Protein AF-0000000078945527 (afdb_homodimer)

Solvent-accessible surface area (backbone atoms only — not comparable to full-atom values): 49368 Å² total; per-residue (Å²): 133,82,92,71,84,51,62,70,62,49,49,51,53,52,50,44,50,58,55,5,68,66,19,48,34,28,36,37,39,32,26,58,79,57,41,46,67,69,57,53,47,52,72,69,53,54,91,83,36,47,72,42,55,49,55,53,51,31,39,60,61,58,47,42,51,36,52,46,51,54,34,34,75,71,67,71,36,56,94,84,62,78,62,88,45,71,66,48,46,51,48,51,44,68,73,68,52,68,46,45,38,35,33,40,35,48,59,36,34,65,77,44,44,53,64,52,47,52,53,49,34,53,52,49,67,76,36,49,65,40,38,25,25,42,35,35,28,27,46,51,44,33,57,44,45,42,45,44,67,30,84,87,30,63,39,33,80,61,59,73,40,76,42,79,52,63,54,40,51,68,47,49,34,48,54,53,36,45,74,38,47,39,74,54,63,70,35,44,52,48,42,39,41,34,42,41,27,29,52,56,59,60,50,45,35,52,75,70,68,44,56,54,50,53,39,68,59,47,50,40,51,37,51,36,35,90,86,18,77,44,61,55,48,61,64,48,59,44,43,73,71,52,43,76,74,31,19,62,60,42,45,50,49,30,28,32,43,66,69,24,34,42,67,64,46,30,16,57,71,58,73,46,58,48,78,77,44,47,64,59,53,48,38,34,39,66,31,59,53,46,30,44,73,51,52,26,69,89,54,87,51,64,32,45,42,59,65,46,31,43,58,31,47,39,27,48,64,41,62,64,38,46,36,47,49,72,65,39,26,63,63,51,44,55,53,48,61,71,47,40,58,62,53,34,36,64,41,42,43,60,53,50,54,50,50,60,71,63,41,61,83,77,43,97,58,68,61,71,44,72,34,30,35,69,49,76,48,75,57,97,87,40,86,41,74,50,74,38,54,31,36,31,25,33,84,84,66,48,40,35,38,44,28,46,67,47,61,48,90,63,71,38,53,36,52,61,52,47,53,56,46,52,55,54,49,60,72,70,65,73,80,56,50,79,41,42,34,41,38,28,48,36,73,39,70,69,57,90,82,43,50,74,36,33,49,68,50,48,51,33,54,56,70,66,53,129,132,82,93,71,85,50,63,69,63,49,49,51,51,52,50,45,50,58,55,6,66,66,18,47,32,30,37,36,40,34,26,56,79,57,42,45,68,69,58,53,48,51,72,69,52,54,90,82,36,46,72,41,55,49,56,54,50,31,39,61,60,56,47,41,51,39,52,47,52,54,35,34,75,70,66,70,35,57,95,85,61,79,62,88,43,70,66,47,46,52,49,50,46,68,71,68,52,69,48,44,37,34,34,40,35,46,59,36,34,65,76,44,43,53,65,53,48,51,55,50,36,52,52,49,68,75,36,49,66,38,39,26,26,42,35,36,26,26,47,50,43,31,57,44,45,43,45,44,67,31,83,88,30,62,38,34,81,61,60,74,42,77,42,78,52,62,54,40,52,69,46,48,34,47,54,54,36,45,75,37,47,39,75,53,62,69,36,43,52,47,40,40,43,34,43,41,28,29,50,54,60,60,49,45,36,50,74,69,69,44,54,55,49,53,39,68,60,49,50,38,51,37,51,37,35,88,88,18,78,46,61,57,49,62,63,48,59,44,43,74,70,50,42,77,73,32,18,62,59,42,44,52,50,29,30,33,43,67,68,26,35,43,66,65,47,31,17,59,72,59,72,47,60,49,79,79,44,47,65,58,51,48,38,32,38,65,31,59,54,45,31,43,72,51,53,26,68,89,55,86,50,63,33,46,40,57,64,45,30,44,59,31,47,39,27,49,64,41,63,63,37,46,36,47,50,74,66,39,25,63,64,51,43,55,55,48,61,71,48,39,56,62,52,34,36,64,41,41,42,60,53,50,54,52,50,59,72,62,42,61,82,75,43,98,57,67,61,72,44,74,36,30,35,67,50,75,47,77,56,98,86,40,86,41,74,46,75,40,54,31,37,31,28,32,84,83,66,46,39,36,38,44,28,47,67,47,60,48,91,64,70,38,54,36,52,60,53,48,53,54,47,51,55,54,49,58,72,69,65,74,81,55,51,80,42,41,34,42,38,27,48,35,72,40,69,70,56,88,83,42,49,74,36,31,48,70,50,49,52,33,56,56,70,66,55,130

Radius of gyration: 31.42 Å; Cα contacts (8 Å, |Δi|>4): 1579; chains: 2; bounding box: 77×100×71 Å

Secondary structure (DSSP, 8-state):
----S-HHHHHHHHHHHHHTTTS-EEEEEE--TTSSHHHHHHHH--TTSEEEE--TTS-HHHHHHHHHHHHHHTTSS-TT----SHHHHHHHHHHH--EEEEEETGGGHHHH-THHHHHHHHHHHHTTTS-EEEEEEES-HHHHHHHHH-TTSTTTT--SEEEEPPPP-HHHHHHHHHHTT---HHHHHHHHHHHTT-HHHHHHHHHTT-TT--HHHHHIIIIISTT-TTTTHHHHHHHHHHTT--HHHHHHHHHHHTT--SHHHHHHHHTS-GGGTHHHHHIIIIIS--EEEEEBSSSS-EEEEESSHHHHHHHHHTGGGHHHHHH-HHHHHHHHHHHHHHHHHHHHHHHHHHHHHH-GGGSSS--SEEEEEEEEEEETTEEEEEEEEEEEE-TTSSEEEEEEEE--SSPEEHHHHHHHHHHHHHHHT--SEEEEEEEESSEES--TTEEEE-HHHHHHHHHT--/----S-HHHHHHHHHHHHHTTTS-EEEEEE--TTSSHHHHHHHH--TTSEEEE--TTS-HHHHHHHHHHHHHHTTSS-TT----SHHHHHHHHHHH--EEEEEETGGGHHHH-THHHHHHHHHHHHTTTS-EEEEEEES-HHHHHHHHH-TTSTTTT--SEEEEPPPP-HHHHHHHHHHTT---HHHHHHHHHHHTT-HHHHHHHHHTT-TT--HHHHHIIIIISTT-TTTTHHHHHHHHHHTT--HHHHHHHHHHHTT--SHHHHHHHHTS-GGGTHHHHHIIIIIS--EEEEEBSSSS-EEEEESSHHHHHHHHHTGGGHHHHHH-HHHHHHHHHHHHHHHHHHHHHHHHHHHHHH-GGGSSS--SEEEEEEEEEEETTEEEEEEEEEEEE-TTSSEEEEEEEE--SSPEEHHHHHHHHHHHHHHHT--SEEEEEEEESSEES--TTEEEE-HHHHHHHHHT--

Organism: Thermococcus gammatolerans (strain DSM 15229 / JCM 11827 / EJ3) (NCBI:txid593117)

Sequence (932 aa):
MRFINREREMELLLKAKERSRRKLYSVAIYGLRRVGKTRLLREFLSENDLYFFVNRGKSSALLLREYSEILRGKGILSKREELKSWDDFFEVLFERFTGAVAFDEFQDFRFVEPSVYSTLQRFMDENEEKPMLLIFTGSTIGMVERLFKDSKEPLYGRIKRELRLEPLDIRGSYEMAREVGIENLDDFITLYSVFGGFPRYWVAVEDEGLEGENAERILKELIFSYSAPLEEEVPRILSLEFGKRSGVYYDILEAIANGSTSPSEIAGYLNRKETSITRQLHELVNYFKLVDYDRAVLGKGSVLYIRHPFLNFWFRFVQPRLSEYELNRERLWEDVKRNLPDYVGKRFDFACRELLRLSGNFLPFQPTVIGRHWGRYREGGKRKVYEIDIIALDSEGRKAIFGECKWRKRTQNAEKLLEKLRGKVELTGWRGEVYYLLIARKLRNVPENVIALDEKGIKNLLEGEKMRFINREREMELLLKAKERSRRKLYSVAIYGLRRVGKTRLLREFLSENDLYFFVNRGKSSALLLREYSEILRGKGILSKREELKSWDDFFEVLFERFTGAVAFDEFQDFRFVEPSVYSTLQRFMDENEEKPMLLIFTGSTIGMVERLFKDSKEPLYGRIKRELRLEPLDIRGSYEMAREVGIENLDDFITLYSVFGGFPRYWVAVEDEGLEGENAERILKELIFSYSAPLEEEVPRILSLEFGKRSGVYYDILEAIANGSTSPSEIAGYLNRKETSITRQLHELVNYFKLVDYDRAVLGKGSVLYIRHPFLNFWFRFVQPRLSEYELNRERLWEDVKRNLPDYVGKRFDFACRELLRLSGNFLPFQPTVIGRHWGRYREGGKRKVYEIDIIALDSEGRKAIFGECKWRKRTQNAEKLLEKLRGKVELTGWRGEVYYLLIARKLRNVPENVIALDEKGIKNLLEGEK

Structure (mmCIF, N/CA/C/O backbone):
data_AF-0000000078945527-model_v1
#
loop_
_entity.id
_entity.type
_entity.pdbx_description
1 polymer 'Prokaryotic ATPase, AAA superfamily'
#
loop_
_atom_site.group_PDB
_atom_site.id
_atom_site.type_symbol
_atom_site.label_atom_id
_atom_site.label_alt_id
_atom_site.label_comp_id
_atom_site.label_asym_id
_atom_site.label_entity_id
_atom_site.label_seq_id
_atom_site.pdbx_PDB_ins_code
_atom_site.Cartn_x
_atom_site.Cartn_y
_atom_site.Cartn_z
_atom_site.occupancy
_atom_site.B_iso_or_equiv
_atom_site.auth_seq_id
_atom_site.auth_comp_id
_atom_site.auth_asym_id
_atom_site.auth_atom_id
_atom_site.pdbx_PDB_model_num
ATOM 1 N N . MET A 1 1 ? -13.719 -1.686 -17.25 1 78.44 1 MET A N 1
ATOM 2 C CA . MET A 1 1 ? -13.578 -3.012 -17.844 1 78.44 1 MET A CA 1
ATOM 3 C C . MET A 1 1 ? -14.742 -3.912 -17.453 1 78.44 1 MET A C 1
ATOM 5 O O . MET A 1 1 ? -15.242 -3.838 -16.328 1 78.44 1 MET A O 1
ATOM 9 N N . ARG A 1 2 ? -15.125 -4.707 -18.391 1 82.56 2 ARG A N 1
ATOM 10 C CA . ARG A 1 2 ? -16.266 -5.59 -18.203 1 82.56 2 ARG A CA 1
ATOM 11 C C . ARG A 1 2 ? -15.938 -6.703 -17.203 1 82.56 2 ARG A C 1
ATOM 13 O O . ARG A 1 2 ? -14.766 -7.02 -16.984 1 82.56 2 ARG A O 1
ATOM 20 N N . PHE A 1 3 ? -16.984 -7.16 -16.5 1 86.06 3 PHE A N 1
ATOM 21 C CA . PHE A 1 3 ? -16.891 -8.305 -15.602 1 86.06 3 PHE A CA 1
ATOM 22 C C . PHE A 1 3 ? -16.766 -9.602 -16.391 1 86.06 3 PHE A C 1
ATOM 24 O O . PHE A 1 3 ? -17.703 -10 -17.094 1 86.06 3 PHE A O 1
ATOM 31 N N . ILE A 1 4 ? -15.609 -10.258 -16.328 1 84.81 4 ILE A N 1
ATOM 32 C CA . ILE A 1 4 ? -15.281 -11.32 -17.266 1 84.81 4 ILE A CA 1
ATOM 33 C C . ILE A 1 4 ? -15.078 -12.633 -16.516 1 84.81 4 ILE A C 1
ATOM 35 O O . ILE A 1 4 ? -14.469 -12.648 -15.438 1 84.81 4 ILE A O 1
ATOM 39 N N . ASN A 1 5 ? -15.633 -13.703 -17.188 1 85.25 5 ASN A N 1
ATOM 40 C CA . ASN A 1 5 ? -15.281 -15.094 -16.906 1 85.25 5 ASN A CA 1
ATOM 41 C C . ASN A 1 5 ? -15.617 -15.469 -15.469 1 85.25 5 ASN A C 1
ATOM 43 O O . ASN A 1 5 ? -14.789 -16.047 -14.766 1 85.25 5 ASN A O 1
ATOM 47 N N . ARG A 1 6 ? -16.797 -15.023 -14.961 1 93.38 6 ARG A N 1
ATOM 48 C CA . ARG A 1 6 ? -17.297 -15.375 -13.633 1 93.38 6 ARG A CA 1
ATOM 49 C C . ARG A 1 6 ? -18.734 -15.867 -13.688 1 93.38 6 ARG A C 1
ATOM 51 O O . ARG A 1 6 ? -19.5 -15.68 -12.734 1 93.38 6 ARG A O 1
ATOM 58 N N . GLU A 1 7 ? -19.109 -16.516 -14.773 1 92.69 7 GLU A N 1
ATOM 59 C CA . GLU A 1 7 ? -20.484 -16.953 -14.969 1 92.69 7 GLU A CA 1
ATOM 60 C C . GLU A 1 7 ? -20.844 -18.078 -14 1 92.69 7 GLU A C 1
ATOM 62 O O . GLU A 1 7 ? -21.938 -18.078 -13.422 1 92.69 7 GLU A O 1
ATOM 67 N N . ARG A 1 8 ? -19.938 -19.016 -13.859 1 93.19 8 ARG A N 1
ATOM 68 C CA . ARG A 1 8 ? -20.188 -20.141 -12.953 1 93.19 8 ARG A CA 1
ATOM 69 C C . ARG A 1 8 ? -20.359 -19.656 -11.516 1 93.19 8 ARG A C 1
ATOM 71 O O . ARG A 1 8 ? -21.25 -20.109 -10.797 1 93.19 8 ARG A O 1
ATOM 78 N N . GLU A 1 9 ? -19.484 -18.781 -11.125 1 95.81 9 GLU A N 1
ATOM 79 C CA . GLU A 1 9 ? -19.547 -18.234 -9.773 1 95.81 9 GLU A CA 1
ATOM 80 C C . GLU A 1 9 ? -20.828 -17.438 -9.562 1 95.81 9 GLU A C 1
ATOM 82 O O . GLU A 1 9 ? -21.469 -17.562 -8.516 1 95.81 9 GLU A O 1
ATOM 87 N N . MET A 1 10 ? -21.266 -16.688 -10.578 1 96.44 10 MET A N 1
ATOM 88 C CA . MET A 1 10 ? -22.5 -15.906 -10.5 1 96.44 10 MET A CA 1
ATOM 89 C C . MET A 1 10 ? -23.719 -16.812 -10.422 1 96.44 10 MET A C 1
ATOM 91 O O . MET A 1 10 ? -24.641 -16.562 -9.648 1 96.44 10 MET A O 1
ATOM 95 N N . GLU A 1 11 ? -23.656 -17.875 -11.156 1 96.31 11 GLU A N 1
ATOM 96 C CA . GLU A 1 11 ? -24.75 -18.828 -11.133 1 96.31 11 GLU A CA 1
ATOM 97 C C . GLU A 1 11 ? -24.906 -19.469 -9.75 1 96.31 11 GLU A C 1
ATOM 99 O O . GLU A 1 11 ? -26.016 -19.656 -9.258 1 96.31 11 GLU A O 1
ATOM 104 N N . LEU A 1 12 ? -23.797 -19.781 -9.195 1 96.75 12 LEU A N 1
ATOM 105 C CA . LEU A 1 12 ? -23.812 -20.359 -7.855 1 96.75 12 LEU A CA 1
ATOM 106 C C . LEU A 1 12 ? -24.438 -19.406 -6.855 1 96.75 12 LEU A C 1
ATOM 108 O O . LEU A 1 12 ? -25.234 -19.812 -6.004 1 96.75 12 LEU A O 1
ATOM 112 N N . LEU A 1 13 ? -24.078 -18.156 -6.938 1 97.69 13 LEU A N 1
ATOM 113 C CA . LEU A 1 13 ? -24.609 -17.156 -6.02 1 97.69 13 LEU A CA 1
ATOM 114 C C . LEU A 1 13 ? -26.109 -16.938 -6.246 1 97.69 13 LEU A C 1
ATOM 116 O O . LEU A 1 13 ? -26.859 -16.766 -5.293 1 97.69 13 LEU A O 1
ATOM 120 N N . LEU A 1 14 ? -26.547 -17 -7.516 1 97.5 14 LEU A N 1
ATOM 121 C CA . LEU A 1 14 ? -27.953 -16.844 -7.832 1 97.5 14 LEU A CA 1
ATOM 122 C C . LEU A 1 14 ? -28.766 -18.016 -7.297 1 97.5 14 LEU A C 1
ATOM 124 O O . LEU A 1 14 ? -29.859 -17.844 -6.773 1 97.5 14 LEU A O 1
ATOM 128 N N . LYS A 1 15 ? -28.188 -19.172 -7.422 1 97.56 15 LYS A N 1
ATOM 129 C CA . LYS A 1 15 ? -28.828 -20.344 -6.859 1 97.56 15 LYS A CA 1
ATOM 130 C C . LYS A 1 15 ? -28.922 -20.25 -5.34 1 97.56 15 LYS A C 1
ATOM 132 O O . LYS A 1 15 ? -29.938 -20.625 -4.75 1 97.56 15 LYS A O 1
ATOM 137 N N . ALA A 1 16 ? -27.875 -19.812 -4.746 1 97.88 16 ALA A N 1
ATOM 138 C CA . ALA A 1 16 ? -27.875 -19.609 -3.297 1 97.88 16 ALA A CA 1
ATOM 139 C C . ALA A 1 16 ? -28.953 -18.609 -2.881 1 97.88 16 ALA A C 1
ATOM 141 O O . ALA A 1 16 ? -29.641 -18.812 -1.87 1 97.88 16 ALA A O 1
ATOM 142 N N . LYS A 1 17 ? -29.062 -17.547 -3.586 1 97.5 17 LYS A N 1
ATOM 143 C CA . LYS A 1 17 ? -30.094 -16.547 -3.307 1 97.5 17 LYS A CA 1
ATOM 144 C C . LYS A 1 17 ? -31.484 -17.141 -3.396 1 97.5 17 LYS A C 1
ATOM 146 O O . LYS A 1 17 ? -32.344 -16.828 -2.572 1 97.5 17 LYS A O 1
ATOM 151 N N . GLU A 1 18 ? -31.703 -17.969 -4.371 1 97.25 18 GLU A N 1
ATOM 152 C CA . GLU A 1 18 ? -33 -18.641 -4.52 1 97.25 18 GLU A CA 1
ATOM 153 C C . GLU A 1 18 ? -33.281 -19.547 -3.33 1 97.25 18 GLU A C 1
ATOM 155 O O . GLU A 1 18 ? -34.375 -19.562 -2.803 1 97.25 18 GLU A O 1
ATOM 160 N N . ARG A 1 19 ? -32.312 -20.25 -3.004 1 96.62 19 ARG A N 1
ATOM 161 C CA . ARG A 1 19 ? -32.438 -21.172 -1.88 1 96.62 19 ARG A CA 1
ATOM 162 C C . ARG A 1 19 ? -32.719 -20.406 -0.585 1 96.62 19 ARG A C 1
ATOM 164 O O . ARG A 1 19 ? -33.406 -20.906 0.298 1 96.62 19 ARG A O 1
ATOM 171 N N . SER A 1 20 ? -32.188 -19.25 -0.46 1 96.81 20 SER A N 1
ATOM 172 C CA . SER A 1 20 ? -32.281 -18.453 0.759 1 96.81 20 SER A CA 1
ATOM 173 C C . SER A 1 20 ? -33.688 -17.891 0.938 1 96.81 20 SER A C 1
ATOM 175 O O . SER A 1 20 ? -34.062 -17.406 2.018 1 96.81 20 SER A O 1
ATOM 177 N N . ARG A 1 21 ? -34.531 -17.969 -0.03 1 95.31 21 ARG A N 1
ATOM 178 C CA . ARG A 1 21 ? -35.906 -17.484 0.064 1 95.31 21 ARG A CA 1
ATOM 179 C C . ARG A 1 21 ? -36.719 -18.328 1.024 1 95.31 21 ARG A C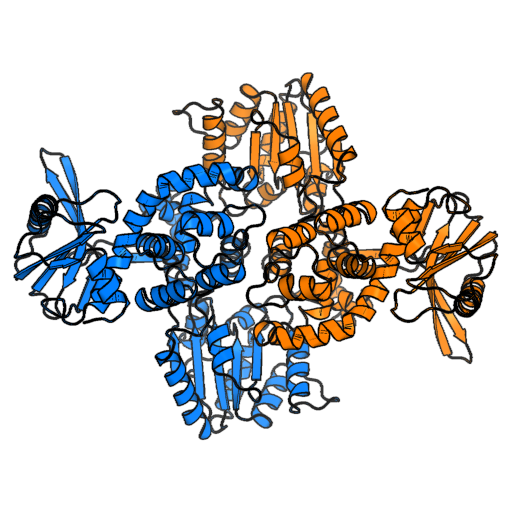 1
ATOM 181 O O . ARG A 1 21 ? -37.719 -17.875 1.562 1 95.31 21 ARG A O 1
ATOM 188 N N . ARG A 1 22 ? -36.281 -19.5 1.249 1 93.38 22 ARG A N 1
ATOM 189 C CA . ARG A 1 22 ? -37.031 -20.438 2.074 1 93.38 22 ARG A CA 1
ATOM 190 C C . ARG A 1 22 ? -36.438 -20.516 3.48 1 93.38 22 ARG A C 1
ATOM 192 O O . ARG A 1 22 ? -37.188 -20.656 4.457 1 93.38 22 ARG A O 1
ATOM 199 N N . LYS A 1 23 ? -35.156 -20.453 3.529 1 96.25 23 LYS A N 1
ATOM 200 C CA . LYS A 1 23 ? -34.469 -20.562 4.809 1 96.25 23 LYS A CA 1
ATOM 201 C C . LYS A 1 23 ? -33.094 -19.891 4.738 1 96.25 23 LYS A C 1
ATOM 203 O O . LYS A 1 23 ? -32.625 -19.531 3.658 1 96.25 23 LYS A O 1
ATOM 208 N N . LEU A 1 24 ? -32.531 -19.828 5.902 1 97.75 24 LEU A N 1
ATOM 209 C CA . LEU A 1 24 ? -31.203 -19.219 5.992 1 97.75 24 LEU A CA 1
ATOM 210 C C . LEU A 1 24 ? -30.188 -19.984 5.156 1 97.75 24 LEU A C 1
ATOM 212 O O . LEU A 1 24 ? -30.141 -21.219 5.215 1 97.75 24 LEU A O 1
ATOM 216 N N . TYR A 1 25 ? -29.5 -19.359 4.27 1 98 25 TYR A N 1
ATOM 217 C CA . TYR A 1 25 ? -28.453 -19.953 3.439 1 98 25 TYR A CA 1
ATOM 218 C C . TYR A 1 25 ? -27.156 -19.172 3.568 1 98 25 TYR A C 1
ATOM 220 O O . TYR A 1 25 ? -27.172 -17.953 3.715 1 98 25 TYR A O 1
ATOM 228 N N . SER A 1 26 ? -26.047 -19.844 3.701 1 98.12 26 SER A N 1
ATOM 229 C CA . SER A 1 26 ? -24.75 -19.203 3.906 1 98.12 26 SER A CA 1
ATOM 230 C C . SER A 1 26 ? -23.719 -19.688 2.883 1 98.12 26 SER A C 1
ATOM 232 O O . SER A 1 26 ? -23.656 -20.875 2.58 1 98.12 26 SER A O 1
ATOM 234 N N . VAL A 1 27 ? -22.984 -18.734 2.301 1 98.19 27 VAL A N 1
ATOM 235 C CA . VAL A 1 27 ? -21.953 -19.031 1.306 1 98.19 27 VAL A CA 1
ATOM 236 C C . VAL A 1 27 ? -20.625 -18.406 1.74 1 98.19 27 VAL A C 1
ATOM 238 O O . VAL A 1 27 ? -20.594 -17.266 2.209 1 98.19 27 VAL A O 1
ATOM 241 N N . ALA A 1 28 ? -19.609 -19.172 1.699 1 97.81 28 ALA A N 1
ATOM 242 C CA . ALA A 1 28 ? -18.25 -18.656 1.913 1 97.81 28 ALA A CA 1
ATOM 243 C C . ALA A 1 28 ? -17.5 -18.562 0.595 1 97.81 28 ALA A C 1
ATOM 245 O O . ALA A 1 28 ? -17.391 -19.531 -0.152 1 97.81 28 ALA A O 1
ATOM 246 N N . ILE A 1 29 ? -17.016 -17.375 0.303 1 97.5 29 ILE A N 1
ATOM 247 C CA . ILE A 1 29 ? -16.203 -17.125 -0.883 1 97.5 29 ILE A CA 1
ATOM 248 C C . ILE A 1 29 ? -14.781 -16.781 -0.467 1 97.5 29 ILE A C 1
ATOM 250 O O . ILE A 1 29 ? -14.539 -15.773 0.194 1 97.5 29 ILE A O 1
ATOM 254 N N . TYR A 1 30 ? -13.828 -17.594 -0.821 1 96.38 30 TYR A N 1
ATOM 255 C CA . TYR A 1 30 ? -12.461 -17.281 -0.421 1 96.38 30 TYR A CA 1
ATOM 256 C C . TYR A 1 30 ? -11.492 -17.469 -1.587 1 96.38 30 TYR A C 1
ATOM 258 O O . TYR A 1 30 ? -11.789 -18.203 -2.537 1 96.38 30 TYR A O 1
ATOM 266 N N . GLY A 1 31 ? -10.414 -16.797 -1.57 1 95.81 31 GLY A N 1
ATOM 267 C CA . GLY A 1 31 ? -9.383 -16.75 -2.596 1 95.81 31 GLY A CA 1
ATOM 268 C C . GLY A 1 31 ? -8.328 -15.688 -2.326 1 95.81 31 GLY A C 1
ATOM 269 O O . GLY A 1 31 ? -8.508 -14.828 -1.466 1 95.81 31 GLY A O 1
ATOM 270 N N . LEU A 1 32 ? -7.262 -15.75 -3.107 1 94.88 32 LEU A N 1
ATOM 271 C CA . LEU A 1 32 ? -6.152 -14.812 -2.939 1 94.88 32 LEU A CA 1
ATOM 272 C C . LEU A 1 32 ? -6.613 -13.375 -3.174 1 94.88 32 LEU A C 1
ATOM 274 O O . LEU A 1 32 ? -7.648 -13.148 -3.807 1 94.88 32 LEU A O 1
ATOM 278 N N . ARG A 1 33 ? -5.809 -12.484 -2.607 1 92.31 33 ARG A N 1
ATOM 279 C CA . ARG A 1 33 ? -6.066 -11.07 -2.871 1 92.31 33 ARG A CA 1
ATOM 280 C C . ARG A 1 33 ? -5.922 -10.758 -4.355 1 92.31 33 ARG A C 1
ATOM 282 O O . ARG A 1 33 ? -5.078 -11.336 -5.039 1 92.31 33 ARG A O 1
ATOM 289 N N . ARG A 1 34 ? -6.793 -9.852 -4.867 1 93.75 34 ARG A N 1
ATOM 290 C CA . ARG A 1 34 ? -6.742 -9.297 -6.215 1 93.75 34 ARG A CA 1
ATOM 291 C C . ARG A 1 34 ? -7.383 -10.242 -7.227 1 93.75 34 ARG A C 1
ATOM 293 O O . ARG A 1 34 ? -7.375 -9.969 -8.43 1 93.75 34 ARG A O 1
ATOM 300 N N . VAL A 1 35 ? -8.047 -11.352 -6.734 1 95.31 35 VAL A N 1
ATOM 301 C CA . VAL A 1 35 ? -8.664 -12.289 -7.668 1 95.31 35 VAL A CA 1
ATOM 302 C C . VAL A 1 35 ? -10.031 -11.773 -8.094 1 95.31 35 VAL A C 1
ATOM 304 O O . VAL A 1 35 ? -10.633 -12.289 -9.039 1 95.31 35 VAL A O 1
ATOM 307 N N . GLY A 1 36 ? -10.641 -10.82 -7.305 1 94.31 36 GLY A N 1
ATOM 308 C CA . GLY A 1 36 ? -11.875 -10.195 -7.75 1 94.31 36 GLY A CA 1
ATOM 309 C C . GLY A 1 36 ? -13.055 -10.5 -6.844 1 94.31 36 GLY A C 1
ATOM 310 O O . GLY A 1 36 ? -14.203 -10.438 -7.273 1 94.31 36 GLY A O 1
ATOM 311 N N . LYS A 1 37 ? -12.875 -10.844 -5.586 1 96.06 37 LYS A N 1
ATOM 312 C CA . LYS A 1 37 ? -13.953 -11.18 -4.66 1 96.06 37 LYS A CA 1
ATOM 313 C C . LYS A 1 37 ? -14.898 -10 -4.469 1 96.06 37 LYS A C 1
ATOM 315 O O . LYS A 1 37 ? -16.125 -10.148 -4.582 1 96.06 37 LYS A O 1
ATOM 320 N N . THR A 1 38 ? -14.359 -8.812 -4.184 1 94.44 38 THR A N 1
ATOM 321 C CA . THR A 1 38 ? -15.172 -7.621 -3.943 1 94.44 38 THR A CA 1
ATOM 322 C C . THR A 1 38 ? -15.961 -7.242 -5.195 1 94.44 38 THR A C 1
ATOM 324 O O . THR A 1 38 ? -17.141 -6.871 -5.105 1 94.44 38 THR A O 1
ATOM 327 N N . ARG A 1 39 ? -15.297 -7.375 -6.348 1 93.81 39 ARG A N 1
ATOM 328 C CA . ARG A 1 39 ? -15.984 -7.086 -7.602 1 93.81 39 ARG A CA 1
ATOM 329 C C . ARG A 1 39 ? -17.141 -8.047 -7.82 1 93.81 39 ARG A C 1
ATOM 331 O O . ARG A 1 39 ? -18.219 -7.645 -8.289 1 93.81 39 ARG A O 1
ATOM 338 N N . LEU A 1 40 ? -16.906 -9.336 -7.566 1 96.38 40 LEU A N 1
ATOM 339 C CA . LEU A 1 40 ? -17.953 -10.344 -7.688 1 96.38 40 LEU A CA 1
ATOM 340 C C . LEU A 1 40 ? -19.156 -9.977 -6.824 1 96.38 40 LEU A C 1
ATOM 342 O O . LEU A 1 40 ? -20.297 -10.047 -7.277 1 96.38 40 LEU A O 1
ATOM 346 N N . LEU A 1 41 ? -18.922 -9.5 -5.582 1 96.75 41 LEU A N 1
ATOM 347 C CA . LEU A 1 41 ? -19.984 -9.086 -4.68 1 96.75 41 LEU A CA 1
ATOM 348 C C . LEU A 1 41 ? -20.734 -7.867 -5.23 1 96.75 41 LEU A C 1
ATOM 350 O O . LEU A 1 41 ? -21.953 -7.801 -5.172 1 96.75 41 LEU A O 1
ATOM 354 N N . ARG A 1 42 ? -19.984 -6.941 -5.73 1 94.12 42 ARG A N 1
ATOM 355 C CA . ARG A 1 42 ? -20.578 -5.719 -6.27 1 94.12 42 ARG A CA 1
ATOM 356 C C . ARG A 1 42 ? -21.531 -6.031 -7.418 1 94.12 42 ARG A C 1
ATOM 358 O O . ARG A 1 42 ? -22.578 -5.398 -7.547 1 94.12 42 ARG A O 1
ATOM 365 N N . GLU A 1 43 ? -21.141 -6.992 -8.266 1 94.94 43 GLU A N 1
ATOM 366 C CA . GLU A 1 43 ? -21.969 -7.383 -9.406 1 94.94 43 GLU A CA 1
ATOM 367 C C . GLU A 1 43 ? -23.203 -8.156 -8.953 1 94.94 43 GLU A C 1
ATOM 369 O O . GLU A 1 43 ? -24.25 -8.094 -9.602 1 94.94 43 GLU A O 1
ATOM 374 N N . PHE A 1 44 ? -23.125 -8.875 -7.926 1 97.19 44 PHE A N 1
ATOM 375 C CA . PHE A 1 44 ? -24.188 -9.766 -7.477 1 97.19 44 PHE A CA 1
ATOM 376 C C . PHE A 1 44 ? -25.219 -9.008 -6.641 1 97.19 44 PHE A C 1
ATOM 378 O O . PHE A 1 44 ? -26.422 -9.188 -6.816 1 97.19 44 PHE A O 1
ATOM 385 N N . LEU A 1 45 ? -24.703 -8.133 -5.672 1 97.56 45 LEU A N 1
ATOM 386 C CA . LEU A 1 45 ? -25.578 -7.496 -4.684 1 97.56 45 LEU A CA 1
ATOM 387 C C . LEU A 1 45 ? -26.406 -6.391 -5.32 1 97.56 45 LEU A C 1
ATOM 389 O O . LEU A 1 45 ? -25.906 -5.656 -6.184 1 97.56 45 LEU A O 1
ATOM 393 N N . SER A 1 46 ? -27.594 -6.309 -4.922 1 95.12 46 SER A N 1
ATOM 394 C CA . SER A 1 46 ? -28.469 -5.227 -5.352 1 95.12 46 SER A CA 1
ATOM 395 C C . SER A 1 46 ? -28.453 -4.07 -4.359 1 95.12 46 SER A C 1
ATOM 397 O O . SER A 1 46 ? -27.828 -4.16 -3.301 1 95.12 46 SER A O 1
ATOM 399 N N . GLU A 1 47 ? -29.172 -3.037 -4.691 1 91.06 47 GLU A N 1
ATOM 400 C CA . GLU A 1 47 ? -29.25 -1.844 -3.854 1 91.06 47 GLU A CA 1
ATOM 401 C C . GLU A 1 47 ? -29.938 -2.139 -2.525 1 91.06 47 GLU A C 1
ATOM 403 O O . GLU A 1 47 ? -29.688 -1.459 -1.525 1 91.06 47 GLU A O 1
ATOM 408 N N . ASN A 1 48 ? -30.734 -3.17 -2.564 1 93.38 48 ASN A N 1
ATOM 409 C CA . ASN A 1 48 ? -31.5 -3.484 -1.368 1 93.38 48 ASN A CA 1
ATOM 410 C C . ASN A 1 48 ? -30.75 -4.441 -0.448 1 93.38 48 ASN A C 1
ATOM 412 O O . ASN A 1 48 ? -31.172 -4.672 0.688 1 93.38 48 ASN A O 1
ATOM 416 N N . ASP A 1 49 ? -29.688 -5.008 -0.955 1 97.62 49 ASP A N 1
ATOM 417 C CA . ASP A 1 49 ? -28.875 -5.914 -0.144 1 97.62 49 ASP A CA 1
ATOM 418 C C . ASP A 1 49 ? -27.891 -5.141 0.739 1 97.62 49 ASP A C 1
ATOM 420 O O . ASP A 1 49 ? -27.797 -3.916 0.632 1 97.62 49 ASP A O 1
ATOM 424 N N . LEU A 1 50 ? -27.312 -5.812 1.717 1 98.19 50 LEU A N 1
ATOM 425 C CA . LEU A 1 50 ? -26.375 -5.176 2.646 1 98.19 50 LEU A CA 1
ATOM 426 C C . LEU A 1 50 ? -24.953 -5.641 2.391 1 98.19 50 LEU A C 1
ATOM 428 O O . LEU A 1 50 ? -24.719 -6.812 2.08 1 98.19 50 LEU A O 1
ATOM 432 N N . TYR A 1 51 ? -24.031 -4.73 2.473 1 98.31 51 TYR A N 1
ATOM 433 C CA . TYR A 1 51 ? -22.609 -5 2.344 1 98.31 51 TYR A CA 1
ATOM 434 C C . TYR A 1 51 ? -21.828 -4.383 3.5 1 98.31 51 TYR A C 1
ATOM 436 O O . TYR A 1 51 ? -21.953 -3.184 3.77 1 98.31 51 TYR A O 1
ATOM 444 N N . PHE A 1 52 ? -21.047 -5.215 4.219 1 98.44 52 PHE A N 1
ATOM 445 C CA . PHE A 1 52 ? -20.203 -4.777 5.32 1 98.44 52 PHE A CA 1
ATOM 446 C C . PHE A 1 52 ? -18.75 -5.176 5.07 1 98.44 52 PHE A C 1
ATOM 448 O O . PHE A 1 52 ? -18.453 -6.336 4.773 1 98.44 52 PHE A O 1
ATOM 455 N N . PHE A 1 53 ? -17.859 -4.258 5.164 1 97.62 53 PHE A N 1
ATOM 456 C CA . PHE A 1 53 ? -16.438 -4.535 5.09 1 97.62 53 PHE A CA 1
ATOM 457 C C . PHE A 1 53 ? -15.82 -4.629 6.484 1 97.62 53 PHE A C 1
ATOM 459 O O . PHE A 1 53 ? -16.016 -3.74 7.312 1 97.62 53 PHE A O 1
ATOM 466 N N . VAL A 1 54 ? -15.172 -5.727 6.742 1 96.25 54 VAL A N 1
ATOM 467 C CA . VAL A 1 54 ? -14.531 -5.898 8.039 1 96.25 54 VAL A CA 1
ATOM 468 C C . VAL A 1 54 ? -13.094 -5.383 7.977 1 96.25 54 VAL A C 1
ATOM 470 O O . VAL A 1 54 ? -12.219 -6.043 7.418 1 96.25 54 VAL A O 1
ATOM 473 N N . ASN A 1 55 ? -12.922 -4.297 8.633 1 91.56 55 ASN A N 1
ATOM 474 C CA . ASN A 1 55 ? -11.617 -3.65 8.602 1 91.56 55 ASN A CA 1
ATOM 475 C C . ASN A 1 55 ? -10.836 -3.895 9.891 1 91.56 55 ASN A C 1
ATOM 477 O O . ASN A 1 55 ? -11.297 -3.543 10.977 1 91.56 55 ASN A O 1
ATOM 481 N N . ARG A 1 56 ? -9.672 -4.375 9.812 1 86.31 56 ARG A N 1
ATOM 482 C CA . ARG A 1 56 ? -8.852 -4.684 10.984 1 86.31 56 ARG A CA 1
ATOM 483 C C . ARG A 1 56 ? -8.336 -3.412 11.641 1 86.31 56 ARG A C 1
ATOM 485 O O . ARG A 1 56 ? -7.898 -3.436 12.789 1 86.31 56 ARG A O 1
ATOM 492 N N . GLY A 1 57 ? -8.359 -2.342 10.914 1 85.62 57 GLY A N 1
ATOM 493 C CA . GLY A 1 57 ? -7.887 -1.072 11.438 1 85.62 57 GLY A CA 1
ATOM 494 C C . GLY A 1 57 ? -8.953 -0.31 12.203 1 85.62 57 GLY A C 1
ATOM 495 O O . GLY A 1 57 ? -8.766 0.865 12.531 1 85.62 57 GLY A O 1
ATOM 496 N N . LYS A 1 58 ? -10.008 -0.922 12.438 1 90.81 58 LYS A N 1
ATOM 497 C CA . LYS A 1 58 ? -11.078 -0.323 13.227 1 90.81 58 LYS A CA 1
ATOM 498 C C . LYS A 1 58 ? -11.367 -1.149 14.469 1 90.81 58 LYS A C 1
ATOM 500 O O . LYS A 1 58 ? -11.328 -2.381 14.43 1 90.81 58 LYS A O 1
ATOM 505 N N . SER A 1 59 ? -11.68 -0.487 15.57 1 90.31 59 SER A N 1
ATOM 506 C CA . SER A 1 59 ? -12.18 -1.172 16.75 1 90.31 59 SER A CA 1
ATOM 507 C C . SER A 1 59 ? -13.625 -1.617 16.562 1 90.31 59 SER A C 1
ATOM 509 O O . SER A 1 59 ? -14.297 -1.189 15.625 1 90.31 59 SER A O 1
ATOM 511 N N . SER A 1 60 ? -14.086 -2.426 17.516 1 92.19 60 SER A N 1
ATOM 512 C CA . SER A 1 60 ? -15.469 -2.891 17.5 1 92.19 60 SER A CA 1
ATOM 513 C C . SER A 1 60 ? -16.438 -1.721 17.531 1 92.19 60 SER A C 1
ATOM 515 O O . SER A 1 60 ? -17.453 -1.729 16.812 1 92.19 60 SER A O 1
ATOM 517 N N . ALA A 1 61 ? -16.125 -0.755 18.281 1 90.88 61 ALA A N 1
ATOM 518 C CA . ALA A 1 61 ? -17.016 0.395 18.438 1 90.88 61 ALA A CA 1
ATOM 519 C C . ALA A 1 61 ? -17.172 1.156 17.125 1 90.88 61 ALA A C 1
ATOM 521 O O . ALA A 1 61 ? -18.281 1.524 16.75 1 90.88 61 ALA A O 1
ATOM 522 N N . LEU A 1 62 ? -16.125 1.382 16.438 1 93.38 62 LEU A N 1
ATOM 523 C CA . LEU A 1 62 ? -16.156 2.15 15.203 1 93.38 62 LEU A CA 1
ATOM 524 C C . LEU A 1 62 ? -16.766 1.327 14.078 1 93.38 62 LEU A C 1
ATOM 526 O O . LEU A 1 62 ? -17.453 1.871 13.203 1 93.38 62 LEU A O 1
ATOM 530 N N . LEU A 1 63 ? -16.516 0.008 14.102 1 95.06 63 LEU A N 1
ATOM 531 C CA . LEU A 1 63 ? -17.172 -0.855 13.125 1 95.06 63 LEU A CA 1
ATOM 532 C C . LEU A 1 63 ? -18.688 -0.827 13.305 1 95.06 63 LEU A C 1
ATOM 534 O O . LEU A 1 63 ? -19.438 -0.701 12.328 1 95.06 63 LEU A O 1
ATOM 538 N N . LEU A 1 64 ? -19.094 -0.923 14.555 1 95.81 64 LEU A N 1
ATOM 539 C CA . LEU A 1 64 ? -20.531 -0.897 14.852 1 95.81 64 LEU A CA 1
ATOM 540 C C . LEU A 1 64 ? -21.141 0.437 14.445 1 95.81 64 LEU A C 1
ATOM 542 O O . LEU A 1 64 ? -22.281 0.479 13.961 1 95.81 64 LEU A O 1
ATOM 546 N N . ARG A 1 65 ? -20.406 1.492 14.648 1 94.31 65 ARG A N 1
ATOM 547 C CA . ARG A 1 65 ? -20.906 2.803 14.242 1 94.31 65 ARG A CA 1
ATOM 548 C C . ARG A 1 65 ? -21.094 2.869 12.727 1 94.31 65 ARG A C 1
ATOM 550 O O . ARG A 1 65 ? -22.125 3.342 12.242 1 94.31 65 ARG A O 1
ATOM 557 N N . GLU A 1 66 ? -20.109 2.406 12 1 95.88 66 GLU A N 1
ATOM 558 C CA . GLU A 1 66 ? -20.188 2.383 10.539 1 95.88 66 GLU A CA 1
ATOM 559 C C . GLU A 1 66 ? -21.375 1.528 10.07 1 95.88 66 GLU A C 1
ATOM 561 O O . GLU A 1 66 ? -22.141 1.944 9.203 1 95.88 66 GLU A O 1
ATOM 566 N N . TYR A 1 67 ? -21.484 0.321 10.656 1 97.81 67 TYR A N 1
ATOM 567 C CA . TYR A 1 67 ? -22.531 -0.604 10.25 1 97.81 67 TYR A CA 1
ATOM 568 C C . TYR A 1 67 ? -23.906 -0.05 10.602 1 97.81 67 TYR A C 1
ATOM 570 O O . TYR A 1 67 ? -24.875 -0.248 9.859 1 97.81 67 TYR A O 1
ATOM 578 N N . SER A 1 68 ? -23.953 0.655 11.75 1 97.12 68 SER A N 1
ATOM 579 C CA . SER A 1 68 ? -25.203 1.298 12.141 1 97.12 68 SER A CA 1
ATOM 580 C C . SER A 1 68 ? -25.656 2.324 11.102 1 97.12 68 SER A C 1
ATOM 582 O O . SER A 1 68 ? -26.828 2.416 10.781 1 97.12 68 SER A O 1
ATOM 584 N N . GLU A 1 69 ? -24.719 3.078 10.586 1 95.75 69 GLU A N 1
ATOM 585 C CA . GLU A 1 69 ? -25.047 4.09 9.586 1 95.75 69 GLU A CA 1
ATOM 586 C C . GLU A 1 69 ? -25.547 3.445 8.297 1 95.75 69 GLU A C 1
ATOM 588 O O . GLU A 1 69 ? -26.438 3.98 7.637 1 95.75 69 GLU A O 1
ATOM 593 N N . ILE A 1 70 ? -24.984 2.324 7.934 1 96.31 70 ILE A N 1
ATOM 594 C CA . ILE A 1 70 ? -25.438 1.588 6.754 1 96.31 70 ILE A CA 1
ATOM 595 C C . ILE A 1 70 ? -26.875 1.128 6.945 1 96.31 70 ILE A C 1
ATOM 597 O O . ILE A 1 70 ? -27.719 1.314 6.062 1 96.31 70 ILE A O 1
ATOM 601 N N . LEU A 1 71 ? -27.141 0.562 8.148 1 97.69 71 LEU A N 1
ATOM 602 C CA . LEU A 1 71 ? -28.484 0.067 8.438 1 97.69 71 LEU A CA 1
ATOM 603 C C . LEU A 1 71 ? -29.5 1.212 8.477 1 97.69 71 LEU A C 1
ATOM 605 O O . LEU A 1 71 ? -30.641 1.058 8.031 1 97.69 71 LEU A O 1
ATOM 609 N N . ARG A 1 72 ? -29.062 2.322 9.008 1 96.56 72 ARG A N 1
ATOM 610 C CA . ARG A 1 72 ? -29.922 3.494 9.055 1 96.56 72 ARG A CA 1
ATOM 611 C C . ARG A 1 72 ? -30.266 3.98 7.648 1 96.56 72 ARG A C 1
ATOM 613 O O . ARG A 1 72 ? -31.406 4.336 7.363 1 96.56 72 ARG A O 1
ATOM 620 N N . GLY A 1 73 ? -29.297 4.012 6.789 1 93.88 73 GLY A N 1
ATOM 621 C CA . GLY A 1 73 ? -29.5 4.434 5.414 1 93.88 73 GLY A CA 1
ATOM 622 C C . GLY A 1 73 ? -30.484 3.555 4.656 1 93.88 73 GLY A C 1
ATOM 623 O O . GLY A 1 73 ? -31.141 4.016 3.727 1 93.88 73 GLY A O 1
ATOM 624 N N . LYS A 1 74 ? -30.594 2.305 5.113 1 95.19 74 LYS A N 1
ATOM 625 C CA . LYS A 1 74 ? -31.5 1.349 4.477 1 95.19 74 LYS A CA 1
ATOM 626 C C . LYS A 1 74 ? -32.844 1.308 5.188 1 95.19 74 LYS A C 1
ATOM 628 O O . LYS A 1 74 ? -33.719 0.495 4.848 1 95.19 74 LYS A O 1
ATOM 633 N N . GLY A 1 75 ? -33.031 2.088 6.23 1 94.88 75 GLY A N 1
ATOM 634 C CA . GLY A 1 75 ? -34.281 2.178 6.969 1 94.88 75 GLY A CA 1
ATOM 635 C C . GLY A 1 75 ? -34.5 1.023 7.93 1 94.88 75 GLY A C 1
ATOM 636 O O . GLY A 1 75 ? -35.594 0.809 8.422 1 94.88 75 GLY A O 1
ATOM 637 N N . ILE A 1 76 ? -33.438 0.29 8.18 1 96.5 76 ILE A N 1
ATOM 638 C CA . ILE A 1 76 ? -33.531 -0.869 9.062 1 96.5 76 ILE A CA 1
ATOM 639 C C . ILE A 1 76 ? -33.375 -0.426 10.516 1 96.5 76 ILE A C 1
ATOM 641 O O . ILE A 1 76 ? -34.031 -0.988 11.414 1 96.5 76 ILE A O 1
ATOM 645 N N . LEU A 1 77 ? -32.5 0.576 10.695 1 95.62 77 LEU A N 1
ATOM 646 C CA . LEU A 1 77 ? -32.312 1.191 12 1 95.62 77 LEU A CA 1
ATOM 647 C C . LEU A 1 77 ? -32.875 2.607 12.023 1 95.62 77 LEU A C 1
ATOM 649 O O . LEU A 1 77 ? -32.688 3.375 11.078 1 95.62 77 LEU A O 1
ATOM 653 N N . SER A 1 78 ? -33.531 2.865 13.07 1 93.19 78 SER A N 1
ATOM 654 C CA . SER A 1 78 ? -34.062 4.219 13.172 1 93.19 78 SER A CA 1
ATOM 655 C C . SER A 1 78 ? -32.969 5.215 13.555 1 93.19 78 SER A C 1
ATOM 657 O O . SER A 1 78 ? -31.891 4.82 13.984 1 93.19 78 SER A O 1
ATOM 659 N N . LYS A 1 79 ? -33.25 6.48 13.406 1 89.19 79 LYS A N 1
ATOM 660 C CA . LYS A 1 79 ? -32.281 7.535 13.68 1 89.19 79 LYS A CA 1
ATOM 661 C C . LYS A 1 79 ? -31.938 7.59 15.156 1 89.19 79 LYS A C 1
ATOM 663 O O . LYS A 1 79 ? -30.828 7.98 15.523 1 89.19 79 LYS A O 1
ATOM 668 N N . ARG A 1 80 ? -32.812 7.039 15.969 1 88.81 80 ARG A N 1
ATOM 669 C CA . ARG A 1 80 ? -32.625 7.184 17.406 1 88.81 80 ARG A CA 1
ATOM 670 C C . ARG A 1 80 ? -32.062 5.902 18.031 1 88.81 80 ARG A C 1
ATOM 672 O O . ARG A 1 80 ? -31.734 5.871 19.203 1 88.81 80 ARG A O 1
ATOM 679 N N . GLU A 1 81 ? -31.922 4.887 17.188 1 92.56 81 GLU A N 1
ATOM 680 C CA . GLU A 1 81 ? -31.422 3.615 17.703 1 92.56 81 GLU A CA 1
ATOM 681 C C . GLU A 1 81 ? -29.906 3.539 17.609 1 92.56 81 GLU A C 1
ATOM 683 O O . GLU A 1 81 ? -29.297 4.031 16.656 1 92.56 81 GLU A O 1
ATOM 688 N N . GLU A 1 82 ? -29.391 2.994 18.656 1 89.44 82 GLU A N 1
ATOM 689 C CA . GLU A 1 82 ? -27.938 2.777 18.703 1 89.44 82 GLU A CA 1
ATOM 690 C C . GLU A 1 82 ? -27.609 1.31 18.953 1 89.44 82 GLU A C 1
ATOM 692 O O . GLU A 1 82 ? -28.266 0.646 19.75 1 89.44 82 GLU A O 1
ATOM 697 N N . LEU A 1 83 ? -26.719 0.806 18.156 1 93.75 83 LEU A N 1
ATOM 698 C CA . LEU A 1 83 ? -26.203 -0.536 18.391 1 93.75 83 LEU A CA 1
ATOM 699 C C . LEU A 1 83 ? -24.969 -0.493 19.297 1 93.75 83 LEU A C 1
ATOM 701 O O . LEU A 1 83 ? -23.938 0.082 18.938 1 93.75 83 LEU A O 1
ATOM 705 N N . LYS A 1 84 ? -25.016 -1.099 20.438 1 91.19 84 LYS A N 1
ATOM 706 C CA . LYS A 1 84 ? -23.953 -1.008 21.422 1 91.19 84 LYS A CA 1
ATOM 707 C C . LYS A 1 84 ? -23.078 -2.266 21.422 1 91.19 84 LYS A C 1
ATOM 709 O O . LYS A 1 84 ? -21.969 -2.262 21.953 1 91.19 84 LYS A O 1
ATOM 714 N N . SER A 1 85 ? -23.578 -3.32 20.875 1 96.12 85 SER A N 1
ATOM 715 C CA . SER A 1 85 ? -22.875 -4.602 20.875 1 96.12 85 SER A CA 1
ATOM 716 C C . SER A 1 85 ? -23.156 -5.379 19.594 1 96.12 85 SER A C 1
ATOM 718 O O . SER A 1 85 ? -24.078 -5.031 18.828 1 96.12 85 SER A O 1
ATOM 720 N N . TRP A 1 86 ? -22.406 -6.348 19.406 1 97.88 86 TRP A N 1
ATOM 721 C CA . TRP A 1 86 ? -22.609 -7.199 18.234 1 97.88 86 TRP A CA 1
ATOM 722 C C . TRP A 1 86 ? -23.891 -8.031 18.391 1 97.88 86 TRP A C 1
ATOM 724 O O . TRP A 1 86 ? -24.531 -8.375 17.406 1 97.88 86 TRP A O 1
ATOM 734 N N . ASP A 1 87 ? -24.281 -8.273 19.656 1 97.94 87 ASP A N 1
ATOM 735 C CA . ASP A 1 87 ? -25.578 -8.891 19.906 1 97.94 87 ASP A CA 1
ATOM 736 C C . ASP A 1 87 ? -26.703 -8.008 19.375 1 97.94 87 ASP A C 1
ATOM 738 O O . ASP A 1 87 ? -27.609 -8.492 18.672 1 97.94 87 ASP A O 1
ATOM 742 N N . ASP A 1 88 ? -26.562 -6.703 19.672 1 97.88 88 ASP A N 1
ATOM 743 C CA . ASP A 1 88 ? -27.547 -5.75 19.172 1 97.88 88 ASP A CA 1
ATOM 744 C C . ASP A 1 88 ? -27.578 -5.75 17.641 1 97.88 88 ASP A C 1
ATOM 746 O O . ASP A 1 88 ? -28.656 -5.734 17.047 1 97.88 88 ASP A O 1
ATOM 750 N N . PHE A 1 89 ? -26.469 -5.777 17.062 1 98.25 89 PHE A N 1
ATOM 751 C CA . PHE A 1 89 ? -26.344 -5.699 15.609 1 98.25 89 PHE A CA 1
ATOM 752 C C . PHE A 1 89 ? -27.031 -6.883 14.945 1 98.25 89 PHE A C 1
ATOM 754 O O . PHE A 1 89 ? -27.875 -6.703 14.062 1 98.25 89 PHE A O 1
ATOM 761 N N . PHE A 1 90 ? -26.672 -8.102 15.391 1 98.5 90 PHE A N 1
ATOM 762 C CA . PHE A 1 90 ? -27.219 -9.297 14.766 1 98.5 90 PHE A CA 1
ATOM 763 C C . PHE A 1 90 ? -28.703 -9.445 15.094 1 98.5 90 PHE A C 1
ATOM 765 O O . PHE A 1 90 ? -29.469 -9.953 14.273 1 98.5 90 PHE A O 1
ATOM 772 N N . GLU A 1 91 ? -29.078 -9 16.266 1 98 91 GLU A N 1
ATOM 773 C CA . GLU A 1 91 ? -30.5 -9.008 16.594 1 98 91 GLU A CA 1
ATOM 774 C C . GLU A 1 91 ? -31.297 -8.188 15.586 1 98 91 GLU A C 1
ATOM 776 O O . GLU A 1 91 ? -32.281 -8.672 15.031 1 98 91 GLU A O 1
ATOM 781 N N . VAL A 1 92 ? -30.859 -6.992 15.359 1 97.75 92 VAL A N 1
ATOM 782 C CA . VAL A 1 92 ? -31.516 -6.094 14.422 1 97.75 92 VAL A CA 1
ATOM 783 C C . VAL A 1 92 ? -31.484 -6.695 13.016 1 97.75 92 VAL A C 1
ATOM 785 O O . VAL A 1 92 ? -32.5 -6.691 12.305 1 97.75 92 VAL A O 1
ATOM 788 N N . LEU A 1 93 ? -30.375 -7.227 12.625 1 97.75 93 LEU A N 1
ATOM 789 C CA . LEU A 1 93 ? -30.188 -7.777 11.289 1 97.75 93 LEU A CA 1
ATOM 790 C C . LEU A 1 93 ? -31.141 -8.938 11.031 1 97.75 93 LEU A C 1
ATOM 792 O O . LEU A 1 93 ? -31.859 -8.953 10.031 1 97.75 93 LEU A O 1
ATOM 796 N N . PHE A 1 94 ? -31.188 -9.891 11.977 1 97.62 94 PHE A N 1
ATOM 797 C CA . PHE A 1 94 ? -31.969 -11.109 11.781 1 97.62 94 PHE A CA 1
ATOM 798 C C . PHE A 1 94 ? -33.469 -10.828 11.961 1 97.62 94 PHE A C 1
ATOM 800 O O . PHE A 1 94 ? -34.281 -11.492 11.359 1 97.62 94 PHE A O 1
ATOM 807 N N . GLU A 1 95 ? -33.75 -9.828 12.734 1 97.06 95 GLU A N 1
ATOM 808 C CA . GLU A 1 95 ? -35.156 -9.523 13 1 97.06 95 GLU A CA 1
ATOM 809 C C . GLU A 1 95 ? -35.75 -8.695 11.875 1 97.06 95 GLU A C 1
ATOM 811 O O . GLU A 1 95 ? -36.938 -8.867 11.531 1 97.06 95 GLU A O 1
ATOM 816 N N . ARG A 1 96 ? -34.969 -7.836 11.336 1 97.06 96 ARG A N 1
ATOM 817 C CA . ARG A 1 96 ? -35.625 -6.766 10.57 1 97.06 96 ARG A CA 1
ATOM 818 C C . ARG A 1 96 ? -35.219 -6.832 9.102 1 97.06 96 ARG A C 1
ATOM 820 O O . ARG A 1 96 ? -35.781 -6.141 8.258 1 97.06 96 ARG A O 1
ATOM 827 N N . PHE A 1 97 ? -34.281 -7.648 8.766 1 96.94 97 PHE A N 1
ATOM 828 C CA . PHE A 1 97 ? -33.781 -7.617 7.395 1 96.94 97 PHE A CA 1
ATOM 829 C C . PHE A 1 97 ? -34 -8.953 6.707 1 96.94 97 PHE A C 1
ATOM 831 O O . PHE A 1 97 ? -33.875 -10.016 7.328 1 96.94 97 PHE A O 1
ATOM 838 N N . THR A 1 98 ? -34.5 -8.852 5.461 1 95.12 98 THR A N 1
ATOM 839 C CA . THR A 1 98 ? -34.562 -9.992 4.555 1 95.12 98 THR A CA 1
ATOM 840 C C . THR A 1 98 ? -33.812 -9.695 3.258 1 95.12 98 THR A C 1
ATOM 842 O O . THR A 1 98 ? -33.875 -8.578 2.746 1 95.12 98 THR A O 1
ATOM 845 N N . GLY A 1 99 ? -33.031 -10.602 2.803 1 96.5 99 GLY A N 1
ATOM 846 C CA . GLY A 1 99 ? -32.219 -10.422 1.607 1 96.5 99 GLY A CA 1
ATOM 847 C C . GLY A 1 99 ? -30.797 -10.953 1.763 1 96.5 99 GLY A C 1
ATOM 848 O O . GLY A 1 99 ? -30.562 -11.883 2.531 1 96.5 99 GLY A O 1
ATOM 849 N N . ALA A 1 100 ? -29.906 -10.453 0.97 1 98.44 100 ALA A N 1
ATOM 850 C CA . ALA A 1 100 ? -28.516 -10.898 1.047 1 98.44 100 ALA A CA 1
ATOM 851 C C . ALA A 1 100 ? -27.688 -9.953 1.904 1 98.44 100 ALA A C 1
ATOM 853 O O . ALA A 1 100 ? -27.859 -8.734 1.844 1 98.44 100 ALA A O 1
ATOM 854 N N . VAL A 1 101 ? -26.844 -10.461 2.746 1 98.69 101 VAL A N 1
ATOM 855 C CA . VAL A 1 101 ? -25.891 -9.742 3.574 1 98.69 101 VAL A CA 1
ATOM 856 C C . VAL A 1 101 ? -24.484 -10.273 3.311 1 98.69 101 VAL A C 1
ATOM 858 O O . VAL A 1 101 ? -24.219 -11.461 3.49 1 98.69 101 VAL A O 1
ATOM 861 N N . ALA A 1 102 ? -23.625 -9.406 2.859 1 98.75 102 ALA A N 1
ATOM 862 C CA . ALA A 1 102 ? -22.25 -9.805 2.598 1 98.75 102 ALA A CA 1
ATOM 863 C C . ALA A 1 102 ? -21.297 -9.18 3.611 1 98.75 102 ALA A C 1
ATOM 865 O O . ALA A 1 102 ? -21.312 -7.969 3.824 1 98.75 102 ALA A O 1
ATOM 866 N N . PHE A 1 103 ? -20.547 -10 4.277 1 98.56 103 PHE A N 1
ATOM 867 C CA . PHE A 1 103 ? -19.406 -9.57 5.066 1 98.56 103 PHE A CA 1
ATOM 868 C C . PHE A 1 103 ? -18.109 -9.805 4.309 1 98.56 103 PHE A C 1
ATOM 870 O O . PHE A 1 103 ? -17.656 -10.945 4.16 1 98.56 103 PHE A O 1
ATOM 877 N N . ASP A 1 104 ? -17.484 -8.719 3.799 1 97.81 104 ASP A N 1
ATOM 878 C CA . ASP A 1 104 ? -16.219 -8.797 3.068 1 97.81 104 ASP A CA 1
ATOM 879 C C . ASP A 1 104 ? -15.039 -8.812 4.027 1 97.81 104 ASP A C 1
ATOM 881 O O . ASP A 1 104 ? -14.953 -7.984 4.934 1 97.81 104 ASP A O 1
ATOM 885 N N . GLU A 1 105 ? -14.148 -9.766 3.855 1 96.75 105 GLU A N 1
ATOM 886 C CA . GLU A 1 105 ? -13 -10.023 4.719 1 96.75 105 GLU A CA 1
ATOM 887 C C . GLU A 1 105 ? -13.445 -10.383 6.133 1 96.75 105 GLU A C 1
ATOM 889 O O . GLU A 1 105 ? -12.969 -9.805 7.109 1 96.75 105 GLU A O 1
ATOM 894 N N . PHE A 1 106 ? -14.328 -11.391 6.195 1 97.69 106 PHE A N 1
ATOM 895 C CA . PHE A 1 106 ? -15 -11.797 7.422 1 97.69 106 PHE A CA 1
ATOM 896 C C . PHE A 1 106 ? -14 -12.336 8.438 1 97.69 106 PHE A C 1
ATOM 898 O O . PHE A 1 106 ? -14.172 -12.141 9.648 1 97.69 106 PHE A O 1
ATOM 905 N N . GLN A 1 107 ? -12.891 -12.891 7.93 1 95.25 107 GLN A N 1
ATOM 906 C CA . GLN A 1 107 ? -11.922 -13.516 8.828 1 95.25 107 GLN A CA 1
ATOM 907 C C . GLN A 1 107 ? -11.234 -12.469 9.703 1 95.25 107 GLN A C 1
ATOM 909 O O . GLN A 1 107 ? -10.672 -12.797 10.75 1 95.25 107 GLN A O 1
ATOM 914 N N . ASP A 1 108 ? -11.344 -11.281 9.391 1 93.44 108 ASP A N 1
ATOM 915 C CA . ASP A 1 108 ? -10.609 -10.234 10.094 1 93.44 108 ASP A CA 1
ATOM 916 C C . ASP A 1 108 ? -11.242 -9.93 11.445 1 93.44 108 ASP A C 1
ATOM 918 O O . ASP A 1 108 ? -10.625 -9.289 12.297 1 93.44 108 ASP A O 1
ATOM 922 N N . PHE A 1 109 ? -12.445 -10.406 11.68 1 96.12 109 PHE A N 1
ATOM 923 C CA . PHE A 1 109 ? -13.031 -10.273 13.008 1 96.12 109 PHE A CA 1
ATOM 924 C C . PHE A 1 109 ? -12.148 -10.914 14.062 1 96.12 109 PHE A C 1
ATOM 926 O O . PHE A 1 109 ? -12.203 -10.547 15.242 1 96.12 109 PHE A O 1
ATOM 933 N N . ARG A 1 110 ? -11.328 -11.867 13.602 1 92.75 110 ARG A N 1
ATOM 934 C CA . ARG A 1 110 ? -10.398 -12.523 14.516 1 92.75 110 ARG A CA 1
ATOM 935 C C . ARG A 1 110 ? -9.484 -11.5 15.188 1 92.75 110 ARG A C 1
ATOM 937 O O . ARG A 1 110 ? -9.109 -11.672 16.344 1 92.75 110 ARG A O 1
ATOM 944 N N . PHE A 1 111 ? -9.203 -10.43 14.461 1 88.62 111 PHE A N 1
ATOM 945 C CA . PHE A 1 111 ? -8.258 -9.43 14.953 1 88.62 111 PHE A CA 1
ATOM 946 C C . PHE A 1 111 ? -8.992 -8.297 15.656 1 88.62 111 PHE A C 1
ATOM 948 O O . PHE A 1 111 ? -8.398 -7.562 16.453 1 88.62 111 PHE A O 1
ATOM 955 N N . VAL A 1 112 ? -10.273 -8.172 15.375 1 90.69 112 VAL A N 1
ATOM 956 C CA . VAL A 1 112 ? -11.031 -7.023 15.867 1 90.69 112 VAL A CA 1
ATOM 957 C C . VAL A 1 112 ? -11.875 -7.434 17.062 1 90.69 112 VAL A C 1
ATOM 959 O O . VAL A 1 112 ? -11.875 -6.754 18.094 1 90.69 112 VAL A O 1
ATOM 962 N N . GLU A 1 113 ? -12.641 -8.5 16.859 1 94.31 113 GLU A N 1
ATOM 963 C CA . GLU A 1 113 ? -13.586 -9.008 17.844 1 94.31 113 GLU A CA 1
ATOM 964 C C . GLU A 1 113 ? -13.938 -10.469 17.594 1 94.31 113 GLU A C 1
ATOM 966 O O . GLU A 1 113 ? -14.984 -10.773 17.016 1 94.31 113 GLU A O 1
ATOM 971 N N . PRO A 1 114 ? -13.141 -11.367 18.156 1 95.25 114 PRO A N 1
ATOM 972 C CA . PRO A 1 114 ? -13.344 -12.789 17.875 1 95.25 114 PRO A CA 1
ATOM 973 C C . PRO A 1 114 ? -14.711 -13.289 18.344 1 95.25 114 PRO A C 1
ATOM 975 O O . PRO A 1 114 ? -15.234 -14.266 17.797 1 95.25 114 PRO A O 1
ATOM 978 N N . SER A 1 115 ? -15.305 -12.648 19.312 1 96.69 115 SER A N 1
ATOM 979 C CA . SER A 1 115 ? -16.578 -13.094 19.875 1 96.69 115 SER A CA 1
ATOM 980 C C . SER A 1 115 ? -17.703 -12.992 18.844 1 96.69 115 SER A C 1
ATOM 982 O O . SER A 1 115 ? -18.766 -13.57 19.031 1 96.69 115 SER A O 1
ATOM 984 N N . VAL A 1 116 ? -17.438 -12.273 17.797 1 98.06 116 VAL A N 1
ATOM 985 C CA . VAL A 1 116 ? -18.438 -12.117 16.734 1 98.06 116 VAL A CA 1
ATOM 986 C C . VAL A 1 116 ? -18.781 -13.484 16.156 1 98.06 116 VAL A C 1
ATOM 988 O O . VAL A 1 116 ? -19.938 -13.734 15.789 1 98.06 116 VAL A O 1
ATOM 991 N N . TYR A 1 117 ? -17.828 -14.391 16.078 1 98 117 TYR A N 1
ATOM 992 C CA . TYR A 1 117 ? -18.047 -15.703 15.484 1 98 117 TYR A CA 1
ATOM 993 C C . TYR A 1 117 ? -19.062 -16.516 16.297 1 98 117 TYR A C 1
ATOM 995 O O . TYR A 1 117 ? -20.016 -17.062 15.734 1 98 117 TYR A O 1
ATOM 1003 N N . SER A 1 118 ? -18.875 -16.5 17.594 1 97.81 118 SER A N 1
ATOM 1004 C CA . SER A 1 118 ? -19.812 -17.25 18.453 1 97.81 118 SER A CA 1
ATOM 1005 C C . SER A 1 118 ? -21.172 -16.578 18.5 1 97.81 118 SER A C 1
ATOM 1007 O O . SER A 1 118 ? -22.203 -17.25 18.547 1 97.81 118 SER A O 1
ATOM 1009 N N . THR A 1 119 ? -21.188 -15.266 18.516 1 98.44 119 THR A N 1
ATOM 1010 C CA . THR A 1 119 ? -22.438 -14.523 18.5 1 98.44 119 THR A CA 1
ATOM 1011 C C . THR A 1 119 ? -23.234 -14.836 17.234 1 98.44 119 THR A C 1
ATOM 1013 O O . THR A 1 119 ? -24.438 -15.117 17.297 1 98.44 119 THR A O 1
ATOM 1016 N N . LEU A 1 120 ? -22.594 -14.773 16.125 1 98.38 120 LEU A N 1
ATOM 1017 C CA . LEU A 1 120 ? -23.25 -15.062 14.852 1 98.38 120 LEU A CA 1
ATOM 1018 C C . LEU A 1 120 ? -23.75 -16.5 14.812 1 98.38 120 LEU A C 1
ATOM 1020 O O . LEU A 1 120 ? -24.844 -16.781 14.312 1 98.38 120 LEU A O 1
ATOM 1024 N N . GLN A 1 121 ? -22.906 -17.438 15.305 1 97.88 121 GLN A N 1
ATOM 1025 C CA . GLN A 1 121 ? -23.328 -18.828 15.391 1 97.88 121 GLN A CA 1
ATOM 1026 C C . GLN A 1 121 ? -24.672 -18.969 16.094 1 97.88 121 GLN A C 1
ATOM 1028 O O . GLN A 1 121 ? -25.562 -19.656 15.594 1 97.88 121 GLN A O 1
ATOM 1033 N N . ARG A 1 122 ? -24.766 -18.375 17.203 1 98.12 122 ARG A N 1
ATOM 1034 C CA . ARG A 1 122 ? -26 -18.438 17.984 1 98.12 122 ARG A CA 1
ATOM 1035 C C . ARG A 1 122 ? -27.188 -17.938 17.172 1 98.12 122 ARG A C 1
ATOM 1037 O O . ARG A 1 122 ? -28.234 -18.578 17.125 1 98.12 122 ARG A O 1
ATOM 1044 N N . PHE A 1 123 ? -27.047 -16.844 16.547 1 98.31 123 PHE A N 1
ATOM 1045 C CA . PHE A 1 123 ? -28.141 -16.25 15.797 1 98.31 123 PHE A CA 1
ATOM 1046 C C . PHE A 1 123 ? -28.5 -17.094 14.578 1 98.31 123 PHE A C 1
ATOM 1048 O O . PHE A 1 123 ? -29.656 -17.203 14.203 1 98.31 123 PHE A O 1
ATOM 1055 N N . MET A 1 124 ? -27.5 -17.641 13.906 1 98 124 MET A N 1
ATOM 1056 C CA . MET A 1 124 ? -27.766 -18.531 12.773 1 98 124 MET A CA 1
ATOM 1057 C C . MET A 1 124 ? -28.562 -19.75 13.211 1 98 124 MET A C 1
ATOM 1059 O O . MET A 1 124 ? -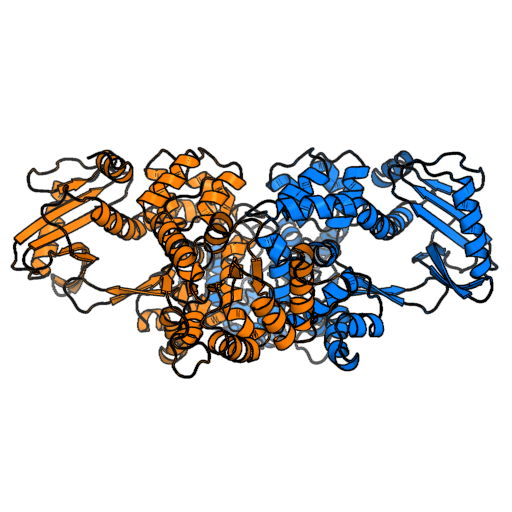29.516 -20.141 12.547 1 98 124 MET A O 1
ATOM 1063 N N . ASP A 1 125 ? -28.188 -20.297 14.398 1 97.5 125 ASP A N 1
ATOM 1064 C CA . ASP A 1 125 ? -28.859 -21.484 14.914 1 97.5 125 ASP A CA 1
ATOM 1065 C C . ASP A 1 125 ? -30.297 -21.188 15.312 1 97.5 125 ASP A C 1
ATOM 1067 O O . ASP A 1 125 ? -31.188 -22.016 15.133 1 97.5 125 ASP A O 1
ATOM 1071 N N . GLU A 1 126 ? -30.484 -20.016 15.766 1 97.81 126 GLU A N 1
ATOM 1072 C CA . GLU A 1 126 ? -31.797 -19.625 16.266 1 97.81 126 GLU A CA 1
ATOM 1073 C C . GLU A 1 126 ? -32.719 -19.203 15.125 1 97.81 126 GLU A C 1
ATOM 1075 O O . GLU A 1 126 ? -33.938 -19.109 15.297 1 97.81 126 GLU A O 1
ATOM 1080 N N . ASN A 1 127 ? -32.156 -18.984 13.938 1 97.5 127 ASN A N 1
ATOM 1081 C CA . ASN A 1 127 ? -32.938 -18.422 12.844 1 97.5 127 ASN A CA 1
ATOM 1082 C C . ASN A 1 127 ? -32.75 -19.203 11.555 1 97.5 127 ASN A C 1
ATOM 1084 O O . ASN A 1 127 ? -32.562 -18.625 10.484 1 97.5 127 ASN A O 1
ATOM 1088 N N . GLU A 1 128 ? -32.75 -20.469 11.656 1 95.56 128 GLU A N 1
ATOM 1089 C CA . GLU A 1 128 ? -32.5 -21.344 10.523 1 95.56 128 GLU A CA 1
ATOM 1090 C 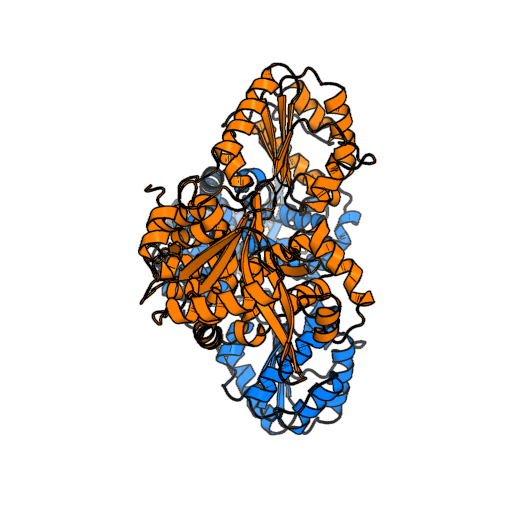C . GLU A 1 128 ? -33.594 -21.188 9.453 1 95.56 128 GLU A C 1
ATOM 1092 O O . GLU A 1 128 ? -33.312 -21.375 8.258 1 95.56 128 GLU A O 1
ATOM 1097 N N . GLU A 1 129 ? -34.719 -20.766 9.898 1 95.38 129 GLU A N 1
ATOM 1098 C CA . GLU A 1 129 ? -35.844 -20.672 8.969 1 95.38 129 GLU A CA 1
ATOM 1099 C C . GLU A 1 129 ? -35.969 -19.266 8.406 1 95.38 129 GLU A C 1
ATOM 1101 O O . GLU A 1 129 ? -36.875 -19 7.609 1 95.38 129 GLU A O 1
ATOM 1106 N N . LYS A 1 130 ? -35.062 -18.406 8.789 1 95.75 130 LYS A N 1
ATOM 1107 C CA . LYS A 1 130 ? -35.094 -17.031 8.312 1 95.75 130 LYS A CA 1
ATOM 1108 C C . LYS A 1 130 ? -34.656 -16.938 6.852 1 95.75 130 LYS A C 1
ATOM 1110 O O . LYS A 1 130 ? -33.594 -17.469 6.477 1 95.75 130 LYS A O 1
ATOM 1115 N N . PRO A 1 131 ? -35.531 -16.344 6.016 1 96.75 131 PRO A N 1
ATOM 1116 C CA . PRO A 1 131 ? -35.094 -16.125 4.629 1 96.75 131 PRO A CA 1
ATOM 1117 C C . PRO A 1 131 ? -34.031 -15.062 4.5 1 96.75 131 PRO A C 1
ATOM 1119 O O . PRO A 1 131 ? -34.312 -13.867 4.453 1 96.75 131 PRO A O 1
ATOM 1122 N N . MET A 1 132 ? -32.812 -15.453 4.469 1 97.94 132 MET A N 1
ATOM 1123 C CA . MET A 1 132 ? -31.672 -14.555 4.395 1 97.94 132 MET A CA 1
ATOM 1124 C C . MET A 1 132 ? -30.453 -15.273 3.816 1 97.94 132 MET A C 1
ATOM 1126 O O . MET A 1 132 ? -30.25 -16.453 4.086 1 97.94 132 MET A O 1
ATOM 1130 N N . LEU A 1 133 ? -29.766 -14.633 2.953 1 98.62 133 LEU A N 1
ATOM 1131 C CA . LEU A 1 133 ? -28.516 -15.141 2.422 1 98.62 133 LEU A CA 1
ATOM 1132 C C . LEU A 1 133 ? -27.328 -14.445 3.086 1 98.62 133 LEU A C 1
ATOM 1134 O O . LEU A 1 133 ? -27.188 -13.227 3.002 1 98.62 133 LEU A O 1
ATOM 1138 N N . LEU A 1 134 ? -26.531 -15.18 3.812 1 98.69 134 LEU A N 1
ATOM 1139 C CA . LEU A 1 134 ? -25.281 -14.672 4.375 1 98.69 134 LEU A CA 1
ATOM 1140 C C . LEU A 1 134 ? -24.094 -15.047 3.49 1 98.69 134 LEU A C 1
ATOM 1142 O O . LEU A 1 134 ? -23.906 -16.219 3.15 1 98.69 134 LEU A O 1
ATOM 1146 N N . ILE A 1 135 ? -23.328 -14.055 3.064 1 98.75 135 ILE A N 1
ATOM 1147 C CA . ILE A 1 135 ? -22.141 -14.273 2.254 1 98.75 135 ILE A CA 1
ATOM 1148 C C . ILE A 1 135 ? -20.906 -13.805 3.02 1 98.75 135 ILE A C 1
ATOM 1150 O O . ILE A 1 135 ? -20.844 -12.656 3.469 1 98.75 135 ILE A O 1
ATOM 1154 N N . PHE A 1 136 ? -19.969 -14.664 3.176 1 98.44 136 PHE A N 1
ATOM 1155 C CA . PHE A 1 136 ? -18.719 -14.344 3.832 1 98.44 136 PHE A CA 1
ATOM 1156 C C . PHE A 1 136 ? -17.547 -14.461 2.854 1 98.44 136 PHE A C 1
ATOM 1158 O O . PHE A 1 136 ? -17.406 -15.477 2.172 1 98.44 136 PHE A O 1
ATOM 1165 N N . THR A 1 137 ? -16.734 -13.414 2.744 1 98.06 137 THR A N 1
ATOM 1166 C CA . THR A 1 137 ? -15.555 -13.531 1.902 1 98.06 137 THR A CA 1
ATOM 1167 C C . THR A 1 137 ? -14.281 -13.461 2.742 1 98.06 137 THR A C 1
ATOM 1169 O O . THR A 1 137 ? -14.312 -12.992 3.883 1 98.06 137 THR A O 1
ATOM 1172 N N . GLY A 1 138 ? -13.227 -13.992 2.24 1 96.75 138 GLY A N 1
ATOM 1173 C CA . GLY A 1 138 ? -11.938 -13.953 2.914 1 96.75 138 GLY A CA 1
ATOM 1174 C C . GLY A 1 138 ? -10.766 -14.117 1.967 1 96.75 138 GLY A C 1
ATOM 1175 O O . GLY A 1 138 ? -10.867 -14.828 0.964 1 96.75 138 GLY A O 1
ATOM 1176 N N . SER A 1 139 ? -9.625 -13.477 2.365 1 94.38 139 SER A N 1
ATOM 1177 C CA . SER A 1 139 ? -8.445 -13.492 1.502 1 94.38 139 SER A CA 1
ATOM 1178 C C . SER A 1 139 ? -7.336 -14.352 2.1 1 94.38 139 SER A C 1
ATOM 1180 O O . SER A 1 139 ? -6.391 -14.734 1.403 1 94.38 139 SER A O 1
ATOM 1182 N N . THR A 1 140 ? -7.289 -14.5 3.396 1 91.94 140 THR A N 1
ATOM 1183 C CA . THR A 1 140 ? -6.359 -15.422 4.035 1 91.94 140 THR A CA 1
ATOM 1184 C C . THR A 1 140 ? -6.949 -16.828 4.098 1 91.94 140 THR A C 1
ATOM 1186 O O . THR A 1 140 ? -7.598 -17.188 5.082 1 91.94 140 THR A O 1
ATOM 1189 N N . ILE A 1 141 ? -6.609 -17.578 3.15 1 91.25 141 ILE A N 1
ATOM 1190 C CA . ILE A 1 141 ? -7.301 -18.828 2.867 1 91.25 141 ILE A CA 1
ATOM 1191 C C . ILE A 1 141 ? -7.219 -19.75 4.082 1 91.25 141 ILE A C 1
ATOM 1193 O O . ILE A 1 141 ? -8.227 -20.312 4.508 1 91.25 141 ILE A O 1
ATOM 1197 N N . GLY A 1 142 ? -6.055 -19.859 4.688 1 89.94 142 GLY A N 1
ATOM 1198 C CA . GLY A 1 142 ? -5.902 -20.703 5.863 1 89.94 142 GLY A CA 1
ATOM 1199 C C . GLY A 1 142 ? -6.797 -20.281 7.016 1 89.94 142 GLY A C 1
ATOM 1200 O O . GLY A 1 142 ? -7.348 -21.125 7.723 1 89.94 142 GLY A O 1
ATOM 1201 N N . MET A 1 143 ? -6.945 -19.016 7.148 1 89.81 143 MET A N 1
ATOM 1202 C CA . MET A 1 143 ? -7.805 -18.5 8.203 1 89.81 143 MET A CA 1
ATOM 1203 C C . MET A 1 143 ? -9.273 -18.812 7.926 1 89.81 143 MET A C 1
ATOM 1205 O O . MET A 1 143 ? -10.023 -19.172 8.836 1 89.81 143 MET A O 1
ATOM 1209 N N . VAL A 1 144 ? -9.633 -18.672 6.73 1 92.88 144 VAL A N 1
ATOM 1210 C CA . VAL A 1 144 ? -11.016 -18.938 6.34 1 92.88 144 VAL A CA 1
ATOM 1211 C C . VAL A 1 144 ? -11.328 -20.422 6.508 1 92.88 144 VAL A C 1
ATOM 1213 O O . VAL A 1 144 ? -12.375 -20.781 7.035 1 92.88 144 VAL A O 1
ATOM 1216 N N . GLU A 1 145 ? -10.391 -21.188 6.09 1 91.31 145 GLU A N 1
ATOM 1217 C CA . GLU A 1 145 ? -10.578 -22.625 6.234 1 91.31 145 GLU A CA 1
ATOM 1218 C C . GLU A 1 145 ? -10.703 -23.016 7.703 1 91.31 145 GLU A C 1
ATOM 1220 O O . GLU A 1 145 ? -11.578 -23.812 8.062 1 91.31 145 GLU A O 1
ATOM 1225 N N . ARG A 1 146 ? -9.906 -22.484 8.453 1 91.38 146 ARG A N 1
ATOM 1226 C CA . ARG A 1 146 ? -9.984 -22.766 9.883 1 91.38 146 ARG A CA 1
ATOM 1227 C C . ARG A 1 146 ? -11.328 -22.328 10.445 1 91.38 146 ARG A C 1
ATOM 1229 O O . ARG A 1 146 ? -11.953 -23.062 11.219 1 91.38 146 ARG A O 1
ATOM 1236 N N . LEU A 1 147 ? -11.758 -21.219 10.078 1 93.81 147 LEU A N 1
ATOM 1237 C CA . LEU A 1 147 ? -12.984 -20.609 10.594 1 93.81 147 LEU A CA 1
ATOM 1238 C C . LEU A 1 147 ? -14.195 -21.484 10.266 1 93.81 147 LEU A C 1
ATOM 1240 O O . LEU A 1 147 ? -15.102 -21.609 11.094 1 93.81 147 LEU A O 1
ATOM 1244 N N . PHE A 1 148 ? -14.18 -22.141 9.125 1 93.62 148 PHE A N 1
ATOM 1245 C CA . PHE A 1 148 ? -15.406 -22.766 8.656 1 93.62 148 PHE A CA 1
ATOM 1246 C C . PHE A 1 148 ? -15.258 -24.281 8.609 1 93.62 148 PHE A C 1
ATOM 1248 O O . PHE A 1 148 ? -16.25 -25 8.508 1 93.62 148 PHE A O 1
ATOM 1255 N N . LYS A 1 149 ? -14 -24.766 8.703 1 91.25 149 LYS A N 1
ATOM 1256 C CA . LYS A 1 149 ? -13.805 -26.203 8.516 1 91.25 149 LYS A CA 1
ATOM 1257 C C . LYS A 1 149 ? -13.242 -26.859 9.773 1 91.25 149 LYS A C 1
ATOM 1259 O O . LYS A 1 149 ? -13.242 -28.078 9.906 1 91.25 149 LYS A O 1
ATOM 1264 N N . ASP A 1 150 ? -12.742 -26.094 10.633 1 92.38 150 ASP A N 1
ATOM 1265 C CA . ASP A 1 150 ? -12.242 -26.641 11.898 1 92.38 150 ASP A CA 1
ATOM 1266 C C . ASP A 1 150 ? -13.383 -26.891 12.883 1 92.38 150 ASP A C 1
ATOM 1268 O O . ASP A 1 150 ? -14.117 -25.969 13.227 1 92.38 150 ASP A O 1
ATOM 1272 N N . SER A 1 151 ? -13.477 -28.016 13.445 1 91.44 151 SER A N 1
ATOM 1273 C CA . SER A 1 151 ? -14.578 -28.438 14.305 1 91.44 151 SER A CA 1
ATOM 1274 C C . SER A 1 151 ? -14.578 -27.656 15.617 1 91.44 151 SER A C 1
ATOM 1276 O O . SER A 1 151 ? -15.594 -27.594 16.312 1 91.44 151 SER A O 1
ATOM 1278 N N . LYS A 1 152 ? -13.484 -27.016 15.906 1 93.19 152 LYS A N 1
ATOM 1279 C CA . LYS A 1 152 ? -13.375 -26.281 17.156 1 93.19 152 LYS A CA 1
ATOM 1280 C C . LYS A 1 152 ? -13.914 -24.859 17 1 93.19 152 LYS A C 1
ATOM 1282 O O . LYS A 1 152 ? -14.141 -24.156 18 1 93.19 152 LYS A O 1
ATOM 1287 N N . GLU A 1 153 ? -14.141 -24.516 15.758 1 94.12 153 GLU A N 1
ATOM 1288 C CA . GLU A 1 153 ? -14.578 -23.156 15.492 1 94.12 153 GLU A CA 1
ATOM 1289 C C . GLU A 1 153 ? -16.109 -23.062 15.516 1 94.12 153 GLU A C 1
ATOM 1291 O O . GLU A 1 153 ? -16.797 -23.969 15.078 1 94.12 153 GLU A O 1
ATOM 1296 N N . PRO A 1 154 ? -16.609 -21.906 15.93 1 93.56 154 PRO A N 1
ATOM 1297 C CA . PRO A 1 154 ? -18.062 -21.734 16.109 1 93.56 154 PRO A CA 1
ATOM 1298 C C . PRO A 1 154 ? -18.844 -21.906 14.82 1 93.56 154 PRO A C 1
ATOM 1300 O O . PRO A 1 154 ? -19.953 -22.438 14.836 1 93.56 154 PRO A O 1
ATOM 1303 N N . LEU A 1 155 ? -18.328 -21.547 13.766 1 95.06 155 LEU A N 1
ATOM 1304 C CA . LEU A 1 155 ? -19.109 -21.516 12.531 1 95.06 155 LEU A CA 1
ATOM 1305 C C . LEU A 1 155 ? -18.906 -22.797 11.719 1 95.06 155 LEU A C 1
ATOM 1307 O O . LEU A 1 155 ? -19.359 -22.891 10.578 1 95.06 155 LEU A O 1
ATOM 1311 N N . TYR A 1 156 ? -18.281 -23.734 12.367 1 93.81 156 TYR A N 1
ATOM 1312 C CA . TYR A 1 156 ? -18.109 -25.031 11.742 1 93.81 156 TYR A CA 1
ATOM 1313 C C . TYR A 1 156 ? -19.469 -25.656 11.391 1 93.81 156 TYR A C 1
ATOM 1315 O O . TYR A 1 156 ? -20.359 -25.719 12.234 1 93.81 156 TYR A O 1
ATOM 1323 N N . GLY A 1 157 ? -19.547 -26.094 10.156 1 92.5 157 GLY A N 1
ATOM 1324 C CA . GLY A 1 157 ? -20.734 -26.797 9.719 1 92.5 157 GLY A CA 1
ATOM 1325 C C . GLY A 1 157 ? -21.891 -25.875 9.383 1 92.5 157 GLY A C 1
ATOM 1326 O O . GLY A 1 157 ? -22.984 -26.344 9.023 1 92.5 157 GLY A O 1
ATOM 1327 N N . ARG A 1 158 ? -21.703 -24.609 9.422 1 94.94 158 ARG A N 1
ATOM 1328 C CA . ARG A 1 158 ? -22.812 -23.688 9.219 1 94.94 158 ARG A CA 1
ATOM 1329 C C . ARG A 1 158 ? -22.75 -23.062 7.824 1 94.94 158 ARG A C 1
ATOM 1331 O O . ARG A 1 158 ? -23.656 -22.312 7.438 1 94.94 158 ARG A O 1
ATOM 1338 N N . ILE A 1 159 ? -21.719 -23.328 7.102 1 95.88 159 ILE A N 1
ATOM 1339 C CA . ILE A 1 159 ? -21.594 -22.859 5.727 1 95.88 159 ILE A CA 1
ATOM 1340 C C . ILE A 1 159 ? -22.188 -23.891 4.773 1 95.88 159 ILE A C 1
ATOM 1342 O O . ILE A 1 159 ? -21.719 -25.031 4.715 1 95.88 159 ILE A O 1
ATOM 1346 N N . LYS A 1 160 ? -23.141 -23.453 4.02 1 95.56 160 LYS A N 1
ATOM 1347 C CA . LYS A 1 160 ? -23.859 -24.391 3.158 1 95.56 160 LYS A CA 1
ATOM 1348 C C . LYS A 1 160 ? -23.109 -24.625 1.854 1 95.56 160 LYS A C 1
ATOM 1350 O O . LYS A 1 160 ? -23.188 -25.703 1.271 1 95.56 160 LYS A O 1
ATOM 1355 N N . ARG A 1 161 ? -22.484 -23.594 1.395 1 96.06 161 ARG A N 1
ATOM 1356 C CA . ARG A 1 161 ? -21.734 -23.703 0.154 1 96.06 161 ARG A CA 1
ATOM 1357 C C . ARG A 1 161 ? -20.422 -22.922 0.247 1 96.06 161 ARG A C 1
ATOM 1359 O O . ARG A 1 161 ? -20.359 -21.859 0.868 1 96.06 161 ARG A O 1
ATOM 1366 N N . GLU A 1 162 ? -19.438 -23.531 -0.286 1 95.31 162 GLU A N 1
ATOM 1367 C CA . GLU A 1 162 ? -18.141 -22.859 -0.387 1 95.31 162 GLU A CA 1
ATOM 1368 C C . GLU A 1 162 ? -17.75 -22.625 -1.844 1 95.31 162 GLU A C 1
ATOM 1370 O O . GLU A 1 162 ? -18.016 -23.453 -2.709 1 95.31 162 GLU A O 1
ATOM 1375 N N . LEU A 1 163 ? -17.281 -21.484 -2.051 1 95.31 163 LEU A N 1
ATOM 1376 C CA . LEU A 1 163 ? -16.797 -21.109 -3.373 1 95.31 163 LEU A CA 1
ATOM 1377 C C . LEU A 1 163 ? -15.359 -20.625 -3.307 1 95.31 163 LEU A C 1
ATOM 1379 O O . LEU A 1 163 ? -15.078 -19.562 -2.725 1 95.31 163 LEU A O 1
ATOM 1383 N N . ARG A 1 164 ? -14.453 -21.391 -3.844 1 94 164 ARG A N 1
ATOM 1384 C CA . ARG A 1 164 ? -13.07 -20.938 -3.982 1 94 164 ARG A CA 1
ATOM 1385 C C . ARG A 1 164 ? -12.875 -20.156 -5.273 1 94 164 ARG A C 1
ATOM 1387 O O . ARG A 1 164 ? -12.977 -20.719 -6.367 1 94 164 ARG A O 1
ATOM 1394 N N . LEU A 1 165 ? -12.617 -18.906 -5.109 1 95.75 165 LEU A N 1
ATOM 1395 C CA . LEU A 1 165 ? -12.406 -18.062 -6.281 1 95.75 165 LEU A CA 1
ATOM 1396 C C . LEU A 1 165 ? -10.953 -18.094 -6.723 1 95.75 165 LEU A C 1
ATOM 1398 O O . LEU A 1 165 ? -10.062 -17.703 -5.961 1 95.75 165 LEU A O 1
ATOM 1402 N N . GLU A 1 166 ? -10.695 -18.594 -7.91 1 95.12 166 GLU A N 1
ATOM 1403 C CA . GLU A 1 166 ? -9.352 -18.688 -8.477 1 95.12 166 GLU A CA 1
ATOM 1404 C C . GLU A 1 166 ? -9.094 -17.562 -9.477 1 95.12 166 GLU A C 1
ATOM 1406 O O . GLU A 1 166 ? -10.023 -16.922 -9.953 1 95.12 166 GLU A O 1
ATOM 1411 N N . PRO A 1 167 ? -7.773 -17.266 -9.719 1 96.25 167 PRO A N 1
ATOM 1412 C CA . PRO A 1 167 ? -7.504 -16.344 -10.82 1 96.25 167 PRO A CA 1
ATOM 1413 C C . PRO A 1 167 ? -8.117 -16.797 -12.141 1 96.25 167 PRO A C 1
ATOM 1415 O O . PRO A 1 167 ? -8.453 -17.984 -12.297 1 96.25 167 PRO A O 1
ATOM 1418 N N . LEU A 1 168 ? -8.297 -15.883 -13.047 1 96.5 168 LEU A N 1
ATOM 1419 C CA . LEU A 1 168 ? -8.789 -16.25 -14.367 1 96.5 168 LEU A CA 1
ATOM 1420 C C . LEU A 1 168 ? -7.832 -17.219 -15.062 1 96.5 168 LEU A C 1
ATOM 1422 O O . LEU A 1 168 ? -6.617 -17.125 -14.875 1 96.5 168 LEU A O 1
ATOM 1426 N N . ASP A 1 169 ? -8.383 -18.094 -15.781 1 94.81 169 ASP A N 1
ATOM 1427 C CA . ASP A 1 169 ? -7.512 -18.938 -16.609 1 94.81 169 ASP A CA 1
ATOM 1428 C C . ASP A 1 169 ? -6.953 -18.141 -17.797 1 94.81 169 ASP A C 1
ATOM 1430 O O . ASP A 1 169 ? -7.223 -16.953 -17.938 1 94.81 169 ASP A O 1
ATOM 1434 N N . ILE A 1 170 ? -6.168 -18.766 -18.609 1 96.94 170 ILE A N 1
ATOM 1435 C CA . ILE A 1 170 ? -5.449 -18.078 -19.672 1 96.94 170 ILE A CA 1
ATOM 1436 C C . ILE A 1 170 ? -6.441 -17.516 -20.672 1 96.94 170 ILE A C 1
ATOM 1438 O O . ILE A 1 170 ? -6.215 -16.438 -21.25 1 96.94 170 ILE A O 1
ATOM 1442 N N . ARG A 1 171 ? -7.531 -18.203 -20.938 1 95.25 171 ARG A N 1
ATOM 1443 C CA . ARG A 1 171 ? -8.531 -17.688 -21.875 1 95.25 171 ARG A CA 1
ATOM 1444 C C . ARG A 1 171 ? -9.203 -16.438 -21.312 1 95.25 171 ARG A C 1
ATOM 1446 O O . ARG A 1 171 ? -9.359 -15.445 -22.031 1 95.25 171 ARG A O 1
ATOM 1453 N N . GLY A 1 172 ? -9.633 -16.547 -20.031 1 95.38 172 GLY A N 1
ATOM 1454 C CA . GLY A 1 172 ? -10.203 -15.367 -19.391 1 95.38 172 GLY A CA 1
ATOM 1455 C C . GLY A 1 172 ? -9.242 -14.195 -19.359 1 95.38 172 GLY A C 1
ATOM 1456 O O . GLY A 1 172 ? -9.656 -13.047 -19.562 1 95.38 172 GLY A O 1
ATOM 1457 N N . SER A 1 173 ? -8 -14.422 -19.125 1 97.25 173 SER A N 1
ATOM 1458 C CA . SER A 1 173 ? -6.977 -13.383 -19.094 1 97.25 173 SER A CA 1
ATOM 1459 C C . SER A 1 173 ? -6.77 -12.781 -20.484 1 97.25 173 SER A C 1
ATOM 1461 O O . SER A 1 173 ? -6.555 -11.578 -20.609 1 97.25 173 SER A O 1
ATOM 1463 N N . TYR A 1 174 ? -6.82 -13.656 -21.469 1 97.25 174 TYR A N 1
ATOM 1464 C CA . TYR A 1 174 ? -6.688 -13.188 -22.844 1 97.25 174 TYR A CA 1
ATOM 1465 C C . TYR A 1 174 ? -7.848 -12.273 -23.219 1 97.25 174 TYR A C 1
ATOM 1467 O O . TYR A 1 174 ? -7.652 -11.273 -23.906 1 97.25 174 TYR A O 1
ATOM 1475 N N . GLU A 1 175 ? -9.016 -12.672 -22.812 1 95.81 175 GLU A N 1
ATOM 1476 C CA . GLU A 1 175 ? -10.188 -11.82 -23.047 1 95.81 175 GLU A CA 1
ATOM 1477 C C . GLU A 1 175 ? -10 -10.445 -22.422 1 95.81 175 GLU A C 1
ATOM 1479 O O . GLU A 1 175 ? -10.344 -9.43 -23.047 1 95.81 175 GLU A O 1
ATOM 1484 N N . MET A 1 176 ? -9.453 -10.367 -21.25 1 96.38 176 MET A N 1
ATOM 1485 C CA . MET A 1 176 ? -9.18 -9.086 -20.594 1 96.38 176 MET A CA 1
ATOM 1486 C C . MET A 1 176 ? -8.141 -8.289 -21.375 1 96.38 176 MET A C 1
ATOM 1488 O O . MET A 1 176 ? -8.281 -7.078 -21.547 1 96.38 176 MET A O 1
ATOM 1492 N N . ALA A 1 177 ? -7.129 -8.977 -21.781 1 97.44 177 ALA A N 1
ATOM 1493 C CA . ALA A 1 177 ? -6.074 -8.336 -22.562 1 97.44 177 ALA A CA 1
ATOM 1494 C C . ALA A 1 177 ? -6.637 -7.703 -23.828 1 97.44 177 ALA A C 1
ATOM 1496 O O . ALA A 1 177 ? -6.285 -6.574 -24.188 1 97.44 177 ALA A O 1
ATOM 1497 N N . ARG A 1 178 ? -7.512 -8.391 -24.469 1 95.94 178 ARG A N 1
ATOM 1498 C CA . ARG A 1 178 ? -8.117 -7.902 -25.703 1 95.94 178 ARG A CA 1
ATOM 1499 C C . ARG A 1 178 ? -8.953 -6.652 -25.438 1 95.94 178 ARG A C 1
ATOM 1501 O O . ARG A 1 178 ? -8.984 -5.734 -26.266 1 95.94 178 ARG A O 1
ATOM 1508 N N . GLU A 1 179 ? -9.594 -6.668 -24.359 1 95.38 179 GLU A N 1
ATOM 1509 C CA . GLU A 1 179 ? -10.414 -5.516 -24 1 95.38 179 GLU A CA 1
ATOM 1510 C C . GLU A 1 179 ? -9.57 -4.25 -23.891 1 95.38 179 GLU A C 1
ATOM 1512 O O . GLU A 1 179 ? -10.062 -3.146 -24.141 1 95.38 179 GLU A O 1
ATOM 1517 N N . VAL A 1 180 ? -8.328 -4.438 -23.516 1 96.19 180 VAL A N 1
ATOM 1518 C CA . VAL A 1 180 ? -7.48 -3.262 -23.344 1 96.19 180 VAL A CA 1
ATOM 1519 C C . VAL A 1 180 ? -6.555 -3.119 -24.547 1 96.19 180 VAL A C 1
ATOM 1521 O O . VAL A 1 180 ? -5.508 -2.471 -24.453 1 96.19 180 VAL A O 1
ATOM 1524 N N . GLY A 1 181 ? -6.879 -3.781 -25.609 1 96.31 181 GLY A N 1
ATOM 1525 C CA . GLY A 1 181 ? -6.25 -3.541 -26.891 1 96.31 181 GLY A CA 1
ATOM 1526 C C . GLY A 1 181 ? -4.938 -4.285 -27.062 1 96.31 181 GLY A C 1
ATOM 1527 O O . GLY A 1 181 ? -4.145 -3.957 -27.953 1 96.31 181 GLY A O 1
ATOM 1528 N N . ILE A 1 182 ? -4.641 -5.227 -26.203 1 96.19 182 ILE A N 1
ATOM 1529 C CA . ILE A 1 182 ? -3.441 -6.043 -26.359 1 96.19 182 ILE A CA 1
ATOM 1530 C C . ILE A 1 182 ? -3.729 -7.203 -27.297 1 96.19 182 ILE A C 1
ATOM 1532 O O . ILE A 1 182 ? -4.219 -8.25 -26.875 1 96.19 182 ILE A O 1
ATOM 1536 N N . GLU A 1 183 ? -3.381 -7.082 -28.516 1 89.75 183 GLU A N 1
ATOM 1537 C CA . GLU A 1 183 ? -3.76 -8.062 -29.531 1 89.75 183 GLU A CA 1
ATOM 1538 C C . GLU A 1 183 ? -2.568 -8.93 -29.938 1 89.75 183 GLU A C 1
ATOM 1540 O O . GLU A 1 183 ? -2.744 -10.062 -30.391 1 89.75 183 GLU A O 1
ATOM 1545 N N . ASN A 1 184 ? -1.356 -8.359 -29.812 1 95.38 184 ASN A N 1
ATOM 1546 C CA . ASN A 1 184 ? -0.151 -9.125 -30.094 1 95.38 184 ASN A CA 1
ATOM 1547 C C . ASN A 1 184 ? 0.047 -10.25 -29.094 1 95.38 184 ASN A C 1
ATOM 1549 O O . ASN A 1 184 ? 0.121 -10 -27.891 1 95.38 184 ASN A O 1
ATOM 1553 N N . LEU A 1 185 ? 0.148 -11.453 -29.578 1 96.75 185 LEU A N 1
ATOM 1554 C CA . LEU A 1 185 ? 0.216 -12.617 -28.688 1 96.75 185 LEU A CA 1
ATOM 1555 C C . LEU A 1 185 ? 1.48 -12.57 -27.828 1 96.75 185 LEU A C 1
ATOM 1557 O O . LEU A 1 185 ? 1.469 -13 -26.672 1 96.75 185 LEU A O 1
ATOM 1561 N N . ASP A 1 186 ? 2.578 -12.117 -28.438 1 97 186 ASP A N 1
ATOM 1562 C CA . ASP A 1 186 ? 3.826 -12.023 -27.688 1 97 186 ASP A CA 1
ATOM 1563 C C . ASP A 1 186 ? 3.678 -11.086 -26.484 1 97 186 ASP A C 1
ATOM 1565 O O . ASP A 1 186 ? 4.191 -11.367 -25.406 1 97 186 ASP A O 1
ATOM 1569 N N . ASP A 1 187 ? 2.986 -9.984 -26.703 1 98.19 187 ASP A N 1
ATOM 1570 C CA . ASP A 1 187 ? 2.719 -9.047 -25.609 1 98.19 187 ASP A CA 1
ATOM 1571 C C . ASP A 1 187 ? 1.821 -9.688 -24.547 1 98.19 187 ASP A C 1
ATOM 1573 O O . ASP A 1 187 ? 2.068 -9.539 -23.359 1 98.19 187 ASP A O 1
ATOM 1577 N N . PHE A 1 188 ? 0.863 -10.445 -25.031 1 98.25 188 PHE A N 1
ATOM 1578 C CA . PHE A 1 188 ? -0.044 -11.094 -24.094 1 98.25 188 PHE A CA 1
ATOM 1579 C C . PHE A 1 188 ? 0.7 -12.125 -23.25 1 98.25 188 PHE A C 1
ATOM 1581 O O . PHE A 1 188 ? 0.573 -12.133 -22.016 1 98.25 188 PHE A O 1
ATOM 1588 N N . ILE A 1 189 ? 1.475 -12.961 -23.859 1 98.44 189 ILE A N 1
ATOM 1589 C CA . ILE A 1 189 ? 2.174 -14.016 -23.141 1 98.44 189 ILE A CA 1
ATOM 1590 C C . ILE A 1 189 ? 3.148 -13.406 -22.141 1 98.44 189 ILE A C 1
ATOM 1592 O O . ILE A 1 189 ? 3.289 -13.898 -21.016 1 98.44 189 ILE A O 1
ATOM 1596 N N . THR A 1 190 ? 3.779 -12.336 -22.547 1 98.56 190 THR A N 1
ATOM 1597 C CA . THR A 1 190 ? 4.703 -11.641 -21.656 1 98.56 190 THR A CA 1
ATOM 1598 C C . THR A 1 190 ? 3.969 -11.094 -20.422 1 98.56 190 THR A C 1
ATOM 1600 O O . THR A 1 190 ? 4.375 -11.352 -19.297 1 98.56 190 THR A O 1
ATOM 1603 N N . LEU A 1 191 ? 2.867 -10.453 -20.656 1 98.75 191 LEU A N 1
ATOM 1604 C CA . LEU A 1 191 ? 2.104 -9.859 -19.562 1 98.75 191 LEU A CA 1
ATOM 1605 C C . LEU A 1 191 ? 1.455 -10.945 -18.703 1 98.75 191 LEU A C 1
ATOM 1607 O O . LEU A 1 191 ? 1.38 -10.812 -17.484 1 98.75 191 LEU A O 1
ATOM 1611 N N . TYR A 1 192 ? 0.959 -11.977 -19.344 1 98.56 192 TYR A N 1
ATOM 1612 C CA . TYR A 1 192 ? 0.361 -13.086 -18.609 1 98.56 192 TYR A CA 1
ATOM 1613 C C . TYR A 1 192 ? 1.386 -13.75 -17.703 1 98.56 192 TYR A C 1
ATOM 1615 O O . TYR A 1 192 ? 1.047 -14.211 -16.609 1 98.56 192 TYR A O 1
ATOM 1623 N N . SER A 1 193 ? 2.629 -13.805 -18.125 1 98.38 193 SER A N 1
ATOM 1624 C CA . SER A 1 193 ? 3.707 -14.367 -17.328 1 98.38 193 SER A CA 1
ATOM 1625 C C . SER A 1 193 ? 3.949 -13.547 -16.062 1 98.38 193 SER A C 1
ATOM 1627 O O . SER A 1 193 ? 4.441 -14.062 -15.062 1 98.38 193 SER A O 1
ATOM 1629 N N . VAL A 1 194 ? 3.576 -12.273 -16.109 1 98.62 194 VAL A N 1
ATOM 1630 C CA . VAL A 1 194 ? 3.814 -11.375 -14.984 1 98.62 194 VAL A CA 1
ATOM 1631 C C . VAL A 1 194 ? 2.529 -11.203 -14.18 1 98.62 194 VAL A C 1
ATOM 1633 O O . VAL A 1 194 ? 2.549 -11.281 -12.945 1 98.62 194 VAL A O 1
ATOM 1636 N N . PHE A 1 195 ? 1.409 -11.062 -14.844 1 98.31 195 PHE A N 1
ATOM 1637 C CA . PHE A 1 195 ? 0.15 -10.695 -14.211 1 98.31 195 PHE A CA 1
ATOM 1638 C C . PHE A 1 195 ? -0.652 -11.938 -13.836 1 98.31 195 PHE A C 1
ATOM 1640 O O . PHE A 1 195 ? -1.47 -11.898 -12.914 1 98.31 195 PHE A O 1
ATOM 1647 N N . GLY A 1 196 ? -0.423 -13.031 -14.594 1 97.56 196 GLY A N 1
ATOM 1648 C CA . GLY A 1 196 ? -1.295 -14.188 -14.445 1 97.56 196 GLY A CA 1
ATOM 1649 C C . GLY A 1 196 ? -2.758 -13.859 -14.68 1 97.56 196 GLY A C 1
ATOM 1650 O O . GLY A 1 196 ? -3.088 -13.039 -15.539 1 97.56 196 GLY A O 1
ATOM 1651 N N . GLY A 1 197 ? -3.57 -14.602 -14.062 1 97.31 197 GLY A N 1
ATOM 1652 C CA . GLY A 1 197 ? -5.004 -14.438 -14.242 1 97.31 197 GLY A CA 1
ATOM 1653 C C . GLY A 1 197 ? -5.625 -13.461 -13.266 1 97.31 197 GLY A C 1
ATOM 1654 O O . GLY A 1 197 ? -6.84 -13.469 -13.055 1 97.31 197 GLY A O 1
ATOM 1655 N N . PHE A 1 198 ? -4.848 -12.586 -12.641 1 97.06 198 PHE A N 1
ATOM 1656 C CA . PHE A 1 198 ? -5.367 -11.648 -11.648 1 97.06 198 PHE A CA 1
ATOM 1657 C C . PHE A 1 198 ? -5.938 -10.406 -12.32 1 97.06 198 PHE A C 1
ATOM 1659 O O . PHE A 1 198 ? -5.195 -9.609 -12.898 1 97.06 198 PHE A O 1
ATOM 1666 N N . PRO A 1 199 ? -7.188 -10.188 -12.219 1 96.06 199 PRO A N 1
ATOM 1667 C CA . PRO A 1 199 ? -7.867 -9.102 -12.938 1 96.06 199 PRO A CA 1
ATOM 1668 C C . PRO A 1 199 ? -7.297 -7.727 -12.609 1 96.06 199 PRO A C 1
ATOM 1670 O O . PRO A 1 199 ? -7.227 -6.859 -13.484 1 96.06 199 PRO A O 1
ATOM 1673 N N . ARG A 1 200 ? -6.867 -7.488 -11.43 1 94.19 200 ARG A N 1
ATOM 1674 C CA . ARG A 1 200 ? -6.383 -6.199 -10.953 1 94.19 200 ARG A CA 1
ATOM 1675 C C . ARG A 1 200 ? -5.305 -5.641 -11.875 1 94.19 200 ARG A C 1
ATOM 1677 O O . ARG A 1 200 ? -5.297 -4.445 -12.18 1 94.19 200 ARG A O 1
ATOM 1684 N N . TYR A 1 201 ? -4.449 -6.453 -12.305 1 96.75 201 TYR A N 1
ATOM 1685 C CA . TYR A 1 201 ? -3.293 -5.984 -13.055 1 96.75 201 TYR A CA 1
ATOM 1686 C C . TYR A 1 201 ? -3.672 -5.664 -14.5 1 96.75 201 TYR A C 1
ATOM 1688 O O . TYR A 1 201 ? -3.09 -4.77 -15.117 1 96.75 201 TYR A O 1
ATOM 1696 N N . TRP A 1 202 ? -4.652 -6.391 -14.992 1 96.56 202 TRP A N 1
ATOM 1697 C CA . TRP A 1 202 ? -5.168 -6.066 -16.312 1 96.56 202 TRP A CA 1
ATOM 1698 C C . TRP A 1 202 ? -5.98 -4.777 -16.281 1 96.56 202 TRP A C 1
ATOM 1700 O O . TRP A 1 202 ? -5.883 -3.955 -17.203 1 96.56 202 TRP A O 1
ATOM 1710 N N . VAL A 1 203 ? -6.727 -4.605 -15.273 1 94.44 203 VAL A N 1
ATOM 1711 C CA . VAL A 1 203 ? -7.508 -3.389 -15.094 1 94.44 203 VAL A CA 1
ATOM 1712 C C . VAL A 1 203 ? -6.574 -2.189 -14.953 1 94.44 203 VAL A C 1
ATOM 1714 O O . VAL A 1 203 ? -6.887 -1.091 -15.422 1 94.44 203 VAL A O 1
ATOM 1717 N N . ALA A 1 204 ? -5.441 -2.396 -14.297 1 94.25 204 ALA A N 1
ATOM 1718 C CA . ALA A 1 204 ? -4.461 -1.329 -14.109 1 94.25 204 ALA A CA 1
ATOM 1719 C C . ALA A 1 204 ? -3.992 -0.775 -15.453 1 94.25 204 ALA A C 1
ATOM 1721 O O . ALA A 1 204 ? -3.697 0.416 -15.57 1 94.25 204 ALA A O 1
ATOM 1722 N N . VAL A 1 205 ? -3.938 -1.613 -16.453 1 96.31 205 VAL A N 1
ATOM 1723 C CA . VAL A 1 205 ? -3.541 -1.176 -17.781 1 96.31 205 VAL A CA 1
ATOM 1724 C C . VAL A 1 205 ? -4.512 -0.11 -18.297 1 96.31 205 VAL A C 1
ATOM 1726 O O . VAL A 1 205 ? -4.09 0.933 -18.797 1 96.31 205 VAL A O 1
ATOM 1729 N N . GLU A 1 206 ? -5.758 -0.419 -18.156 1 93.44 206 GLU A N 1
ATOM 1730 C CA . GLU A 1 206 ? -6.797 0.521 -18.562 1 93.44 206 GLU A CA 1
ATOM 1731 C C . GLU A 1 206 ? -6.77 1.784 -17.719 1 93.44 206 GLU A C 1
ATOM 1733 O O . GLU A 1 206 ? -6.812 2.898 -18.234 1 93.44 206 GLU A O 1
ATOM 1738 N N . ASP A 1 207 ? -6.688 1.561 -16.453 1 89.5 207 ASP A N 1
ATOM 1739 C CA . ASP A 1 207 ? -6.723 2.67 -15.508 1 89.5 207 ASP A CA 1
ATOM 1740 C C . ASP A 1 207 ? -5.609 3.674 -15.805 1 89.5 207 ASP A C 1
ATOM 1742 O O . ASP A 1 207 ? -5.781 4.875 -15.586 1 89.5 207 ASP A O 1
ATOM 1746 N N . GLU A 1 208 ? -4.457 3.213 -16.25 1 90.69 208 GLU A N 1
ATOM 1747 C CA . GLU A 1 208 ? -3.285 4.059 -16.453 1 90.69 208 GLU A CA 1
ATOM 1748 C C . GLU A 1 208 ? -3.213 4.547 -17.906 1 90.69 208 GLU A C 1
ATOM 1750 O O . GLU A 1 208 ? -2.213 5.141 -18.312 1 90.69 208 GLU A O 1
ATOM 1755 N N . GLY A 1 209 ? -4.246 4.289 -18.688 1 91.56 209 GLY A N 1
ATOM 1756 C CA . GLY A 1 209 ? -4.312 4.746 -20.062 1 91.56 209 GLY A CA 1
ATOM 1757 C C . GLY A 1 209 ? -3.291 4.078 -20.969 1 91.56 209 GLY A C 1
ATOM 1758 O O . GLY A 1 209 ? -2.727 4.719 -21.859 1 91.56 209 GLY A O 1
ATOM 1759 N N . LEU A 1 210 ? -2.982 2.816 -20.719 1 96.06 210 LEU A N 1
ATOM 1760 C CA . LEU A 1 210 ? -1.942 2.117 -21.469 1 96.06 210 LEU A CA 1
ATOM 1761 C C . LEU A 1 210 ? -2.555 1.157 -22.484 1 96.06 210 LEU A C 1
ATOM 1763 O O . LEU A 1 210 ? -1.908 0.196 -22.906 1 96.06 210 LEU A O 1
ATOM 1767 N N . GLU A 1 211 ? -3.791 1.381 -22.859 1 96.75 211 GLU A N 1
ATOM 1768 C CA . GLU A 1 211 ? -4.465 0.534 -23.828 1 96.75 211 GLU A CA 1
ATOM 1769 C C . GLU A 1 211 ? -3.705 0.51 -25.156 1 96.75 211 GLU A C 1
ATOM 1771 O O . GLU A 1 211 ? -3.242 1.55 -25.641 1 96.75 211 GLU A O 1
ATOM 1776 N N . GLY A 1 212 ? -3.545 -0.644 -25.672 1 97 212 GLY A N 1
ATOM 1777 C CA . GLY A 1 212 ? -2.928 -0.804 -26.984 1 97 212 GLY A CA 1
ATOM 1778 C C . GLY A 1 212 ? -1.412 -0.755 -26.938 1 97 212 GLY A C 1
ATOM 1779 O O . GLY A 1 212 ? -0.749 -0.968 -27.953 1 97 212 GLY A O 1
ATOM 1780 N N . GLU A 1 213 ? -0.839 -0.471 -25.797 1 97.56 213 GLU A N 1
ATOM 1781 C CA . GLU A 1 213 ? 0.615 -0.418 -25.672 1 97.56 213 GLU A CA 1
ATOM 1782 C C . GLU A 1 213 ? 1.218 -1.819 -25.656 1 97.56 213 GLU A C 1
ATOM 1784 O O . GLU A 1 213 ? 0.504 -2.805 -25.453 1 97.56 213 GLU A O 1
ATOM 1789 N N . ASN A 1 214 ? 2.51 -1.941 -25.906 1 98 214 ASN A N 1
ATOM 1790 C CA . ASN A 1 214 ? 3.174 -3.24 -25.844 1 98 214 ASN A CA 1
ATOM 1791 C C . ASN A 1 214 ? 3.545 -3.613 -24.406 1 98 214 ASN A C 1
ATOM 1793 O O . ASN A 1 214 ? 3.426 -2.793 -23.5 1 98 214 ASN A O 1
ATOM 1797 N N . ALA A 1 215 ? 3.971 -4.848 -24.188 1 98.44 215 ALA A N 1
ATOM 1798 C CA . ALA A 1 215 ? 4.223 -5.395 -22.859 1 98.44 215 ALA A CA 1
ATOM 1799 C C . ALA A 1 215 ? 5.324 -4.617 -22.156 1 98.44 215 ALA A C 1
ATOM 1801 O O . ALA A 1 215 ? 5.219 -4.336 -20.953 1 98.44 215 ALA A O 1
ATOM 1802 N N . GLU A 1 216 ? 6.406 -4.293 -22.891 1 97.94 216 GLU A N 1
ATOM 1803 C CA . GLU A 1 216 ? 7.531 -3.588 -22.281 1 97.94 216 GLU A CA 1
ATOM 1804 C C . GLU A 1 216 ? 7.094 -2.238 -21.719 1 97.94 216 GLU A C 1
ATOM 1806 O O . GLU A 1 216 ? 7.43 -1.896 -20.578 1 97.94 216 GLU A O 1
ATOM 1811 N N . ARG A 1 217 ? 6.367 -1.521 -22.516 1 97.69 217 ARG A N 1
ATOM 1812 C CA . ARG A 1 217 ? 5.883 -0.212 -22.094 1 97.69 217 ARG A CA 1
ATOM 1813 C C . ARG A 1 217 ? 4.945 -0.339 -20.891 1 97.69 217 ARG A C 1
ATOM 1815 O O . ARG A 1 217 ? 5.031 0.442 -19.938 1 97.69 217 ARG A O 1
ATOM 1822 N N . ILE A 1 218 ? 4.066 -1.272 -20.906 1 98.38 218 ILE A N 1
ATOM 1823 C CA . ILE A 1 218 ? 3.094 -1.498 -19.844 1 98.38 218 ILE A CA 1
ATOM 1824 C C . ILE A 1 218 ? 3.822 -1.835 -18.547 1 98.38 218 ILE A C 1
ATOM 1826 O O . ILE A 1 218 ? 3.557 -1.229 -17.5 1 98.38 218 ILE A O 1
ATOM 1830 N N . LEU A 1 219 ? 4.758 -2.764 -18.609 1 98.56 219 LEU A N 1
ATOM 1831 C CA . LEU A 1 219 ? 5.488 -3.176 -17.422 1 98.56 219 LEU A CA 1
ATOM 1832 C C . LEU A 1 219 ? 6.32 -2.023 -16.859 1 98.56 219 LEU A C 1
ATOM 1834 O O . LEU A 1 219 ? 6.371 -1.817 -15.648 1 98.56 219 LEU A O 1
ATOM 1838 N N . LYS A 1 220 ? 6.977 -1.277 -17.734 1 97.81 220 LYS A N 1
ATOM 1839 C CA . LYS A 1 220 ? 7.781 -0.134 -17.297 1 97.81 220 LYS A CA 1
ATOM 1840 C C . LYS A 1 220 ? 6.93 0.882 -16.547 1 97.81 220 LYS A C 1
ATOM 1842 O O . LYS A 1 220 ? 7.293 1.307 -15.445 1 97.81 220 LYS A O 1
ATOM 1847 N N . GLU A 1 221 ? 5.793 1.162 -17.078 1 95.69 221 GLU A N 1
ATOM 1848 C CA . GLU A 1 221 ? 4.949 2.209 -16.516 1 95.69 221 GLU A CA 1
ATOM 1849 C C . GLU A 1 221 ? 4.27 1.735 -15.234 1 95.69 221 GLU A C 1
ATOM 1851 O O . GLU A 1 221 ? 4.094 2.514 -14.297 1 95.69 221 GLU A O 1
ATOM 1856 N N . LEU A 1 222 ? 3.893 0.507 -15.172 1 96.69 222 LEU A N 1
ATOM 1857 C CA . LEU A 1 222 ? 3.131 0.013 -14.023 1 96.69 222 LEU A CA 1
ATOM 1858 C C . LEU A 1 222 ? 4.055 -0.32 -12.859 1 96.69 222 LEU A C 1
ATOM 1860 O O . LEU A 1 222 ? 3.625 -0.329 -11.703 1 96.69 222 LEU A O 1
ATOM 1864 N N . ILE A 1 223 ? 5.383 -0.587 -13.164 1 97.44 223 ILE A N 1
ATOM 1865 C CA . ILE A 1 223 ? 6.203 -1.145 -12.094 1 97.44 223 ILE A CA 1
ATOM 1866 C C . ILE A 1 223 ? 7.477 -0.316 -11.93 1 97.44 223 ILE A C 1
ATOM 1868 O O . ILE A 1 223 ? 7.984 -0.16 -10.82 1 97.44 223 ILE A O 1
ATOM 1872 N N . PHE A 1 224 ? 8.023 0.268 -12.977 1 96.75 224 PHE A N 1
ATOM 1873 C CA . PHE A 1 224 ? 9.406 0.733 -12.906 1 96.75 224 PHE A CA 1
ATOM 1874 C C . PHE A 1 224 ? 9.484 2.234 -13.148 1 96.75 224 PHE A C 1
ATOM 1876 O O . PHE A 1 224 ? 10.578 2.795 -13.258 1 96.75 224 PHE A O 1
ATOM 1883 N N . SER A 1 225 ? 8.367 2.852 -13.312 1 91.44 225 SER A N 1
ATOM 1884 C CA . SER A 1 225 ? 8.375 4.309 -13.32 1 91.44 225 SER A CA 1
ATOM 1885 C C . SER A 1 225 ? 8.281 4.871 -11.906 1 91.44 225 SER A C 1
ATOM 1887 O O . SER A 1 225 ? 7.926 4.152 -10.969 1 91.44 225 SER A O 1
ATOM 1889 N N . TYR A 1 226 ? 8.805 6.074 -11.727 1 84.69 226 TYR A N 1
ATOM 1890 C CA . TYR A 1 226 ? 8.688 6.695 -10.406 1 84.69 226 TYR A CA 1
ATOM 1891 C C . TYR A 1 226 ? 7.227 6.887 -10.023 1 84.69 226 TYR A C 1
ATOM 1893 O O . TYR A 1 226 ? 6.418 7.336 -10.836 1 84.69 226 TYR A O 1
ATOM 1901 N N . SER A 1 227 ? 6.832 6.504 -8.852 1 82.81 227 SER A N 1
ATOM 1902 C CA . SER A 1 227 ? 5.465 6.535 -8.344 1 82.81 227 SER A CA 1
ATOM 1903 C C . SER A 1 227 ? 4.555 5.613 -9.148 1 82.81 227 SER A C 1
ATOM 1905 O O . SER A 1 227 ? 3.385 5.926 -9.375 1 82.81 227 SER A O 1
ATOM 1907 N N . ALA A 1 228 ? 5.152 4.535 -9.609 1 91.38 228 ALA A N 1
ATOM 1908 C CA . ALA A 1 228 ? 4.398 3.578 -10.414 1 91.38 228 ALA A CA 1
ATOM 1909 C C . ALA A 1 228 ? 3.174 3.072 -9.656 1 91.38 228 ALA A C 1
ATOM 1911 O O . ALA A 1 228 ? 3.219 2.896 -8.438 1 91.38 228 ALA A O 1
ATOM 1912 N N . PRO A 1 229 ? 2.068 2.74 -10.414 1 90.12 229 PRO A N 1
ATOM 1913 C CA . PRO A 1 229 ? 0.813 2.301 -9.797 1 90.12 229 PRO A CA 1
ATOM 1914 C C . PRO A 1 229 ? 0.974 1.022 -8.977 1 90.12 229 PRO A C 1
ATOM 1916 O O . PRO A 1 229 ? 0.249 0.816 -8 1 90.12 229 PRO A O 1
ATOM 1919 N N . LEU A 1 230 ? 1.938 0.182 -9.32 1 93.94 230 LEU A N 1
ATOM 1920 C CA . LEU A 1 230 ? 2.043 -1.107 -8.648 1 93.94 230 LEU A CA 1
ATOM 1921 C C . LEU A 1 230 ? 3.291 -1.165 -7.773 1 93.94 230 LEU A C 1
ATOM 1923 O O . LEU A 1 230 ? 3.688 -2.24 -7.316 1 93.94 230 LEU A O 1
ATOM 1927 N N . GLU A 1 231 ? 3.938 -0.022 -7.496 1 91.06 231 GLU A N 1
ATOM 1928 C CA . GLU A 1 231 ? 5.172 0.02 -6.723 1 91.06 231 GLU A CA 1
ATOM 1929 C C . GLU A 1 231 ? 4.969 -0.558 -5.324 1 91.06 231 GLU A C 1
ATOM 1931 O O . GLU A 1 231 ? 5.855 -1.217 -4.781 1 91.06 231 GLU A O 1
ATOM 1936 N N . GLU A 1 232 ? 3.746 -0.339 -4.848 1 87.81 232 GLU A N 1
ATOM 1937 C CA . GLU A 1 232 ? 3.502 -0.741 -3.465 1 87.81 232 GLU A CA 1
ATOM 1938 C C . GLU A 1 232 ? 2.609 -1.978 -3.398 1 87.81 232 GLU A C 1
ATOM 1940 O O . GLU A 1 232 ? 2.154 -2.363 -2.32 1 87.81 232 GLU A O 1
ATOM 1945 N N . GLU A 1 233 ? 2.322 -2.588 -4.469 1 91.62 233 GLU A N 1
ATOM 1946 C CA . GLU A 1 233 ? 1.372 -3.691 -4.562 1 91.62 233 GLU A CA 1
ATOM 1947 C C . GLU A 1 233 ? 1.831 -4.887 -3.734 1 91.62 233 GLU A C 1
ATOM 1949 O O . GLU A 1 233 ? 1.083 -5.387 -2.891 1 91.62 233 GLU A O 1
ATOM 1954 N N . VAL A 1 234 ? 3.068 -5.297 -3.877 1 92.12 234 VAL A N 1
ATOM 1955 C CA . VAL A 1 234 ? 3.57 -6.5 -3.225 1 92.12 234 VAL A CA 1
ATOM 1956 C C . VAL A 1 234 ? 3.768 -6.238 -1.733 1 92.12 234 VAL A C 1
ATOM 1958 O O . VAL A 1 234 ? 3.283 -6.996 -0.892 1 92.12 234 VAL A O 1
ATOM 1961 N N . PRO A 1 235 ? 4.434 -5.121 -1.349 1 87.5 235 PRO A N 1
ATOM 1962 C CA . PRO A 1 235 ? 4.527 -4.824 0.083 1 87.5 235 PRO A CA 1
ATOM 1963 C C . PRO A 1 235 ? 3.16 -4.777 0.765 1 87.5 235 PRO A C 1
ATOM 1965 O O . PRO A 1 235 ? 3.018 -5.23 1.902 1 87.5 235 PRO A O 1
ATOM 1968 N N . ARG A 1 236 ? 2.186 -4.379 0.081 1 84.62 236 ARG A N 1
ATOM 1969 C CA . ARG A 1 236 ? 0.848 -4.277 0.655 1 84.62 236 ARG A CA 1
ATOM 1970 C C . ARG A 1 236 ? 0.243 -5.66 0.874 1 84.62 236 ARG A C 1
ATOM 1972 O O . ARG A 1 236 ? -0.245 -5.965 1.965 1 84.62 236 ARG A O 1
ATOM 1979 N N . ILE A 1 237 ? 0.264 -6.41 -0.18 1 87.75 237 ILE A N 1
ATOM 1980 C CA . ILE A 1 237 ? -0.299 -7.754 -0.108 1 87.75 237 ILE A CA 1
ATOM 1981 C C . ILE A 1 237 ? 0.336 -8.516 1.052 1 87.75 237 ILE A C 1
ATOM 1983 O O . ILE A 1 237 ? -0.368 -9.094 1.883 1 87.75 237 ILE A O 1
ATOM 1987 N N . LEU A 1 238 ? 1.604 -8.367 1.184 1 88.31 238 LEU A N 1
ATOM 1988 C CA . LEU A 1 238 ? 2.326 -9.219 2.123 1 88.31 238 LEU A CA 1
ATOM 1989 C C . LEU A 1 238 ? 2.244 -8.656 3.539 1 88.31 238 LEU A C 1
ATOM 1991 O O . LEU A 1 238 ? 2.232 -9.406 4.512 1 88.31 238 LEU A O 1
ATOM 1995 N N . SER A 1 239 ? 2.23 -7.359 3.646 1 83.62 239 SER A N 1
ATOM 1996 C CA . SER A 1 239 ? 2.082 -6.777 4.973 1 83.62 239 SER A CA 1
ATOM 1997 C C . SER A 1 239 ? 0.762 -7.188 5.617 1 83.62 239 SER A C 1
ATOM 1999 O O . SER A 1 239 ? 0.685 -7.359 6.836 1 83.62 239 SER A O 1
ATOM 2001 N N . LEU A 1 240 ? -0.245 -7.352 4.863 1 78.56 240 LEU A N 1
ATOM 2002 C CA . LEU A 1 240 ? -1.55 -7.789 5.348 1 78.56 240 LEU A CA 1
ATOM 2003 C C . LEU A 1 240 ? -1.512 -9.258 5.762 1 78.56 240 LEU A C 1
ATOM 2005 O O . LEU A 1 240 ? -2.207 -9.656 6.695 1 78.56 240 LEU A O 1
ATOM 2009 N N . GLU A 1 241 ? -0.624 -9.93 5.07 1 81 241 GLU A N 1
ATOM 2010 C CA . GLU A 1 241 ? -0.556 -11.367 5.336 1 81 241 GLU A CA 1
ATOM 2011 C C . GLU A 1 241 ? 0.374 -11.664 6.508 1 81 241 GLU A C 1
ATOM 2013 O O . GLU A 1 241 ? 0.02 -12.43 7.406 1 81 241 GLU A O 1
ATOM 2018 N N . PHE A 1 242 ? 1.591 -10.977 6.492 1 81.12 242 PHE A N 1
ATOM 2019 C CA . PHE A 1 242 ? 2.645 -11.391 7.41 1 81.12 242 PHE A CA 1
ATOM 2020 C C . PHE A 1 242 ? 2.66 -10.5 8.648 1 81.12 242 PHE A C 1
ATOM 2022 O O . PHE A 1 242 ? 3.152 -10.906 9.703 1 81.12 242 PHE A O 1
ATOM 2029 N N . GLY A 1 243 ? 2.189 -9.445 8.625 1 67.56 243 GLY A N 1
ATOM 2030 C CA . GLY A 1 243 ? 2.293 -8.492 9.719 1 67.56 243 GLY A CA 1
ATOM 2031 C C . GLY A 1 243 ? 3.707 -7.988 9.938 1 67.56 243 GLY A C 1
ATOM 2032 O O . GLY A 1 243 ? 4.402 -7.633 8.984 1 67.56 243 GLY A O 1
ATOM 2033 N N . LYS A 1 244 ? 4.211 -7.883 11.266 1 59.72 244 LYS A N 1
ATOM 2034 C CA . LYS A 1 244 ? 5.484 -7.293 11.664 1 59.72 244 LYS A CA 1
ATOM 2035 C C . LYS A 1 244 ? 6.629 -8.289 11.492 1 59.72 244 LYS A C 1
ATOM 2037 O O . LYS A 1 244 ? 7.797 -7.898 11.445 1 59.72 244 LYS A O 1
ATOM 2042 N N . ARG A 1 245 ? 6.371 -9.664 11.375 1 57.41 245 ARG A N 1
ATOM 2043 C CA . ARG A 1 245 ? 7.34 -10.75 11.477 1 57.41 245 ARG A CA 1
ATOM 2044 C C . ARG A 1 245 ? 7.848 -11.156 10.094 1 57.41 245 ARG A C 1
ATOM 2046 O O . ARG A 1 245 ? 8.195 -12.32 9.875 1 57.41 245 ARG A O 1
ATOM 2053 N N . SER A 1 246 ? 8.344 -10.203 9.281 1 74.94 246 SER A N 1
ATOM 2054 C CA . SER A 1 246 ? 8.102 -10.414 7.855 1 74.94 246 SER A CA 1
ATOM 2055 C C . SER A 1 246 ? 9.391 -10.789 7.129 1 74.94 246 SER A C 1
ATOM 2057 O O . SER A 1 246 ? 9.352 -11.516 6.133 1 74.94 246 SER A O 1
ATOM 2059 N N . GLY A 1 247 ? 10.539 -10.938 7.902 1 83.19 247 GLY A N 1
ATOM 2060 C CA . GLY A 1 247 ? 11.711 -10.984 7.039 1 83.19 247 GLY A CA 1
ATOM 2061 C C . GLY A 1 247 ? 11.945 -12.352 6.43 1 83.19 247 GLY A C 1
ATOM 2062 O O . GLY A 1 247 ? 12.25 -12.461 5.238 1 83.19 247 GLY A O 1
ATOM 2063 N N . VAL A 1 248 ? 11.617 -13.375 7.172 1 88.94 248 VAL A N 1
ATOM 2064 C CA . VAL A 1 248 ? 11.93 -14.727 6.723 1 88.94 248 VAL A CA 1
ATOM 2065 C C . VAL A 1 248 ? 10.992 -15.125 5.586 1 88.94 248 VAL A C 1
ATOM 2067 O O . VAL A 1 248 ? 11.398 -15.805 4.641 1 88.94 248 VAL A O 1
ATOM 2070 N N . TYR A 1 249 ? 9.719 -14.727 5.688 1 92.75 249 TYR A N 1
ATOM 2071 C CA . TYR A 1 249 ? 8.773 -15.008 4.613 1 92.75 249 TYR A CA 1
ATOM 2072 C C . TYR A 1 249 ? 9.234 -14.398 3.299 1 92.75 249 TYR A C 1
ATOM 2074 O O . TYR A 1 249 ? 9.211 -15.055 2.256 1 92.75 249 TYR A O 1
ATOM 2082 N N . TYR A 1 250 ? 9.719 -13.172 3.4 1 92.56 250 TYR A N 1
ATOM 2083 C CA . TYR A 1 250 ? 10.219 -12.477 2.217 1 92.56 250 TYR A CA 1
ATOM 2084 C C . TYR A 1 250 ? 11.453 -13.18 1.655 1 92.56 250 TYR A C 1
ATOM 2086 O O . TYR A 1 250 ? 11.578 -13.344 0.44 1 92.56 250 TYR A O 1
ATOM 2094 N N . ASP A 1 251 ? 12.289 -13.617 2.57 1 94.06 251 ASP A N 1
ATOM 2095 C CA . ASP A 1 251 ? 13.516 -14.297 2.182 1 94.06 251 ASP A CA 1
ATOM 2096 C C . ASP A 1 251 ? 13.219 -15.594 1.427 1 94.06 251 ASP A C 1
ATOM 2098 O O . ASP A 1 251 ? 13.844 -15.883 0.407 1 94.06 251 ASP A O 1
ATOM 2102 N N . ILE A 1 252 ? 12.289 -16.312 1.965 1 95.75 252 ILE A N 1
ATOM 2103 C CA . ILE A 1 252 ? 11.914 -17.578 1.353 1 95.75 252 ILE A CA 1
ATOM 2104 C C . ILE A 1 252 ? 11.352 -17.328 -0.047 1 95.75 252 ILE A C 1
ATOM 2106 O O . ILE A 1 252 ? 11.734 -18.016 -1.003 1 95.75 252 ILE A O 1
ATOM 2110 N N . LEU A 1 253 ? 10.5 -16.359 -0.189 1 96.12 253 LEU A N 1
ATOM 2111 C CA . LEU A 1 253 ? 9.914 -16.031 -1.483 1 96.12 253 LEU A CA 1
ATOM 2112 C C . LEU A 1 253 ? 10.992 -15.602 -2.475 1 96.12 253 LEU A C 1
ATOM 2114 O O . LEU A 1 253 ? 10.969 -16 -3.639 1 96.12 253 LEU A O 1
ATOM 2118 N N . GLU A 1 254 ? 11.914 -14.805 -1.994 1 96.12 254 GLU A N 1
ATOM 2119 C CA . GLU A 1 254 ? 13.016 -14.383 -2.852 1 96.12 254 GLU A CA 1
ATOM 2120 C C . GLU A 1 254 ? 13.852 -15.57 -3.303 1 96.12 254 GLU A C 1
ATOM 2122 O O . GLU A 1 254 ? 14.227 -15.672 -4.473 1 96.12 254 GLU A O 1
ATOM 2127 N N . ALA A 1 255 ? 14.133 -16.484 -2.371 1 96.81 255 ALA A N 1
ATOM 2128 C CA . ALA A 1 255 ? 14.914 -17.672 -2.689 1 96.81 255 ALA A CA 1
ATOM 2129 C C . ALA A 1 255 ? 14.219 -18.516 -3.756 1 96.81 255 ALA A C 1
ATOM 2131 O O . ALA A 1 255 ? 14.852 -18.953 -4.723 1 96.81 255 ALA A O 1
ATOM 2132 N N . ILE A 1 256 ? 12.961 -18.703 -3.602 1 97.38 256 ILE A N 1
ATOM 2133 C CA . ILE A 1 256 ? 12.195 -19.516 -4.539 1 97.38 256 ILE A CA 1
ATOM 2134 C C . ILE A 1 256 ? 12.172 -18.844 -5.906 1 97.38 256 ILE A C 1
ATOM 2136 O O . ILE A 1 256 ? 12.422 -19.484 -6.93 1 97.38 256 ILE A O 1
ATOM 2140 N N . ALA A 1 257 ? 11.922 -17.594 -5.934 1 96.31 257 ALA A N 1
ATOM 2141 C CA . ALA A 1 257 ? 11.844 -16.844 -7.188 1 96.31 257 ALA A CA 1
ATOM 2142 C C . ALA A 1 257 ? 13.18 -16.891 -7.93 1 96.31 257 ALA A C 1
ATOM 2144 O O . ALA A 1 257 ? 13.219 -16.734 -9.148 1 96.31 257 ALA A O 1
ATOM 2145 N N . ASN A 1 258 ? 14.195 -17.062 -7.145 1 94.19 258 ASN A N 1
ATOM 2146 C CA . ASN A 1 258 ? 15.523 -17.047 -7.75 1 94.19 258 ASN A CA 1
ATOM 2147 C C . ASN A 1 258 ? 16.078 -18.453 -7.941 1 94.19 258 ASN A C 1
ATOM 2149 O O . ASN A 1 258 ? 17.281 -18.641 -8.047 1 94.19 258 ASN A O 1
ATOM 2153 N N . GLY A 1 259 ? 15.258 -19.469 -7.871 1 93.06 259 GLY A N 1
ATOM 2154 C CA . GLY A 1 259 ? 15.633 -20.766 -8.406 1 93.06 259 GLY A CA 1
ATOM 2155 C C . GLY A 1 259 ? 15.719 -21.844 -7.352 1 93.06 259 GLY A C 1
ATOM 2156 O O . GLY A 1 259 ? 15.961 -23.016 -7.668 1 93.06 259 GLY A O 1
ATOM 2157 N N . SER A 1 260 ? 15.547 -21.422 -6.047 1 94.94 260 SER A N 1
ATOM 2158 C CA . SER A 1 260 ? 15.516 -22.453 -5.012 1 94.94 260 SER A CA 1
ATOM 2159 C C . SER A 1 260 ? 14.18 -23.188 -4.996 1 94.94 260 SER A C 1
ATOM 2161 O O . SER A 1 260 ? 13.141 -22.594 -4.719 1 94.94 260 SER A O 1
ATOM 2163 N N . THR A 1 261 ? 14.258 -24.516 -5.176 1 93.38 261 THR A N 1
ATOM 2164 C CA . THR A 1 261 ? 13 -25.234 -5.391 1 93.38 261 THR A CA 1
ATOM 2165 C C . THR A 1 261 ? 12.781 -26.266 -4.301 1 93.38 261 THR A C 1
ATOM 2167 O O . THR A 1 261 ? 11.875 -27.109 -4.406 1 93.38 261 THR A O 1
ATOM 2170 N N . SER A 1 262 ? 13.633 -26.375 -3.367 1 95.06 262 SER A N 1
ATOM 2171 C CA . SER A 1 262 ? 13.492 -27.281 -2.234 1 95.06 262 SER A CA 1
ATOM 2172 C C . SER A 1 262 ? 13.828 -26.594 -0.921 1 95.06 262 SER A C 1
ATOM 2174 O O . SER A 1 262 ? 14.523 -25.562 -0.916 1 95.06 262 SER A O 1
ATOM 2176 N N . PRO A 1 263 ? 13.328 -27.172 0.154 1 95.38 263 PRO A N 1
ATOM 2177 C CA . PRO A 1 263 ? 13.664 -26.578 1.453 1 95.38 263 PRO A CA 1
ATOM 2178 C C . PRO A 1 263 ? 15.172 -26.484 1.682 1 95.38 263 PRO A C 1
ATOM 2180 O O . PRO A 1 263 ? 15.656 -25.469 2.191 1 95.38 263 PRO A O 1
ATOM 2183 N N . SER A 1 264 ? 15.852 -27.484 1.25 1 95.06 264 SER A N 1
ATOM 2184 C CA . SER A 1 264 ? 17.297 -27.484 1.429 1 95.06 264 SER A CA 1
ATOM 2185 C C . SER A 1 264 ? 17.969 -26.391 0.604 1 95.06 264 SER A C 1
ATOM 2187 O O . SER A 1 264 ? 18.859 -25.703 1.09 1 95.06 264 SER A O 1
ATOM 2189 N N . GLU A 1 265 ? 17.531 -26.234 -0.615 1 95.5 265 GLU A N 1
ATOM 2190 C CA . GLU A 1 265 ? 18.078 -25.188 -1.473 1 95.5 265 GLU A CA 1
ATOM 2191 C C . GLU A 1 265 ? 17.75 -23.797 -0.919 1 95.5 265 GLU A C 1
ATOM 2193 O O . GLU A 1 265 ? 18.594 -22.891 -0.988 1 95.5 265 GLU A O 1
ATOM 2198 N N . ILE A 1 266 ? 16.578 -23.641 -0.408 1 96.38 266 ILE A N 1
ATOM 2199 C CA . ILE A 1 266 ? 16.156 -22.375 0.173 1 96.38 266 ILE A CA 1
ATOM 2200 C C . ILE A 1 266 ? 17.047 -22.047 1.378 1 96.38 266 ILE A C 1
ATOM 2202 O O . ILE A 1 266 ? 17.562 -20.938 1.487 1 96.38 266 ILE A O 1
ATOM 2206 N N . ALA A 1 267 ? 17.188 -23.016 2.24 1 95.19 267 ALA A N 1
ATOM 2207 C CA . ALA A 1 267 ? 18.047 -22.828 3.418 1 95.19 267 ALA A CA 1
ATOM 2208 C C . ALA A 1 267 ? 19.469 -22.469 3.016 1 95.19 267 ALA A C 1
ATOM 2210 O O . ALA A 1 267 ? 20.078 -21.594 3.627 1 95.19 267 ALA A O 1
ATOM 2211 N N . GLY A 1 268 ? 19.953 -23.156 1.996 1 92.31 268 GLY A N 1
ATOM 2212 C CA . GLY A 1 268 ? 21.281 -22.844 1.483 1 92.31 268 GLY A CA 1
ATOM 2213 C C . GLY A 1 268 ? 21.406 -21.438 0.95 1 92.31 268 GLY A C 1
ATOM 2214 O O . GLY A 1 268 ? 22.359 -20.734 1.257 1 92.31 268 GLY A O 1
ATOM 2215 N N . TYR A 1 269 ? 20.391 -21.062 0.193 1 92.19 269 TYR A N 1
ATOM 2216 C CA . TYR A 1 269 ? 20.344 -19.703 -0.361 1 92.19 269 TYR A CA 1
ATOM 2217 C C . TYR A 1 269 ? 20.359 -18.656 0.747 1 92.19 269 TYR A C 1
ATOM 2219 O O . TYR A 1 269 ? 20.969 -17.594 0.591 1 92.19 269 TYR A O 1
ATOM 2227 N N . LEU A 1 270 ? 19.797 -18.922 1.842 1 91.5 270 LEU A N 1
ATOM 2228 C CA . LEU A 1 270 ? 19.641 -17.984 2.941 1 91.5 270 LEU A CA 1
ATOM 2229 C C . LEU A 1 270 ? 20.75 -18.156 3.975 1 91.5 270 LEU A C 1
ATOM 2231 O O . LEU A 1 270 ? 20.812 -17.406 4.949 1 91.5 270 LEU A O 1
ATOM 2235 N N . ASN A 1 271 ? 21.578 -19.125 3.779 1 88.38 271 ASN A N 1
ATOM 2236 C CA . ASN A 1 271 ? 22.625 -19.453 4.742 1 88.38 271 ASN A CA 1
ATOM 2237 C C . ASN A 1 271 ? 22.047 -19.703 6.133 1 88.38 271 ASN A C 1
ATOM 2239 O O . ASN A 1 271 ? 22.484 -19.078 7.105 1 88.38 271 ASN A O 1
ATOM 2243 N N . ARG A 1 272 ? 21 -20.5 6.129 1 91.12 272 ARG A N 1
ATOM 2244 C CA . ARG A 1 272 ? 20.328 -20.891 7.359 1 91.12 272 ARG A CA 1
ATOM 2245 C C . ARG A 1 272 ? 20.109 -22.391 7.414 1 91.12 272 ARG A C 1
ATOM 2247 O O . ARG A 1 272 ? 20.266 -23.094 6.41 1 91.12 272 ARG A O 1
ATOM 2254 N N . LYS A 1 273 ? 19.812 -22.859 8.656 1 91.94 273 LYS A N 1
ATOM 2255 C CA . LYS A 1 273 ? 19.391 -24.25 8.805 1 91.94 273 LYS A CA 1
ATOM 2256 C C . LYS A 1 273 ? 17.969 -24.453 8.266 1 91.94 273 LYS A C 1
ATOM 2258 O O . LYS A 1 273 ? 17.109 -23.578 8.398 1 91.94 273 LYS A O 1
ATOM 2263 N N . GLU A 1 274 ? 17.75 -25.578 7.66 1 93.12 274 GLU A N 1
ATOM 2264 C CA . GLU A 1 274 ? 16.422 -25.906 7.117 1 93.12 274 GLU A CA 1
ATOM 2265 C C . GLU A 1 274 ? 15.352 -25.797 8.195 1 93.12 274 GLU A C 1
ATOM 2267 O O . GLU A 1 274 ? 14.234 -25.344 7.918 1 93.12 274 GLU A O 1
ATOM 2272 N N . THR A 1 275 ? 15.664 -26.172 9.359 1 92.94 275 THR A N 1
ATOM 2273 C CA . THR A 1 275 ? 14.719 -26.188 10.477 1 92.94 275 THR A CA 1
ATOM 2274 C C . THR A 1 275 ? 14.25 -24.766 10.797 1 92.94 275 THR A C 1
ATOM 2276 O O . THR A 1 275 ? 13.164 -24.578 11.344 1 92.94 275 THR A O 1
ATOM 2279 N N . SER A 1 276 ? 15.086 -23.844 10.438 1 91.88 276 SER A N 1
ATOM 2280 C CA . SER A 1 276 ? 14.789 -22.453 10.781 1 91.88 276 SER A CA 1
ATOM 2281 C C . SER A 1 276 ? 13.75 -21.859 9.836 1 91.88 276 SER A C 1
ATOM 2283 O O . SER A 1 276 ? 13.195 -20.797 10.109 1 91.88 276 SER A O 1
ATOM 2285 N N . ILE A 1 277 ? 13.438 -22.562 8.734 1 94.62 277 ILE A N 1
ATOM 2286 C CA . ILE A 1 277 ? 12.516 -21.953 7.781 1 94.62 277 ILE A CA 1
ATOM 2287 C C . ILE A 1 277 ? 11.281 -22.859 7.629 1 94.62 277 ILE A C 1
ATOM 2289 O O . ILE A 1 277 ? 10.328 -22.484 6.938 1 94.62 277 ILE A O 1
ATOM 2293 N N . THR A 1 278 ? 11.266 -23.984 8.188 1 94.38 278 THR A N 1
ATOM 2294 C CA . THR A 1 278 ? 10.258 -25.031 7.973 1 94.38 278 THR A CA 1
ATOM 2295 C C . THR A 1 278 ? 8.867 -24.5 8.281 1 94.38 278 THR A C 1
ATOM 2297 O O . THR A 1 278 ? 7.938 -24.672 7.492 1 94.38 278 THR A O 1
ATOM 2300 N N . ARG A 1 279 ? 8.742 -23.922 9.414 1 94.44 279 ARG A N 1
ATOM 2301 C CA . ARG A 1 279 ? 7.438 -23.406 9.828 1 94.44 279 ARG A CA 1
ATOM 2302 C C . ARG A 1 279 ? 6.91 -22.391 8.82 1 94.44 279 ARG A C 1
ATOM 2304 O O . ARG A 1 279 ? 5.758 -22.469 8.398 1 94.44 279 ARG A O 1
ATOM 2311 N N . GLN A 1 280 ? 7.73 -21.406 8.531 1 93.69 280 GLN A N 1
ATOM 2312 C CA . GLN A 1 280 ? 7.34 -20.344 7.617 1 93.69 280 GLN A CA 1
ATOM 2313 C C . GLN A 1 280 ? 7 -20.906 6.238 1 93.69 280 GLN A C 1
ATOM 2315 O O . GLN A 1 280 ? 6.047 -20.453 5.594 1 93.69 280 GLN A O 1
ATOM 2320 N N . LEU A 1 281 ? 7.777 -21.828 5.793 1 95.88 281 LEU A N 1
ATOM 2321 C CA . LEU A 1 281 ? 7.504 -22.453 4.504 1 95.88 281 LEU A CA 1
ATOM 2322 C C . LEU A 1 281 ? 6.16 -23.172 4.527 1 95.88 281 LEU A C 1
ATOM 2324 O O . LEU A 1 281 ? 5.391 -23.094 3.568 1 95.88 281 LEU A O 1
ATOM 2328 N N . HIS A 1 282 ? 5.922 -23.875 5.594 1 95.69 282 HIS A N 1
ATOM 2329 C CA . HIS A 1 282 ? 4.648 -24.562 5.762 1 95.69 282 HIS A CA 1
ATOM 2330 C C . HIS A 1 282 ? 3.484 -23.578 5.723 1 95.69 282 HIS A C 1
ATOM 2332 O O . HIS A 1 282 ? 2.455 -23.844 5.098 1 95.69 282 HIS A O 1
ATOM 2338 N N . GLU A 1 283 ? 3.613 -22.469 6.348 1 94.56 283 GLU A N 1
ATOM 2339 C CA . GLU A 1 283 ? 2.578 -21.438 6.352 1 94.56 283 GLU A CA 1
ATOM 2340 C C . GLU A 1 283 ? 2.373 -20.859 4.953 1 94.56 283 GLU A C 1
ATOM 2342 O O . GLU A 1 283 ? 1.236 -20.625 4.531 1 94.56 283 GLU A O 1
ATOM 2347 N N . LEU A 1 284 ? 3.471 -20.641 4.254 1 95.69 284 LEU A N 1
ATOM 2348 C CA . LEU A 1 284 ? 3.395 -20.078 2.906 1 95.69 284 LEU A CA 1
ATOM 2349 C C . LEU A 1 284 ? 2.625 -21.016 1.976 1 95.69 284 LEU A C 1
ATOM 2351 O O . LEU A 1 284 ? 1.923 -20.547 1.072 1 95.69 284 LEU A O 1
ATOM 2355 N N . VAL A 1 285 ? 2.738 -22.297 2.25 1 96 285 VAL A N 1
ATOM 2356 C CA . VAL A 1 285 ? 2.137 -23.297 1.376 1 96 285 VAL A CA 1
ATOM 2357 C C . VAL A 1 285 ? 0.694 -23.562 1.803 1 96 285 VAL A C 1
ATOM 2359 O O . VAL A 1 285 ? -0.222 -23.5 0.979 1 96 285 VAL A O 1
ATOM 2362 N N . ASN A 1 286 ? 0.48 -23.703 3.094 1 93.31 286 ASN A N 1
ATOM 2363 C CA . ASN A 1 286 ? -0.784 -24.266 3.551 1 93.31 286 ASN A CA 1
ATOM 2364 C C . ASN A 1 286 ? -1.707 -23.188 4.113 1 93.31 286 ASN A C 1
ATOM 2366 O O . ASN A 1 286 ? -2.928 -23.359 4.133 1 93.31 286 ASN A O 1
ATOM 2370 N N . TYR A 1 287 ? -1.123 -22.172 4.586 1 92.62 287 TYR A N 1
ATOM 2371 C CA . TYR A 1 287 ? -1.923 -21.156 5.25 1 92.62 287 TYR A CA 1
ATOM 2372 C C . TYR A 1 287 ? -2.182 -19.984 4.32 1 92.62 287 TYR A C 1
ATOM 2374 O O . TYR A 1 287 ? -3.334 -19.609 4.09 1 92.62 287 TYR A O 1
ATOM 2382 N N . PHE A 1 288 ? -1.128 -19.438 3.742 1 93.06 288 PHE A N 1
ATOM 2383 C CA . PHE A 1 288 ? -1.254 -18.25 2.891 1 93.06 288 PHE A CA 1
ATOM 2384 C C . PHE A 1 288 ? -1.524 -18.656 1.446 1 93.06 288 PHE A C 1
ATOM 2386 O O . PHE A 1 288 ? -2.098 -17.891 0.677 1 93.06 288 PHE A O 1
ATOM 2393 N N . LYS A 1 289 ? -1.055 -19.859 1.087 1 95.19 289 LYS A N 1
ATOM 2394 C CA . LYS A 1 289 ? -1.232 -20.422 -0.245 1 95.19 289 LYS A CA 1
ATOM 2395 C C . LYS A 1 289 ? -0.546 -19.562 -1.306 1 95.19 289 LYS A C 1
ATOM 2397 O O . LYS A 1 289 ? -1.066 -19.406 -2.412 1 95.19 289 LYS A O 1
ATOM 2402 N N . LEU A 1 290 ? 0.585 -19 -0.925 1 95.44 290 LEU A N 1
ATOM 2403 C CA . LEU A 1 290 ? 1.367 -18.188 -1.851 1 95.44 290 LEU A CA 1
ATOM 2404 C C . LEU A 1 290 ? 2.393 -19.047 -2.59 1 95.44 290 LEU A C 1
ATOM 2406 O O . LEU A 1 290 ? 2.873 -18.656 -3.658 1 95.44 290 LEU A O 1
ATOM 2410 N N . VAL A 1 291 ? 2.791 -20.156 -1.953 1 96.69 291 VAL A N 1
ATOM 2411 C CA . VAL A 1 291 ? 3.74 -21.125 -2.502 1 96.69 291 VAL A CA 1
ATOM 2412 C C . VAL A 1 291 ? 3.066 -22.484 -2.662 1 96.69 291 VAL A C 1
ATOM 2414 O O . VAL A 1 291 ? 2.102 -22.781 -1.957 1 96.69 291 VAL A O 1
ATOM 2417 N N . ASP A 1 292 ? 3.486 -23.172 -3.648 1 96.12 292 ASP A N 1
ATOM 2418 C CA . ASP A 1 292 ? 2.945 -24.516 -3.855 1 96.12 292 ASP A CA 1
ATOM 2419 C C . ASP A 1 292 ? 4.012 -25.453 -4.41 1 96.12 292 ASP A C 1
ATOM 2421 O O . ASP A 1 292 ? 5.125 -25.031 -4.719 1 96.12 292 ASP A O 1
ATOM 2425 N N . TYR A 1 293 ? 3.715 -26.719 -4.438 1 95.12 293 TYR A N 1
ATOM 2426 C CA . TYR A 1 293 ? 4.582 -27.734 -5.016 1 95.12 293 TYR A CA 1
ATOM 2427 C C . TYR A 1 293 ? 4.125 -28.109 -6.422 1 95.12 293 TYR A C 1
ATOM 2429 O O . TYR A 1 293 ? 2.943 -28.375 -6.645 1 95.12 293 TYR A O 1
ATOM 2437 N N . ASP A 1 294 ? 5.031 -27.953 -7.348 1 94.12 294 ASP A N 1
ATOM 2438 C CA . ASP A 1 294 ? 4.855 -28.547 -8.672 1 94.12 294 ASP A CA 1
ATOM 2439 C C . ASP A 1 294 ? 5.355 -29.984 -8.695 1 94.12 294 ASP A C 1
ATOM 2441 O O . ASP A 1 294 ? 6.555 -30.234 -8.555 1 94.12 294 ASP A O 1
ATOM 2445 N N . ARG A 1 295 ? 4.516 -30.938 -8.953 1 94 295 ARG A N 1
ATOM 2446 C CA . ARG A 1 295 ? 4.848 -32.344 -8.828 1 94 295 ARG A CA 1
ATOM 2447 C C . ARG A 1 295 ? 5.062 -33 -10.195 1 94 295 ARG A C 1
ATOM 2449 O O . ARG A 1 295 ? 4.336 -32.688 -11.141 1 94 295 ARG A O 1
ATOM 2456 N N . ALA A 1 296 ? 6.059 -33.875 -10.242 1 94.38 296 ALA A N 1
ATOM 2457 C CA . ALA A 1 296 ? 6.328 -34.594 -11.469 1 94.38 296 ALA A CA 1
ATOM 2458 C C . ALA A 1 296 ? 5.18 -35.562 -11.797 1 94.38 296 ALA A C 1
ATOM 2460 O O . ALA A 1 296 ? 4.656 -36.219 -10.914 1 94.38 296 ALA A O 1
ATOM 2461 N N . VAL A 1 297 ? 4.848 -35.594 -13.07 1 94.81 297 VAL A N 1
ATOM 2462 C CA . VAL A 1 297 ? 3.701 -36.406 -13.492 1 94.81 297 VAL A CA 1
ATOM 2463 C C . VAL A 1 297 ? 4.0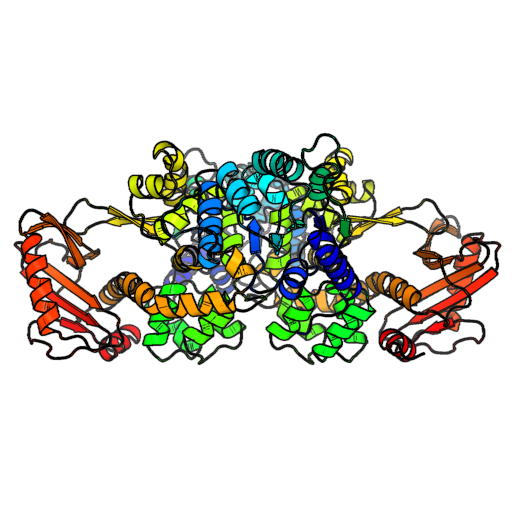31 -37.875 -13.375 1 94.81 297 VAL A C 1
ATOM 2465 O O . VAL A 1 297 ? 3.178 -38.688 -13 1 94.81 297 VAL A O 1
ATOM 2468 N N . LEU A 1 298 ? 5.266 -38.312 -13.766 1 92.5 298 LEU A N 1
ATOM 2469 C CA . LEU A 1 298 ? 5.641 -39.75 -13.797 1 92.5 298 LEU A CA 1
ATOM 2470 C C . LEU A 1 298 ? 6.527 -40.094 -12.609 1 92.5 298 LEU A C 1
ATOM 2472 O O . LEU A 1 298 ? 7.066 -41.188 -12.531 1 92.5 298 LEU A O 1
ATOM 2476 N N . GLY A 1 299 ? 6.73 -39.219 -11.578 1 84.81 299 GLY A N 1
ATOM 2477 C CA . GLY A 1 299 ? 7.609 -39.5 -10.461 1 84.81 299 GLY A CA 1
ATOM 2478 C C . GLY A 1 299 ? 7.164 -38.844 -9.172 1 84.81 299 GLY A C 1
ATOM 2479 O O . GLY A 1 299 ? 5.992 -38.5 -9.023 1 84.81 299 GLY A O 1
ATOM 2480 N N . LYS A 1 300 ? 8.023 -38.969 -8.219 1 86.5 300 LYS A N 1
ATOM 2481 C CA . LYS A 1 300 ? 7.695 -38.469 -6.887 1 86.5 300 LYS A CA 1
ATOM 2482 C C . LYS A 1 300 ? 8.328 -37.094 -6.641 1 86.5 300 LYS A C 1
ATOM 2484 O O . LYS A 1 300 ? 8.148 -36.5 -5.57 1 86.5 300 LYS A O 1
ATOM 2489 N N . GLY A 1 301 ? 8.93 -36.656 -7.613 1 90.12 301 GLY A N 1
ATOM 2490 C CA . GLY A 1 301 ? 9.602 -35.375 -7.414 1 90.12 301 GLY A CA 1
ATOM 2491 C C . GLY A 1 301 ? 8.641 -34.188 -7.301 1 90.12 301 GLY A C 1
ATOM 2492 O O . GLY A 1 301 ? 7.578 -34.188 -7.926 1 90.12 301 GLY A O 1
ATOM 2493 N N . SER A 1 302 ? 8.992 -33.25 -6.441 1 94 302 SER A N 1
ATOM 2494 C CA . SER A 1 302 ? 8.227 -32.031 -6.32 1 94 302 SER A CA 1
ATOM 2495 C C . SER A 1 302 ? 9.141 -30.812 -6.16 1 94 302 SER A C 1
ATOM 2497 O O . SER A 1 302 ? 10.203 -30.906 -5.539 1 94 302 SER A O 1
ATOM 2499 N N . VAL A 1 303 ? 8.781 -29.766 -6.781 1 94.75 303 VAL A N 1
ATOM 2500 C CA . VAL A 1 303 ? 9.555 -28.531 -6.652 1 94.75 303 VAL A CA 1
ATOM 2501 C C . VAL A 1 303 ? 8.641 -27.391 -6.211 1 94.75 303 VAL A C 1
ATOM 2503 O O . VAL A 1 303 ? 7.484 -27.312 -6.621 1 94.75 303 VAL A O 1
ATOM 2506 N N . LEU A 1 304 ? 9.211 -26.484 -5.406 1 96.25 304 LEU A N 1
ATOM 2507 C CA . LEU A 1 304 ? 8.469 -25.344 -4.895 1 96.25 304 LEU A CA 1
ATOM 2508 C C . LEU A 1 304 ? 8.422 -24.219 -5.93 1 96.25 304 LEU A C 1
ATOM 2510 O O . LEU A 1 304 ? 9.391 -24 -6.652 1 96.25 304 LEU A O 1
ATOM 2514 N N . TYR A 1 305 ? 7.324 -23.594 -6.008 1 96 305 TYR A N 1
ATOM 2515 C CA . TYR A 1 305 ? 7.211 -22.391 -6.832 1 96 305 TYR A CA 1
ATOM 2516 C C . TYR A 1 305 ? 6.23 -21.391 -6.219 1 96 305 TYR A C 1
ATOM 2518 O O . TYR A 1 305 ? 5.406 -21.766 -5.375 1 96 305 TYR A O 1
ATOM 2526 N N . ILE A 1 306 ? 6.336 -20.172 -6.59 1 97.06 306 ILE A N 1
ATOM 2527 C CA . ILE A 1 306 ? 5.418 -19.125 -6.145 1 97.06 306 ILE A CA 1
ATOM 2528 C C . ILE A 1 306 ? 4.168 -19.141 -7.023 1 97.06 306 ILE A C 1
ATOM 2530 O O . ILE A 1 306 ? 4.258 -19.016 -8.25 1 97.06 306 ILE A O 1
ATOM 2534 N N . ARG A 1 307 ? 3.014 -19.188 -6.426 1 94.88 307 ARG A N 1
ATOM 2535 C CA . ARG A 1 307 ? 1.746 -19.344 -7.133 1 94.88 307 ARG A CA 1
ATOM 2536 C C . ARG A 1 307 ? 1.339 -18.031 -7.809 1 94.88 307 ARG A C 1
ATOM 2538 O O . ARG A 1 307 ? 0.808 -18.031 -8.922 1 94.88 307 ARG A O 1
ATOM 2545 N N . HIS A 1 308 ? 1.553 -16.984 -7.152 1 95.56 308 HIS A N 1
ATOM 2546 C CA . HIS A 1 308 ? 1.181 -15.656 -7.648 1 95.56 308 HIS A CA 1
ATOM 2547 C C . HIS A 1 308 ? 2.24 -15.109 -8.594 1 95.56 308 HIS A C 1
ATOM 2549 O O . HIS A 1 308 ? 3.312 -14.68 -8.148 1 95.56 308 HIS A O 1
ATOM 2555 N N . PRO A 1 309 ? 1.927 -15.023 -9.891 1 97 309 PRO A N 1
ATOM 2556 C CA . PRO A 1 309 ? 2.957 -14.68 -10.867 1 97 309 PRO A CA 1
ATOM 2557 C C . PRO A 1 309 ? 3.566 -13.305 -10.625 1 97 309 PRO A C 1
ATOM 2559 O O . PRO A 1 309 ? 4.773 -13.109 -10.812 1 97 309 PRO A O 1
ATOM 2562 N N . PHE A 1 310 ? 2.816 -12.344 -10.211 1 98.19 310 PHE A N 1
ATOM 2563 C CA . PHE A 1 310 ? 3.363 -11.016 -9.969 1 98.19 310 PHE A CA 1
ATOM 2564 C C . PHE A 1 310 ? 4.324 -11.039 -8.781 1 98.19 310 PHE A C 1
ATOM 2566 O O . PHE A 1 310 ? 5.344 -10.344 -8.797 1 98.19 310 PHE A O 1
ATOM 2573 N N . LEU A 1 311 ? 3.91 -11.766 -7.75 1 97.44 311 LEU A N 1
ATOM 2574 C CA . LEU A 1 311 ? 4.844 -11.93 -6.641 1 97.44 311 LEU A CA 1
ATOM 2575 C C . LEU A 1 311 ? 6.145 -12.562 -7.117 1 97.44 311 LEU A C 1
ATOM 2577 O O . LEU A 1 311 ? 7.234 -12.133 -6.727 1 97.44 311 LEU A O 1
ATOM 2581 N N . ASN A 1 312 ? 5.996 -13.609 -7.926 1 97.81 312 ASN A N 1
ATOM 2582 C CA . ASN A 1 312 ? 7.188 -14.273 -8.453 1 97.81 312 ASN A CA 1
ATOM 2583 C C . ASN A 1 312 ? 8.078 -13.289 -9.211 1 97.81 312 ASN A C 1
ATOM 2585 O O . ASN A 1 312 ? 9.297 -13.289 -9.031 1 97.81 312 ASN A O 1
ATOM 2589 N N . PHE A 1 313 ? 7.484 -12.484 -10.055 1 98.5 313 PHE A N 1
ATOM 2590 C CA . PHE A 1 313 ? 8.211 -11.492 -10.836 1 98.5 313 PHE A CA 1
ATOM 2591 C C . PHE A 1 313 ? 8.914 -10.492 -9.914 1 98.5 313 PHE A C 1
ATOM 2593 O O . PHE A 1 313 ? 10.094 -10.195 -10.102 1 98.5 313 PHE A O 1
ATOM 2600 N N . TRP A 1 314 ? 8.195 -9.977 -8.938 1 98.38 314 TRP A N 1
ATOM 2601 C CA . TRP A 1 314 ? 8.719 -8.984 -8.008 1 98.38 314 TRP A CA 1
ATOM 2602 C C . TRP A 1 314 ? 9.922 -9.531 -7.246 1 98.38 314 TRP A C 1
ATOM 2604 O O . TRP A 1 314 ? 10.961 -8.883 -7.164 1 98.38 314 TRP A O 1
ATOM 2614 N N . PHE A 1 315 ? 9.789 -10.734 -6.762 1 97.56 315 PHE A N 1
ATOM 2615 C CA . PHE A 1 315 ? 10.836 -11.312 -5.922 1 97.56 315 PHE A CA 1
ATOM 2616 C C . PHE A 1 315 ? 12.023 -11.766 -6.766 1 97.56 315 PHE A C 1
ATOM 2618 O O . PHE A 1 315 ? 13.125 -11.945 -6.246 1 97.56 315 PHE A O 1
ATOM 2625 N N . ARG A 1 316 ? 11.773 -11.922 -8.031 1 97.5 316 ARG A N 1
ATOM 2626 C CA . ARG A 1 316 ? 12.867 -12.266 -8.938 1 97.5 316 ARG A CA 1
ATOM 2627 C C . ARG A 1 316 ? 13.695 -11.039 -9.289 1 97.5 316 ARG A C 1
ATOM 2629 O O . ARG A 1 316 ? 14.922 -11.102 -9.32 1 97.5 316 ARG A O 1
ATOM 2636 N N . PHE A 1 317 ? 13 -9.922 -9.516 1 97.62 317 PHE A N 1
ATOM 2637 C CA . PHE A 1 317 ? 13.703 -8.844 -10.203 1 97.62 317 PHE A CA 1
ATOM 2638 C C . PHE A 1 317 ? 13.805 -7.613 -9.297 1 97.62 317 PHE A C 1
ATOM 2640 O O . PHE A 1 317 ? 14.75 -6.836 -9.406 1 97.62 317 PHE A O 1
ATOM 2647 N N . VAL A 1 318 ? 12.844 -7.363 -8.414 1 97.62 318 VAL A N 1
ATOM 2648 C CA . VAL A 1 318 ? 12.766 -6.09 -7.711 1 97.62 318 VAL A CA 1
ATOM 2649 C C . VAL A 1 318 ? 13.273 -6.254 -6.281 1 97.62 318 VAL A C 1
ATOM 2651 O O . VAL A 1 318 ? 14.211 -5.57 -5.867 1 97.62 318 VAL A O 1
ATOM 2654 N N . GLN A 1 319 ? 12.789 -7.219 -5.574 1 96.19 319 GLN A N 1
ATOM 2655 C CA . GLN A 1 319 ? 13.086 -7.418 -4.16 1 96.19 319 GLN A CA 1
ATOM 2656 C C . GLN A 1 319 ? 14.594 -7.527 -3.924 1 96.19 319 GLN A C 1
ATOM 2658 O O . GLN A 1 319 ? 15.133 -6.906 -3.006 1 96.19 319 GLN A O 1
ATOM 2663 N N . PRO A 1 320 ? 15.312 -8.266 -4.734 1 95.56 320 PRO A N 1
ATOM 2664 C CA . PRO A 1 320 ? 16.75 -8.422 -4.477 1 95.56 320 PRO A CA 1
ATOM 2665 C C . PRO A 1 320 ? 17.531 -7.148 -4.754 1 95.56 320 PRO A C 1
ATOM 2667 O O . PRO A 1 320 ? 18.703 -7.055 -4.379 1 95.56 320 PRO A O 1
ATOM 2670 N N . ARG A 1 321 ? 16.922 -6.207 -5.414 1 96.75 321 ARG A N 1
ATOM 2671 C CA . ARG A 1 321 ? 17.609 -4.992 -5.848 1 96.75 321 ARG A CA 1
ATOM 2672 C C . ARG A 1 321 ? 16.828 -3.748 -5.453 1 96.75 321 ARG A C 1
ATOM 2674 O O . ARG A 1 321 ? 16.719 -2.799 -6.23 1 96.75 321 ARG A O 1
ATOM 2681 N N . LEU A 1 322 ? 16.281 -3.758 -4.293 1 96.19 322 LEU A N 1
ATOM 2682 C CA . LEU A 1 322 ? 15.398 -2.693 -3.836 1 96.19 322 LEU A CA 1
ATOM 2683 C C . LEU A 1 322 ? 16.156 -1.369 -3.73 1 96.19 322 LEU A C 1
ATOM 2685 O O . LEU A 1 322 ? 15.57 -0.305 -3.971 1 96.19 322 LEU A O 1
ATOM 2689 N N . SER A 1 323 ? 17.438 -1.386 -3.33 1 96.62 323 SER A N 1
ATOM 2690 C CA . SER A 1 323 ? 18.219 -0.158 -3.281 1 96.62 323 SER A CA 1
ATOM 2691 C C . SER A 1 323 ? 18.266 0.526 -4.645 1 96.62 323 SER A C 1
ATOM 2693 O O . SER A 1 323 ? 18.062 1.738 -4.742 1 96.62 323 SER A O 1
ATOM 2695 N N . GLU A 1 324 ? 18.547 -0.31 -5.621 1 95.5 324 GLU A N 1
ATOM 2696 C CA . GLU A 1 324 ? 18.562 0.221 -6.98 1 95.5 324 GLU A CA 1
ATOM 2697 C C . GLU A 1 324 ? 17.172 0.67 -7.422 1 95.5 324 GLU A C 1
ATOM 2699 O O . GLU A 1 324 ? 17.031 1.697 -8.086 1 95.5 324 GLU A O 1
ATOM 2704 N N . TYR A 1 325 ? 16.156 -0.103 -7.07 1 96.38 325 TYR A N 1
ATOM 2705 C CA . TYR A 1 325 ? 14.773 0.23 -7.387 1 96.38 325 TYR A CA 1
ATOM 2706 C C . TYR A 1 325 ? 14.398 1.596 -6.824 1 96.38 325 TYR A C 1
ATOM 2708 O O . TYR A 1 325 ? 13.711 2.377 -7.484 1 96.38 325 TYR A O 1
ATOM 2716 N N . GLU A 1 326 ? 14.867 1.923 -5.637 1 93.69 326 GLU A N 1
ATOM 2717 C CA . GLU A 1 326 ? 14.547 3.186 -4.977 1 93.69 326 GLU A CA 1
ATOM 2718 C C . GLU A 1 326 ? 15.328 4.344 -5.59 1 93.69 326 GLU A C 1
ATOM 2720 O O . GLU A 1 326 ? 14.789 5.438 -5.77 1 93.69 326 GLU A O 1
ATOM 2725 N N . LEU A 1 327 ? 16.531 4.09 -5.918 1 92.12 327 LEU A N 1
ATOM 2726 C CA . LEU A 1 327 ? 17.422 5.16 -6.332 1 92.12 327 LEU A CA 1
ATOM 2727 C C . LEU A 1 327 ? 17.312 5.418 -7.828 1 92.12 327 LEU A C 1
ATOM 2729 O O . LEU A 1 327 ? 17.312 6.57 -8.266 1 92.12 327 LEU A O 1
ATOM 2733 N N . ASN A 1 328 ? 17.297 4.289 -8.586 1 91.25 328 ASN A N 1
ATOM 2734 C CA . ASN A 1 328 ? 17.328 4.406 -10.039 1 91.25 328 ASN A CA 1
ATOM 2735 C C . ASN A 1 328 ? 16.516 3.295 -10.711 1 91.25 328 ASN A C 1
ATOM 2737 O O . ASN A 1 328 ? 17.094 2.35 -11.25 1 91.25 328 ASN A O 1
ATOM 2741 N N . ARG A 1 329 ? 15.266 3.525 -10.875 1 92.31 329 ARG A N 1
ATOM 2742 C CA . ARG A 1 329 ? 14.344 2.533 -11.414 1 92.31 329 ARG A CA 1
ATOM 2743 C C . ARG A 1 329 ? 14.602 2.305 -12.906 1 92.31 329 ARG A C 1
ATOM 2745 O O . ARG A 1 329 ? 14.414 1.195 -13.406 1 92.31 329 ARG A O 1
ATOM 2752 N N . GLU A 1 330 ? 15.062 3.311 -13.594 1 91.25 330 GLU A N 1
ATOM 2753 C CA . GLU A 1 330 ? 15.273 3.209 -15.039 1 91.25 330 GLU A CA 1
ATOM 2754 C C . GLU A 1 330 ? 16.391 2.225 -15.359 1 91.25 330 GLU A C 1
ATOM 2756 O O . GLU A 1 330 ? 16.266 1.415 -16.281 1 91.25 330 GLU A O 1
ATOM 2761 N N . ARG A 1 331 ? 17.391 2.361 -14.586 1 92.31 331 ARG A N 1
ATOM 2762 C CA . ARG A 1 331 ? 18.516 1.449 -14.789 1 92.31 331 ARG A CA 1
ATOM 2763 C C . ARG A 1 331 ? 18.109 0.009 -14.492 1 92.31 331 ARG A C 1
ATOM 2765 O O . ARG A 1 331 ? 18.453 -0.906 -15.242 1 92.31 331 ARG A O 1
ATOM 2772 N N . LEU A 1 332 ? 17.406 -0.193 -13.453 1 96.38 332 LEU A N 1
ATOM 2773 C CA . LEU A 1 332 ? 16.938 -1.53 -13.109 1 96.38 332 LEU A CA 1
ATOM 2774 C C . LEU A 1 332 ? 16.031 -2.092 -14.211 1 96.38 332 LEU A C 1
ATOM 2776 O O . LEU A 1 332 ? 16.141 -3.268 -14.562 1 96.38 332 LEU A O 1
ATOM 2780 N N . TRP A 1 333 ? 15.18 -1.266 -14.766 1 97.81 333 TRP A N 1
ATOM 2781 C CA . TRP A 1 333 ? 14.266 -1.702 -15.812 1 97.81 333 TRP A CA 1
ATOM 2782 C C . TRP A 1 333 ? 15.031 -2.205 -17.031 1 97.81 333 TRP A C 1
ATOM 2784 O O . TRP A 1 333 ? 14.664 -3.215 -17.641 1 97.81 333 TRP A O 1
ATOM 2794 N N . GLU A 1 334 ? 16.109 -1.533 -17.375 1 97.44 334 GLU A N 1
ATOM 2795 C CA . GLU A 1 334 ? 16.891 -1.952 -18.531 1 97.44 334 GLU A CA 1
ATOM 2796 C C . GLU A 1 334 ? 17.469 -3.354 -18.328 1 97.44 334 GLU A C 1
ATOM 2798 O O . GLU A 1 334 ? 17.484 -4.16 -19.266 1 97.44 334 GLU A O 1
ATOM 2803 N N . ASP A 1 335 ? 17.859 -3.59 -17.156 1 96.62 335 ASP A N 1
ATOM 2804 C CA . ASP A 1 335 ? 18.375 -4.918 -16.859 1 96.62 335 ASP A CA 1
ATOM 2805 C C . ASP A 1 335 ? 17.266 -5.961 -16.875 1 96.62 335 ASP A C 1
ATOM 2807 O O . ASP A 1 335 ? 17.453 -7.062 -17.406 1 96.62 335 ASP A O 1
ATOM 2811 N N . VAL A 1 336 ? 16.172 -5.637 -16.281 1 97.94 336 VAL A N 1
ATOM 2812 C CA . VAL A 1 336 ? 15.031 -6.547 -16.234 1 97.94 336 VAL A CA 1
ATOM 2813 C C . VAL A 1 336 ? 14.555 -6.848 -17.656 1 97.94 336 VAL A C 1
ATOM 2815 O O . VAL A 1 336 ? 14.281 -8 -18 1 97.94 336 VAL A O 1
ATOM 2818 N N . LYS A 1 337 ? 14.484 -5.809 -18.469 1 97.75 337 LYS A N 1
ATOM 2819 C CA . LYS A 1 337 ? 14.062 -5.938 -19.859 1 97.75 337 LYS A CA 1
ATOM 2820 C C . LYS A 1 337 ? 14.93 -6.941 -20.609 1 97.75 337 LYS A C 1
ATOM 2822 O O . LYS A 1 337 ? 14.422 -7.766 -21.359 1 97.75 337 LYS A O 1
ATOM 2827 N N . ARG A 1 338 ? 16.219 -6.938 -20.297 1 97 338 ARG A N 1
ATOM 2828 C CA . ARG A 1 338 ? 17.156 -7.832 -20.953 1 97 338 ARG A CA 1
ATOM 2829 C C . ARG A 1 338 ? 16.938 -9.273 -20.531 1 97 338 ARG A C 1
ATOM 2831 O O . ARG A 1 338 ? 17.172 -10.203 -21.297 1 97 338 ARG A O 1
ATOM 2838 N N . ASN A 1 339 ? 16.438 -9.461 -19.344 1 96.69 339 ASN A N 1
ATOM 2839 C CA . ASN A 1 339 ? 16.281 -10.805 -18.797 1 96.69 339 ASN A CA 1
ATOM 2840 C C . ASN A 1 339 ? 14.828 -11.273 -18.906 1 96.69 339 ASN A C 1
ATOM 2842 O O . ASN A 1 339 ? 14.516 -12.414 -18.547 1 96.69 339 ASN A O 1
ATOM 2846 N N . LEU A 1 340 ? 13.977 -10.453 -19.438 1 97.19 340 LEU A N 1
ATOM 2847 C CA . LEU A 1 340 ? 12.539 -10.719 -19.484 1 97.19 340 LEU A CA 1
ATOM 2848 C C . LEU A 1 340 ? 12.234 -11.938 -20.344 1 97.19 340 LEU A C 1
ATOM 2850 O O . LEU A 1 340 ? 11.414 -12.773 -19.984 1 97.19 340 LEU A O 1
ATOM 2854 N N . PRO A 1 341 ? 12.914 -12.094 -21.484 1 96.19 341 PRO A N 1
ATOM 2855 C CA . PRO A 1 341 ? 12.617 -13.258 -22.328 1 96.19 341 PRO A CA 1
ATOM 2856 C C . PRO A 1 341 ? 12.875 -14.586 -21.609 1 96.19 341 PRO A C 1
ATOM 2858 O O . PRO A 1 341 ? 12.094 -15.523 -21.734 1 96.19 341 PRO A O 1
ATOM 2861 N N . ASP A 1 342 ? 13.93 -14.633 -20.844 1 95.38 342 ASP A N 1
ATOM 2862 C CA . ASP A 1 342 ? 14.234 -15.844 -20.094 1 95.38 342 ASP A CA 1
ATOM 2863 C C . ASP A 1 342 ? 13.172 -16.109 -19.031 1 95.38 342 ASP A C 1
ATOM 2865 O O . ASP A 1 342 ? 12.766 -17.25 -18.828 1 95.38 342 ASP A O 1
ATOM 2869 N N . TYR A 1 343 ? 12.781 -15.078 -18.406 1 96.56 343 TYR A N 1
ATOM 2870 C CA . TYR A 1 343 ? 11.734 -15.195 -17.406 1 96.56 343 TYR A CA 1
ATOM 2871 C C . TYR A 1 343 ? 10.438 -15.703 -18.031 1 96.56 343 TYR A C 1
ATOM 2873 O O . TYR A 1 343 ? 9.805 -16.625 -17.516 1 96.56 343 TYR A O 1
ATOM 2881 N N . VAL A 1 344 ? 10.031 -15.125 -19.125 1 97.44 344 VAL A N 1
ATOM 2882 C CA . VAL A 1 344 ? 8.805 -15.484 -19.844 1 97.44 344 VAL A CA 1
ATOM 2883 C C . VAL A 1 344 ? 8.898 -16.922 -20.312 1 97.44 344 VAL A C 1
ATOM 2885 O O . VAL A 1 344 ? 7.914 -17.672 -20.25 1 97.44 344 VAL A O 1
ATOM 2888 N N . GLY A 1 345 ? 10.07 -17.297 -20.828 1 95.19 345 GLY A N 1
ATOM 2889 C CA . GLY A 1 345 ? 10.273 -18.656 -21.266 1 95.19 345 GLY A CA 1
ATOM 2890 C C . GLY A 1 345 ? 9.992 -19.688 -20.172 1 95.19 345 GLY A C 1
ATOM 2891 O O . GLY A 1 345 ? 9.359 -20.719 -20.438 1 95.19 345 GLY A O 1
ATOM 2892 N N . LYS A 1 346 ? 10.391 -19.391 -18.984 1 92.56 346 LYS A N 1
ATOM 2893 C CA . LYS A 1 346 ? 10.18 -20.297 -17.859 1 92.56 346 LYS A CA 1
ATOM 2894 C C . LYS A 1 346 ? 8.711 -20.328 -17.453 1 92.56 346 LYS A C 1
ATOM 2896 O O . LYS A 1 346 ? 8.18 -21.391 -17.125 1 92.56 346 LYS A O 1
ATOM 2901 N N . ARG A 1 347 ? 8.102 -19.203 -17.516 1 95.5 347 ARG A N 1
ATOM 2902 C CA . ARG A 1 347 ? 6.699 -19.109 -17.125 1 95.5 347 ARG A CA 1
ATOM 2903 C C . ARG A 1 347 ? 5.781 -19.688 -18.188 1 95.5 347 ARG A C 1
ATOM 2905 O O . ARG A 1 347 ? 4.645 -20.062 -17.906 1 95.5 347 ARG A O 1
ATOM 2912 N N . PHE A 1 348 ? 6.266 -19.766 -19.438 1 96.94 348 PHE A N 1
ATOM 2913 C CA . PHE A 1 348 ? 5.473 -20.219 -20.562 1 96.94 348 PHE A CA 1
ATOM 2914 C C . PHE A 1 348 ? 5.051 -21.672 -20.375 1 96.94 348 PHE A C 1
ATOM 2916 O O . PHE A 1 348 ? 3.98 -22.078 -20.828 1 96.94 348 PHE A O 1
ATOM 2923 N N . ASP A 1 349 ? 5.812 -22.438 -19.641 1 95.25 349 ASP A N 1
ATOM 2924 C CA . ASP A 1 349 ? 5.457 -23.828 -19.344 1 95.25 349 ASP A CA 1
ATOM 2925 C C . ASP A 1 349 ? 4.105 -23.922 -18.656 1 95.25 349 ASP A C 1
ATOM 2927 O O . ASP A 1 349 ? 3.291 -24.781 -18.969 1 95.25 349 ASP A O 1
ATOM 2931 N N . PHE A 1 350 ? 3.893 -22.984 -17.734 1 95.12 350 PHE A N 1
ATOM 2932 C CA . PHE A 1 350 ? 2.623 -22.953 -17.016 1 95.12 350 PHE A CA 1
ATOM 2933 C C . PHE A 1 350 ? 1.483 -22.578 -17.953 1 95.12 350 PHE A C 1
ATOM 2935 O O . PHE A 1 350 ? 0.399 -23.156 -17.891 1 95.12 350 PHE A O 1
ATOM 2942 N N . ALA A 1 351 ? 1.756 -21.641 -18.781 1 96.75 351 ALA A N 1
ATOM 2943 C CA . ALA A 1 351 ? 0.75 -21.219 -19.75 1 96.75 351 ALA A CA 1
ATOM 2944 C C . ALA A 1 351 ? 0.369 -22.359 -20.688 1 96.75 351 ALA A C 1
ATOM 2946 O O . ALA A 1 351 ? -0.807 -22.531 -21.016 1 96.75 351 ALA A O 1
ATOM 2947 N N . CYS A 1 352 ? 1.352 -23.125 -21.094 1 96.62 352 CYS A N 1
ATOM 2948 C CA . CYS A 1 352 ? 1.118 -24.234 -22.016 1 96.62 352 CYS A CA 1
ATOM 2949 C C . CYS A 1 352 ? 0.214 -25.281 -21.375 1 96.62 352 CYS A C 1
ATOM 2951 O O . CYS A 1 352 ? -0.626 -25.875 -22.047 1 96.62 352 CYS A O 1
ATOM 2953 N N . ARG A 1 353 ? 0.405 -25.516 -20.125 1 95.5 353 ARG A N 1
ATOM 2954 C CA . ARG A 1 353 ? -0.459 -26.453 -19.422 1 95.5 353 ARG A CA 1
ATOM 2955 C C . ARG A 1 353 ? -1.915 -26 -19.469 1 95.5 353 ARG A C 1
ATOM 2957 O O . ARG A 1 353 ? -2.818 -26.828 -19.656 1 95.5 353 ARG A O 1
ATOM 2964 N N . GLU A 1 354 ? -2.107 -24.75 -19.297 1 94.69 354 GLU A N 1
ATOM 2965 C CA . GLU A 1 354 ? -3.461 -24.203 -19.359 1 94.69 354 GLU A CA 1
ATOM 2966 C C . GLU A 1 354 ? -4.027 -24.297 -20.766 1 94.69 354 GLU A C 1
ATOM 2968 O O . GLU A 1 354 ? -5.215 -24.594 -20.953 1 94.69 354 GLU A O 1
ATOM 2973 N N . LEU A 1 355 ? -3.176 -24.062 -21.75 1 94.81 355 LEU A N 1
ATOM 2974 C CA . LEU A 1 355 ? -3.598 -24.156 -23.141 1 94.81 355 LEU A CA 1
ATOM 2975 C C . LEU A 1 355 ? -4.07 -25.578 -23.469 1 94.81 355 LEU A C 1
ATOM 2977 O O . LEU A 1 355 ? -5.055 -25.75 -24.188 1 94.81 355 LEU A O 1
ATOM 2981 N N . LEU A 1 356 ? -3.396 -26.531 -22.906 1 93.38 356 LEU A N 1
ATOM 2982 C CA . LEU A 1 356 ? -3.756 -27.922 -23.156 1 93.38 356 LEU A CA 1
ATOM 2983 C C . LEU A 1 356 ? -5.125 -28.25 -22.578 1 93.38 356 LEU A C 1
ATOM 2985 O O . LEU A 1 356 ? -5.855 -29.078 -23.109 1 93.38 356 LEU A O 1
ATOM 2989 N N . ARG A 1 357 ? -5.406 -27.562 -21.516 1 90.5 357 ARG A N 1
ATOM 2990 C CA . ARG A 1 357 ? -6.703 -27.781 -20.891 1 90.5 357 ARG A CA 1
ATOM 2991 C C . ARG A 1 357 ? -7.832 -27.219 -21.75 1 90.5 357 ARG A C 1
ATOM 2993 O O . ARG A 1 357 ? -8.977 -27.672 -21.656 1 90.5 357 ARG A O 1
ATOM 3000 N N . LEU A 1 358 ? -7.488 -26.297 -22.562 1 88.5 358 LEU A N 1
ATOM 3001 C CA . LEU A 1 358 ? -8.469 -25.672 -23.438 1 88.5 358 LEU A CA 1
ATOM 3002 C C . LEU A 1 358 ? -8.633 -26.469 -24.734 1 88.5 358 LEU A C 1
ATOM 3004 O O . LEU A 1 358 ? -9.586 -26.25 -25.484 1 88.5 358 LEU A O 1
ATOM 3008 N N . SER A 1 359 ? -7.711 -27.25 -25.203 1 80.56 359 SER A N 1
ATOM 3009 C CA . SER A 1 359 ? -7.551 -27.828 -26.531 1 80.56 359 SER A CA 1
ATOM 3010 C C . SER A 1 359 ? -8.664 -28.812 -26.859 1 80.56 359 SER A C 1
ATOM 3012 O O . SER A 1 359 ? -8.984 -29.047 -28.016 1 80.56 359 SER A O 1
ATOM 3014 N N . GLY A 1 360 ? -9.477 -29.188 -25.906 1 71.31 360 GLY A N 1
ATOM 3015 C CA . GLY A 1 360 ? -10.625 -30.031 -26.219 1 71.31 360 GLY A CA 1
ATOM 3016 C C . GLY A 1 360 ? -10.289 -31.172 -27.156 1 71.31 360 GLY A C 1
ATOM 3017 O O . GLY A 1 360 ? -9.406 -31.984 -26.891 1 71.31 360 GLY A O 1
ATOM 3018 N N . ASN A 1 361 ? -10.766 -31.016 -28.422 1 72.69 361 ASN A N 1
ATOM 3019 C CA . ASN A 1 361 ? -10.719 -32.094 -29.422 1 72.69 361 ASN A CA 1
ATOM 3020 C C . ASN A 1 361 ? -9.43 -32.031 -30.219 1 72.69 361 ASN A C 1
ATOM 3022 O O . ASN A 1 361 ? -9.188 -32.906 -31.078 1 72.69 361 ASN A O 1
ATOM 3026 N N . PHE A 1 362 ? -8.547 -31.078 -29.906 1 82.69 362 PHE A N 1
ATOM 3027 C CA . PHE A 1 362 ? -7.277 -30.953 -30.609 1 82.69 362 PHE A CA 1
ATOM 3028 C C . PHE A 1 362 ? -6.297 -32.031 -30.172 1 82.69 362 PHE A C 1
ATOM 3030 O O . PHE A 1 362 ? -5.379 -32.375 -30.922 1 82.69 362 PHE A O 1
ATOM 3037 N N . LEU A 1 363 ? -6.523 -32.656 -29.109 1 90.19 363 LEU A N 1
ATOM 3038 C CA . LEU A 1 363 ? -5.633 -33.656 -28.562 1 90.19 363 LEU A CA 1
ATOM 3039 C C . LEU A 1 363 ? -6.148 -35.062 -28.859 1 90.19 363 LEU A C 1
ATOM 3041 O O . LEU A 1 363 ? -7.355 -35.281 -29.031 1 90.19 363 LEU A O 1
ATOM 3045 N N . PRO A 1 364 ? -5.305 -35.969 -28.953 1 92.25 364 PRO A N 1
ATOM 3046 C CA . PRO A 1 364 ? -5.695 -37.344 -29.281 1 92.25 364 PRO A CA 1
ATOM 3047 C C . PRO A 1 364 ? -6.516 -37.969 -28.172 1 92.25 364 PRO A C 1
ATOM 3049 O O . PRO A 1 364 ? -7.156 -39 -28.391 1 92.25 364 PRO A O 1
ATOM 3052 N N . PHE A 1 365 ? -6.484 -37.531 -27.016 1 93.12 365 PHE A N 1
ATOM 3053 C CA . PHE A 1 365 ? -7.297 -37.938 -25.891 1 93.12 365 PHE A CA 1
ATOM 3054 C C . PHE A 1 365 ? -7.496 -36.812 -24.906 1 93.12 365 PHE A C 1
ATOM 3056 O O . PHE A 1 365 ? -6.84 -35.781 -25 1 93.12 365 PHE A O 1
ATOM 3063 N N . GLN A 1 366 ? -8.414 -37 -24.062 1 91.81 366 GLN A N 1
ATOM 3064 C CA . GLN A 1 366 ? -8.641 -36 -23.016 1 91.81 366 GLN A CA 1
ATOM 3065 C C . GLN A 1 366 ? -7.734 -36.25 -21.812 1 91.81 366 GLN A C 1
ATOM 3067 O O . GLN A 1 366 ? -7.91 -37.25 -21.094 1 91.81 366 GLN A O 1
ATOM 3072 N N . PRO A 1 367 ? -6.84 -35.344 -21.625 1 94 367 PRO A N 1
ATOM 3073 C CA . PRO A 1 367 ? -5.93 -35.562 -20.5 1 94 367 PRO A CA 1
ATOM 3074 C C . PRO A 1 367 ? -6.605 -35.344 -19.141 1 94 367 PRO A C 1
ATOM 3076 O O . PRO A 1 367 ? -7.453 -34.469 -19 1 94 367 PRO A O 1
ATOM 3079 N N . THR A 1 368 ? -6.242 -36.156 -18.156 1 93.12 368 THR A N 1
ATOM 3080 C CA . THR A 1 368 ? -6.746 -36.031 -16.797 1 93.12 368 THR A CA 1
ATOM 3081 C C . THR A 1 368 ? -5.672 -35.438 -15.875 1 93.12 368 THR A C 1
ATOM 3083 O O . THR A 1 368 ? -5.988 -34.844 -14.836 1 93.12 368 THR A O 1
ATOM 3086 N N . VAL A 1 369 ? -4.441 -35.594 -16.234 1 94.81 369 VAL A N 1
ATOM 3087 C CA . VAL A 1 369 ? -3.301 -35.062 -15.508 1 94.81 369 VAL A CA 1
ATOM 3088 C C . VAL A 1 369 ? -2.396 -34.281 -16.469 1 94.81 369 VAL A C 1
ATOM 3090 O O . VAL A 1 369 ? -2.111 -34.781 -17.578 1 94.81 369 VAL A O 1
ATOM 3093 N N . ILE A 1 370 ? -2.109 -33.188 -16.188 1 95.88 370 ILE A N 1
ATOM 3094 C CA . ILE A 1 370 ? -1.173 -32.375 -16.969 1 95.88 370 ILE A CA 1
ATOM 3095 C C . ILE A 1 370 ? -0.115 -31.781 -16.047 1 95.88 370 ILE A C 1
ATOM 3097 O O . ILE A 1 370 ? -0.445 -31.203 -15.008 1 95.88 370 ILE A O 1
ATOM 3101 N N . GLY A 1 371 ? 1.13 -31.875 -16.328 1 95.88 371 GLY A N 1
ATOM 3102 C CA . GLY A 1 371 ? 2.227 -31.328 -15.562 1 95.88 371 GLY A CA 1
ATOM 3103 C C . GLY A 1 371 ? 3.578 -31.5 -16.234 1 95.88 371 GLY A C 1
ATOM 3104 O O . GLY A 1 371 ? 3.662 -31.625 -17.453 1 95.88 371 GLY A O 1
ATOM 3105 N N . ARG A 1 372 ? 4.633 -31.359 -15.508 1 95.5 372 ARG A N 1
ATOM 3106 C CA . ARG A 1 372 ? 5.992 -31.531 -16 1 95.5 372 ARG A CA 1
ATOM 3107 C C . ARG A 1 372 ? 6.645 -32.781 -15.406 1 95.5 372 ARG A C 1
ATOM 3109 O O . ARG A 1 372 ? 6.039 -33.469 -14.586 1 95.5 372 ARG A O 1
ATOM 3116 N N . HIS A 1 373 ? 7.734 -33.062 -15.93 1 95.19 373 HIS A N 1
ATOM 3117 C CA . HIS A 1 373 ? 8.523 -34.156 -15.422 1 95.19 373 HIS A CA 1
ATOM 3118 C C . HIS A 1 373 ? 10.016 -33.875 -15.531 1 95.19 373 HIS A C 1
ATOM 3120 O O . HIS A 1 373 ? 10.445 -33.125 -16.406 1 95.19 373 HIS A O 1
ATOM 3126 N N . TRP A 1 374 ? 10.758 -34.312 -14.562 1 93.38 374 TRP A N 1
ATOM 3127 C CA . TRP A 1 374 ? 12.211 -34.25 -14.586 1 93.38 374 TRP A CA 1
ATOM 3128 C C . TRP A 1 374 ? 12.836 -35.469 -13.938 1 93.38 374 TRP A C 1
ATOM 3130 O O . TRP A 1 374 ? 12.203 -36.125 -13.109 1 93.38 374 TRP A O 1
ATOM 3140 N N . GLY A 1 375 ? 13.945 -35.781 -14.344 1 91.44 375 GLY A N 1
ATOM 3141 C CA . GLY A 1 375 ? 14.672 -36.938 -13.828 1 91.44 375 GLY A CA 1
ATOM 3142 C C . GLY A 1 375 ? 16.172 -36.812 -13.984 1 91.44 375 GLY A C 1
ATOM 3143 O O . GLY A 1 375 ? 16.672 -35.781 -14.453 1 91.44 375 GLY A O 1
ATOM 3144 N N . ARG A 1 376 ? 16.828 -37.719 -13.383 1 88.88 376 ARG A N 1
ATOM 3145 C CA . ARG A 1 376 ? 18.281 -37.75 -13.453 1 88.88 376 ARG A CA 1
ATOM 3146 C C . ARG A 1 376 ? 18.766 -38.938 -14.297 1 88.88 376 ARG A C 1
ATOM 3148 O O . ARG A 1 376 ? 18.094 -39.969 -14.359 1 88.88 376 ARG A O 1
ATOM 3155 N N . TYR A 1 377 ? 19.766 -38.75 -15.023 1 91.19 377 TYR A N 1
ATOM 3156 C CA . TYR A 1 377 ? 20.391 -39.812 -15.797 1 91.19 377 TYR A CA 1
ATOM 3157 C C . TYR A 1 377 ? 21.906 -39.625 -15.844 1 91.19 377 TYR A C 1
ATOM 3159 O O . TYR A 1 377 ? 22.438 -38.625 -15.367 1 91.19 377 TYR A O 1
ATOM 3167 N N . ARG A 1 378 ? 22.609 -40.656 -16.188 1 91.56 378 ARG A N 1
ATOM 3168 C CA . ARG A 1 378 ? 24.078 -40.594 -16.266 1 91.56 378 ARG A CA 1
ATOM 3169 C C . ARG A 1 378 ? 24.531 -40.594 -17.719 1 91.56 378 ARG A C 1
ATOM 3171 O O . ARG A 1 378 ? 23.984 -41.312 -18.562 1 91.56 378 ARG A O 1
ATOM 3178 N N . GLU A 1 379 ? 25.297 -39.75 -18.078 1 88.62 379 GLU A N 1
ATOM 3179 C CA . GLU A 1 379 ? 25.938 -39.656 -19.391 1 88.62 379 GLU A CA 1
ATOM 3180 C C . GLU A 1 379 ? 27.438 -39.406 -19.25 1 88.62 379 GLU A C 1
ATOM 3182 O O . GLU A 1 379 ? 27.859 -38.406 -18.672 1 88.62 379 GLU A O 1
ATOM 3187 N N . GLY A 1 380 ? 28.312 -40.25 -19.797 1 90.31 380 GLY A N 1
ATOM 3188 C CA . GLY A 1 380 ? 29.75 -40.125 -19.688 1 90.31 380 GLY A CA 1
ATOM 3189 C C . GLY A 1 380 ? 30.25 -40.062 -18.266 1 90.31 380 GLY A C 1
ATOM 3190 O O . GLY A 1 380 ? 31.141 -39.25 -17.938 1 90.31 380 GLY A O 1
ATOM 3191 N N . GLY A 1 381 ? 29.516 -40.625 -17.25 1 86.75 381 GLY A N 1
ATOM 3192 C CA . GLY A 1 381 ? 29.906 -40.688 -15.859 1 86.75 381 GLY A CA 1
ATOM 3193 C C . GLY A 1 381 ? 29.391 -39.531 -15.039 1 86.75 381 GLY A C 1
ATOM 3194 O O . GLY A 1 381 ? 29.531 -39.5 -13.82 1 86.75 381 GLY A O 1
ATOM 3195 N N . LYS A 1 382 ? 28.859 -38.594 -15.719 1 88 382 LYS A N 1
ATOM 3196 C CA . LYS A 1 382 ? 28.375 -37.406 -15.016 1 88 382 LYS A CA 1
ATOM 3197 C C . LYS A 1 382 ? 26.859 -37.469 -14.828 1 88 382 LYS A C 1
ATOM 3199 O O . LYS A 1 382 ? 26.141 -37.938 -15.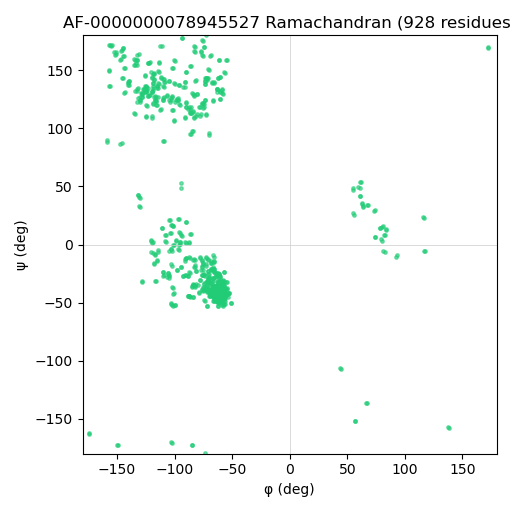719 1 88 382 LYS A O 1
ATOM 3204 N N . ARG A 1 383 ? 26.422 -37.031 -13.594 1 86.81 383 ARG A N 1
ATOM 3205 C CA . ARG A 1 383 ? 25 -36.969 -13.312 1 86.81 383 ARG A CA 1
ATOM 3206 C C . ARG A 1 383 ? 24.375 -35.75 -14 1 86.81 383 ARG A C 1
ATOM 3208 O O . ARG A 1 383 ? 24.812 -34.625 -13.812 1 86.81 383 ARG A O 1
ATOM 3215 N N . LYS A 1 384 ? 23.375 -36.094 -14.875 1 92.81 384 LYS A N 1
ATOM 3216 C CA . LYS A 1 384 ? 22.656 -35.062 -15.578 1 92.81 384 LYS A CA 1
ATOM 3217 C C . LYS A 1 384 ? 21.156 -35.125 -15.281 1 92.81 384 LYS A C 1
ATOM 3219 O O . LYS A 1 384 ? 20.672 -36.125 -14.766 1 92.81 384 LYS A O 1
ATOM 3224 N N . VAL A 1 385 ? 20.594 -34 -15.492 1 90.62 385 VAL A N 1
ATOM 3225 C CA . VAL A 1 385 ? 19.156 -33.906 -15.258 1 90.62 385 VAL A CA 1
ATOM 3226 C C . VAL A 1 385 ? 18.438 -33.625 -16.578 1 90.62 385 VAL A C 1
ATOM 3228 O O . VAL A 1 385 ? 18.938 -32.875 -17.422 1 90.62 385 VAL A O 1
ATOM 3231 N N . TYR A 1 386 ? 17.406 -34.312 -16.812 1 93.5 386 TYR A N 1
ATOM 3232 C CA . TYR A 1 386 ? 16.547 -34 -17.953 1 93.5 386 TYR A CA 1
ATOM 3233 C C . TYR A 1 386 ? 15.18 -33.531 -17.484 1 93.5 386 TYR A C 1
ATOM 3235 O O . TYR A 1 386 ? 14.734 -33.875 -16.391 1 93.5 386 TYR A O 1
ATOM 3243 N N . GLU A 1 387 ? 14.625 -32.688 -18.297 1 94.75 387 GLU A N 1
ATOM 3244 C CA . GLU A 1 387 ? 13.305 -32.125 -18 1 94.75 387 GLU A CA 1
ATOM 3245 C C . GLU A 1 387 ? 12.383 -32.188 -19.219 1 94.75 387 GLU A C 1
ATOM 3247 O O . GLU A 1 387 ? 12.828 -32 -20.344 1 94.75 387 GLU A O 1
ATOM 3252 N N . ILE A 1 388 ? 11.203 -32.625 -18.969 1 97.06 388 ILE A N 1
ATOM 3253 C CA . ILE A 1 388 ? 10.141 -32.562 -19.969 1 97.06 388 ILE A CA 1
ATOM 3254 C C . ILE A 1 388 ? 9.117 -31.516 -19.562 1 97.06 388 ILE A C 1
ATOM 3256 O O . ILE A 1 388 ? 8.516 -31.609 -18.484 1 97.06 388 ILE A O 1
ATOM 3260 N N . ASP A 1 389 ? 8.82 -30.594 -20.438 1 96.81 389 ASP A N 1
ATOM 3261 C CA . ASP A 1 389 ? 8.062 -29.406 -20.094 1 96.81 389 ASP A CA 1
ATOM 3262 C C . ASP A 1 389 ? 6.594 -29.734 -19.844 1 96.81 389 ASP A C 1
ATOM 3264 O O . ASP A 1 389 ? 5.949 -29.125 -18.984 1 96.81 389 ASP A O 1
ATOM 3268 N N . ILE A 1 390 ? 6.078 -30.672 -20.578 1 96.88 390 ILE A N 1
ATOM 3269 C CA . ILE A 1 390 ? 4.664 -31 -20.453 1 96.88 390 ILE A CA 1
ATOM 3270 C C . ILE A 1 390 ? 4.465 -32.5 -20.625 1 96.88 390 ILE A C 1
ATOM 3272 O O . ILE A 1 390 ? 5.02 -33.125 -21.547 1 96.88 390 ILE A O 1
ATOM 3276 N N . ILE A 1 391 ? 3.777 -33.062 -19.75 1 97.25 391 ILE A N 1
ATOM 3277 C CA . ILE A 1 391 ? 3.25 -34.406 -19.875 1 97.25 391 ILE A CA 1
ATOM 3278 C C . ILE A 1 391 ? 1.75 -34.406 -19.594 1 97.25 391 ILE A C 1
ATOM 3280 O O . ILE A 1 391 ? 1.298 -33.812 -18.609 1 97.25 391 ILE A O 1
ATOM 3284 N N . ALA A 1 392 ? 0.988 -34.969 -20.438 1 96.75 392 ALA A N 1
ATOM 3285 C CA . ALA A 1 392 ? -0.446 -35.156 -20.234 1 96.75 392 ALA A CA 1
ATOM 3286 C C . ALA A 1 392 ? -0.829 -36.625 -20.312 1 96.75 392 ALA A C 1
ATOM 3288 O O . ALA A 1 392 ? -0.495 -37.312 -21.297 1 96.75 392 ALA A O 1
ATOM 3289 N N . LEU A 1 393 ? -1.528 -37.062 -19.297 1 96.62 393 LEU A N 1
ATOM 3290 C CA . LEU A 1 393 ? -1.896 -38.469 -19.219 1 96.62 393 LEU A CA 1
ATOM 3291 C C . LEU A 1 393 ? -3.4 -38.656 -19.391 1 96.62 393 LEU A C 1
ATOM 3293 O O . LEU A 1 393 ? -4.184 -37.812 -18.938 1 96.62 393 LEU A O 1
ATOM 3297 N N . ASP A 1 394 ? -3.689 -39.719 -20.031 1 94.75 394 ASP A N 1
ATOM 3298 C CA . ASP A 1 394 ? -5.102 -40.062 -20.094 1 94.75 394 ASP A CA 1
ATOM 3299 C C . ASP A 1 394 ? -5.566 -40.656 -18.766 1 94.75 394 ASP A C 1
ATOM 3301 O O . ASP A 1 394 ? -4.758 -40.906 -17.859 1 94.75 394 ASP A O 1
ATOM 3305 N N . SER A 1 395 ? -6.828 -40.938 -18.625 1 93.25 395 SER A N 1
ATOM 3306 C CA . SER A 1 395 ? -7.418 -41.406 -17.359 1 93.25 395 SER A CA 1
ATOM 3307 C C . SER A 1 395 ? -6.902 -42.781 -16.969 1 93.25 395 SER A C 1
ATOM 3309 O O . SER A 1 395 ? -6.805 -43.094 -15.781 1 93.25 395 SER A O 1
ATOM 3311 N N . GLU A 1 396 ? -6.555 -43.562 -17.922 1 93.88 396 GLU A N 1
ATOM 3312 C CA . GLU A 1 396 ? -6.129 -44.938 -17.656 1 93.88 396 GLU A CA 1
ATOM 3313 C C . GLU A 1 396 ? -4.617 -45.031 -17.453 1 93.88 396 GLU A C 1
ATOM 3315 O O . GLU A 1 396 ? -4.102 -46.062 -17 1 93.88 396 GLU A O 1
ATOM 3320 N N . GLY A 1 397 ? -3.973 -44 -17.812 1 92.56 397 GLY A N 1
ATOM 3321 C CA . GLY A 1 397 ? -2.523 -44 -17.703 1 92.56 397 GLY A CA 1
ATOM 3322 C C . GLY A 1 397 ? -1.843 -44.844 -18.766 1 92.56 397 GLY A C 1
ATOM 3323 O O . GLY A 1 397 ? -0.791 -45.438 -18.516 1 92.56 397 GLY A O 1
ATOM 3324 N N . ARG A 1 398 ? -2.453 -44.969 -19.938 1 95.44 398 ARG A N 1
ATOM 3325 C CA . ARG A 1 398 ? -1.907 -45.812 -21 1 95.44 398 ARG A CA 1
ATOM 3326 C C . ARG A 1 398 ? -1.394 -44.969 -22.156 1 95.44 398 ARG A C 1
ATOM 3328 O O . ARG A 1 398 ? -0.612 -45.438 -22.984 1 95.44 398 ARG A O 1
ATOM 3335 N N . LYS A 1 399 ? -1.924 -43.781 -22.25 1 96.94 399 LYS A N 1
ATOM 3336 C CA . LYS A 1 399 ? -1.503 -42.844 -23.281 1 96.94 399 LYS A CA 1
ATOM 3337 C C . LYS A 1 399 ? -0.911 -41.594 -22.672 1 96.94 399 LYS A C 1
ATOM 3339 O O . LYS A 1 399 ? -1.388 -41.125 -21.641 1 96.94 399 LYS A O 1
ATOM 3344 N N . ALA A 1 400 ? 0.107 -41.125 -23.328 1 97.5 400 ALA A N 1
ATOM 3345 C CA . ALA A 1 400 ? 0.742 -39.906 -22.812 1 97.5 400 ALA A CA 1
ATOM 3346 C C . ALA A 1 400 ? 1.131 -38.969 -23.969 1 97.5 400 ALA A C 1
ATOM 3348 O O . ALA A 1 400 ? 1.581 -39.438 -25.016 1 97.5 400 ALA A O 1
ATOM 3349 N N . ILE A 1 401 ? 0.882 -37.719 -23.797 1 97.31 401 ILE A N 1
ATOM 3350 C CA . ILE A 1 401 ? 1.467 -36.656 -24.625 1 97.31 401 ILE A CA 1
ATOM 3351 C C . ILE A 1 401 ? 2.717 -36.094 -23.953 1 97.31 401 ILE A C 1
ATOM 3353 O O . ILE A 1 401 ? 2.668 -35.688 -22.797 1 97.31 401 ILE A O 1
ATOM 3357 N N . PHE A 1 402 ? 3.838 -36.188 -24.594 1 97.94 402 PHE A N 1
ATOM 3358 C CA . PHE A 1 402 ? 5.066 -35.531 -24.156 1 97.94 402 PHE A CA 1
ATOM 3359 C C . PHE A 1 402 ? 5.34 -34.281 -24.969 1 97.94 402 PHE A C 1
ATOM 3361 O O . PHE A 1 402 ? 5.293 -34.312 -26.203 1 97.94 402 PHE A O 1
ATOM 3368 N N . GLY A 1 403 ? 5.547 -33.219 -24.297 1 97.31 403 GLY A N 1
ATOM 3369 C CA . GLY A 1 403 ? 5.625 -31.953 -25.047 1 97.31 403 GLY A CA 1
ATOM 3370 C C . GLY A 1 403 ? 6.812 -31.094 -24.656 1 97.31 403 GLY A C 1
ATOM 3371 O O . GLY A 1 403 ? 7.363 -31.266 -23.562 1 97.31 403 GLY A O 1
ATOM 3372 N N . GLU A 1 404 ? 7.262 -30.25 -25.578 1 97.25 404 GLU A N 1
ATOM 3373 C CA . GLU A 1 404 ? 8.266 -29.203 -25.391 1 97.25 404 GLU A CA 1
ATOM 3374 C C . GLU A 1 404 ? 7.68 -27.828 -25.672 1 97.25 404 GLU A C 1
ATOM 3376 O O . GLU A 1 404 ? 6.926 -27.656 -26.641 1 97.25 404 GLU A O 1
ATOM 3381 N N . CYS A 1 405 ? 7.934 -26.875 -24.766 1 97.19 405 CYS A N 1
ATOM 3382 C CA . CYS A 1 405 ? 7.453 -25.516 -24.891 1 97.19 405 CYS A CA 1
ATOM 3383 C C . CYS A 1 405 ? 8.617 -24.531 -25.031 1 97.19 405 CYS A C 1
ATOM 3385 O O . CYS A 1 405 ? 9.539 -24.547 -24.219 1 97.19 405 CYS A O 1
ATOM 3387 N N . LYS A 1 406 ? 8.633 -23.781 -26.062 1 96.12 406 LYS A N 1
ATOM 3388 C CA . LYS A 1 406 ? 9.664 -22.766 -26.297 1 96.12 406 LYS A CA 1
ATOM 3389 C C . LYS A 1 406 ? 9.039 -21.453 -26.766 1 96.12 406 LYS A C 1
ATOM 3391 O O . LYS A 1 406 ? 8.477 -21.391 -27.859 1 96.12 406 LYS A O 1
ATOM 3396 N N . TRP A 1 407 ? 9.117 -20.438 -25.969 1 96.5 407 TRP A N 1
ATOM 3397 C CA . TRP A 1 407 ? 8.648 -19.125 -26.406 1 96.5 407 TRP A CA 1
ATOM 3398 C C . TRP A 1 407 ? 9.82 -18.172 -26.609 1 96.5 407 TRP A C 1
ATOM 3400 O O . TRP A 1 407 ? 10.227 -17.453 -25.688 1 96.5 407 TRP A O 1
ATOM 3410 N N . ARG A 1 408 ? 10.344 -18.172 -27.797 1 93.31 408 ARG A N 1
ATOM 3411 C CA . ARG A 1 408 ? 11.484 -17.344 -28.188 1 93.31 408 ARG A CA 1
ATOM 3412 C C . ARG A 1 408 ? 11.203 -16.641 -29.516 1 93.31 408 ARG A C 1
ATOM 3414 O O . ARG A 1 408 ? 10.336 -17.062 -30.281 1 93.31 408 ARG A O 1
ATOM 3421 N N . LYS A 1 409 ? 11.961 -15.57 -29.688 1 90.06 409 LYS A N 1
ATOM 3422 C CA . LYS A 1 409 ? 11.828 -14.82 -30.938 1 90.06 409 LYS A CA 1
ATOM 3423 C C . LYS A 1 409 ? 12.328 -15.625 -32.125 1 90.06 409 LYS A C 1
ATOM 3425 O O . LYS A 1 409 ? 11.742 -15.57 -33.219 1 90.06 409 LYS A O 1
ATOM 3430 N N . ARG A 1 410 ? 13.32 -16.359 -31.906 1 92.69 410 ARG A N 1
ATOM 3431 C CA . ARG A 1 410 ? 13.906 -17.156 -32.969 1 92.69 410 ARG A CA 1
ATOM 3432 C C . ARG A 1 410 ? 13.008 -18.344 -33.312 1 92.69 410 ARG A C 1
ATOM 3434 O O . ARG A 1 410 ? 12.438 -18.984 -32.438 1 92.69 410 ARG A O 1
ATOM 3441 N N . THR A 1 411 ? 12.875 -18.594 -34.656 1 95.94 411 THR A N 1
ATOM 3442 C CA . THR A 1 411 ? 12.102 -19.734 -35.125 1 95.94 411 THR A CA 1
ATOM 3443 C C . THR A 1 411 ? 12.727 -21.047 -34.656 1 95.94 411 THR A C 1
ATOM 3445 O O . THR A 1 411 ? 13.945 -21.234 -34.75 1 95.94 411 THR A O 1
ATOM 3448 N N . GLN A 1 412 ? 11.906 -21.922 -34.094 1 96.12 412 GLN A N 1
ATOM 3449 C CA . GLN A 1 412 ? 12.383 -23.203 -33.594 1 96.12 412 GLN A CA 1
ATOM 3450 C C . GLN A 1 412 ? 12.305 -24.297 -34.656 1 96.12 412 GLN A C 1
ATOM 3452 O O . GLN A 1 412 ? 11.344 -24.359 -35.406 1 96.12 412 GLN A O 1
ATOM 3457 N N . ASN A 1 413 ? 13.352 -25.078 -34.75 1 97.19 413 ASN A N 1
ATOM 3458 C CA . ASN A 1 413 ? 13.352 -26.234 -35.625 1 97.19 413 ASN A CA 1
ATOM 3459 C C . ASN A 1 413 ? 12.648 -27.422 -34.969 1 97.19 413 ASN A C 1
ATOM 3461 O O . ASN A 1 413 ? 13.195 -28.062 -34.062 1 97.19 413 ASN A O 1
ATOM 3465 N N . ALA A 1 414 ? 11.508 -27.797 -35.469 1 97.31 414 ALA A N 1
ATOM 3466 C CA . ALA A 1 414 ? 10.648 -28.797 -34.844 1 97.31 414 ALA A CA 1
ATOM 3467 C C . ALA A 1 414 ? 11.312 -30.172 -34.875 1 97.31 414 ALA A C 1
ATOM 3469 O O . ALA A 1 414 ? 11.172 -30.953 -33.938 1 97.31 414 ALA A O 1
ATOM 3470 N N . GLU A 1 415 ? 11.992 -30.484 -35.906 1 97.31 415 GLU A N 1
ATOM 3471 C CA . GLU A 1 415 ? 12.648 -31.797 -36.031 1 97.31 415 GLU A CA 1
ATOM 3472 C C . GLU A 1 415 ? 13.711 -31.969 -34.938 1 97.31 415 GLU A C 1
ATOM 3474 O O . GLU A 1 415 ? 13.789 -33.031 -34.312 1 97.31 415 GLU A O 1
ATOM 3479 N N . LYS A 1 416 ? 14.414 -30.938 -34.812 1 96.75 416 LYS A N 1
ATOM 3480 C CA . LYS A 1 416 ? 15.477 -30.984 -33.812 1 96.75 416 LYS A CA 1
ATOM 3481 C C . LYS A 1 416 ? 14.891 -31.078 -32.406 1 96.75 416 LYS A C 1
ATOM 3483 O O . LYS A 1 416 ? 15.391 -31.844 -31.578 1 96.75 416 LYS A O 1
ATOM 3488 N N . LEU A 1 417 ? 13.898 -30.312 -32.188 1 96.75 417 LEU A N 1
ATOM 3489 C CA . LEU A 1 417 ? 13.242 -30.328 -30.875 1 96.75 417 LEU A CA 1
ATOM 3490 C C . LEU A 1 417 ? 12.656 -31.703 -30.578 1 96.75 417 LEU A C 1
ATOM 3492 O O . LEU A 1 417 ? 12.734 -32.188 -29.453 1 96.75 417 LEU A O 1
ATOM 3496 N N . LEU A 1 418 ? 12.062 -32.312 -31.578 1 97.19 418 LEU A N 1
ATOM 3497 C CA . LEU A 1 418 ? 11.43 -33.625 -31.422 1 97.19 418 LEU A CA 1
ATOM 3498 C C . LEU A 1 418 ? 12.477 -34.688 -31.125 1 97.19 418 LEU A C 1
ATOM 3500 O O . LEU A 1 418 ? 12.234 -35.594 -30.297 1 97.19 418 LEU A O 1
ATOM 3504 N N . GLU A 1 419 ? 13.578 -34.594 -31.797 1 97 419 GLU A N 1
ATOM 3505 C CA . GLU A 1 419 ? 14.648 -35.562 -31.562 1 97 419 GLU A CA 1
ATOM 3506 C C . GLU A 1 419 ? 15.117 -35.5 -30.109 1 97 419 GLU A C 1
ATOM 3508 O O . GLU A 1 419 ? 15.273 -36.562 -29.469 1 97 419 GLU A O 1
ATOM 3513 N N . LYS A 1 420 ? 15.336 -34.312 -29.672 1 96.19 420 LYS A N 1
ATOM 3514 C CA . LYS A 1 420 ? 15.758 -34.156 -28.281 1 96.19 420 LYS A CA 1
ATOM 3515 C C . LYS A 1 420 ? 14.68 -34.656 -27.312 1 96.19 420 LYS A C 1
ATOM 3517 O O . LYS A 1 420 ? 15 -35.312 -26.312 1 96.19 420 LYS A O 1
ATOM 3522 N N . LEU A 1 421 ? 13.453 -34.406 -27.625 1 97.44 421 LEU A N 1
ATOM 3523 C CA . LEU A 1 421 ? 12.336 -34.812 -26.797 1 97.44 421 LEU A CA 1
ATOM 3524 C C . LEU A 1 421 ? 12.211 -36.312 -26.734 1 97.44 421 LEU A C 1
ATOM 3526 O O . LEU A 1 421 ? 11.969 -36.875 -25.672 1 97.44 421 LEU A O 1
ATOM 3530 N N . ARG A 1 422 ? 12.367 -36.969 -27.859 1 97.31 422 ARG A N 1
ATOM 3531 C CA . ARG A 1 422 ? 12.312 -38.406 -27.922 1 97.31 422 ARG A CA 1
ATOM 3532 C C . ARG A 1 422 ? 13.359 -39.031 -27 1 97.31 422 ARG A C 1
ATOM 3534 O O . ARG A 1 422 ? 13.078 -40.031 -26.312 1 97.31 422 ARG A O 1
ATOM 3541 N N . GLY A 1 423 ? 14.516 -38.406 -27.047 1 96.12 423 GLY A N 1
ATOM 3542 C CA . GLY A 1 423 ? 15.562 -38.875 -26.141 1 96.12 423 GLY A CA 1
ATOM 3543 C C . GLY A 1 423 ? 15.172 -38.812 -24.688 1 96.12 423 GLY A C 1
ATOM 3544 O O . GLY A 1 423 ? 15.422 -39.719 -23.906 1 96.12 423 GLY A O 1
ATOM 3545 N N . LYS A 1 424 ? 14.578 -37.719 -24.312 1 96.69 424 LYS A N 1
ATOM 3546 C CA . LYS A 1 424 ? 14.148 -37.531 -22.938 1 96.69 424 LYS A CA 1
ATOM 3547 C C . LYS A 1 424 ? 13.039 -38.5 -22.547 1 96.69 424 LYS A C 1
ATOM 3549 O O . LYS A 1 424 ? 13 -39 -21.422 1 96.69 424 LYS A O 1
ATOM 3554 N N . VAL A 1 425 ? 12.141 -38.75 -23.5 1 97.25 425 VAL A N 1
ATOM 3555 C CA . VAL A 1 425 ? 11.016 -39.625 -23.25 1 97.25 425 VAL A CA 1
ATOM 3556 C C . VAL A 1 425 ? 11.531 -41.062 -22.984 1 97.25 425 VAL A C 1
ATOM 3558 O O . VAL A 1 425 ? 11.008 -41.75 -22.125 1 97.25 425 VAL A O 1
ATOM 3561 N N . GLU A 1 426 ? 12.523 -41.406 -23.688 1 96.06 426 GLU A N 1
ATOM 3562 C CA . GLU A 1 426 ? 13.117 -42.75 -23.484 1 96.06 426 GLU A CA 1
ATOM 3563 C C . GLU A 1 426 ? 13.664 -42.875 -22.062 1 96.06 426 GLU A C 1
ATOM 3565 O O . GLU A 1 426 ? 13.562 -43.938 -21.469 1 96.06 426 GLU A O 1
ATOM 3570 N N . LEU A 1 427 ? 14.188 -41.844 -21.594 1 95.19 427 LEU A N 1
ATOM 3571 C CA . LEU A 1 427 ? 14.781 -41.844 -20.266 1 95.19 427 LEU A CA 1
ATOM 3572 C C . LEU A 1 427 ? 13.719 -42.031 -19.188 1 95.19 427 LEU A C 1
ATOM 3574 O O . LEU A 1 427 ? 14.039 -42.406 -18.062 1 95.19 427 LEU A O 1
ATOM 3578 N N . THR A 1 428 ? 12.445 -41.75 -19.438 1 94.94 428 THR A N 1
ATOM 3579 C CA . THR A 1 428 ? 11.375 -41.844 -18.453 1 94.94 428 THR A CA 1
ATOM 3580 C C . THR A 1 428 ? 11 -43.312 -18.203 1 94.94 428 THR A C 1
ATOM 3582 O O . THR A 1 428 ? 10.383 -43.625 -17.188 1 94.94 428 THR A O 1
ATOM 3585 N N . GLY A 1 429 ? 11.234 -44.125 -19.188 1 93.62 429 GLY A N 1
ATOM 3586 C CA . GLY A 1 429 ? 10.836 -45.531 -19.109 1 93.62 429 GLY A CA 1
ATOM 3587 C C . GLY A 1 429 ? 9.375 -45.75 -19.422 1 93.62 429 GLY A C 1
ATOM 3588 O O . GLY A 1 429 ? 8.82 -46.812 -19.141 1 93.62 429 GLY A O 1
ATOM 3589 N N . TRP A 1 430 ? 8.703 -44.781 -20.031 1 95.94 430 TRP A N 1
ATOM 3590 C CA . TRP A 1 430 ? 7.289 -44.906 -20.375 1 95.94 430 TRP A CA 1
ATOM 3591 C C . TRP A 1 430 ? 7.062 -46.031 -21.391 1 95.94 430 TRP A C 1
ATOM 3593 O O . TRP A 1 430 ? 7.789 -46.125 -22.375 1 95.94 430 TRP A O 1
ATOM 3603 N N . ARG A 1 431 ? 6.094 -46.844 -21.141 1 94.88 431 ARG A N 1
ATOM 3604 C CA . ARG A 1 431 ? 5.867 -48 -22 1 94.88 431 ARG A CA 1
ATOM 3605 C C . ARG A 1 431 ? 4.543 -47.906 -22.734 1 94.88 431 ARG A C 1
ATOM 3607 O O . ARG A 1 431 ? 4.227 -48.719 -23.594 1 94.88 431 ARG A O 1
ATOM 3614 N N . GLY A 1 432 ? 3.736 -46.906 -22.469 1 95.44 432 GLY A N 1
ATOM 3615 C CA . GLY A 1 432 ? 2.445 -46.75 -23.109 1 95.44 432 GLY A CA 1
ATOM 3616 C C . GLY A 1 432 ? 2.539 -46.031 -24.453 1 95.44 432 GLY A C 1
ATOM 3617 O O . GLY A 1 432 ? 3.629 -45.875 -25 1 95.44 432 GLY A O 1
ATOM 3618 N N . GLU A 1 433 ? 1.359 -45.719 -25 1 97.25 433 GLU A N 1
ATOM 3619 C CA . GLU A 1 433 ? 1.293 -45 -26.266 1 97.25 433 GLU A CA 1
ATOM 3620 C C . GLU A 1 433 ? 1.814 -43.562 -26.109 1 97.25 433 GLU A C 1
ATOM 3622 O O . GLU A 1 433 ? 1.521 -42.906 -25.109 1 97.25 433 GLU A O 1
ATOM 3627 N N . VAL A 1 434 ? 2.564 -43.156 -27.141 1 97.38 434 VAL A N 1
ATOM 3628 C CA . VAL A 1 434 ? 3.242 -41.875 -27.016 1 97.38 434 VAL A CA 1
ATOM 3629 C C . VAL A 1 434 ? 2.758 -40.938 -28.109 1 97.38 434 VAL A C 1
ATOM 3631 O O . VAL A 1 434 ? 2.662 -41.312 -29.281 1 97.38 434 VAL A O 1
ATOM 3634 N N . TYR A 1 435 ? 2.412 -39.781 -27.719 1 97.38 435 TYR A N 1
ATOM 3635 C CA . TYR A 1 435 ? 2.189 -38.656 -28.625 1 97.38 435 TYR A CA 1
ATOM 3636 C C . TYR A 1 435 ? 3.145 -37.5 -28.328 1 97.38 435 TYR A C 1
ATOM 3638 O O . TYR A 1 435 ? 3.531 -37.312 -27.172 1 97.38 435 TYR A O 1
ATOM 3646 N N . TYR A 1 436 ? 3.535 -36.781 -29.328 1 97.81 436 TYR A N 1
ATOM 3647 C CA . TYR A 1 436 ? 4.477 -35.688 -29.156 1 97.81 436 TYR A CA 1
ATOM 3648 C C . TYR A 1 436 ? 3.814 -34.344 -29.453 1 97.81 436 TYR A C 1
ATOM 3650 O O . TYR A 1 436 ? 3.012 -34.25 -30.391 1 97.81 436 TYR A O 1
ATOM 3658 N N . LEU A 1 437 ? 4.133 -33.406 -28.625 1 97.19 437 LEU A N 1
ATOM 3659 C CA . LEU A 1 437 ? 3.553 -32.062 -28.734 1 97.19 437 LEU A CA 1
ATOM 3660 C C . LEU A 1 437 ? 4.641 -30.984 -28.703 1 97.19 437 LEU A C 1
ATOM 3662 O O . LEU A 1 437 ? 5.539 -31.047 -27.859 1 97.19 437 LEU A O 1
ATOM 3666 N N . LEU A 1 438 ? 4.645 -30.109 -29.688 1 97.62 438 LEU A N 1
ATOM 3667 C CA . LEU A 1 438 ? 5.543 -28.969 -29.688 1 97.62 438 LEU A CA 1
ATOM 3668 C C . LEU A 1 438 ? 4.754 -27.656 -29.688 1 97.62 438 LEU A C 1
ATOM 3670 O O . LEU A 1 438 ? 3.924 -27.438 -30.578 1 97.62 438 LEU A O 1
ATOM 3674 N N . ILE A 1 439 ? 4.957 -26.844 -28.688 1 97.12 439 ILE A N 1
ATOM 3675 C CA . ILE A 1 439 ? 4.344 -25.516 -28.625 1 97.12 439 ILE A CA 1
ATOM 3676 C C . ILE A 1 439 ? 5.426 -24.453 -28.688 1 97.12 439 ILE A C 1
ATOM 3678 O O . ILE A 1 439 ? 6.332 -24.422 -27.859 1 97.12 439 ILE A O 1
ATOM 3682 N N . ALA A 1 440 ? 5.418 -23.562 -29.672 1 97.19 440 ALA A N 1
ATOM 3683 C CA . ALA A 1 440 ? 6.395 -22.484 -29.797 1 97.19 440 ALA A CA 1
ATOM 3684 C C . ALA A 1 440 ? 5.789 -21.297 -30.531 1 97.19 440 ALA A C 1
ATOM 3686 O O . ALA A 1 440 ? 4.727 -21.406 -31.156 1 97.19 440 ALA A O 1
ATOM 3687 N N . ARG A 1 441 ? 6.465 -20.172 -30.391 1 95.69 441 ARG A N 1
ATOM 3688 C CA . ARG A 1 441 ? 5.996 -18.984 -31.078 1 95.69 441 ARG A CA 1
ATOM 3689 C C . ARG A 1 441 ? 6.012 -19.188 -32.594 1 95.69 441 ARG A C 1
ATOM 3691 O O . ARG A 1 441 ? 5.027 -18.891 -33.281 1 95.69 441 ARG A O 1
ATOM 3698 N N . LYS A 1 442 ? 7.16 -19.656 -33.062 1 95.94 442 LYS A N 1
ATOM 3699 C CA . LYS A 1 442 ? 7.344 -20 -34.469 1 95.94 442 LYS A CA 1
ATOM 3700 C C . LYS A 1 442 ? 8.008 -21.359 -34.625 1 95.94 442 LYS A C 1
ATOM 3702 O O . LYS A 1 442 ? 8.992 -21.672 -33.938 1 95.94 442 LYS A O 1
ATOM 3707 N N . LEU A 1 443 ? 7.434 -22.203 -35.5 1 96.62 443 LEU A N 1
ATOM 3708 C CA . LEU A 1 443 ? 7.957 -23.531 -35.75 1 96.62 443 LEU A CA 1
ATOM 3709 C C . LEU A 1 443 ? 8.234 -23.734 -37.25 1 96.62 443 LEU A C 1
ATOM 3711 O O . LEU A 1 443 ? 7.477 -23.266 -38.094 1 96.62 443 LEU A O 1
ATOM 3715 N N . ARG A 1 444 ? 9.352 -24.312 -37.531 1 96.94 444 ARG A N 1
ATOM 3716 C CA . ARG A 1 444 ? 9.656 -24.75 -38.906 1 96.94 444 ARG A CA 1
ATOM 3717 C C . ARG A 1 444 ? 9.969 -26.234 -38.938 1 96.94 444 ARG A C 1
ATOM 3719 O O . ARG A 1 444 ? 10.32 -26.828 -37.906 1 96.94 444 ARG A O 1
ATOM 3726 N N . ASN A 1 445 ? 9.781 -26.922 -40.125 1 96.94 445 ASN A N 1
ATOM 3727 C CA . ASN A 1 445 ? 10.094 -28.328 -40.344 1 96.94 445 ASN A CA 1
ATOM 3728 C C . ASN A 1 445 ? 9.297 -29.219 -39.375 1 96.94 445 ASN A C 1
ATOM 3730 O O . ASN A 1 445 ? 9.859 -30.094 -38.719 1 96.94 445 ASN A O 1
ATOM 3734 N N . VAL A 1 446 ? 8.062 -29 -39.312 1 96.44 446 VAL A N 1
ATOM 3735 C CA . VAL A 1 446 ? 7.195 -29.75 -38.406 1 96.44 446 VAL A CA 1
ATOM 3736 C C . VAL A 1 446 ? 6.898 -31.125 -39 1 96.44 446 VAL A C 1
ATOM 3738 O O . VAL A 1 446 ? 6.254 -31.234 -40.062 1 96.44 446 VAL A O 1
ATOM 3741 N N . PRO A 1 447 ? 7.316 -32.094 -38.281 1 95.44 447 PRO A N 1
ATOM 3742 C CA . PRO A 1 447 ? 7.012 -33.438 -38.781 1 95.44 447 PRO A CA 1
ATOM 3743 C C . PRO A 1 447 ? 5.52 -33.781 -38.719 1 95.44 447 PRO A C 1
ATOM 3745 O O . PRO A 1 447 ? 4.777 -33.156 -37.938 1 95.44 447 PRO A O 1
ATOM 3748 N N . GLU A 1 448 ? 5.031 -34.812 -39.469 1 91.31 448 GLU A N 1
ATOM 3749 C CA . GLU A 1 448 ? 3.619 -35.156 -39.594 1 91.31 448 GLU A CA 1
ATOM 3750 C C . GLU A 1 448 ? 3.109 -35.812 -38.312 1 91.31 448 GLU A C 1
ATOM 3752 O O . GLU A 1 448 ? 1.931 -35.688 -37.969 1 91.31 448 GLU A O 1
ATOM 3757 N N . ASN A 1 449 ? 3.885 -36.438 -37.562 1 90.19 449 ASN A N 1
ATOM 3758 C CA . ASN A 1 449 ? 3.439 -37.219 -36.406 1 90.19 449 ASN A CA 1
ATOM 3759 C C . ASN A 1 449 ? 3.566 -36.438 -35.125 1 90.19 449 ASN A C 1
ATOM 3761 O O . ASN A 1 449 ? 3.645 -37 -34.031 1 90.19 449 ASN A O 1
ATOM 3765 N N . VAL A 1 450 ? 3.596 -35.125 -35.219 1 95.31 450 VAL A N 1
ATOM 3766 C CA . VAL A 1 450 ? 3.74 -34.312 -34.031 1 95.31 450 VAL A CA 1
ATOM 3767 C C . VAL A 1 450 ? 2.613 -33.281 -33.969 1 95.31 450 VAL A C 1
ATOM 3769 O O . VAL A 1 450 ? 2.232 -32.719 -35 1 95.31 450 VAL A O 1
ATOM 3772 N N . ILE A 1 451 ? 2.006 -33.156 -32.812 1 94.88 451 ILE A N 1
ATOM 3773 C CA . ILE A 1 451 ? 1.056 -32.094 -32.594 1 94.88 451 ILE A CA 1
ATOM 3774 C C . ILE A 1 451 ? 1.807 -30.766 -32.406 1 94.88 451 ILE A C 1
ATOM 3776 O O . ILE A 1 451 ? 2.656 -30.641 -31.531 1 94.88 451 ILE A O 1
ATOM 3780 N N . ALA A 1 452 ? 1.557 -29.828 -33.312 1 95.06 452 ALA A N 1
ATOM 3781 C CA . ALA A 1 452 ? 2.285 -28.562 -33.281 1 95.06 452 ALA A CA 1
ATOM 3782 C C . ALA A 1 452 ? 1.334 -27.391 -33.031 1 95.06 452 ALA A C 1
ATOM 3784 O O . ALA A 1 452 ? 0.279 -27.297 -33.688 1 95.06 452 ALA A O 1
ATOM 3785 N N . LEU A 1 453 ? 1.61 -26.594 -32.094 1 94.62 453 LEU A N 1
ATOM 3786 C CA . LEU A 1 453 ? 0.88 -25.359 -31.828 1 94.62 453 LEU A CA 1
ATOM 3787 C C . LEU A 1 453 ? 1.8 -24.141 -31.938 1 94.62 453 LEU A C 1
ATOM 3789 O O . LEU A 1 453 ? 2.715 -23.984 -31.125 1 94.62 453 LEU A O 1
ATOM 3793 N N . ASP A 1 454 ? 1.628 -23.328 -32.938 1 95 454 ASP A N 1
ATOM 3794 C CA . ASP A 1 454 ? 2.373 -22.078 -33.094 1 95 454 ASP A CA 1
ATOM 3795 C C . ASP A 1 454 ? 1.517 -20.875 -32.719 1 95 454 ASP A C 1
ATOM 3797 O O . ASP A 1 454 ? 0.466 -21.031 -32.094 1 95 454 ASP A O 1
ATOM 3801 N N . GLU A 1 455 ? 1.996 -19.719 -33 1 95.31 455 GLU A N 1
ATOM 3802 C CA . GLU A 1 455 ? 1.313 -18.5 -32.594 1 95.31 455 GLU A CA 1
ATOM 3803 C C . GLU A 1 455 ? -0.126 -18.469 -33.094 1 95.31 455 GLU A C 1
ATOM 3805 O O . GLU A 1 455 ? -1.047 -18.141 -32.344 1 95.31 455 GLU A O 1
ATOM 3810 N N . LYS A 1 456 ? -0.295 -18.844 -34.312 1 93.5 456 LYS A N 1
ATOM 3811 C CA . LYS A 1 456 ? -1.634 -18.875 -34.906 1 93.5 456 LYS A CA 1
ATOM 3812 C C . LYS A 1 456 ? -2.514 -19.891 -34.219 1 93.5 456 LYS A C 1
ATOM 3814 O O . LYS A 1 456 ? -3.68 -19.625 -33.906 1 93.5 456 LYS A O 1
ATOM 3819 N N . GLY A 1 457 ? -1.96 -21.094 -34 1 93.31 457 GLY A N 1
ATOM 3820 C CA . GLY A 1 457 ? -2.695 -22.125 -33.281 1 93.31 457 GLY A CA 1
ATOM 3821 C C . GLY A 1 457 ? -3.105 -21.719 -31.875 1 93.31 457 GLY A C 1
ATOM 3822 O O . GLY A 1 457 ? -4.223 -22 -31.453 1 93.31 457 GLY A O 1
ATOM 3823 N N . ILE A 1 458 ? -2.23 -21.047 -31.188 1 95.38 458 ILE A N 1
ATOM 3824 C CA . ILE A 1 458 ? -2.494 -20.609 -29.828 1 95.38 458 ILE A CA 1
ATOM 3825 C C . ILE A 1 458 ? -3.613 -19.562 -29.828 1 95.38 458 ILE A C 1
ATOM 3827 O O . ILE A 1 458 ? -4.535 -19.625 -29.016 1 95.38 458 ILE A O 1
ATOM 3831 N N . LYS A 1 459 ? -3.518 -18.641 -30.734 1 94.5 459 LYS A N 1
ATOM 3832 C CA . LYS A 1 459 ? -4.543 -17.609 -30.844 1 94.5 459 LYS A CA 1
ATOM 3833 C C . LYS A 1 459 ? -5.918 -18.219 -31.094 1 94.5 459 LYS A C 1
ATOM 3835 O O . LYS A 1 459 ? -6.91 -17.812 -30.484 1 94.5 459 LYS A O 1
ATOM 3840 N N . ASN A 1 460 ? -5.926 -19.203 -31.953 1 92.38 460 ASN A N 1
ATOM 3841 C CA . ASN A 1 460 ? -7.184 -19.891 -32.25 1 92.38 460 ASN A CA 1
ATOM 3842 C C . ASN A 1 460 ? -7.754 -20.578 -31.031 1 92.38 460 ASN A C 1
ATOM 3844 O O . ASN A 1 460 ? -8.961 -20.547 -30.797 1 92.38 460 ASN A O 1
ATOM 3848 N N . LEU A 1 461 ? -6.906 -21.219 -30.281 1 92.19 461 LEU A N 1
ATOM 3849 C CA . LEU A 1 461 ? -7.336 -21.891 -29.062 1 92.19 461 LEU A CA 1
ATOM 3850 C C . LEU A 1 461 ? -7.91 -20.891 -28.062 1 92.19 461 LEU A C 1
ATOM 3852 O O . LEU A 1 461 ? -8.93 -21.172 -27.422 1 92.19 461 LEU A O 1
ATOM 3856 N N . LEU A 1 462 ? -7.285 -19.719 -27.938 1 94.06 462 LEU A N 1
ATOM 3857 C CA . LEU A 1 462 ? -7.684 -18.703 -26.953 1 94.06 462 LEU A CA 1
ATOM 3858 C C . LEU A 1 462 ? -9 -18.062 -27.359 1 94.06 462 LEU A C 1
ATOM 3860 O O . LEU A 1 462 ? -9.797 -17.672 -26.516 1 94.06 462 LEU A O 1
ATOM 3864 N N . GLU A 1 463 ? -9.219 -17.953 -28.641 1 91 463 GLU A N 1
ATOM 3865 C CA . GLU A 1 463 ? -10.422 -17.297 -29.141 1 91 463 GLU A CA 1
ATOM 3866 C C . GLU A 1 463 ? -11.586 -18.281 -29.266 1 91 463 GLU A C 1
ATOM 3868 O O . GLU A 1 463 ? -12.719 -17.875 -29.531 1 91 463 GLU A O 1
ATOM 3873 N N . GLY A 1 464 ? -11.352 -19.484 -28.891 1 79.31 464 GLY A N 1
ATOM 3874 C CA . GLY A 1 464 ? -12.406 -20.484 -28.922 1 79.31 464 GLY A CA 1
ATOM 3875 C C . GLY A 1 464 ? -12.75 -20.969 -30.312 1 79.31 464 GLY A C 1
ATOM 3876 O O . GLY A 1 464 ? -13.844 -21.469 -30.547 1 79.31 464 GLY A O 1
ATOM 3877 N N . GLU A 1 465 ? -11.93 -20.5 -31.312 1 63.44 465 GLU A N 1
ATOM 3878 C CA . GLU A 1 465 ? -12.18 -20.953 -32.688 1 63.44 465 GLU A CA 1
ATOM 3879 C C . GLU A 1 465 ? -11.648 -22.359 -32.906 1 63.44 465 GLU A C 1
ATOM 3881 O O . GLU A 1 465 ? -10.594 -22.734 -32.344 1 63.44 465 GLU A O 1
ATOM 3886 N N . LYS A 1 466 ? -12.711 -23.438 -33.094 1 50.75 466 LYS A N 1
ATOM 3887 C CA . LYS A 1 466 ? -12.422 -24.844 -33.375 1 50.75 466 LYS A CA 1
ATOM 3888 C C . LYS A 1 466 ? -11.625 -24.984 -34.656 1 50.75 466 LYS A C 1
ATOM 3890 O O . LYS A 1 466 ? -11.898 -24.312 -35.656 1 50.75 466 LYS A O 1
ATOM 3895 N N . MET B 1 1 ? 8.453 15.812 -12.953 1 78 1 MET B N 1
ATOM 3896 C CA . MET B 1 1 ? 8.328 17.094 -12.258 1 78 1 MET B CA 1
ATOM 3897 C C . MET B 1 1 ? 9.672 17.531 -11.695 1 78 1 MET B C 1
ATOM 3899 O O . MET B 1 1 ? 10.461 16.703 -11.242 1 78 1 MET B O 1
ATOM 3903 N N . ARG B 1 2 ? 9.859 18.797 -11.734 1 82.06 2 ARG B N 1
ATOM 3904 C CA . ARG B 1 2 ? 11.125 19.375 -11.297 1 82.06 2 ARG B CA 1
ATOM 3905 C C . ARG B 1 2 ? 11.266 19.281 -9.781 1 82.06 2 ARG B C 1
ATOM 3907 O O . ARG B 1 2 ? 10.273 19.141 -9.062 1 82.06 2 ARG B O 1
ATOM 3914 N N . PHE B 1 3 ? 12.531 19.188 -9.336 1 85.75 3 PHE B N 1
ATOM 3915 C CA . PHE B 1 3 ? 12.867 19.219 -7.922 1 85.75 3 PHE B CA 1
ATOM 3916 C C . PHE B 1 3 ? 12.703 20.625 -7.355 1 85.75 3 PHE B C 1
ATOM 3918 O O . PHE B 1 3 ? 13.43 21.547 -7.734 1 85.75 3 PHE B O 1
ATOM 3925 N N . ILE B 1 4 ? 11.734 20.828 -6.477 1 84.5 4 ILE B N 1
ATOM 3926 C CA . ILE B 1 4 ? 11.289 22.156 -6.117 1 84.5 4 ILE B CA 1
ATOM 3927 C C . ILE B 1 4 ? 11.516 22.391 -4.621 1 84.5 4 ILE B C 1
ATOM 3929 O O . ILE B 1 4 ? 11.273 21.5 -3.807 1 84.5 4 ILE B O 1
ATOM 3933 N N . ASN B 1 5 ? 12 23.672 -4.363 1 85.06 5 ASN B N 1
ATOM 3934 C CA . ASN B 1 5 ? 11.953 24.281 -3.041 1 85.06 5 ASN B CA 1
ATOM 3935 C C . ASN B 1 5 ? 12.742 23.484 -2.018 1 85.06 5 ASN B C 1
ATOM 3937 O O . ASN B 1 5 ? 12.25 23.203 -0.926 1 85.06 5 ASN B O 1
ATOM 3941 N N . ARG B 1 6 ? 13.953 22.984 -2.416 1 93.38 6 ARG B N 1
ATOM 3942 C CA . ARG B 1 6 ? 14.852 22.266 -1.522 1 93.38 6 ARG B CA 1
ATOM 3943 C C . ARG B 1 6 ? 16.266 22.812 -1.606 1 93.38 6 ARG B C 1
ATOM 3945 O O . ARG B 1 6 ? 17.25 22.078 -1.433 1 93.38 6 ARG B O 1
ATOM 3952 N N . GLU B 1 7 ? 16.406 24.109 -1.843 1 92.62 7 GLU B N 1
ATOM 3953 C CA . GLU B 1 7 ? 17.703 24.734 -2.029 1 92.62 7 GLU B CA 1
ATOM 3954 C C . GLU B 1 7 ? 18.5 24.766 -0.724 1 92.62 7 GLU B C 1
ATOM 3956 O O . GLU B 1 7 ? 19.688 24.469 -0.712 1 92.62 7 GLU B O 1
ATOM 3961 N N . ARG B 1 8 ? 17.797 25.125 0.355 1 93 8 ARG B N 1
ATOM 3962 C CA . ARG B 1 8 ? 18.469 25.172 1.652 1 93 8 ARG B CA 1
ATOM 3963 C C . ARG B 1 8 ? 18.969 23.797 2.066 1 93 8 ARG B C 1
ATOM 3965 O O . ARG B 1 8 ? 20.094 23.672 2.57 1 93 8 ARG B O 1
ATOM 3972 N N . GLU B 1 9 ? 18.141 22.828 1.886 1 95.81 9 GLU B N 1
ATOM 3973 C CA . GLU B 1 9 ? 18.516 21.453 2.223 1 95.81 9 GLU B CA 1
ATOM 3974 C C . GLU B 1 9 ? 19.688 20.969 1.368 1 95.81 9 GLU B C 1
ATOM 3976 O O . GLU B 1 9 ? 20.625 20.359 1.878 1 95.81 9 GLU B O 1
ATOM 3981 N N . MET B 1 10 ? 19.703 21.344 0.082 1 96.44 10 MET B N 1
ATOM 3982 C CA . MET B 1 10 ? 20.781 20.969 -0.834 1 96.44 10 MET B CA 1
ATOM 3983 C C . MET B 1 10 ? 22.078 21.656 -0.453 1 96.44 10 MET B C 1
ATOM 3985 O O . MET B 1 10 ? 23.141 21.031 -0.479 1 96.44 10 MET B O 1
ATOM 3989 N N . GLU B 1 11 ? 21.953 22.875 -0.062 1 96.19 11 GLU B N 1
ATOM 3990 C CA . GLU B 1 11 ? 23.141 23.609 0.364 1 96.19 11 GLU B CA 1
ATOM 3991 C C . GLU B 1 11 ? 23.766 22.984 1.601 1 96.19 11 GLU B C 1
ATOM 3993 O O . GLU B 1 11 ? 25 22.891 1.695 1 96.19 11 GLU B O 1
ATOM 3998 N N . LEU B 1 12 ? 22.938 22.609 2.498 1 96.62 12 LEU B N 1
ATOM 3999 C CA . LEU B 1 12 ? 23.422 21.953 3.707 1 96.62 12 LEU B CA 1
ATOM 4000 C C . LEU B 1 12 ? 24.188 20.672 3.363 1 96.62 12 LEU B C 1
ATOM 4002 O O . LEU B 1 12 ? 25.234 20.406 3.939 1 96.62 12 LEU B O 1
ATOM 4006 N N . LEU B 1 13 ? 23.641 19.906 2.477 1 97.69 13 LEU B N 1
ATOM 4007 C CA . LEU B 1 13 ? 24.281 18.641 2.088 1 97.69 13 LEU B CA 1
ATOM 4008 C C . LEU B 1 13 ? 25.594 18.906 1.354 1 97.69 13 LEU B C 1
ATOM 4010 O O . LEU B 1 13 ? 26.562 18.172 1.543 1 97.69 13 LEU B O 1
ATOM 4014 N N . LEU B 1 14 ? 25.641 19.953 0.529 1 97.5 14 LEU B N 1
ATOM 4015 C CA . LEU B 1 14 ? 26.859 20.297 -0.19 1 97.5 14 LEU B CA 1
ATOM 4016 C C . LEU B 1 14 ? 27.938 20.766 0.775 1 97.5 14 LEU B C 1
ATOM 4018 O O . LEU B 1 14 ? 29.109 20.406 0.613 1 97.5 14 LEU B O 1
ATOM 4022 N N . LYS B 1 15 ? 27.516 21.5 1.745 1 97.5 15 LYS B N 1
ATOM 4023 C CA . LYS B 1 15 ? 28.469 21.906 2.777 1 97.5 15 LYS B CA 1
ATOM 4024 C C . LYS B 1 15 ? 28.984 20.703 3.553 1 97.5 15 LYS B C 1
ATOM 4026 O O . LYS B 1 15 ? 30.172 20.641 3.881 1 97.5 15 LYS B O 1
ATOM 4031 N N . ALA B 1 16 ? 28.125 19.828 3.877 1 97.88 16 ALA B N 1
ATOM 4032 C CA . ALA B 1 16 ? 28.516 18.609 4.562 1 97.88 16 ALA B CA 1
ATOM 4033 C C . ALA B 1 16 ? 29.531 17.812 3.727 1 97.88 16 ALA B C 1
ATOM 4035 O O . ALA B 1 16 ? 30.5 17.266 4.262 1 97.88 16 ALA B O 1
ATOM 4036 N N . LYS B 1 17 ? 29.266 17.688 2.484 1 97.5 17 LYS B N 1
ATOM 4037 C CA . LYS B 1 17 ? 30.156 16.984 1.576 1 97.5 17 LYS B CA 1
ATOM 4038 C C . LYS B 1 17 ? 31.547 17.625 1.562 1 97.5 17 LYS B C 1
ATOM 4040 O O . LYS B 1 17 ? 32.562 16.938 1.548 1 97.5 17 LYS B O 1
ATOM 4045 N N . GLU B 1 18 ? 31.578 18.922 1.559 1 97.19 18 GLU B N 1
ATOM 4046 C CA . GLU B 1 18 ? 32.844 19.641 1.603 1 97.19 18 GLU B CA 1
ATOM 4047 C C . GLU B 1 18 ? 33.594 19.359 2.9 1 97.19 18 GLU B C 1
ATOM 4049 O O . GLU B 1 18 ? 34.812 19.125 2.883 1 97.19 18 GLU B O 1
ATOM 4054 N N . ARG B 1 19 ? 32.875 19.406 3.918 1 96.5 19 ARG B N 1
ATOM 4055 C CA . ARG B 1 19 ? 33.469 19.156 5.223 1 96.5 19 ARG B CA 1
ATOM 4056 C C . ARG B 1 19 ? 34 17.734 5.312 1 96.5 19 ARG B C 1
ATOM 4058 O O . ARG B 1 19 ? 35 17.469 5.988 1 96.5 19 ARG B O 1
ATOM 4065 N N . SER B 1 20 ? 33.375 16.828 4.652 1 96.81 20 SER B N 1
ATOM 4066 C CA . SER B 1 20 ? 33.719 15.422 4.723 1 96.81 20 SER B CA 1
ATOM 4067 C C . SER B 1 20 ? 35.031 15.125 3.982 1 96.81 20 SER B C 1
ATOM 4069 O O . SER B 1 20 ? 35.594 14.047 4.129 1 96.81 20 SER B O 1
ATOM 4071 N N . ARG B 1 21 ? 35.531 16.031 3.236 1 95.25 21 ARG B N 1
ATOM 4072 C CA . ARG B 1 21 ? 36.781 15.844 2.514 1 95.25 21 ARG B CA 1
ATOM 4073 C C . ARG B 1 21 ? 37.969 15.766 3.477 1 95.25 21 ARG B C 1
ATOM 4075 O O . ARG B 1 21 ? 39 15.203 3.139 1 95.25 21 ARG B O 1
ATOM 4082 N N . ARG B 1 22 ? 37.781 16.266 4.629 1 93.31 22 ARG B N 1
ATOM 4083 C CA . ARG B 1 22 ? 38.875 16.328 5.59 1 93.31 22 ARG B CA 1
ATOM 4084 C C . ARG B 1 22 ? 38.75 15.234 6.637 1 93.31 22 ARG B C 1
ATOM 4086 O O . ARG B 1 22 ? 39.75 14.688 7.094 1 93.31 22 ARG B O 1
ATOM 4093 N N . LYS B 1 23 ? 37.531 14.961 6.992 1 96.19 23 LYS B N 1
ATOM 4094 C CA . LYS B 1 23 ? 37.281 13.953 8.016 1 96.19 23 LYS B CA 1
ATOM 4095 C C . LYS B 1 23 ? 35.844 13.398 7.875 1 96.19 23 LYS B C 1
ATOM 4097 O O . LYS B 1 23 ? 35.062 13.914 7.098 1 96.19 23 LYS B O 1
ATOM 4102 N N . LEU B 1 24 ? 35.656 12.391 8.656 1 97.75 24 LEU B N 1
ATOM 4103 C CA . LEU B 1 24 ? 34.344 11.75 8.633 1 97.75 24 LEU B CA 1
ATOM 4104 C C . LEU B 1 24 ? 33.25 12.734 9.039 1 97.75 24 LEU B C 1
ATOM 4106 O O . LEU B 1 24 ? 33.406 13.461 10.023 1 97.75 24 LEU B O 1
ATOM 4110 N N . TYR B 1 25 ? 32.25 12.914 8.25 1 97.94 25 TYR B N 1
ATOM 4111 C CA . TYR B 1 25 ? 31.094 13.766 8.531 1 97.94 25 TYR B CA 1
ATOM 4112 C C . TYR B 1 25 ? 29.797 12.992 8.398 1 97.94 25 TYR B C 1
ATOM 4114 O O . TYR B 1 25 ? 29.672 12.109 7.539 1 97.94 25 TYR B O 1
ATOM 4122 N N . SER B 1 26 ? 28.875 13.148 9.312 1 98.06 26 SER B N 1
ATOM 4123 C CA . SER B 1 26 ? 27.625 12.398 9.32 1 98.06 26 SER B CA 1
ATOM 4124 C C . SER B 1 26 ? 26.422 13.336 9.406 1 98.06 26 SER B C 1
ATOM 4126 O O . SER B 1 26 ? 26.438 14.312 10.156 1 98.06 26 SER B O 1
ATOM 4128 N N . VAL B 1 27 ? 25.422 13.086 8.57 1 98.19 27 VAL B N 1
ATOM 4129 C CA . VAL B 1 27 ? 24.188 13.875 8.516 1 98.19 27 VAL B CA 1
ATOM 4130 C C . VAL B 1 27 ? 22.984 12.961 8.688 1 98.19 27 VAL B C 1
ATOM 4132 O O . VAL B 1 27 ? 22.922 11.883 8.094 1 98.19 27 VAL B O 1
ATOM 4135 N N . ALA B 1 28 ? 22.109 13.312 9.539 1 97.69 28 ALA B N 1
ATOM 4136 C CA . ALA B 1 28 ? 20.828 12.641 9.68 1 97.69 28 ALA B CA 1
ATOM 4137 C C . ALA B 1 28 ? 19.703 13.469 9.07 1 97.69 28 ALA B C 1
ATOM 4139 O O . ALA B 1 28 ? 19.531 14.641 9.406 1 97.69 28 ALA B O 1
ATOM 4140 N N . ILE B 1 29 ? 19 12.883 8.141 1 97.38 29 ILE B N 1
ATOM 4141 C CA . ILE B 1 29 ? 17.844 13.516 7.504 1 97.38 29 ILE B CA 1
ATOM 4142 C C . ILE B 1 29 ? 16.578 12.773 7.91 1 97.38 29 ILE B C 1
ATOM 4144 O O . ILE B 1 29 ? 16.406 11.594 7.59 1 97.38 29 ILE B O 1
ATOM 4148 N N . TYR B 1 30 ? 15.68 13.422 8.594 1 96.25 30 TYR B N 1
ATOM 4149 C CA . TYR B 1 30 ? 14.461 12.727 8.992 1 96.25 30 TYR B CA 1
ATOM 4150 C C . TYR B 1 30 ? 13.234 13.594 8.734 1 96.25 30 TYR B C 1
ATOM 4152 O O . TYR B 1 30 ? 13.336 14.812 8.656 1 96.25 30 TYR B O 1
ATOM 4160 N N . GLY B 1 31 ? 12.133 12.992 8.547 1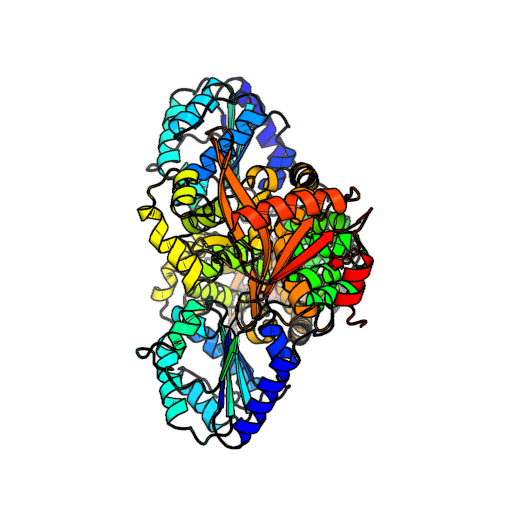 95.69 31 GLY B N 1
ATOM 4161 C CA . GLY B 1 31 ? 10.844 13.586 8.219 1 95.69 31 GLY B CA 1
ATOM 4162 C C . GLY B 1 31 ? 9.781 12.562 7.883 1 95.69 31 GLY B C 1
ATOM 4163 O O . GLY B 1 31 ? 10.086 11.391 7.66 1 95.69 31 GLY B O 1
ATOM 4164 N N . LEU B 1 32 ? 8.547 13.039 7.793 1 94.75 32 LEU B N 1
ATOM 4165 C CA . LEU B 1 32 ? 7.422 12.164 7.504 1 94.75 32 LEU B CA 1
ATOM 4166 C C . LEU B 1 32 ? 7.59 11.5 6.137 1 94.75 32 LEU B C 1
ATOM 4168 O O . LEU B 1 32 ? 8.336 11.992 5.293 1 94.75 32 LEU B O 1
ATOM 4172 N N . ARG B 1 33 ? 6.875 10.391 6.023 1 92.25 33 ARG B N 1
ATOM 4173 C CA . ARG B 1 33 ? 6.844 9.742 4.719 1 92.25 33 ARG B CA 1
ATOM 4174 C C . ARG B 1 33 ? 6.219 10.648 3.666 1 92.25 33 ARG B C 1
ATOM 4176 O O . ARG B 1 33 ? 5.297 11.406 3.965 1 92.25 33 ARG B O 1
ATOM 4183 N N . ARG B 1 34 ? 6.75 10.602 2.43 1 93.81 34 ARG B N 1
ATOM 4184 C CA . ARG B 1 34 ? 6.219 11.266 1.245 1 93.81 34 ARG B CA 1
ATOM 4185 C C . ARG B 1 34 ? 6.66 12.727 1.197 1 93.81 34 ARG B C 1
ATOM 4187 O O . ARG B 1 34 ? 6.254 13.477 0.302 1 93.81 34 ARG B O 1
ATOM 4194 N N . VAL B 1 35 ? 7.598 13.148 2.127 1 95.25 35 VAL B N 1
ATOM 4195 C CA . VAL B 1 35 ? 8.031 14.539 2.123 1 95.25 35 VAL B CA 1
ATOM 4196 C C . VAL B 1 35 ? 9.125 14.734 1.08 1 95.25 35 VAL B C 1
ATOM 4198 O O . VAL B 1 35 ? 9.484 15.867 0.753 1 95.25 35 VAL B O 1
ATOM 4201 N N . GLY B 1 36 ? 9.797 13.617 0.632 1 94.31 36 GLY B N 1
ATOM 4202 C CA . GLY B 1 36 ? 10.75 13.742 -0.462 1 94.31 36 GLY B CA 1
ATOM 4203 C C . GLY B 1 36 ? 12.172 13.406 -0.057 1 94.31 36 GLY B C 1
ATOM 4204 O O . GLY B 1 36 ? 13.125 13.859 -0.694 1 94.31 36 GLY B O 1
ATOM 4205 N N . LYS B 1 37 ? 12.422 12.641 0.978 1 96.06 37 LYS B N 1
ATOM 4206 C CA . LYS B 1 37 ? 13.758 12.297 1.45 1 96.06 37 LYS B CA 1
ATOM 4207 C C . LYS B 1 37 ? 14.547 11.539 0.38 1 96.06 37 LYS B C 1
ATOM 4209 O O . LYS B 1 37 ? 15.68 11.891 0.07 1 96.06 37 LYS B O 1
ATOM 4214 N N . THR B 1 38 ? 13.945 10.5 -0.194 1 94.56 38 THR B N 1
ATOM 4215 C CA . THR B 1 38 ? 14.609 9.68 -1.204 1 94.56 38 THR B CA 1
ATOM 4216 C C . THR B 1 38 ? 14.938 10.508 -2.443 1 94.56 38 THR B C 1
ATOM 4218 O O . THR B 1 38 ? 16.016 10.375 -3.021 1 94.56 38 THR B O 1
ATOM 4221 N N . ARG B 1 39 ? 13.984 11.375 -2.811 1 93.81 39 ARG B N 1
ATOM 4222 C CA . ARG B 1 39 ? 14.219 12.25 -3.957 1 93.81 39 ARG B CA 1
ATOM 4223 C C . ARG B 1 39 ? 15.391 13.188 -3.693 1 93.81 39 ARG B C 1
ATOM 4225 O O . ARG B 1 39 ? 16.203 13.438 -4.586 1 93.81 39 ARG B O 1
ATOM 4232 N N . LEU B 1 40 ? 15.43 13.773 -2.492 1 96.44 40 LEU B N 1
ATOM 4233 C CA . LEU B 1 40 ? 16.531 14.656 -2.105 1 96.44 40 LEU B CA 1
ATOM 4234 C C . LEU B 1 40 ? 17.859 13.938 -2.24 1 96.44 40 LEU B C 1
ATOM 4236 O O . LEU B 1 40 ? 18.828 14.492 -2.783 1 96.44 40 LEU B O 1
ATOM 4240 N N . LEU B 1 41 ? 17.938 12.664 -1.824 1 96.81 41 LEU B N 1
ATOM 4241 C CA . LEU B 1 41 ? 19.156 11.867 -1.934 1 96.81 41 LEU B CA 1
ATOM 4242 C C . LEU B 1 41 ? 19.516 11.625 -3.395 1 96.81 41 LEU B C 1
ATOM 4244 O O . LEU B 1 41 ? 20.688 11.711 -3.773 1 96.81 41 LEU B O 1
ATOM 4248 N N . ARG B 1 42 ? 18.531 11.312 -4.172 1 94.19 42 ARG B N 1
ATOM 4249 C CA . ARG B 1 42 ? 18.766 11.039 -5.59 1 94.19 42 ARG B CA 1
ATOM 4250 C C . ARG B 1 42 ? 19.359 12.242 -6.293 1 94.19 42 ARG B C 1
ATOM 4252 O O . ARG B 1 42 ? 20.219 12.094 -7.164 1 94.19 42 ARG B O 1
ATOM 4259 N N . GLU B 1 43 ? 18.891 13.438 -5.93 1 94.94 43 GLU B N 1
ATOM 4260 C CA . GLU B 1 43 ? 19.375 14.672 -6.531 1 94.94 43 GLU B CA 1
ATOM 4261 C C . GLU B 1 43 ? 20.797 14.992 -6.043 1 94.94 43 GLU B C 1
ATOM 4263 O O . GLU B 1 43 ? 21.578 15.594 -6.773 1 94.94 43 GLU B O 1
ATOM 4268 N N . PHE B 1 44 ? 21.125 14.656 -4.887 1 97.19 44 PHE B N 1
ATOM 4269 C CA . PHE B 1 44 ? 22.391 15.023 -4.262 1 97.19 44 PHE B CA 1
ATOM 4270 C C . PHE B 1 44 ? 23.5 14.055 -4.66 1 97.19 44 PHE B C 1
ATOM 4272 O O . PHE B 1 44 ? 24.609 14.477 -4.98 1 97.19 44 PHE B O 1
ATOM 4279 N N . LEU B 1 45 ? 23.188 12.703 -4.617 1 97.56 45 LEU B N 1
ATOM 4280 C CA . LEU B 1 45 ? 24.203 11.672 -4.785 1 97.56 45 LEU B CA 1
ATOM 4281 C C . LEU B 1 45 ? 24.641 11.57 -6.242 1 97.56 45 LEU B C 1
ATOM 4283 O O . LEU B 1 45 ? 23.812 11.695 -7.152 1 97.56 45 LEU B O 1
ATOM 4287 N N . SER B 1 46 ? 25.859 11.383 -6.426 1 95.19 46 SER B N 1
ATOM 4288 C CA . SER B 1 46 ? 26.406 11.148 -7.758 1 95.19 46 SER B CA 1
ATOM 4289 C C . SER B 1 46 ? 26.516 9.664 -8.062 1 95.19 46 SER B C 1
ATOM 4291 O O . SER B 1 46 ? 26.25 8.828 -7.195 1 95.19 46 SER B O 1
ATOM 4293 N N . GLU B 1 47 ? 26.953 9.367 -9.25 1 91.25 47 GLU B N 1
ATOM 4294 C CA . GLU B 1 47 ? 27.094 7.98 -9.695 1 91.25 47 GLU B CA 1
ATOM 4295 C C . GLU B 1 47 ? 28.188 7.258 -8.914 1 91.25 47 GLU B C 1
ATOM 4297 O O . GLU B 1 47 ? 28.141 6.031 -8.781 1 91.25 47 GLU B O 1
ATOM 4302 N N . ASN B 1 48 ? 29.062 8.047 -8.391 1 93.56 48 ASN B N 1
ATOM 4303 C CA . ASN B 1 48 ? 30.203 7.445 -7.688 1 93.56 48 ASN B CA 1
ATOM 4304 C C . ASN B 1 48 ? 29.906 7.242 -6.207 1 93.56 48 ASN B C 1
ATOM 4306 O O . ASN B 1 48 ? 30.656 6.582 -5.5 1 93.56 48 ASN B O 1
ATOM 4310 N N . ASP B 1 49 ? 28.812 7.832 -5.746 1 97.69 49 ASP B N 1
ATOM 4311 C CA . ASP B 1 49 ? 28.422 7.672 -4.348 1 97.69 49 ASP B CA 1
ATOM 4312 C C . ASP B 1 49 ? 27.656 6.371 -4.137 1 97.69 49 ASP B C 1
ATOM 4314 O O . ASP B 1 49 ? 27.344 5.668 -5.098 1 97.69 49 ASP B O 1
ATOM 4318 N N . LEU B 1 50 ? 27.484 5.965 -2.895 1 98.19 50 LEU B N 1
ATOM 4319 C CA . LEU B 1 50 ? 26.797 4.723 -2.566 1 98.19 50 LEU B CA 1
ATOM 4320 C C . LEU B 1 50 ? 25.438 5.004 -1.94 1 98.19 50 LEU B C 1
ATOM 4322 O O . LEU B 1 50 ? 25.297 5.949 -1.16 1 98.19 50 LEU B O 1
ATOM 4326 N N . TYR B 1 51 ? 24.469 4.242 -2.307 1 98.31 51 TYR B N 1
ATOM 4327 C CA . TYR B 1 51 ? 23.125 4.305 -1.757 1 98.31 51 TYR B CA 1
ATOM 4328 C C . TYR B 1 51 ? 22.641 2.92 -1.334 1 98.31 51 TYR B C 1
ATOM 4330 O O . TYR B 1 51 ? 22.672 1.977 -2.127 1 98.31 51 TYR B O 1
ATOM 4338 N N . PHE B 1 52 ? 22.234 2.791 -0.061 1 98.44 52 PHE B N 1
ATOM 4339 C CA . PHE B 1 52 ? 21.688 1.555 0.489 1 98.44 52 PHE B CA 1
ATOM 4340 C C . PHE B 1 52 ? 20.297 1.787 1.079 1 98.44 52 PHE B C 1
ATOM 4342 O O . PHE B 1 52 ? 20.109 2.699 1.887 1 98.44 52 PHE B O 1
ATOM 4349 N N . PHE B 1 53 ? 19.359 1.014 0.678 1 97.69 53 PHE B N 1
ATOM 4350 C CA . PHE B 1 53 ? 18.031 1.036 1.272 1 97.69 53 PHE B CA 1
ATOM 4351 C C . PHE B 1 53 ? 17.891 -0.056 2.326 1 97.69 53 PHE B C 1
ATOM 4353 O O . PHE B 1 53 ? 18.203 -1.219 2.068 1 97.69 53 PHE B O 1
ATOM 4360 N N . VAL B 1 54 ? 17.5 0.332 3.516 1 96.31 54 VAL B N 1
ATOM 4361 C CA . VAL B 1 54 ? 17.312 -0.645 4.582 1 96.31 54 VAL B CA 1
ATOM 4362 C C . VAL B 1 54 ? 15.867 -1.139 4.574 1 96.31 54 VAL B C 1
ATOM 4364 O O . VAL B 1 54 ? 14.953 -0.426 5.004 1 96.31 54 VAL B O 1
ATOM 4367 N N . ASN B 1 55 ? 15.742 -2.344 4.184 1 91.62 55 ASN B N 1
ATOM 4368 C CA . ASN B 1 55 ? 14.414 -2.934 4.055 1 91.62 55 ASN B CA 1
ATOM 4369 C C . ASN B 1 55 ? 14.102 -3.865 5.223 1 91.62 55 ASN B C 1
ATOM 4371 O O . ASN B 1 55 ? 14.805 -4.852 5.445 1 91.62 55 ASN B O 1
ATOM 4375 N N . ARG B 1 56 ? 13.07 -3.654 5.902 1 86.62 56 ARG B N 1
ATOM 4376 C CA . ARG B 1 56 ? 12.703 -4.465 7.059 1 86.62 56 ARG B CA 1
ATOM 4377 C C . ARG B 1 56 ? 12.203 -5.84 6.633 1 86.62 56 ARG B C 1
ATOM 4379 O O . ARG B 1 56 ? 12.141 -6.762 7.445 1 86.62 56 ARG B O 1
ATOM 4386 N N . GLY B 1 57 ? 11.859 -5.969 5.387 1 86 57 GLY B N 1
ATOM 4387 C CA . GLY B 1 57 ? 11.383 -7.242 4.867 1 86 57 GLY B CA 1
ATOM 4388 C C . GLY B 1 57 ? 12.5 -8.156 4.406 1 86 57 GLY B C 1
ATOM 4389 O O . GLY B 1 57 ? 12.25 -9.164 3.744 1 86 57 GLY B O 1
ATOM 4390 N N . LYS B 1 58 ? 13.648 -7.801 4.688 1 90.94 58 LYS B N 1
ATOM 4391 C CA . LYS B 1 58 ? 14.805 -8.625 4.363 1 90.94 58 LYS B CA 1
ATOM 4392 C C . LYS B 1 58 ? 15.57 -9.016 5.625 1 90.94 58 LYS B C 1
ATOM 4394 O O . LYS B 1 58 ? 15.703 -8.211 6.547 1 90.94 58 LYS B O 1
ATOM 4399 N N . SER B 1 59 ? 16.109 -10.219 5.664 1 90.56 59 SER B N 1
ATOM 4400 C CA . SER B 1 59 ? 17.047 -10.609 6.715 1 90.56 59 SER B CA 1
ATOM 4401 C C . SER B 1 59 ? 18.422 -9.977 6.508 1 90.56 59 SER B C 1
ATOM 4403 O O . SER B 1 59 ? 18.703 -9.43 5.438 1 90.56 59 SER B O 1
ATOM 4405 N N . SER B 1 60 ? 19.25 -10.125 7.52 1 92.44 60 SER B N 1
ATOM 4406 C CA . SER B 1 60 ? 20.609 -9.625 7.445 1 92.44 60 SER B CA 1
ATOM 4407 C C . SER B 1 60 ? 21.375 -10.242 6.273 1 92.44 60 SER B C 1
ATOM 4409 O O . SER B 1 60 ? 22.094 -9.555 5.566 1 92.44 60 SER B O 1
ATOM 4411 N N . ALA B 1 61 ? 21.156 -11.469 6.086 1 91.12 61 ALA B N 1
ATOM 4412 C CA . ALA B 1 61 ? 21.859 -12.188 5.039 1 91.12 61 ALA B CA 1
ATOM 4413 C C . ALA B 1 61 ? 21.516 -11.648 3.658 1 91.12 61 ALA B C 1
ATOM 4415 O O . ALA B 1 61 ? 22.391 -11.422 2.828 1 91.12 61 ALA B O 1
ATOM 4416 N N . LEU B 1 62 ? 20.281 -11.43 3.404 1 93.5 62 LEU B N 1
ATOM 4417 C CA . LEU B 1 62 ? 19.859 -10.961 2.094 1 93.5 62 LEU B CA 1
ATOM 4418 C C . LEU B 1 62 ? 20.203 -9.492 1.892 1 93.5 62 LEU B C 1
ATOM 4420 O O . LEU B 1 62 ? 20.5 -9.07 0.773 1 93.5 62 LEU B O 1
ATOM 4424 N N . LEU B 1 63 ? 20.156 -8.719 2.986 1 95.12 63 LEU B N 1
ATOM 4425 C CA . LEU B 1 63 ? 20.609 -7.332 2.889 1 95.12 63 LEU B CA 1
ATOM 4426 C C . LEU B 1 63 ? 22.078 -7.266 2.521 1 95.12 63 LEU B C 1
ATOM 4428 O O . LEU B 1 63 ? 22.469 -6.492 1.646 1 95.12 63 LEU B O 1
ATOM 4432 N N . LEU B 1 64 ? 22.859 -8.094 3.191 1 95.94 64 LEU B N 1
ATOM 4433 C CA . LEU B 1 64 ? 24.297 -8.125 2.922 1 95.94 64 LEU B CA 1
ATOM 4434 C C . LEU B 1 64 ? 24.562 -8.57 1.49 1 95.94 64 LEU B C 1
ATOM 4436 O O . LEU B 1 64 ? 25.484 -8.07 0.845 1 95.94 64 LEU B O 1
ATOM 4440 N N . ARG B 1 65 ? 23.781 -9.5 1.019 1 94.38 65 ARG B N 1
ATOM 4441 C CA . ARG B 1 65 ? 23.938 -9.938 -0.364 1 94.38 65 ARG B CA 1
ATOM 4442 C C . ARG B 1 65 ? 23.656 -8.797 -1.338 1 94.38 65 ARG B C 1
ATOM 4444 O O . ARG B 1 65 ? 24.422 -8.578 -2.281 1 94.38 65 ARG B O 1
ATOM 4451 N N . GLU B 1 66 ? 22.578 -8.094 -1.11 1 95.94 66 GLU B N 1
ATOM 4452 C CA . GLU B 1 66 ? 22.234 -6.953 -1.954 1 95.94 66 GLU B CA 1
ATOM 4453 C C . GLU B 1 66 ? 23.328 -5.887 -1.912 1 95.94 66 GLU B C 1
ATOM 4455 O O . GLU B 1 66 ? 23.734 -5.371 -2.953 1 95.94 66 GLU B O 1
ATOM 4460 N N . TYR B 1 67 ? 23.781 -5.559 -0.69 1 97.88 67 TYR B N 1
ATOM 4461 C CA . TYR B 1 67 ? 24.781 -4.52 -0.519 1 97.88 67 TYR B CA 1
ATOM 4462 C C . TYR B 1 67 ? 26.109 -4.934 -1.154 1 97.88 67 TYR B C 1
ATOM 4464 O O . TYR B 1 67 ? 26.828 -4.102 -1.715 1 97.88 67 TYR B O 1
ATOM 4472 N N . SER B 1 68 ? 26.391 -6.246 -1.049 1 97.19 68 SER B N 1
ATOM 4473 C CA . SER B 1 68 ? 27.594 -6.77 -1.688 1 97.19 68 SER B CA 1
ATOM 4474 C C . SER B 1 68 ? 27.562 -6.555 -3.197 1 97.19 68 SER B C 1
ATOM 4476 O O . SER B 1 68 ? 28.562 -6.191 -3.805 1 97.19 68 SER B O 1
ATOM 4478 N N . GLU B 1 69 ? 26.422 -6.77 -3.795 1 95.75 69 GLU B N 1
ATOM 4479 C CA . GLU B 1 69 ? 26.281 -6.59 -5.238 1 95.75 69 GLU B CA 1
ATOM 4480 C C . GLU B 1 69 ? 26.469 -5.125 -5.633 1 95.75 69 GLU B C 1
ATOM 4482 O O . GLU B 1 69 ? 27.031 -4.828 -6.684 1 95.75 69 GLU B O 1
ATOM 4487 N N . ILE B 1 70 ? 25.984 -4.23 -4.82 1 96.38 70 ILE B N 1
ATOM 4488 C CA . ILE B 1 70 ? 26.156 -2.803 -5.062 1 96.38 70 ILE B CA 1
ATOM 4489 C C . ILE B 1 70 ? 27.641 -2.449 -5.027 1 96.38 70 ILE B C 1
ATOM 4491 O O . ILE B 1 70 ? 28.156 -1.771 -5.926 1 96.38 70 ILE B O 1
ATOM 4495 N N . LEU B 1 71 ? 28.344 -2.975 -3.996 1 97.69 71 LEU B N 1
ATOM 4496 C CA . LEU B 1 71 ? 29.766 -2.691 -3.848 1 97.69 71 LEU B CA 1
ATOM 4497 C C . LEU B 1 71 ? 30.562 -3.293 -5 1 97.69 71 LEU B C 1
ATOM 4499 O O . LEU B 1 71 ? 31.531 -2.689 -5.477 1 97.69 71 LEU B O 1
ATOM 4503 N N . ARG B 1 72 ? 30.156 -4.461 -5.406 1 96.56 72 ARG B N 1
ATOM 4504 C CA . ARG B 1 72 ? 30.828 -5.105 -6.535 1 96.56 72 ARG B CA 1
ATOM 4505 C C . ARG B 1 72 ? 30.656 -4.289 -7.809 1 96.56 72 ARG B C 1
ATOM 4507 O O . ARG B 1 72 ? 31.594 -4.133 -8.586 1 96.56 72 ARG B O 1
ATOM 4514 N N . GLY B 1 73 ? 29.484 -3.789 -8.039 1 93.88 73 GLY B N 1
ATOM 4515 C CA . GLY B 1 73 ? 29.203 -2.973 -9.203 1 93.88 73 GLY B CA 1
ATOM 4516 C C . GLY B 1 73 ? 30.031 -1.701 -9.258 1 93.88 73 GLY B C 1
ATOM 4517 O O . GLY B 1 73 ? 30.312 -1.178 -10.336 1 93.88 73 GLY B O 1
ATOM 4518 N N . LYS B 1 74 ? 30.469 -1.244 -8.078 1 95.31 74 LYS B N 1
ATOM 4519 C CA . LYS B 1 74 ? 31.266 -0.027 -7.977 1 95.31 74 LYS B CA 1
ATOM 4520 C C . LYS B 1 74 ? 32.75 -0.349 -7.938 1 95.31 74 LYS B C 1
ATOM 4522 O O . LYS B 1 74 ? 33.594 0.546 -7.762 1 95.31 74 LYS B O 1
ATOM 4527 N N . GLY B 1 75 ? 33.125 -1.617 -7.992 1 94.94 75 GLY B N 1
ATOM 4528 C CA . GLY B 1 75 ? 34.5 -2.059 -8.008 1 94.94 75 GLY B CA 1
ATOM 4529 C C . GLY B 1 75 ? 35.156 -2.039 -6.633 1 94.94 75 GLY B C 1
ATOM 4530 O O . GLY B 1 75 ? 36.375 -2.113 -6.516 1 94.94 75 GLY B O 1
ATOM 4531 N N . ILE B 1 76 ? 34.344 -1.92 -5.609 1 96.56 76 ILE B N 1
ATOM 4532 C CA . ILE B 1 76 ? 34.875 -1.848 -4.25 1 96.56 76 ILE B CA 1
ATOM 4533 C C . ILE B 1 76 ? 35.094 -3.258 -3.709 1 96.56 76 ILE B C 1
ATOM 4535 O O . ILE B 1 76 ? 36.031 -3.494 -2.957 1 96.56 76 ILE B O 1
ATOM 4539 N N . LEU B 1 77 ? 34.188 -4.152 -4.109 1 95.62 77 LEU B N 1
ATOM 4540 C CA . LEU B 1 77 ? 34.281 -5.566 -3.764 1 95.62 77 LEU B CA 1
ATOM 4541 C C . LEU B 1 77 ? 34.625 -6.406 -4.992 1 95.62 77 LEU B C 1
ATOM 4543 O O . LEU B 1 77 ? 34.062 -6.195 -6.066 1 95.62 77 LEU B O 1
ATOM 4547 N N . SER B 1 78 ? 35.5 -7.273 -4.785 1 93.12 78 SER B N 1
ATOM 4548 C CA . SER B 1 78 ? 35.844 -8.133 -5.914 1 93.12 78 SER B CA 1
ATOM 4549 C C . SER B 1 78 ? 34.781 -9.211 -6.133 1 93.12 78 SER B C 1
ATOM 4551 O O . SER B 1 78 ? 33.938 -9.438 -5.266 1 93.12 78 SER B O 1
ATOM 4553 N N . LYS B 1 79 ? 34.844 -9.836 -7.266 1 89 79 LYS B N 1
ATOM 4554 C CA . LYS B 1 79 ? 33.844 -10.844 -7.633 1 89 79 LYS B CA 1
ATOM 4555 C C . LYS B 1 79 ? 33.938 -12.055 -6.707 1 89 79 LYS B C 1
ATOM 4557 O O . LYS B 1 79 ? 32.938 -12.734 -6.465 1 89 79 LYS B O 1
ATOM 4562 N N . ARG B 1 80 ? 35.062 -12.211 -6.086 1 88.69 80 ARG B N 1
ATOM 4563 C CA . ARG B 1 80 ? 35.312 -13.43 -5.312 1 88.69 80 ARG B CA 1
ATOM 4564 C C . ARG B 1 80 ? 35.156 -13.164 -3.818 1 88.69 80 ARG B C 1
ATOM 4566 O O . ARG B 1 80 ? 35.188 -14.094 -3.012 1 88.69 80 ARG B O 1
ATOM 4573 N N . GLU B 1 81 ? 34.906 -11.906 -3.486 1 92.44 81 GLU B N 1
ATOM 4574 C CA . GLU B 1 81 ? 34.75 -11.57 -2.074 1 92.44 81 GLU B CA 1
ATOM 4575 C C . GLU B 1 81 ? 33.312 -11.672 -1.616 1 92.44 81 GLU B C 1
ATOM 4577 O O . GLU B 1 81 ? 32.406 -11.336 -2.367 1 92.44 81 GLU B O 1
ATOM 4582 N N . GLU B 1 82 ? 33.219 -12.195 -0.434 1 89.38 82 GLU B N 1
ATOM 4583 C CA . GLU B 1 82 ? 31.875 -12.289 0.174 1 89.38 82 GLU B CA 1
ATOM 4584 C C . GLU B 1 82 ? 31.844 -11.602 1.535 1 89.38 82 GLU B C 1
ATOM 4586 O O . GLU B 1 82 ? 32.812 -11.703 2.309 1 89.38 82 GLU B O 1
ATOM 4591 N N . LEU B 1 83 ? 30.844 -10.82 1.727 1 93.88 83 LEU B N 1
ATOM 4592 C CA . LEU B 1 83 ? 30.609 -10.227 3.037 1 93.88 83 LEU B CA 1
ATOM 4593 C C . LEU B 1 83 ? 29.719 -11.117 3.891 1 93.88 83 LEU B C 1
ATOM 4595 O O . LEU B 1 83 ? 28.562 -11.352 3.549 1 93.88 83 LEU B O 1
ATOM 4599 N N . LYS B 1 84 ? 30.188 -11.594 5 1 91.19 84 LYS B N 1
ATOM 4600 C CA . LYS B 1 84 ? 29.453 -12.562 5.82 1 91.19 84 LYS B CA 1
ATOM 4601 C C . LYS B 1 84 ? 28.828 -11.891 7.035 1 91.19 84 LYS B C 1
ATOM 4603 O O . LYS B 1 84 ? 27.938 -12.453 7.668 1 91.19 84 LYS B O 1
ATOM 4608 N N . SER B 1 85 ? 29.281 -10.727 7.363 1 96.19 85 SER B N 1
ATOM 4609 C CA . SER B 1 85 ? 28.797 -10.016 8.539 1 96.19 85 SER B CA 1
ATOM 4610 C C . SER B 1 85 ? 28.797 -8.508 8.312 1 96.19 85 SER B C 1
ATOM 4612 O O . SER B 1 85 ? 29.375 -8.023 7.34 1 96.19 85 SER B O 1
ATOM 4614 N N . TRP B 1 86 ? 28.156 -7.859 9.164 1 97.88 86 TRP B N 1
ATOM 4615 C CA . TRP B 1 86 ? 28.141 -6.402 9.078 1 97.88 86 TRP B CA 1
ATOM 4616 C C . TRP B 1 86 ? 29.5 -5.816 9.422 1 97.88 86 TRP B C 1
ATOM 4618 O O . TRP B 1 86 ? 29.875 -4.754 8.922 1 97.88 86 TRP B O 1
ATOM 4628 N N . ASP B 1 87 ? 30.281 -6.57 10.227 1 97.94 87 ASP B N 1
ATOM 4629 C CA . ASP B 1 87 ? 31.672 -6.184 10.453 1 97.94 87 ASP B CA 1
ATOM 4630 C C . ASP B 1 87 ? 32.469 -6.168 9.141 1 97.94 87 ASP B C 1
ATOM 4632 O O . ASP B 1 87 ? 33.156 -5.207 8.844 1 97.94 87 ASP B O 1
ATOM 4636 N N . ASP B 1 88 ? 32.219 -7.246 8.359 1 97.88 88 ASP B N 1
ATOM 4637 C CA . ASP B 1 88 ? 32.844 -7.324 7.051 1 97.88 88 ASP B CA 1
ATOM 4638 C C . ASP B 1 88 ? 32.438 -6.156 6.164 1 97.88 88 ASP B C 1
ATOM 4640 O O . ASP B 1 88 ? 33.281 -5.551 5.488 1 97.88 88 ASP B O 1
ATOM 4644 N N . PHE B 1 89 ? 31.234 -5.855 6.18 1 98.25 89 PHE B N 1
ATOM 4645 C CA . PHE B 1 89 ? 30.672 -4.816 5.32 1 98.25 89 PHE B CA 1
ATOM 4646 C C . PHE B 1 89 ? 31.297 -3.461 5.641 1 98.25 89 PHE B C 1
ATOM 4648 O O . PHE B 1 89 ? 31.797 -2.779 4.746 1 98.25 89 PHE B O 1
ATOM 4655 N N . PHE B 1 90 ? 31.266 -3.08 6.93 1 98.5 90 PHE B N 1
ATOM 4656 C CA . PHE B 1 90 ? 31.766 -1.77 7.32 1 98.5 90 PHE B CA 1
ATOM 4657 C C . PHE B 1 90 ? 33.281 -1.709 7.184 1 98.5 90 PHE B C 1
ATOM 4659 O O . PHE B 1 90 ? 33.844 -0.656 6.875 1 98.5 90 PHE B O 1
ATOM 4666 N N . GLU B 1 91 ? 33.906 -2.836 7.41 1 98 91 GLU B N 1
ATOM 4667 C CA . GLU B 1 91 ? 35.344 -2.873 7.188 1 98 91 GLU B CA 1
ATOM 4668 C C . GLU B 1 91 ? 35.688 -2.51 5.746 1 98 91 GLU B C 1
ATOM 4670 O O . GLU B 1 91 ? 36.531 -1.642 5.5 1 98 91 GLU B O 1
ATOM 4675 N N . VAL B 1 92 ? 35.031 -3.164 4.836 1 97.81 92 VAL B N 1
ATOM 4676 C CA . VAL B 1 92 ? 35.281 -2.92 3.416 1 97.81 92 VAL B CA 1
ATOM 4677 C C . VAL B 1 92 ? 34.906 -1.479 3.074 1 97.81 92 VAL B C 1
ATOM 4679 O O . VAL B 1 92 ? 35.656 -0.793 2.367 1 97.81 92 VAL B O 1
ATOM 4682 N N . LEU B 1 93 ? 33.812 -1.004 3.574 1 97.81 93 LEU B N 1
ATOM 4683 C CA . LEU B 1 93 ? 33.312 0.333 3.279 1 97.81 93 LEU B CA 1
ATOM 4684 C C . LEU B 1 93 ? 34.312 1.4 3.736 1 97.81 93 LEU B C 1
ATOM 4686 O O . LEU B 1 93 ? 34.688 2.271 2.955 1 97.81 93 LEU B O 1
ATOM 4690 N N . PHE B 1 94 ? 34.781 1.291 4.996 1 97.69 94 PHE B N 1
ATOM 4691 C CA . PHE B 1 94 ? 35.625 2.324 5.574 1 97.69 94 PHE B CA 1
ATOM 4692 C C . PHE B 1 94 ? 37.031 2.221 5.031 1 97.69 94 PHE B C 1
ATOM 4694 O O . PHE B 1 94 ? 37.75 3.227 4.938 1 97.69 94 PHE B O 1
ATOM 4701 N N . GLU B 1 95 ? 37.406 1.038 4.625 1 97.06 95 GLU B N 1
ATOM 4702 C CA . GLU B 1 95 ? 38.75 0.847 4.137 1 97.06 95 GLU B CA 1
ATOM 4703 C C . GLU B 1 95 ? 38.875 1.263 2.674 1 97.06 95 GLU B C 1
ATOM 4705 O O . GLU B 1 95 ? 39.906 1.797 2.26 1 97.06 95 GLU B O 1
ATOM 4710 N N . ARG B 1 96 ? 37.875 1.02 1.933 1 97.12 96 ARG B N 1
ATOM 4711 C CA . ARG B 1 96 ? 38.094 1.017 0.49 1 97.12 96 ARG B CA 1
ATOM 4712 C C . ARG B 1 96 ? 37.281 2.117 -0.189 1 97.12 96 ARG B C 1
ATOM 4714 O O . ARG B 1 96 ? 37.469 2.391 -1.376 1 97.12 96 ARG B O 1
ATOM 4721 N N . PHE B 1 97 ? 36.406 2.758 0.52 1 97 97 PHE B N 1
ATOM 4722 C CA . PHE B 1 97 ? 35.531 3.713 -0.149 1 97 97 PHE B CA 1
ATOM 4723 C C . PHE B 1 97 ? 35.75 5.117 0.411 1 97 97 PHE B C 1
ATOM 4725 O O . PHE B 1 97 ? 35.938 5.289 1.617 1 97 97 PHE B O 1
ATOM 4732 N N . THR B 1 98 ? 35.812 6.074 -0.53 1 95.31 98 THR B N 1
ATOM 4733 C CA . THR B 1 98 ? 35.781 7.496 -0.202 1 95.31 98 THR B CA 1
ATOM 4734 C C . THR B 1 98 ? 34.656 8.195 -0.96 1 95.31 98 THR B C 1
ATOM 4736 O O . THR B 1 98 ? 34.406 7.895 -2.129 1 95.31 98 THR B O 1
ATOM 4739 N N . GLY B 1 99 ? 33.906 8.984 -0.303 1 96.5 99 GLY B N 1
ATOM 4740 C CA . GLY B 1 99 ? 32.75 9.672 -0.892 1 96.5 99 GLY B CA 1
ATOM 4741 C C . GLY B 1 99 ? 31.531 9.688 0.013 1 96.5 99 GLY B C 1
ATOM 4742 O O . GLY B 1 99 ? 31.672 9.664 1.239 1 96.5 99 GLY B O 1
ATOM 4743 N N . ALA B 1 100 ? 30.406 9.859 -0.558 1 98.44 100 ALA B N 1
ATOM 4744 C CA . ALA B 1 100 ? 29.172 9.883 0.231 1 98.44 100 ALA B CA 1
ATOM 4745 C C . ALA B 1 100 ? 28.5 8.516 0.248 1 98.44 100 ALA B C 1
ATOM 4747 O O . ALA B 1 100 ? 28.469 7.812 -0.769 1 98.44 100 ALA B O 1
ATOM 4748 N N . VAL B 1 101 ? 28.016 8.07 1.367 1 98.69 101 VAL B N 1
ATOM 4749 C CA . VAL B 1 101 ? 27.25 6.844 1.58 1 98.69 101 VAL B CA 1
ATOM 4750 C C . VAL B 1 101 ? 25.922 7.176 2.248 1 98.69 101 VAL B C 1
ATOM 4752 O O . VAL B 1 101 ? 25.891 7.758 3.336 1 98.69 101 VAL B O 1
ATOM 4755 N N . ALA B 1 102 ? 24.859 6.848 1.584 1 98.75 102 ALA B N 1
ATOM 4756 C CA . ALA B 1 102 ? 23.547 7.102 2.154 1 98.75 102 ALA B CA 1
ATOM 4757 C C . ALA B 1 102 ? 22.859 5.793 2.541 1 98.75 102 ALA B C 1
ATOM 4759 O O . ALA B 1 102 ? 22.781 4.863 1.737 1 98.75 102 ALA B O 1
ATOM 4760 N N . PHE B 1 103 ? 22.469 5.703 3.77 1 98.56 103 PHE B N 1
ATOM 4761 C CA . PHE B 1 103 ? 21.547 4.66 4.23 1 98.56 103 PHE B CA 1
ATOM 4762 C C . PHE B 1 103 ? 20.141 5.199 4.355 1 98.56 103 PHE B C 1
ATOM 4764 O O . PHE B 1 103 ? 19.844 5.969 5.273 1 98.56 103 PHE B O 1
ATOM 4771 N N . ASP B 1 104 ? 19.25 4.809 3.422 1 97.81 104 ASP B N 1
ATOM 4772 C CA . ASP B 1 104 ? 17.859 5.238 3.438 1 97.81 104 ASP B CA 1
ATOM 4773 C C . ASP B 1 104 ? 17.016 4.348 4.348 1 97.81 104 ASP B C 1
ATOM 4775 O O . ASP B 1 104 ? 17.094 3.119 4.266 1 97.81 104 ASP B O 1
ATOM 4779 N N . GLU B 1 105 ? 16.25 4.949 5.23 1 96.75 105 GLU B N 1
ATOM 4780 C CA . GLU B 1 105 ? 15.453 4.289 6.266 1 96.75 105 GLU B CA 1
ATOM 4781 C C . GLU B 1 105 ? 16.344 3.506 7.223 1 96.75 105 GLU B C 1
ATOM 4783 O O . GLU B 1 105 ? 16.094 2.328 7.488 1 96.75 105 GLU B O 1
ATOM 4788 N N . PHE B 1 106 ? 17.328 4.219 7.766 1 97.62 106 PHE B N 1
ATOM 4789 C CA . PHE B 1 106 ? 18.391 3.641 8.586 1 97.62 106 PHE B CA 1
ATOM 4790 C C . PHE B 1 106 ? 17.828 3.059 9.875 1 97.62 106 PHE B C 1
ATOM 4792 O O . PHE B 1 106 ? 18.312 2.045 10.375 1 97.62 106 PHE B O 1
ATOM 4799 N N . GLN B 1 107 ? 16.703 3.635 10.336 1 95.12 107 GLN B N 1
ATOM 4800 C CA . GLN B 1 107 ? 16.125 3.199 11.609 1 95.12 107 GLN B CA 1
ATOM 4801 C C . GLN B 1 107 ? 15.602 1.773 11.523 1 95.12 107 GLN B C 1
ATOM 4803 O O . GLN B 1 107 ? 15.422 1.104 12.539 1 95.12 107 GLN B O 1
ATOM 4808 N N . ASP B 1 108 ? 15.453 1.28 10.398 1 93.44 108 ASP B N 1
ATOM 4809 C CA . ASP B 1 108 ? 14.82 -0.023 10.211 1 93.44 108 ASP B CA 1
ATOM 4810 C C . ASP B 1 108 ? 15.781 -1.154 10.578 1 93.44 108 ASP B C 1
ATOM 4812 O O . ASP B 1 108 ? 15.359 -2.297 10.766 1 93.44 108 ASP B O 1
ATOM 4816 N N . PHE B 1 109 ? 17.047 -0.852 10.719 1 96.12 109 PHE B N 1
ATOM 4817 C CA . PHE B 1 109 ? 17.984 -1.858 11.211 1 96.12 109 PHE B CA 1
ATOM 4818 C C . PHE B 1 109 ? 17.547 -2.383 12.578 1 96.12 109 PHE B C 1
ATOM 4820 O O . PHE B 1 109 ? 17.891 -3.504 12.953 1 96.12 109 PHE B O 1
ATOM 4827 N N . ARG B 1 110 ? 16.766 -1.551 13.273 1 92.69 110 ARG B N 1
ATOM 4828 C CA . ARG B 1 110 ? 16.266 -1.976 14.57 1 92.69 110 ARG B CA 1
ATOM 4829 C C . ARG B 1 110 ? 15.453 -3.264 14.453 1 92.69 110 ARG B C 1
ATOM 4831 O O . ARG B 1 110 ? 15.461 -4.094 15.359 1 92.69 110 ARG B O 1
ATOM 4838 N N . PHE B 1 111 ? 14.812 -3.432 13.297 1 88.5 111 PHE B N 1
ATOM 4839 C CA . PHE B 1 111 ? 13.938 -4.574 13.086 1 88.5 111 PHE B CA 1
ATOM 4840 C C . PHE B 1 111 ? 14.68 -5.719 12.406 1 88.5 111 PHE B C 1
ATOM 4842 O O . PHE B 1 111 ? 14.258 -6.871 12.484 1 88.5 111 PHE B O 1
ATOM 4849 N N . VAL B 1 112 ? 15.781 -5.391 11.781 1 90.75 112 VAL B N 1
ATOM 4850 C CA . VAL B 1 112 ? 16.5 -6.375 10.969 1 90.75 112 VAL B CA 1
ATOM 4851 C C . VAL B 1 112 ? 17.703 -6.91 11.742 1 90.75 112 VAL B C 1
ATOM 4853 O O . VAL B 1 112 ? 17.906 -8.125 11.82 1 90.75 112 VAL B O 1
ATOM 4856 N N . GLU B 1 113 ? 18.516 -5.965 12.211 1 94.38 113 GLU B N 1
ATOM 4857 C CA . GLU B 1 113 ? 19.766 -6.27 12.906 1 94.38 113 GLU B CA 1
ATOM 4858 C C . GLU B 1 113 ? 20.219 -5.09 13.758 1 94.38 113 GLU B C 1
ATOM 4860 O O . GLU B 1 113 ? 21.094 -4.316 13.352 1 94.38 113 GLU B O 1
ATOM 4865 N N . PRO B 1 114 ? 19.766 -5.07 15 1 95.19 114 PRO B N 1
ATOM 4866 C CA . PRO B 1 114 ? 20.078 -3.926 15.859 1 95.19 114 PRO B CA 1
ATOM 4867 C C . PRO B 1 114 ? 21.578 -3.768 16.109 1 95.19 114 PRO B C 1
ATOM 4869 O O . PRO B 1 114 ? 22.047 -2.658 16.375 1 95.19 114 PRO B O 1
ATOM 4872 N N . SER B 1 115 ? 22.328 -4.828 16.016 1 96.69 115 SER B N 1
ATOM 4873 C CA . SER B 1 115 ? 23.766 -4.785 16.312 1 96.69 115 SER B CA 1
ATOM 4874 C C . SER B 1 115 ? 24.5 -3.912 15.297 1 96.69 115 SER B C 1
ATOM 4876 O O . SER B 1 115 ? 25.656 -3.535 15.523 1 96.69 115 SER B O 1
ATOM 4878 N N . VAL B 1 116 ? 23.844 -3.609 14.219 1 98.06 116 VAL B N 1
ATOM 4879 C CA . VAL B 1 116 ? 24.453 -2.764 13.195 1 98.06 116 VAL B CA 1
ATOM 4880 C C . VAL B 1 116 ? 24.812 -1.402 13.789 1 98.06 116 VAL B C 1
ATOM 4882 O O . VAL B 1 116 ? 25.828 -0.804 13.43 1 98.06 116 VAL B O 1
ATOM 4885 N N . TYR B 1 117 ? 24.016 -0.911 14.711 1 97.94 117 TYR B N 1
ATOM 4886 C CA . TYR B 1 117 ? 24.234 0.405 15.297 1 97.94 117 TYR B CA 1
ATOM 4887 C C . TYR B 1 117 ? 25.531 0.444 16.078 1 97.94 117 TYR B C 1
ATOM 4889 O O . TYR B 1 117 ? 26.344 1.351 15.898 1 97.94 117 TYR B O 1
ATOM 4897 N N . SER B 1 118 ? 25.75 -0.576 16.891 1 97.81 118 SER B N 1
ATOM 4898 C CA . SER B 1 118 ? 26.984 -0.626 17.672 1 97.81 118 SER B CA 1
ATOM 4899 C C . SER B 1 118 ? 28.188 -0.887 16.781 1 97.81 118 SER B C 1
ATOM 4901 O O . SER B 1 118 ? 29.281 -0.35 17.016 1 97.81 118 SER B O 1
ATOM 4903 N N . THR B 1 119 ? 28.031 -1.729 15.805 1 98.44 119 THR B N 1
ATOM 4904 C CA . THR B 1 119 ? 29.109 -2.004 14.859 1 98.44 119 THR B CA 1
ATOM 4905 C C . THR B 1 119 ? 29.516 -0.732 14.125 1 98.44 119 THR B C 1
ATOM 4907 O O . THR B 1 119 ? 30.703 -0.431 14.016 1 98.44 119 THR B O 1
ATOM 4910 N N . LEU B 1 120 ? 28.578 -0.014 13.625 1 98.38 120 LEU B N 1
ATOM 4911 C CA . LEU B 1 120 ? 28.859 1.23 12.922 1 98.38 120 LEU B CA 1
ATOM 4912 C C . LEU B 1 120 ? 29.531 2.242 13.852 1 98.38 120 LEU B C 1
ATOM 4914 O O . LEU B 1 120 ? 30.453 2.951 13.445 1 98.38 120 LEU B O 1
ATOM 4918 N N . GLN B 1 121 ? 29.016 2.33 15.086 1 97.88 121 GLN B N 1
ATOM 4919 C CA . GLN B 1 121 ? 29.625 3.209 16.078 1 97.88 121 GLN B CA 1
ATOM 4920 C C . GLN B 1 121 ? 31.125 2.955 16.188 1 97.88 121 GLN B C 1
ATOM 4922 O O . GLN B 1 121 ? 31.922 3.896 16.156 1 97.88 121 GLN B O 1
ATOM 4927 N N . ARG B 1 122 ? 31.453 1.758 16.344 1 98.12 122 ARG B N 1
ATOM 4928 C CA . ARG B 1 122 ? 32.844 1.384 16.484 1 98.12 122 ARG B CA 1
ATOM 4929 C C . ARG B 1 122 ? 33.688 1.841 15.281 1 98.12 122 ARG B C 1
ATOM 4931 O O . ARG B 1 122 ? 34.75 2.436 15.438 1 98.12 122 ARG B O 1
ATOM 4938 N N . PHE B 1 123 ? 33.219 1.609 14.141 1 98.31 123 PHE B N 1
ATOM 4939 C CA . PHE B 1 123 ? 33.938 1.954 12.93 1 98.31 123 PHE B CA 1
ATOM 4940 C C . PHE B 1 123 ? 34.031 3.467 12.766 1 98.31 123 PHE B C 1
ATOM 4942 O O . PHE B 1 123 ? 35.031 3.986 12.281 1 98.31 123 PHE B O 1
ATOM 4949 N N . MET B 1 124 ? 32.969 4.18 13.078 1 97.94 124 MET B N 1
ATOM 4950 C CA . MET B 1 124 ? 33 5.641 13.023 1 97.94 124 MET B CA 1
ATOM 4951 C C . MET B 1 124 ? 34.062 6.195 13.977 1 97.94 124 MET B C 1
ATOM 4953 O O . MET B 1 124 ? 34.812 7.094 13.609 1 97.94 124 MET B O 1
ATOM 4957 N N . ASP B 1 125 ? 34.125 5.594 15.18 1 97.5 125 ASP B N 1
ATOM 4958 C CA . ASP B 1 125 ? 35.094 6.047 16.188 1 97.5 125 ASP B CA 1
ATOM 4959 C C . ASP B 1 125 ? 36.531 5.758 15.766 1 97.5 125 ASP B C 1
ATOM 4961 O O . ASP B 1 125 ? 37.438 6.551 16.031 1 97.5 125 ASP B O 1
ATOM 4965 N N . GLU B 1 126 ? 36.656 4.699 15.086 1 97.75 126 GLU B N 1
ATOM 4966 C CA . GLU B 1 126 ? 38 4.266 14.688 1 97.75 126 GLU B CA 1
ATOM 4967 C C . GLU B 1 126 ? 38.469 4.996 13.43 1 97.75 126 GLU B C 1
ATOM 4969 O O . GLU B 1 126 ? 39.656 4.984 13.102 1 97.75 126 GLU B O 1
ATOM 4974 N N . ASN B 1 127 ? 37.531 5.688 12.75 1 97.5 127 ASN B N 1
ATOM 4975 C CA . ASN B 1 127 ? 37.875 6.27 11.453 1 97.5 127 ASN B CA 1
ATOM 4976 C C . ASN B 1 127 ? 37.438 7.727 11.367 1 97.5 127 ASN B C 1
ATOM 4978 O O . ASN B 1 127 ? 36.875 8.148 10.359 1 97.5 127 ASN B O 1
ATOM 4982 N N . GLU B 1 128 ? 37.656 8.445 12.383 1 95.56 128 GLU B N 1
ATOM 4983 C CA . GLU B 1 128 ? 37.219 9.836 12.469 1 95.56 128 GLU B CA 1
ATOM 4984 C C . GLU B 1 128 ? 37.906 10.703 11.414 1 95.56 128 GLU B C 1
ATOM 4986 O O . GLU B 1 128 ? 37.312 11.688 10.953 1 95.56 128 GLU B O 1
ATOM 4991 N N . GLU B 1 129 ? 39.031 10.258 11.016 1 95.38 129 GLU B N 1
ATOM 4992 C CA . GLU B 1 129 ? 39.812 11.07 10.086 1 95.38 129 GLU B CA 1
ATOM 4993 C C . GLU B 1 129 ? 39.562 10.633 8.641 1 95.38 129 GLU B C 1
ATOM 4995 O O . GLU B 1 129 ? 40.156 11.195 7.711 1 95.38 129 GLU B O 1
ATOM 5000 N N . LYS B 1 130 ? 38.688 9.672 8.477 1 95.75 130 LYS B N 1
ATOM 5001 C CA . LYS B 1 130 ? 38.375 9.164 7.148 1 95.75 130 LYS B CA 1
ATOM 5002 C C . LYS B 1 130 ? 37.531 10.164 6.367 1 95.75 130 LYS B C 1
ATOM 5004 O O . LYS B 1 130 ? 36.5 10.633 6.863 1 95.75 130 LYS B O 1
ATOM 5009 N N . PRO B 1 131 ? 38.031 10.539 5.168 1 96.75 131 PRO B N 1
ATOM 5010 C CA . PRO B 1 131 ? 37.188 11.398 4.332 1 96.75 131 PRO B CA 1
ATOM 5011 C C . PRO B 1 131 ? 35.969 10.672 3.77 1 96.75 131 PRO B C 1
ATOM 5013 O O . PRO B 1 131 ? 36.062 10.016 2.732 1 96.75 131 PRO B O 1
ATOM 5016 N N . MET B 1 132 ? 34.906 10.766 4.414 1 97.88 132 MET B N 1
ATOM 5017 C CA . MET B 1 132 ? 33.656 10.094 4.027 1 97.88 132 MET B CA 1
ATOM 5018 C C . MET B 1 132 ? 32.438 10.812 4.598 1 97.88 132 MET B C 1
ATOM 5020 O O . MET B 1 132 ? 32.5 11.328 5.715 1 97.88 132 MET B O 1
ATOM 5024 N N . LEU B 1 133 ? 31.438 10.969 3.812 1 98.62 133 LEU B N 1
ATOM 5025 C CA . LEU B 1 133 ? 30.156 11.508 4.266 1 98.62 133 LEU B CA 1
ATOM 5026 C C . LEU B 1 133 ? 29.141 10.398 4.473 1 98.62 133 LEU B C 1
ATOM 5028 O O . LEU B 1 133 ? 28.812 9.664 3.533 1 98.62 133 LEU B O 1
ATOM 5032 N N . LEU B 1 134 ? 28.703 10.195 5.68 1 98.69 134 LEU B N 1
ATOM 5033 C CA . LEU B 1 134 ? 27.625 9.266 5.992 1 98.69 134 LEU B CA 1
ATOM 5034 C C . LEU B 1 134 ? 26.297 10 6.117 1 98.69 134 LEU B C 1
ATOM 5036 O O . LEU B 1 134 ? 26.188 10.977 6.871 1 98.69 134 LEU B O 1
ATOM 5040 N N . ILE B 1 135 ? 25.297 9.586 5.34 1 98.75 135 ILE B N 1
ATOM 5041 C CA . ILE B 1 135 ? 23.969 10.172 5.395 1 98.75 135 ILE B CA 1
ATOM 5042 C C . ILE B 1 135 ? 22.953 9.109 5.84 1 98.75 135 ILE B C 1
ATOM 5044 O O . ILE B 1 135 ? 22.875 8.039 5.242 1 98.75 135 ILE B O 1
ATOM 5048 N N . PHE B 1 136 ? 22.266 9.398 6.855 1 98.44 136 PHE B N 1
ATOM 5049 C CA . PHE B 1 136 ? 21.219 8.516 7.363 1 98.44 136 PHE B CA 1
ATOM 5050 C C . PHE B 1 136 ? 19.844 9.164 7.23 1 98.44 136 PHE B C 1
ATOM 5052 O O . PHE B 1 136 ? 19.656 10.305 7.66 1 98.44 136 PHE B O 1
ATOM 5059 N N . THR B 1 137 ? 18.906 8.477 6.609 1 98 137 THR B N 1
ATOM 5060 C CA . THR B 1 137 ? 17.547 9.023 6.562 1 98 137 THR B CA 1
ATOM 5061 C C . THR B 1 137 ? 16.578 8.156 7.367 1 98 137 THR B C 1
ATOM 5063 O O . THR B 1 137 ? 16.875 6.996 7.652 1 98 137 THR B O 1
ATOM 5066 N N . GLY B 1 138 ? 15.516 8.719 7.797 1 96.62 138 GLY B N 1
ATOM 5067 C CA . GLY B 1 138 ? 14.492 7.996 8.531 1 96.62 138 GLY B CA 1
ATOM 5068 C C . GLY B 1 138 ? 13.125 8.648 8.461 1 96.62 138 GLY B C 1
ATOM 5069 O O . GLY B 1 138 ? 13.023 9.875 8.406 1 96.62 138 GLY B O 1
ATOM 5070 N N . SER B 1 139 ? 12.07 7.773 8.523 1 94.19 139 SER B N 1
ATOM 5071 C CA . SER B 1 139 ? 10.711 8.273 8.391 1 94.19 139 SER B CA 1
ATOM 5072 C C . SER B 1 139 ? 9.961 8.203 9.719 1 94.19 139 SER B C 1
ATOM 5074 O O . SER B 1 139 ? 8.914 8.828 9.883 1 94.19 139 SER B O 1
ATOM 5076 N N . THR B 1 140 ? 10.328 7.305 10.586 1 91.56 140 THR B N 1
ATOM 5077 C CA . THR B 1 140 ? 9.766 7.266 11.93 1 91.56 140 THR B CA 1
ATOM 5078 C C . THR B 1 140 ? 10.547 8.195 12.859 1 91.56 140 THR B C 1
ATOM 5080 O O . THR B 1 140 ? 11.5 7.766 13.516 1 91.56 140 THR B O 1
ATOM 5083 N N . ILE B 1 141 ? 10.055 9.336 12.977 1 90.69 141 ILE B N 1
ATOM 5084 C CA . ILE B 1 141 ? 10.805 10.445 13.562 1 90.69 141 ILE B CA 1
ATOM 5085 C C . ILE B 1 141 ? 11.219 10.086 14.992 1 90.69 141 ILE B C 1
ATOM 5087 O O . ILE B 1 141 ? 12.383 10.266 15.367 1 90.69 141 ILE B O 1
ATOM 5091 N N . GLY B 1 142 ? 10.312 9.531 15.766 1 89.5 142 GLY B N 1
ATOM 5092 C CA . GLY B 1 142 ? 10.633 9.148 17.125 1 89.5 142 GLY B CA 1
ATOM 5093 C C . GLY B 1 142 ? 11.758 8.133 17.219 1 89.5 142 GLY B C 1
ATOM 5094 O O . GLY B 1 142 ? 12.609 8.219 18.094 1 89.5 142 GLY B O 1
ATOM 5095 N N . MET B 1 143 ? 11.758 7.266 16.297 1 89.31 143 MET B N 1
ATOM 5096 C CA . MET B 1 143 ? 12.812 6.25 16.266 1 89.31 143 MET B CA 1
ATOM 5097 C C . MET B 1 143 ? 14.156 6.875 15.914 1 89.31 143 MET B C 1
ATOM 5099 O O . MET B 1 143 ? 15.18 6.508 16.484 1 89.31 143 MET B O 1
ATOM 5103 N N . VAL B 1 144 ? 14.125 7.738 14.992 1 92.5 144 VAL B N 1
ATOM 5104 C CA . VAL B 1 144 ? 15.352 8.406 14.562 1 92.5 144 VAL B CA 1
ATOM 5105 C C . VAL B 1 144 ? 15.906 9.258 15.695 1 92.5 144 VAL B C 1
ATOM 5107 O O . VAL B 1 144 ? 17.109 9.242 15.969 1 92.5 144 VAL B O 1
ATOM 5110 N N . GLU B 1 145 ? 15.008 9.93 16.312 1 90.88 145 GLU B N 1
ATOM 5111 C CA . GLU B 1 145 ? 15.43 10.758 17.438 1 90.88 145 GLU B CA 1
ATOM 5112 C C . GLU B 1 145 ? 16.047 9.906 18.547 1 90.88 145 GLU B C 1
ATOM 5114 O O . GLU B 1 145 ? 17.094 10.258 19.094 1 90.88 145 GLU B O 1
ATOM 5119 N N . ARG B 1 146 ? 15.438 8.883 18.812 1 90.94 146 ARG B N 1
ATOM 5120 C CA . ARG B 1 146 ? 15.969 7.98 19.828 1 90.94 146 ARG B CA 1
ATOM 5121 C C . ARG B 1 146 ? 17.344 7.469 19.422 1 90.94 146 ARG B C 1
ATOM 5123 O O . ARG B 1 146 ? 18.266 7.438 20.25 1 90.94 146 ARG B O 1
ATOM 5130 N N . LEU B 1 147 ? 17.484 7.105 18.234 1 93.56 147 LEU B N 1
ATOM 5131 C CA . LEU B 1 147 ? 18.719 6.508 17.719 1 93.56 147 LEU B CA 1
ATOM 5132 C C . LEU B 1 147 ? 19.891 7.477 17.844 1 93.56 147 LEU B C 1
ATOM 5134 O O . LEU B 1 147 ? 21 7.066 18.156 1 93.56 147 LEU B O 1
ATOM 5138 N N . PHE B 1 148 ? 19.609 8.766 17.688 1 93.5 148 PHE B N 1
ATOM 5139 C CA . PHE B 1 148 ? 20.734 9.695 17.547 1 93.5 148 PHE B CA 1
ATOM 5140 C C . PHE B 1 148 ? 20.797 10.664 18.719 1 93.5 148 PHE B C 1
ATOM 5142 O O . PHE B 1 148 ? 21.797 11.336 18.922 1 93.5 148 PHE B O 1
ATOM 5149 N N . LYS B 1 149 ? 19.703 10.719 19.531 1 90.94 149 LYS B N 1
ATOM 5150 C CA . LYS B 1 149 ? 19.656 11.742 20.578 1 90.94 149 LYS B CA 1
ATOM 5151 C C . LYS B 1 149 ? 19.594 11.109 21.953 1 90.94 149 LYS B C 1
ATOM 5153 O O . LYS B 1 149 ? 19.797 11.781 22.969 1 90.94 149 LYS B O 1
ATOM 5158 N N . ASP B 1 150 ? 19.266 9.898 22.016 1 92.12 150 ASP B N 1
ATOM 5159 C CA . ASP B 1 150 ? 19.25 9.203 23.297 1 92.12 150 ASP B CA 1
ATOM 5160 C C . ASP B 1 150 ? 20.641 8.766 23.703 1 92.12 150 ASP B C 1
ATOM 5162 O O . ASP B 1 150 ? 21.312 8.016 22.984 1 92.12 150 ASP B O 1
ATOM 5166 N N . SER B 1 151 ? 21.062 9.062 24.875 1 91.19 151 SER B N 1
ATOM 5167 C CA . SER B 1 151 ? 22.406 8.828 25.359 1 91.19 151 SER B CA 1
ATOM 5168 C C . SER B 1 151 ? 22.688 7.336 25.516 1 91.19 151 SER B C 1
ATOM 5170 O O . SER B 1 151 ? 23.844 6.914 25.562 1 91.19 151 SER B O 1
ATOM 5172 N N . LYS B 1 152 ? 21.641 6.562 25.516 1 93 152 LYS B N 1
ATOM 5173 C CA . LYS B 1 152 ? 21.797 5.121 25.688 1 93 152 LYS B CA 1
ATOM 5174 C C . LYS B 1 152 ? 22.062 4.422 24.359 1 93 152 LYS B C 1
ATOM 5176 O O . LYS B 1 152 ? 22.469 3.26 24.328 1 93 152 LYS B O 1
ATOM 5181 N N . GLU B 1 153 ? 21.859 5.199 23.328 1 93.94 153 GLU B N 1
ATOM 5182 C CA . GLU B 1 153 ? 22 4.605 22 1 93.94 153 GLU B CA 1
ATOM 5183 C C . GLU B 1 153 ? 23.438 4.738 21.484 1 93.94 153 GLU B C 1
ATOM 5185 O O . GLU B 1 153 ? 24.094 5.75 21.734 1 93.94 153 GLU B O 1
ATOM 5190 N N . PRO B 1 154 ? 23.875 3.773 20.688 1 93.44 154 PRO B N 1
ATOM 5191 C CA . PRO B 1 154 ? 25.266 3.732 20.25 1 93.44 154 PRO B CA 1
ATOM 5192 C C . PRO B 1 154 ? 25.656 4.949 19.406 1 93.44 154 PRO B C 1
ATOM 5194 O O . PRO B 1 154 ? 26.781 5.426 19.5 1 93.44 154 PRO B O 1
ATOM 5197 N N . LEU B 1 155 ? 24.812 5.453 18.672 1 94.94 155 LEU B N 1
ATOM 5198 C CA . LEU B 1 155 ? 25.172 6.48 17.703 1 94.94 155 LEU B CA 1
ATOM 5199 C C . LEU B 1 155 ? 24.938 7.875 18.281 1 94.94 155 LEU B C 1
ATOM 5201 O O . LEU B 1 155 ? 25.031 8.875 17.562 1 94.94 155 LEU B O 1
ATOM 5205 N N . TYR B 1 156 ? 24.672 7.887 19.562 1 93.75 156 TYR B N 1
ATOM 5206 C CA . TYR B 1 156 ? 24.516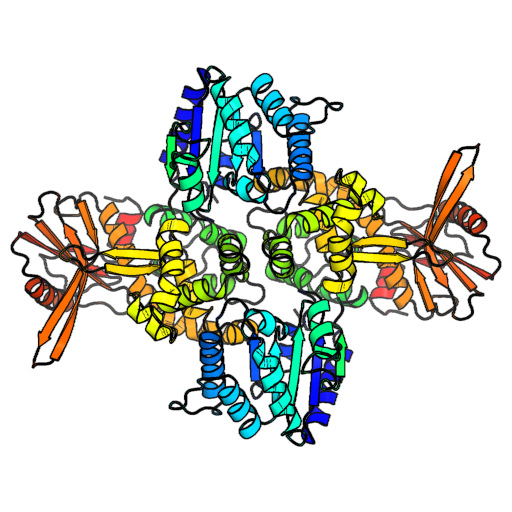 9.164 20.25 1 93.75 156 TYR B CA 1
ATOM 5207 C C . TYR B 1 156 ? 25.766 10.016 20.109 1 93.75 156 TYR B C 1
ATOM 5209 O O . TYR B 1 156 ? 26.875 9.539 20.375 1 93.75 156 TYR B O 1
ATOM 5217 N N . GLY B 1 157 ? 25.531 11.242 19.703 1 92.25 157 GLY B N 1
ATOM 5218 C CA . GLY B 1 157 ? 26.625 12.195 19.641 1 92.25 157 GLY B CA 1
ATOM 5219 C C . GLY B 1 157 ? 27.484 12.039 18.406 1 92.25 157 GLY B C 1
ATOM 5220 O O . GLY B 1 157 ? 28.469 12.758 18.219 1 92.25 157 GLY B O 1
ATOM 5221 N N . ARG B 1 158 ? 27.156 11.164 17.516 1 94.88 158 ARG B N 1
ATOM 5222 C CA . ARG B 1 158 ? 28 10.891 16.359 1 94.88 158 ARG B CA 1
ATOM 5223 C C . ARG B 1 158 ? 27.453 11.555 15.102 1 94.88 158 ARG B C 1
ATOM 5225 O O . ARG B 1 158 ? 28.078 11.5 14.039 1 94.88 158 ARG B O 1
ATOM 5232 N N . ILE B 1 159 ? 26.297 12.148 15.203 1 95.75 159 ILE B N 1
ATOM 5233 C CA . ILE B 1 159 ? 25.703 12.883 14.086 1 95.75 159 ILE B CA 1
ATOM 5234 C C . ILE B 1 159 ? 26.141 14.344 14.148 1 95.75 159 ILE B C 1
ATOM 5236 O O . ILE B 1 159 ? 25.844 15.047 15.117 1 95.75 159 ILE B O 1
ATOM 5240 N N . LYS B 1 160 ? 26.75 14.781 13.102 1 95.44 160 LYS B N 1
ATOM 5241 C CA . LYS B 1 160 ? 27.312 16.125 13.102 1 95.44 160 LYS B CA 1
ATOM 5242 C C . LYS B 1 160 ? 26.25 17.172 12.75 1 95.44 160 LYS B C 1
ATOM 5244 O O . LYS B 1 160 ? 26.312 18.312 13.211 1 95.44 160 LYS B O 1
ATOM 5249 N N . ARG B 1 161 ? 25.375 16.781 11.891 1 95.94 161 ARG B N 1
ATOM 5250 C CA . ARG B 1 161 ? 24.312 17.672 11.484 1 95.94 161 ARG B CA 1
ATOM 5251 C C . ARG B 1 161 ? 22.984 16.938 11.328 1 95.94 161 ARG B C 1
ATOM 5253 O O . ARG B 1 161 ? 22.969 15.781 10.891 1 95.94 161 ARG B O 1
ATOM 5260 N N . GLU B 1 162 ? 21.984 17.578 11.758 1 95.12 162 GLU B N 1
ATOM 5261 C CA . GLU B 1 162 ? 20.641 17.047 11.578 1 95.12 162 GLU B CA 1
ATOM 5262 C C . GLU B 1 162 ? 19.812 17.953 10.664 1 95.12 162 GLU B C 1
ATOM 5264 O O . GLU B 1 162 ? 19.922 19.172 10.719 1 95.12 162 GLU B O 1
ATOM 5269 N N . LEU B 1 163 ? 19.141 17.328 9.82 1 95.19 163 LEU B N 1
ATOM 5270 C CA . LEU B 1 163 ? 18.25 18.016 8.906 1 95.19 163 LEU B CA 1
ATOM 5271 C C . LEU B 1 163 ? 16.828 17.453 9.008 1 95.19 163 LEU B C 1
ATOM 5273 O O . LEU B 1 163 ? 16.594 16.297 8.633 1 95.19 163 LEU B O 1
ATOM 5277 N N . ARG B 1 164 ? 15.93 18.219 9.547 1 93.81 164 ARG B N 1
ATOM 5278 C CA . ARG B 1 164 ? 14.523 17.844 9.531 1 93.81 164 ARG B CA 1
ATOM 5279 C C . ARG B 1 164 ? 13.852 18.297 8.242 1 93.81 164 ARG B C 1
ATOM 5281 O O . ARG B 1 164 ? 13.695 19.5 8 1 93.81 164 ARG B O 1
ATOM 5288 N N . LEU B 1 165 ? 13.469 17.344 7.469 1 95.62 165 LEU B N 1
ATOM 5289 C CA . LEU B 1 165 ? 12.812 17.672 6.207 1 95.62 165 LEU B CA 1
ATOM 5290 C C . LEU B 1 165 ? 11.305 17.812 6.402 1 95.62 165 LEU B C 1
ATOM 5292 O O . LEU B 1 165 ? 10.633 16.859 6.812 1 95.62 165 LEU B O 1
ATOM 5296 N N . GLU B 1 166 ? 10.781 18.984 6.18 1 95 166 GLU B N 1
ATOM 5297 C CA . GLU B 1 166 ? 9.359 19.297 6.328 1 95 166 GLU B CA 1
ATOM 5298 C C . GLU B 1 166 ? 8.656 19.297 4.973 1 95 166 GLU B C 1
ATOM 5300 O O . GLU B 1 166 ? 9.305 19.391 3.93 1 95 166 GLU B O 1
ATOM 5305 N N . PRO B 1 167 ? 7.293 19.109 4.992 1 96.19 167 PRO B N 1
ATOM 5306 C CA . PRO B 1 167 ? 6.574 19.328 3.732 1 96.19 167 PRO B CA 1
ATOM 5307 C C . PRO B 1 167 ? 6.832 20.703 3.139 1 96.19 167 PRO B C 1
ATOM 5309 O O . PRO B 1 167 ? 7.281 21.609 3.846 1 96.19 167 PRO B O 1
ATOM 5312 N N . LEU B 1 168 ? 6.605 20.844 1.868 1 96.5 168 LEU B N 1
ATOM 5313 C CA . LEU B 1 168 ? 6.73 22.156 1.237 1 96.5 168 LEU B CA 1
ATOM 5314 C C . LEU B 1 168 ? 5.762 23.156 1.859 1 96.5 168 LEU B C 1
ATOM 5316 O O . LEU B 1 168 ? 4.652 22.781 2.258 1 96.5 168 LEU B O 1
ATOM 5320 N N . ASP B 1 169 ? 6.188 24.344 1.956 1 94.75 169 ASP B N 1
ATOM 5321 C CA . ASP B 1 169 ? 5.242 25.359 2.379 1 94.75 169 ASP B CA 1
ATOM 5322 C C . ASP B 1 169 ? 4.25 25.688 1.265 1 94.75 169 ASP B C 1
ATOM 5324 O O . ASP B 1 169 ? 4.285 25.078 0.195 1 94.75 169 ASP B O 1
ATOM 5328 N N . ILE B 1 170 ? 3.357 26.594 1.506 1 96.94 170 ILE B N 1
ATOM 5329 C CA . ILE B 1 170 ? 2.264 26.859 0.582 1 96.94 170 ILE B CA 1
ATOM 5330 C C . ILE B 1 170 ? 2.82 27.406 -0.73 1 96.94 170 ILE B C 1
ATOM 5332 O O . ILE B 1 170 ? 2.281 27.141 -1.805 1 96.94 170 ILE B O 1
ATOM 5336 N N . ARG B 1 171 ? 3.875 28.203 -0.676 1 95.12 171 ARG B N 1
ATOM 5337 C CA . ARG B 1 171 ? 4.469 28.734 -1.898 1 95.12 171 ARG B CA 1
ATOM 5338 C C . ARG B 1 171 ? 5.082 27.625 -2.738 1 95.12 171 ARG B C 1
ATOM 5340 O O . ARG B 1 171 ? 4.875 27.562 -3.951 1 95.12 171 ARG B O 1
ATOM 5347 N N . GLY B 1 172 ? 5.891 26.766 -2.037 1 95.31 172 GLY B N 1
ATOM 5348 C CA . GLY B 1 172 ? 6.445 25.625 -2.742 1 95.31 172 GLY B CA 1
ATOM 5349 C C . GLY B 1 172 ? 5.379 24.719 -3.334 1 95.31 172 GLY B C 1
ATOM 5350 O O . GLY B 1 172 ? 5.535 24.219 -4.449 1 95.31 172 GLY B O 1
ATOM 5351 N N . SER B 1 173 ? 4.312 24.5 -2.65 1 97.25 173 SER B N 1
ATOM 5352 C CA . SER B 1 173 ? 3.203 23.672 -3.127 1 97.25 173 SER B CA 1
ATOM 5353 C C . SER B 1 173 ? 2.508 24.328 -4.32 1 97.25 173 SER B C 1
ATOM 5355 O O . SER B 1 173 ? 2.086 23.641 -5.25 1 97.25 173 SER B O 1
ATOM 5357 N N . TYR B 1 174 ? 2.385 25.625 -4.23 1 97.25 174 TYR B N 1
ATOM 5358 C CA . TYR B 1 174 ? 1.785 26.375 -5.336 1 97.25 174 TYR B CA 1
ATOM 5359 C C . TYR B 1 174 ? 2.633 26.25 -6.598 1 97.25 174 TYR B C 1
ATOM 5361 O O . TYR B 1 174 ? 2.098 26.109 -7.699 1 97.25 174 TYR B O 1
ATOM 5369 N N . GLU B 1 175 ? 3.918 26.359 -6.41 1 95.75 175 GLU B N 1
ATOM 5370 C CA . GLU B 1 175 ? 4.824 26.172 -7.539 1 95.75 175 GLU B CA 1
ATOM 5371 C C . GLU B 1 175 ? 4.637 24.797 -8.18 1 95.75 175 GLU B C 1
ATOM 5373 O O . GLU B 1 175 ? 4.633 24.672 -9.406 1 95.75 175 GLU B O 1
ATOM 5378 N N . MET B 1 176 ? 4.465 23.766 -7.398 1 96.31 176 MET B N 1
ATOM 5379 C CA . MET B 1 176 ? 4.215 22.422 -7.914 1 96.31 176 MET B CA 1
ATOM 5380 C C . MET B 1 176 ? 2.889 22.375 -8.664 1 96.31 176 MET B C 1
ATOM 5382 O O . MET B 1 176 ? 2.793 21.75 -9.727 1 96.31 176 MET B O 1
ATOM 5386 N N . ALA B 1 177 ? 1.907 22.969 -8.07 1 97.38 177 ALA B N 1
ATOM 5387 C CA . ALA B 1 177 ? 0.588 23 -8.695 1 97.38 177 ALA B CA 1
ATOM 5388 C C . ALA B 1 177 ? 0.652 23.656 -10.07 1 97.38 177 ALA B C 1
ATOM 5390 O O . ALA B 1 177 ? 0.052 23.156 -11.031 1 97.38 177 ALA B O 1
ATOM 5391 N N . ARG B 1 178 ? 1.384 24.703 -10.172 1 95.88 178 ARG B N 1
ATOM 5392 C CA . ARG B 1 178 ? 1.518 25.406 -11.438 1 95.88 178 ARG B CA 1
ATOM 5393 C C . ARG B 1 178 ? 2.205 24.547 -12.484 1 95.88 178 ARG B C 1
ATOM 5395 O O . ARG B 1 178 ? 1.857 24.594 -13.664 1 95.88 178 ARG B O 1
ATOM 5402 N N . GLU B 1 179 ? 3.129 23.812 -12.055 1 95.31 179 GLU B N 1
ATOM 5403 C CA . GLU B 1 179 ? 3.846 22.938 -12.969 1 95.31 179 GLU B CA 1
ATOM 5404 C C . GLU B 1 179 ? 2.9 21.922 -13.617 1 95.31 179 GLU B C 1
ATOM 5406 O O . GLU B 1 179 ? 3.133 21.484 -14.742 1 95.31 179 GLU B O 1
ATOM 5411 N N . VAL B 1 180 ? 1.865 21.594 -12.883 1 96.25 180 VAL B N 1
ATOM 5412 C CA . VAL B 1 180 ? 0.942 20.594 -13.43 1 96.25 180 VAL B CA 1
ATOM 5413 C C . VAL B 1 180 ? -0.311 21.297 -13.953 1 96.25 180 VAL B C 1
ATOM 5415 O O . VAL B 1 180 ? -1.366 20.672 -14.086 1 96.25 180 VAL B O 1
ATOM 5418 N N . GLY B 1 181 ? -0.221 22.562 -14.148 1 96.31 181 GLY B N 1
ATOM 5419 C CA . GLY B 1 181 ? -1.231 23.312 -14.883 1 96.31 181 GLY B CA 1
ATOM 5420 C C . GLY B 1 181 ? -2.414 23.719 -14.031 1 96.31 181 GLY B C 1
ATOM 5421 O O . GLY B 1 181 ? -3.477 24.062 -14.547 1 96.31 181 GLY B O 1
ATOM 5422 N N . ILE B 1 182 ? -2.303 23.609 -12.719 1 96.12 182 ILE B N 1
ATOM 5423 C CA . ILE B 1 182 ? -3.365 24.062 -11.836 1 96.12 182 ILE B CA 1
ATOM 5424 C C . ILE B 1 182 ? -3.215 25.562 -11.586 1 96.12 182 ILE B C 1
ATOM 5426 O O . ILE B 1 182 ? -2.477 25.984 -10.688 1 96.12 182 ILE B O 1
ATOM 5430 N N . GLU B 1 183 ? -3.922 26.359 -12.289 1 89.88 183 GLU B N 1
ATOM 5431 C CA . GLU B 1 183 ? -3.727 27.812 -12.25 1 89.88 183 GLU B CA 1
ATOM 5432 C C . GLU B 1 183 ? -4.836 28.5 -11.453 1 89.88 183 GLU B C 1
ATOM 5434 O O . GLU B 1 183 ? -4.641 29.594 -10.922 1 89.88 183 GLU B O 1
ATOM 5439 N N . ASN B 1 184 ? -6.027 27.875 -11.445 1 95.31 184 ASN B N 1
ATOM 5440 C CA . ASN B 1 184 ? -7.133 28.406 -10.656 1 95.31 184 ASN B CA 1
ATOM 5441 C C . ASN B 1 184 ? -6.852 28.312 -9.156 1 95.31 184 ASN B C 1
ATOM 5443 O O . ASN B 1 184 ? -6.594 27.219 -8.641 1 95.31 184 ASN B O 1
ATOM 5447 N N . LEU B 1 185 ? -6.922 29.422 -8.484 1 96.75 185 LEU B N 1
ATOM 5448 C CA . LEU B 1 185 ? -6.551 29.469 -7.07 1 96.75 185 LEU B CA 1
ATOM 5449 C C . LEU B 1 185 ? -7.496 28.609 -6.234 1 96.75 185 LEU B C 1
ATOM 5451 O O . LEU B 1 185 ? -7.078 28 -5.25 1 96.75 185 LEU B O 1
ATOM 5455 N N . ASP B 1 186 ? -8.781 28.625 -6.602 1 97 186 ASP B N 1
ATOM 5456 C CA . ASP B 1 186 ? -9.742 27.812 -5.867 1 97 186 ASP B CA 1
ATOM 5457 C C . ASP B 1 186 ? -9.383 26.344 -5.938 1 97 186 ASP B C 1
ATOM 5459 O O . ASP B 1 186 ? -9.508 25.609 -4.945 1 97 186 ASP B O 1
ATOM 5463 N N . ASP B 1 187 ? -8.961 25.906 -7.102 1 98.19 187 ASP B N 1
ATOM 5464 C CA . ASP B 1 187 ? -8.523 24.516 -7.266 1 98.19 187 ASP B CA 1
ATOM 5465 C C . ASP B 1 187 ? -7.266 24.234 -6.441 1 98.19 187 ASP B C 1
ATOM 5467 O O . ASP B 1 187 ? -7.164 23.203 -5.793 1 98.19 187 ASP B O 1
ATOM 5471 N N . PHE B 1 188 ? -6.395 25.219 -6.434 1 98.25 188 PHE B N 1
ATOM 5472 C CA . PHE B 1 188 ? -5.164 25.047 -5.672 1 98.25 188 PHE B CA 1
ATOM 5473 C C . PHE B 1 188 ? -5.465 24.938 -4.18 1 98.25 188 PHE B C 1
ATOM 5475 O O . PHE B 1 188 ? -4.98 24.031 -3.508 1 98.25 188 PHE B O 1
ATOM 5482 N N . ILE B 1 189 ? -6.25 25.828 -3.662 1 98.44 189 ILE B N 1
ATOM 5483 C CA . ILE B 1 189 ? -6.543 25.844 -2.232 1 98.44 189 ILE B CA 1
ATOM 5484 C C . ILE B 1 189 ? -7.258 24.562 -1.834 1 98.44 189 ILE B C 1
ATOM 5486 O O . ILE B 1 189 ? -6.984 24 -0.771 1 98.44 189 ILE B O 1
ATOM 5490 N N . THR B 1 190 ? -8.125 24.109 -2.684 1 98.56 190 THR B N 1
ATOM 5491 C CA . THR B 1 190 ? -8.836 22.859 -2.426 1 98.56 190 THR B CA 1
ATOM 5492 C C . THR B 1 190 ? -7.859 21.688 -2.355 1 98.56 190 THR B C 1
ATOM 5494 O O . THR B 1 190 ? -7.867 20.922 -1.389 1 98.56 190 THR B O 1
ATOM 5497 N N . LEU B 1 191 ? -6.984 21.609 -3.309 1 98.75 191 LEU B N 1
ATOM 5498 C CA . LEU B 1 191 ? -6.027 20.5 -3.355 1 98.75 191 LEU B CA 1
ATOM 5499 C C . LEU B 1 191 ? -5 20.625 -2.232 1 98.75 191 LEU B C 1
ATOM 5501 O O . LEU B 1 191 ? -4.59 19.625 -1.649 1 98.75 191 LEU B O 1
ATOM 5505 N N . TYR B 1 192 ? -4.57 21.844 -1.966 1 98.56 192 TYR B N 1
ATOM 5506 C CA . TYR B 1 192 ? -3.623 22.078 -0.879 1 98.56 192 TYR B CA 1
ATOM 5507 C C . TYR B 1 192 ? -4.219 21.656 0.459 1 98.56 192 TYR B C 1
ATOM 5509 O O . TYR B 1 192 ? -3.508 21.156 1.336 1 98.56 192 TYR B O 1
ATOM 5517 N N . SER B 1 193 ? -5.516 21.844 0.625 1 98.38 193 SER B N 1
ATOM 5518 C CA . SER B 1 193 ? -6.211 21.422 1.842 1 98.38 193 SER B CA 1
ATOM 5519 C C . SER B 1 193 ? -6.188 19.906 2.01 1 98.38 193 SER B C 1
ATOM 5521 O O . SER B 1 193 ? -6.281 19.406 3.129 1 98.38 193 SER B O 1
ATOM 5523 N N . VAL B 1 194 ? -6.027 19.203 0.915 1 98.62 194 VAL B N 1
ATOM 5524 C CA . VAL B 1 194 ? -6.051 17.734 0.942 1 98.62 194 VAL B CA 1
ATOM 5525 C C . VAL B 1 194 ? -4.625 17.203 0.894 1 98.62 194 VAL B C 1
ATOM 5527 O O . VAL B 1 194 ? -4.262 16.312 1.676 1 98.62 194 VAL B O 1
ATOM 5530 N N . PHE B 1 195 ? -3.791 17.781 0.064 1 98.31 195 PHE B N 1
ATOM 5531 C CA . PHE B 1 195 ? -2.467 17.234 -0.229 1 98.31 195 PHE B CA 1
ATOM 5532 C C . PHE B 1 195 ? -1.418 17.844 0.691 1 98.31 195 PHE B C 1
ATOM 5534 O O . PHE B 1 195 ? -0.377 17.25 0.947 1 98.31 195 PHE B O 1
ATOM 5541 N N . GLY B 1 196 ? -1.702 19.078 1.158 1 97.5 196 GLY B N 1
ATOM 5542 C CA . GLY B 1 196 ? -0.668 19.828 1.86 1 97.5 196 GLY B CA 1
ATOM 5543 C C . GLY B 1 196 ? 0.596 20.016 1.041 1 97.5 196 GLY B C 1
ATOM 5544 O O . GLY B 1 196 ? 0.532 20.188 -0.178 1 97.5 196 GLY B O 1
ATOM 5545 N N . GLY B 1 197 ? 1.657 20.125 1.717 1 97.25 197 GLY B N 1
ATOM 5546 C CA . GLY B 1 197 ? 2.936 20.359 1.065 1 97.25 197 GLY B CA 1
ATOM 5547 C C . GLY B 1 197 ? 3.67 19.094 0.7 1 97.25 197 GLY B C 1
ATOM 5548 O O . GLY B 1 197 ? 4.883 19.109 0.468 1 97.25 197 GLY B O 1
ATOM 5549 N N . PHE B 1 198 ? 2.99 17.953 0.626 1 97 198 PHE B N 1
ATOM 5550 C CA . PHE B 1 198 ? 3.637 16.672 0.327 1 97 198 PHE B CA 1
ATOM 5551 C C . PHE B 1 198 ? 3.799 16.484 -1.178 1 97 198 PHE B C 1
ATOM 5553 O O . PHE B 1 198 ? 2.812 16.312 -1.896 1 97 198 PHE B O 1
ATOM 5560 N N . PRO B 1 199 ? 4.98 16.453 -1.661 1 96.06 199 PRO B N 1
ATOM 5561 C CA . PRO B 1 199 ? 5.25 16.422 -3.1 1 96.06 199 PRO B CA 1
ATOM 5562 C C . PRO B 1 199 ? 4.609 15.219 -3.795 1 96.06 199 PRO B C 1
ATOM 5564 O O . PRO B 1 199 ? 4.156 15.328 -4.938 1 96.06 199 PRO B O 1
ATOM 5567 N N . ARG B 1 200 ? 4.52 14.109 -3.176 1 94.19 200 ARG B N 1
ATOM 5568 C CA . ARG B 1 200 ? 4.02 12.859 -3.74 1 94.19 200 ARG B CA 1
ATOM 5569 C C . ARG B 1 200 ? 2.646 13.055 -4.375 1 94.19 200 ARG B C 1
ATOM 5571 O O . ARG B 1 200 ? 2.377 12.531 -5.457 1 94.19 200 ARG B O 1
ATOM 5578 N N . TYR B 1 201 ? 1.827 13.766 -3.748 1 96.75 201 TYR B N 1
ATOM 5579 C CA . TYR B 1 201 ? 0.442 13.875 -4.191 1 96.75 201 TYR B CA 1
ATOM 5580 C C . TYR B 1 201 ? 0.322 14.828 -5.375 1 96.75 201 TYR B C 1
ATOM 5582 O O . TYR B 1 201 ? -0.545 14.648 -6.234 1 96.75 201 TYR B O 1
ATOM 5590 N N . TRP B 1 202 ? 1.207 15.812 -5.398 1 96.62 202 TRP B N 1
ATOM 5591 C CA . TRP B 1 202 ? 1.25 16.688 -6.559 1 96.62 202 TRP B CA 1
ATOM 5592 C C . TRP B 1 202 ? 1.837 15.969 -7.77 1 96.62 202 TRP B C 1
ATOM 5594 O O . TRP B 1 202 ? 1.354 16.125 -8.891 1 96.62 202 TRP B O 1
ATOM 5604 N N . VAL B 1 203 ? 2.82 15.188 -7.539 1 94.5 203 VAL B N 1
ATOM 5605 C CA . VAL B 1 203 ? 3.434 14.391 -8.602 1 94.5 203 VAL B CA 1
ATOM 5606 C C . VAL B 1 203 ? 2.416 13.398 -9.148 1 94.5 203 VAL B C 1
ATOM 5608 O O . VAL B 1 203 ? 2.414 13.102 -10.352 1 94.5 203 VAL B O 1
ATOM 5611 N N . ALA B 1 204 ? 1.575 12.859 -8.273 1 94.38 204 ALA B N 1
ATOM 5612 C CA . ALA B 1 204 ? 0.549 11.906 -8.688 1 94.38 204 ALA B CA 1
ATOM 5613 C C . ALA B 1 204 ? -0.373 12.516 -9.742 1 94.38 204 ALA B C 1
ATOM 5615 O O . ALA B 1 204 ? -0.862 11.812 -10.625 1 94.38 204 ALA B O 1
ATOM 5616 N N . VAL B 1 205 ? -0.597 13.805 -9.656 1 96.44 205 VAL B N 1
ATOM 5617 C CA . VAL B 1 205 ? -1.432 14.484 -10.641 1 96.44 205 VAL B CA 1
ATOM 5618 C C . VAL B 1 205 ? -0.822 14.336 -12.031 1 96.44 205 VAL B C 1
ATOM 5620 O O . VAL B 1 205 ? -1.522 14 -12.992 1 96.44 205 VAL B O 1
ATOM 5623 N N . GLU B 1 206 ? 0.44 14.602 -12.094 1 93.62 206 GLU B N 1
ATOM 5624 C CA . GLU B 1 206 ? 1.159 14.469 -13.359 1 93.62 206 GLU B CA 1
ATOM 5625 C C . GLU B 1 206 ? 1.203 13.016 -13.82 1 93.62 206 GLU B C 1
ATOM 5627 O O . GLU B 1 206 ? 0.928 12.719 -14.984 1 93.62 206 GLU B O 1
ATOM 5632 N N . ASP B 1 207 ? 1.526 12.188 -12.906 1 89.75 207 ASP B N 1
ATOM 5633 C CA . ASP B 1 207 ? 1.674 10.766 -13.211 1 89.75 207 ASP B CA 1
ATOM 5634 C C . ASP B 1 207 ? 0.39 10.195 -13.812 1 89.75 207 ASP B C 1
ATOM 5636 O O . ASP B 1 207 ? 0.438 9.305 -14.656 1 89.75 207 ASP B O 1
ATOM 5640 N N . GLU B 1 208 ? -0.754 10.664 -13.367 1 91 208 GLU B N 1
ATOM 5641 C CA . GLU B 1 208 ? -2.047 10.125 -13.781 1 91 208 GLU B CA 1
ATOM 5642 C C . GLU B 1 208 ? -2.617 10.906 -14.961 1 91 208 GLU B C 1
ATOM 5644 O O . GLU B 1 208 ? -3.768 10.695 -15.352 1 91 208 GLU B O 1
ATOM 5649 N N . GLY B 1 209 ? -1.838 11.82 -15.531 1 91.88 209 GLY B N 1
ATOM 5650 C CA . GLY B 1 209 ? -2.254 12.586 -16.688 1 91.88 209 GLY B CA 1
ATOM 5651 C C . GLY B 1 209 ? -3.387 13.555 -16.391 1 91.88 209 GLY B C 1
ATOM 5652 O O . GLY B 1 209 ? -4.277 13.742 -17.219 1 91.88 209 GLY B O 1
ATOM 5653 N N . LEU B 1 210 ? -3.414 14.117 -15.203 1 96.19 210 LEU B N 1
ATOM 5654 C CA . LEU B 1 210 ? -4.516 14.984 -14.789 1 96.19 210 LEU B CA 1
ATOM 5655 C C . LEU B 1 210 ? -4.098 16.453 -14.82 1 96.19 210 LEU B C 1
ATOM 5657 O O . LEU B 1 210 ? -4.695 17.281 -14.141 1 96.19 210 LEU B O 1
ATOM 5661 N N . GLU B 1 211 ? -3.066 16.766 -15.578 1 96.75 211 GLU B N 1
ATOM 5662 C CA . GLU B 1 211 ? -2.6 18.141 -15.695 1 96.75 211 GLU B CA 1
ATOM 5663 C C . GLU B 1 211 ? -3.707 19.062 -16.219 1 96.75 211 GLU B C 1
ATOM 5665 O O . GLU B 1 211 ? -4.434 18.703 -17.141 1 96.75 211 GLU B O 1
ATOM 5670 N N . GLY B 1 212 ? -3.854 20.156 -15.578 1 97 212 GLY B N 1
ATOM 5671 C CA . GLY B 1 212 ? -4.801 21.156 -16.031 1 97 212 GLY B CA 1
ATOM 5672 C C . GLY B 1 212 ? -6.223 20.875 -15.586 1 97 212 GLY B C 1
ATOM 5673 O O . GLY B 1 212 ? -7.121 21.688 -15.805 1 97 212 GLY B O 1
ATOM 5674 N N . GLU B 1 213 ? -6.461 19.75 -14.977 1 97.56 213 GLU B N 1
ATOM 5675 C CA . GLU B 1 213 ? -7.809 19.422 -14.516 1 97.56 213 GLU B CA 1
ATOM 5676 C C . GLU B 1 213 ? -8.164 20.203 -13.25 1 97.56 213 GLU B C 1
ATOM 5678 O O . GLU B 1 213 ? -7.289 20.781 -12.602 1 97.56 213 GLU B O 1
ATOM 5683 N N . ASN B 1 214 ? -9.445 20.281 -12.914 1 98 214 ASN B N 1
ATOM 5684 C CA . ASN B 1 214 ? -9.859 20.969 -11.695 1 98 214 ASN B CA 1
ATOM 5685 C C . ASN B 1 214 ? -9.734 20.062 -10.477 1 98 214 ASN B C 1
ATOM 5687 O O . ASN B 1 214 ? -9.469 18.859 -10.609 1 98 214 ASN B O 1
ATOM 5691 N N . ALA B 1 215 ? -9.891 20.609 -9.281 1 98.44 215 ALA B N 1
ATOM 5692 C CA . ALA B 1 215 ? -9.648 19.922 -8.023 1 98.44 215 ALA B CA 1
ATOM 5693 C C . ALA B 1 215 ? -10.594 18.719 -7.879 1 98.44 215 ALA B C 1
ATOM 5695 O O . ALA B 1 215 ? -10.18 17.641 -7.434 1 98.44 215 ALA B O 1
ATOM 5696 N N . GLU B 1 216 ? -11.875 18.922 -8.219 1 98 216 GLU B N 1
ATOM 5697 C CA . GLU B 1 216 ? -12.859 17.859 -8.078 1 98 216 GLU B CA 1
ATOM 5698 C C . GLU B 1 216 ? -12.484 16.641 -8.914 1 98 216 GLU B C 1
ATOM 5700 O O . GLU B 1 216 ? -12.508 15.508 -8.422 1 98 216 GLU B O 1
ATOM 5705 N N . ARG B 1 217 ? -12.141 16.891 -10.133 1 97.69 217 ARG B N 1
ATOM 5706 C CA . ARG B 1 217 ? -11.75 15.812 -11.031 1 97.69 217 ARG B CA 1
ATOM 5707 C C . ARG B 1 217 ? -10.484 15.109 -10.523 1 97.69 217 ARG B C 1
ATOM 5709 O O . ARG B 1 217 ? -10.398 13.883 -10.547 1 97.69 217 ARG B O 1
ATOM 5716 N N . ILE B 1 218 ? -9.523 15.836 -10.086 1 98.44 218 ILE B N 1
ATOM 5717 C CA . ILE B 1 218 ? -8.258 15.305 -9.594 1 98.44 218 ILE B CA 1
ATOM 5718 C C . ILE B 1 218 ? -8.508 14.422 -8.375 1 98.44 218 ILE B C 1
ATOM 5720 O O . ILE B 1 218 ? -8.039 13.289 -8.312 1 98.44 218 ILE B O 1
ATOM 5724 N N . LEU B 1 219 ? -9.273 14.93 -7.43 1 98.56 219 LEU B N 1
ATOM 5725 C CA . LEU B 1 219 ? -9.547 14.172 -6.211 1 98.56 219 LEU B CA 1
ATOM 5726 C C . LEU B 1 219 ? -10.336 12.906 -6.523 1 98.56 219 LEU B C 1
ATOM 5728 O O . LEU B 1 219 ? -10.055 11.844 -5.965 1 98.56 219 LEU B O 1
ATOM 5732 N N . LYS B 1 220 ? -11.32 13 -7.383 1 97.88 220 LYS B N 1
ATOM 5733 C CA . LYS B 1 220 ? -12.117 11.844 -7.766 1 97.88 220 LYS B CA 1
ATOM 5734 C C . LYS B 1 220 ? -11.242 10.742 -8.359 1 97.88 220 LYS B C 1
ATOM 5736 O O . LYS B 1 220 ? -11.32 9.586 -7.945 1 97.88 220 LYS B O 1
ATOM 5741 N N . GLU B 1 221 ? -10.375 11.133 -9.227 1 95.88 221 GLU B N 1
ATOM 5742 C CA . GLU B 1 221 ? -9.562 10.164 -9.953 1 95.88 221 GLU B CA 1
ATOM 5743 C C . GLU B 1 221 ? -8.469 9.578 -9.055 1 95.88 221 GLU B C 1
ATOM 5745 O O . GLU B 1 221 ? -8.141 8.398 -9.156 1 95.88 221 GLU B O 1
ATOM 5750 N N . LEU B 1 222 ? -7.914 10.367 -8.195 1 96.75 222 LEU B N 1
ATOM 5751 C CA . LEU B 1 222 ? -6.781 9.914 -7.391 1 96.75 222 LEU B CA 1
ATOM 5752 C C . LEU B 1 222 ? -7.258 9.102 -6.188 1 96.75 222 LEU B C 1
ATOM 5754 O O . LEU B 1 222 ? -6.508 8.289 -5.648 1 96.75 222 LEU B O 1
ATOM 5758 N N . ILE B 1 223 ? -8.562 9.32 -5.762 1 97.44 223 ILE B N 1
ATOM 5759 C CA . ILE B 1 223 ? -8.93 8.734 -4.477 1 97.44 223 ILE B CA 1
ATOM 5760 C C . ILE B 1 223 ? -10.211 7.914 -4.633 1 97.44 223 ILE B C 1
ATOM 5762 O O . ILE B 1 223 ? -10.383 6.895 -3.961 1 97.44 223 ILE B O 1
ATOM 5766 N N . PHE B 1 224 ? -11.125 8.266 -5.512 1 96.81 224 PHE B N 1
ATOM 5767 C CA . PHE B 1 224 ? -12.477 7.719 -5.41 1 96.81 224 PHE B CA 1
ATOM 5768 C C . PHE B 1 224 ? -12.844 6.949 -6.672 1 96.81 224 PHE B C 1
ATOM 5770 O O . PHE B 1 224 ? -13.992 6.531 -6.84 1 96.81 224 PHE B O 1
ATOM 5777 N N . SER B 1 225 ? -11.922 6.836 -7.562 1 91.69 225 SER B N 1
ATOM 5778 C CA . SER B 1 225 ? -12.148 5.918 -8.672 1 91.69 225 SER B CA 1
ATOM 5779 C C . SER B 1 225 ? -11.719 4.5 -8.312 1 91.69 225 SER B C 1
ATOM 5781 O O . SER B 1 225 ? -11 4.293 -7.332 1 91.69 225 SER B O 1
ATOM 5783 N N . TYR B 1 226 ? -12.344 3.52 -8.961 1 85.06 226 TYR B N 1
ATOM 5784 C CA . TYR B 1 226 ? -11.93 2.145 -8.703 1 85.06 226 TYR B CA 1
ATOM 5785 C C . TYR B 1 226 ? -10.469 1.936 -9.078 1 85.06 226 TYR B C 1
ATOM 5787 O O . TYR B 1 226 ? -10.016 2.389 -10.133 1 85.06 226 TYR B O 1
ATOM 5795 N N . SER B 1 227 ? -9.688 1.346 -8.242 1 83.19 227 SER B N 1
ATOM 5796 C CA . SER B 1 227 ? -8.25 1.133 -8.391 1 83.19 227 SER B CA 1
ATOM 5797 C C . SER B 1 227 ? -7.496 2.457 -8.422 1 83.19 227 SER B C 1
ATOM 5799 O O . SER B 1 227 ? -6.504 2.598 -9.141 1 83.19 227 SER B O 1
ATOM 5801 N N . ALA B 1 228 ? -8.047 3.406 -7.688 1 91.56 228 ALA B N 1
ATOM 5802 C CA . ALA B 1 228 ? -7.43 4.73 -7.641 1 91.56 228 ALA B CA 1
ATOM 5803 C C . ALA B 1 228 ? -5.977 4.648 -7.184 1 91.56 228 ALA B C 1
ATOM 5805 O O . ALA B 1 228 ? -5.637 3.822 -6.332 1 91.56 228 ALA B O 1
ATOM 5806 N N . PRO B 1 229 ? -5.109 5.582 -7.703 1 90.44 229 PRO B N 1
ATOM 5807 C CA . PRO B 1 229 ? -3.678 5.566 -7.387 1 90.44 229 PRO B CA 1
ATOM 5808 C C . PRO B 1 229 ? -3.402 5.727 -5.895 1 90.44 229 PRO B C 1
ATOM 5810 O O . PRO B 1 229 ? -2.404 5.211 -5.387 1 90.44 229 PRO B O 1
ATOM 5813 N N . LEU B 1 230 ? -4.289 6.391 -5.164 1 94.06 230 LEU B N 1
ATOM 5814 C CA . LEU B 1 230 ? -4 6.676 -3.764 1 94.06 230 LEU B CA 1
ATOM 5815 C C . LEU B 1 230 ? -4.914 5.871 -2.846 1 94.06 230 LEU B C 1
ATOM 5817 O O . LEU B 1 230 ? -4.996 6.148 -1.646 1 94.06 230 LEU B O 1
ATOM 5821 N N . GLU B 1 231 ? -5.598 4.848 -3.367 1 91.38 231 GLU B N 1
ATOM 5822 C CA . GLU B 1 231 ? -6.539 4.059 -2.582 1 91.38 231 GLU B CA 1
ATOM 5823 C C . GLU B 1 231 ? -5.844 3.381 -1.404 1 91.38 231 GLU B C 1
ATOM 5825 O O . GLU B 1 231 ? -6.426 3.25 -0.324 1 91.38 231 GLU B O 1
ATOM 5830 N N . GLU B 1 232 ? -4.586 3.053 -1.658 1 88.06 232 GLU B N 1
ATOM 5831 C CA . GLU B 1 232 ? -3.883 2.287 -0.633 1 88.06 232 GLU B CA 1
ATOM 5832 C C . GLU B 1 232 ? -2.844 3.146 0.083 1 88.06 232 GLU B C 1
ATOM 5834 O O . GLU B 1 232 ? -2.035 2.633 0.859 1 88.06 232 GLU B O 1
ATOM 5839 N N . GLU B 1 233 ? -2.807 4.395 -0.154 1 91.88 233 GLU B N 1
ATOM 5840 C CA . GLU B 1 233 ? -1.777 5.297 0.352 1 91.88 233 GLU B CA 1
ATOM 5841 C C . GLU B 1 233 ? -1.793 5.352 1.877 1 91.88 233 GLU B C 1
ATOM 5843 O O . GLU B 1 233 ? -0.766 5.133 2.521 1 91.88 233 GLU B O 1
ATOM 5848 N N . VAL B 1 234 ? -2.939 5.543 2.475 1 92.19 234 VAL B N 1
ATOM 5849 C CA . VAL B 1 234 ? -3.045 5.734 3.918 1 92.19 234 VAL B CA 1
ATOM 5850 C C . VAL B 1 234 ? -2.83 4.402 4.633 1 92.19 234 VAL B C 1
ATOM 5852 O O . VAL B 1 234 ? -2.016 4.309 5.555 1 92.19 234 VAL B O 1
ATOM 5855 N N . PRO B 1 235 ? -3.506 3.316 4.195 1 87.5 235 PRO B N 1
ATOM 5856 C CA . PRO B 1 235 ? -3.215 2.025 4.824 1 87.5 235 PRO B CA 1
ATOM 5857 C C . PRO B 1 235 ? -1.732 1.667 4.773 1 87.5 235 PRO B C 1
ATOM 5859 O O . PRO B 1 235 ? -1.198 1.104 5.734 1 87.5 235 PRO B O 1
ATOM 5862 N N . ARG B 1 236 ? -1.08 2.07 3.789 1 84.69 236 ARG B N 1
ATOM 5863 C CA . ARG B 1 236 ? 0.339 1.758 3.646 1 84.69 236 ARG B CA 1
ATOM 5864 C C . ARG B 1 236 ? 1.177 2.549 4.645 1 84.69 236 ARG B C 1
ATOM 5866 O O . ARG B 1 236 ? 2 1.978 5.363 1 84.69 236 ARG B O 1
ATOM 5873 N N . ILE B 1 237 ? 0.962 3.826 4.613 1 87.62 237 ILE B N 1
ATOM 5874 C CA . ILE B 1 237 ? 1.71 4.699 5.512 1 87.62 237 ILE B CA 1
ATOM 5875 C C . ILE B 1 237 ? 1.562 4.207 6.949 1 87.62 237 ILE B C 1
ATOM 5877 O O . ILE B 1 237 ? 2.557 4.039 7.66 1 87.62 237 ILE B O 1
ATOM 5881 N N . LEU B 1 238 ? 0.39 3.828 7.285 1 88.19 238 LEU B N 1
ATOM 5882 C CA . LEU B 1 238 ? 0.109 3.539 8.688 1 88.19 238 LEU B CA 1
ATOM 5883 C C . LEU B 1 238 ? 0.531 2.119 9.047 1 88.19 238 LEU B C 1
ATOM 5885 O O . LEU B 1 238 ? 0.942 1.855 10.18 1 88.19 238 LEU B O 1
ATOM 5889 N N . SER B 1 239 ? 0.386 1.223 8.117 1 83.56 239 SER B N 1
ATOM 5890 C CA . SER B 1 239 ? 0.839 -0.138 8.391 1 83.56 239 SER B CA 1
ATOM 5891 C C . SER B 1 239 ? 2.336 -0.175 8.68 1 83.56 239 SER B C 1
ATOM 5893 O O . SER B 1 239 ? 2.797 -0.983 9.492 1 83.56 239 SER B O 1
ATOM 5895 N N . LEU B 1 240 ? 3.082 0.647 8.062 1 78.62 240 LEU B N 1
ATOM 5896 C CA . LEU B 1 240 ? 4.52 0.742 8.289 1 78.62 240 LEU B CA 1
ATOM 5897 C C . LEU B 1 240 ? 4.824 1.348 9.656 1 78.62 240 LEU B C 1
ATOM 5899 O O . LEU B 1 240 ? 5.816 0.992 10.289 1 78.62 240 LEU B O 1
ATOM 5903 N N . GLU B 1 241 ? 3.867 2.172 10.047 1 80.94 241 GLU B N 1
ATOM 5904 C CA . GLU B 1 241 ? 4.094 2.863 11.312 1 80.94 241 GLU B CA 1
ATOM 5905 C C . GLU B 1 241 ? 3.607 2.029 12.492 1 80.94 241 GLU B C 1
ATOM 5907 O O . GLU B 1 241 ? 4.316 1.884 13.492 1 80.94 241 GLU B O 1
ATOM 5912 N N . PHE B 1 242 ? 2.359 1.437 12.305 1 81.25 242 PHE B N 1
ATOM 5913 C CA . PHE B 1 242 ? 1.698 0.845 13.461 1 81.25 242 PHE B CA 1
ATOM 5914 C C . PHE B 1 242 ? 1.919 -0.662 13.5 1 81.25 242 PHE B C 1
ATOM 5916 O O . PHE B 1 242 ? 1.831 -1.28 14.562 1 81.25 242 PHE B O 1
ATOM 5923 N N . GLY B 1 243 ? 2.195 -1.245 12.539 1 67.88 243 GLY B N 1
ATOM 5924 C CA . GLY B 1 243 ? 2.27 -2.695 12.461 1 67.88 243 GLY B CA 1
ATOM 5925 C C . GLY B 1 243 ? 0.928 -3.375 12.656 1 67.88 243 GLY B C 1
ATOM 5926 O O . GLY B 1 243 ? -0.071 -2.971 12.055 1 67.88 243 GLY B O 1
ATOM 5927 N N . LYS B 1 244 ? 0.854 -4.504 13.477 1 60.34 244 LYS B N 1
ATOM 5928 C CA . LYS B 1 244 ? -0.321 -5.352 13.656 1 60.34 244 LYS B CA 1
ATOM 5929 C C . LYS B 1 244 ? -1.266 -4.77 14.703 1 60.34 244 LYS B C 1
ATOM 5931 O O . LYS B 1 244 ? -2.439 -5.145 14.766 1 60.34 244 LYS B O 1
ATOM 5936 N N . ARG B 1 245 ? -0.866 -3.744 15.562 1 57.94 245 ARG B N 1
ATOM 5937 C CA . ARG B 1 245 ? -1.562 -3.254 16.75 1 57.94 245 ARG B CA 1
ATOM 5938 C C . ARG B 1 245 ? -2.441 -2.055 16.406 1 57.94 245 ARG B C 1
ATOM 5940 O O . ARG B 1 245 ? -2.703 -1.209 17.266 1 57.94 245 ARG B O 1
ATOM 5947 N N . SER B 1 246 ? -3.254 -2.121 15.359 1 73.75 246 SER B N 1
ATOM 5948 C CA . SER B 1 246 ? -3.439 -0.866 14.641 1 73.75 246 SER B CA 1
ATOM 5949 C C . SER B 1 246 ? -4.824 -0.279 14.898 1 73.75 246 SER B C 1
ATOM 5951 O O . SER B 1 246 ? -5 0.94 14.867 1 73.75 246 SER B O 1
ATOM 5953 N N . GLY B 1 247 ? -5.648 -0.943 15.766 1 82.75 247 GLY B N 1
ATOM 5954 C CA . GLY B 1 247 ? -7.008 -0.439 15.664 1 82.75 247 GLY B CA 1
ATOM 5955 C C . GLY B 1 247 ? -7.219 0.858 16.422 1 82.75 247 GLY B C 1
ATOM 5956 O O . GLY B 1 247 ? -7.832 1.795 15.906 1 82.75 247 GLY B O 1
ATOM 5957 N N . VAL B 1 248 ? -6.559 0.998 17.531 1 88.81 248 VAL B N 1
ATOM 5958 C CA . VAL B 1 248 ? -6.785 2.152 18.391 1 88.81 248 VAL B CA 1
ATOM 5959 C C . VAL B 1 248 ? -6.18 3.4 17.75 1 88.81 248 VAL B C 1
ATOM 5961 O O . VAL B 1 248 ? -6.746 4.492 17.844 1 88.81 248 VAL B O 1
ATOM 5964 N N . TYR B 1 249 ? -5.016 3.258 17.125 1 92.62 249 TYR B N 1
ATOM 5965 C CA . TYR B 1 249 ? -4.398 4.387 16.453 1 92.62 249 TYR B CA 1
ATOM 5966 C C . TYR B 1 249 ? -5.316 4.938 15.359 1 92.62 249 TYR B C 1
ATOM 5968 O O . TYR B 1 249 ? -5.508 6.152 15.266 1 92.62 249 TYR B O 1
ATOM 5976 N N . TYR B 1 250 ? -5.91 4.02 14.633 1 92.44 250 TYR B N 1
ATOM 5977 C CA . TYR B 1 250 ? -6.832 4.414 13.57 1 92.44 250 TYR B CA 1
ATOM 5978 C C . TYR B 1 250 ? -8.062 5.109 14.148 1 92.44 250 TYR B C 1
ATOM 5980 O O . TYR B 1 250 ? -8.516 6.121 13.609 1 92.44 250 TYR B O 1
ATOM 5988 N N . ASP B 1 251 ? -8.5 4.566 15.258 1 93.94 251 ASP B N 1
ATOM 5989 C CA . ASP B 1 251 ? -9.68 5.117 15.922 1 93.94 251 ASP B CA 1
ATOM 5990 C C . ASP B 1 251 ? -9.438 6.547 16.391 1 93.94 251 ASP B C 1
ATOM 5992 O O . ASP B 1 251 ? -10.289 7.422 16.219 1 93.94 251 ASP B O 1
ATOM 5996 N N . ILE B 1 252 ? -8.297 6.727 16.969 1 95.75 252 ILE B N 1
ATOM 5997 C CA . ILE B 1 252 ? -7.938 8.047 17.469 1 95.75 252 ILE B CA 1
ATOM 5998 C C . ILE B 1 252 ? -7.863 9.039 16.312 1 95.75 252 ILE B C 1
ATOM 6000 O O . ILE B 1 252 ? -8.406 10.141 16.391 1 95.75 252 ILE B O 1
ATOM 6004 N N . LEU B 1 253 ? -7.242 8.656 15.227 1 96.06 253 LEU B N 1
ATOM 6005 C CA . LEU B 1 253 ? -7.125 9.516 14.062 1 96.06 253 LEU B CA 1
ATOM 6006 C C . LEU B 1 253 ? -8.5 9.852 13.492 1 96.06 253 LEU B C 1
ATOM 6008 O O . LEU B 1 253 ? -8.758 11 13.125 1 96.06 253 LEU B O 1
ATOM 6012 N N . GLU B 1 254 ? -9.336 8.852 13.438 1 96.12 254 GLU B N 1
ATOM 6013 C CA . GLU B 1 254 ? -10.695 9.086 12.945 1 96.12 254 GLU B CA 1
ATOM 6014 C C . GLU B 1 254 ? -11.445 10.062 13.852 1 96.12 254 GLU B C 1
ATOM 6016 O O . GLU B 1 254 ? -12.133 10.961 13.359 1 96.12 254 GLU B O 1
ATOM 6021 N N . ALA B 1 255 ? -11.305 9.883 15.156 1 96.81 255 ALA B N 1
ATOM 6022 C CA . ALA B 1 255 ? -11.961 10.766 16.125 1 96.81 255 ALA B CA 1
ATOM 6023 C C . ALA B 1 255 ? -11.5 12.211 15.938 1 96.81 255 ALA B C 1
ATOM 6025 O O . ALA B 1 255 ? -12.312 13.133 15.906 1 96.81 255 ALA B O 1
ATOM 6026 N N . ILE B 1 256 ? -10.242 12.391 15.789 1 97.38 256 ILE B N 1
ATOM 6027 C CA . ILE B 1 256 ? -9.68 13.727 15.641 1 97.38 256 ILE B CA 1
ATOM 6028 C C . ILE B 1 256 ? -10.164 14.352 14.336 1 97.38 256 ILE B C 1
ATOM 6030 O O . ILE B 1 256 ? -10.609 15.5 14.312 1 97.38 256 ILE B O 1
ATOM 6034 N N . ALA B 1 257 ? -10.117 13.609 13.305 1 96.25 257 ALA B N 1
ATOM 6035 C CA . ALA B 1 257 ? -10.523 14.109 11.992 1 96.25 257 ALA B CA 1
ATOM 6036 C C . ALA B 1 257 ? -11.992 14.508 11.984 1 96.25 257 ALA B C 1
ATOM 6038 O O . ALA B 1 257 ? -12.414 15.344 11.188 1 96.25 257 ALA B O 1
ATOM 6039 N N . ASN B 1 258 ? -12.695 13.883 12.875 1 94.19 258 ASN B N 1
ATOM 6040 C CA . ASN B 1 258 ? -14.125 14.148 12.906 1 94.19 258 ASN B CA 1
ATOM 6041 C C . ASN B 1 258 ? -14.5 15.109 14.039 1 94.19 258 ASN B C 1
ATOM 6043 O O . ASN B 1 258 ? -15.648 15.133 14.477 1 94.19 258 ASN B O 1
ATOM 6047 N N . GLY B 1 259 ? -13.57 15.797 14.609 1 93.12 259 GLY B N 1
ATOM 6048 C CA . GLY B 1 259 ? -13.898 16.969 15.398 1 93.12 259 GLY B CA 1
ATOM 6049 C C . GLY B 1 259 ? -13.5 16.844 16.859 1 93.12 259 GLY B C 1
ATOM 6050 O O . GLY B 1 259 ? -13.641 17.797 17.641 1 93.12 259 GLY B O 1
ATOM 6051 N N . SER B 1 260 ? -13.008 15.609 17.25 1 94.94 260 SER B N 1
ATOM 6052 C CA . SER B 1 260 ? -12.523 15.469 18.609 1 94.94 260 SER B CA 1
ATOM 6053 C C . SER B 1 260 ? -11.148 16.125 18.781 1 94.94 260 SER B C 1
ATOM 6055 O O . SER B 1 260 ? -10.18 15.695 18.156 1 94.94 260 SER B O 1
ATOM 6057 N N . THR B 1 261 ? -11.086 17.078 19.703 1 93.44 261 THR B N 1
ATOM 6058 C CA . THR B 1 261 ? -9.859 17.875 19.766 1 93.44 261 THR B CA 1
ATOM 6059 C C . THR B 1 261 ? -9.172 17.734 21.109 1 93.44 261 THR B C 1
ATOM 6061 O O . THR B 1 261 ? -8.234 18.469 21.422 1 93.44 261 THR B O 1
ATOM 6064 N N . SER B 1 262 ? -9.672 16.953 21.984 1 95.06 262 SER B N 1
ATOM 6065 C CA . SER B 1 262 ? -9.07 16.688 23.281 1 95.06 262 SER B CA 1
ATOM 6066 C C . SER B 1 262 ? -9.102 15.188 23.594 1 95.06 262 SER B C 1
ATOM 6068 O O . SER B 1 262 ? -9.906 14.445 23.031 1 95.06 262 SER B O 1
ATOM 6070 N N . PRO B 1 263 ? -8.234 14.812 24.516 1 95.38 263 PRO B N 1
ATOM 6071 C CA . PRO B 1 263 ? -8.25 13.398 24.906 1 95.38 263 PRO B CA 1
ATOM 6072 C C . PRO B 1 263 ? -9.625 12.953 25.406 1 95.38 263 PRO B C 1
ATOM 6074 O O . PRO B 1 263 ? -10.078 11.852 25.078 1 95.38 263 PRO B O 1
ATOM 6077 N N . SER B 1 264 ? -10.25 13.812 26.125 1 95 264 SER B N 1
ATOM 6078 C CA . SER B 1 264 ? -11.562 13.477 26.672 1 95 264 SER B CA 1
ATOM 6079 C C . SER B 1 264 ? -12.594 13.32 25.562 1 95 264 SER B C 1
ATOM 6081 O O . SER B 1 264 ? -13.398 12.383 25.578 1 95 264 SER B O 1
ATOM 6083 N N . GLU B 1 265 ? -12.57 14.211 24.609 1 95.44 265 GLU B N 1
ATOM 6084 C CA . GLU B 1 265 ? -13.492 14.125 23.484 1 95.44 265 GLU B CA 1
ATOM 6085 C C . GLU B 1 265 ? -13.227 12.875 22.656 1 95.44 265 GLU B C 1
ATOM 6087 O O . GLU B 1 265 ? -14.164 12.234 22.172 1 95.44 265 GLU B O 1
ATOM 6092 N N . ILE B 1 266 ? -11.984 12.547 22.469 1 96.38 266 ILE B N 1
ATOM 6093 C CA . ILE B 1 266 ? -11.602 11.359 21.719 1 96.38 266 ILE B CA 1
ATOM 6094 C C . ILE B 1 266 ? -12.125 10.109 22.422 1 96.38 266 ILE B C 1
ATOM 6096 O O . ILE B 1 266 ? -12.75 9.25 21.781 1 96.38 266 ILE B O 1
ATOM 6100 N N . ALA B 1 267 ? -11.875 10.047 23.703 1 95.12 267 ALA B N 1
ATOM 6101 C CA . ALA B 1 267 ? -12.352 8.914 24.484 1 95.12 267 ALA B CA 1
ATOM 6102 C C . ALA B 1 267 ? -13.867 8.781 24.406 1 95.12 267 ALA B C 1
ATOM 6104 O O . ALA B 1 267 ? -14.398 7.68 24.266 1 95.12 267 ALA B O 1
ATOM 6105 N N . GLY B 1 268 ? -14.531 9.938 24.5 1 92.31 268 GLY B N 1
ATOM 6106 C CA . GLY B 1 268 ? -15.977 9.938 24.359 1 92.31 268 GLY B CA 1
ATOM 6107 C C . GLY B 1 268 ? -16.453 9.438 23.016 1 92.31 268 GLY B C 1
ATOM 6108 O O . GLY B 1 268 ? -17.375 8.617 22.938 1 92.31 268 GLY B O 1
ATOM 6109 N N . TYR B 1 269 ? -15.773 9.914 21.984 1 92 269 TYR B N 1
ATOM 6110 C CA . TYR B 1 269 ? -16.094 9.492 20.625 1 92 269 TYR B CA 1
ATOM 6111 C C . TYR B 1 269 ? -15.938 7.984 20.469 1 92 269 TYR B C 1
ATOM 6113 O O . TYR B 1 269 ? -16.703 7.348 19.75 1 92 269 TYR B O 1
ATOM 6121 N N . LEU B 1 270 ? -15.039 7.395 21.141 1 91.44 270 LEU B N 1
ATOM 6122 C CA . LEU B 1 270 ? -14.703 5.984 21 1 91.44 270 LEU B CA 1
ATOM 6123 C C . LEU B 1 270 ? -15.414 5.148 22.062 1 91.44 270 LEU B C 1
ATOM 6125 O O . LEU B 1 270 ? -15.297 3.92 22.062 1 91.44 270 LEU B O 1
ATOM 6129 N N . ASN B 1 271 ? -16.109 5.785 22.922 1 88.31 271 ASN B N 1
ATOM 6130 C CA . ASN B 1 271 ? -16.766 5.117 24.031 1 88.31 271 ASN B CA 1
ATOM 6131 C C . ASN B 1 271 ? -15.773 4.289 24.844 1 88.31 271 ASN B C 1
ATOM 6133 O O . ASN B 1 271 ? -15.984 3.094 25.062 1 88.31 271 ASN B O 1
ATOM 6137 N N . ARG B 1 272 ? -14.688 4.945 25.156 1 91.12 272 ARG B N 1
ATOM 6138 C CA . ARG B 1 272 ? -13.617 4.348 25.953 1 91.12 272 ARG B CA 1
ATOM 6139 C C . ARG B 1 272 ? -13.18 5.285 27.062 1 91.12 272 ARG B C 1
ATOM 6141 O O . ARG B 1 272 ? -13.523 6.469 27.062 1 91.12 272 ARG B O 1
ATOM 6148 N N . LYS B 1 273 ? -12.461 4.668 28.047 1 91.5 273 LYS B N 1
ATOM 6149 C CA . LYS B 1 273 ? -11.812 5.488 29.078 1 91.5 273 LYS B CA 1
ATOM 6150 C C . LYS B 1 273 ? -10.617 6.234 28.5 1 91.5 273 LYS B C 1
ATOM 6152 O O . LYS B 1 273 ? -9.891 5.703 27.656 1 91.5 273 LYS B O 1
ATOM 6157 N N . GLU B 1 274 ? -10.422 7.441 28.922 1 92.94 274 GLU B N 1
ATOM 6158 C CA . GLU B 1 274 ? -9.297 8.25 28.469 1 92.94 274 GLU B CA 1
ATOM 6159 C C . GLU B 1 274 ? -7.973 7.52 28.688 1 92.94 274 GLU B C 1
ATOM 6161 O O . GLU B 1 274 ? -7.07 7.605 27.844 1 92.94 274 GLU B O 1
ATOM 6166 N N . THR B 1 275 ? -7.855 6.832 29.75 1 92.75 275 THR B N 1
ATOM 6167 C CA . THR B 1 275 ? -6.629 6.129 30.109 1 92.75 275 THR B CA 1
ATOM 6168 C C . THR B 1 275 ? -6.301 5.055 29.078 1 92.75 275 THR B C 1
ATOM 6170 O O . THR B 1 275 ? -5.137 4.672 28.922 1 92.75 275 THR B O 1
ATOM 6173 N N . SER B 1 276 ? -7.324 4.609 28.406 1 91.69 276 SER B N 1
ATOM 6174 C CA . SER B 1 276 ? -7.141 3.514 27.453 1 91.69 276 SER B CA 1
ATOM 6175 C C . SER B 1 276 ? -6.531 4.004 26.156 1 91.69 276 SER B C 1
ATOM 6177 O O . SER B 1 276 ? -6.082 3.203 25.328 1 91.69 276 SER B O 1
ATOM 6179 N N . ILE B 1 277 ? -6.473 5.332 25.953 1 94.56 277 ILE B N 1
ATOM 6180 C CA . ILE B 1 277 ? -5.969 5.816 24.672 1 94.56 277 ILE B CA 1
ATOM 6181 C C . ILE B 1 277 ? -4.719 6.668 24.906 1 94.56 277 ILE B C 1
ATOM 6183 O O . ILE B 1 277 ? -4.078 7.105 23.938 1 94.56 277 ILE B O 1
ATOM 6187 N N . THR B 1 278 ? -4.379 6.957 26.078 1 94.25 278 THR B N 1
ATOM 6188 C CA . THR B 1 278 ? -3.338 7.914 26.453 1 94.25 278 THR B CA 1
ATOM 6189 C C . THR B 1 278 ? -2.006 7.535 25.797 1 94.25 278 THR B C 1
ATOM 6191 O O . THR B 1 278 ? -1.334 8.383 25.219 1 94.25 278 THR B O 1
ATOM 6194 N N . ARG B 1 279 ? -1.635 6.332 25.969 1 94.31 279 ARG B N 1
ATOM 6195 C CA . ARG B 1 279 ? -0.36 5.875 25.438 1 94.31 279 ARG B CA 1
ATOM 6196 C C . ARG B 1 279 ? -0.309 6.066 23.922 1 94.31 279 ARG B C 1
ATOM 6198 O O . ARG B 1 279 ? 0.665 6.605 23.391 1 94.31 279 ARG B O 1
ATOM 6205 N N . GLN B 1 280 ? -1.312 5.566 23.25 1 93.62 280 GLN B N 1
ATOM 6206 C CA . GLN B 1 280 ? -1.366 5.652 21.797 1 93.62 280 GLN B CA 1
ATOM 6207 C C . GLN B 1 280 ? -1.376 7.105 21.328 1 93.62 280 GLN B C 1
ATOM 6209 O O . GLN B 1 280 ? -0.733 7.449 20.344 1 93.62 280 GLN B O 1
ATOM 6214 N N . LEU B 1 281 ? -2.115 7.922 22.016 1 95.81 281 LEU B N 1
ATOM 6215 C CA . LEU B 1 281 ? -2.148 9.344 21.672 1 95.81 281 LEU B CA 1
ATOM 6216 C C . LEU B 1 281 ? -0.77 9.969 21.844 1 95.81 281 LEU B C 1
ATOM 6218 O O . LEU B 1 281 ? -0.338 10.758 21 1 95.81 281 LEU B O 1
ATOM 6222 N N . HIS B 1 282 ? -0.125 9.617 22.906 1 95.56 282 HIS B N 1
ATOM 6223 C CA . HIS B 1 282 ? 1.229 10.102 23.156 1 95.56 282 HIS B CA 1
ATOM 6224 C C . HIS B 1 282 ? 2.174 9.68 22.031 1 95.56 282 HIS B C 1
ATOM 6226 O O . HIS B 1 282 ? 3 10.477 21.578 1 95.56 282 HIS B O 1
ATOM 6232 N N . GLU B 1 283 ? 2.074 8.492 21.594 1 94.44 283 GLU B N 1
ATOM 6233 C CA . GLU B 1 283 ? 2.906 7.996 20.5 1 94.44 283 GLU B CA 1
ATOM 6234 C C . GLU B 1 283 ? 2.6 8.727 19.188 1 94.44 283 GLU B C 1
ATOM 6236 O O . GLU B 1 283 ? 3.514 9.062 18.438 1 94.44 283 GLU B O 1
ATOM 6241 N N . LEU B 1 284 ? 1.318 8.969 18.953 1 95.5 284 LEU B N 1
ATOM 6242 C CA . LEU B 1 284 ? 0.911 9.656 17.734 1 95.5 284 LEU B CA 1
ATOM 6243 C C . LEU B 1 284 ? 1.493 11.062 17.688 1 95.5 284 LEU B C 1
ATOM 6245 O O . LEU B 1 284 ? 1.82 11.562 16.609 1 95.5 284 LEU B O 1
ATOM 6249 N N . VAL B 1 285 ? 1.657 11.648 18.844 1 95.81 285 VAL B N 1
ATOM 6250 C CA . VAL B 1 285 ? 2.109 13.031 18.938 1 95.81 285 VAL B CA 1
ATOM 6251 C C . VAL B 1 285 ? 3.635 13.078 18.953 1 95.81 285 VAL B C 1
ATOM 6253 O O . VAL B 1 285 ? 4.246 13.805 18.156 1 95.81 285 VAL B O 1
ATOM 6256 N N . ASN B 1 286 ? 4.234 12.203 19.734 1 93 286 ASN B N 1
ATOM 6257 C CA . ASN B 1 286 ? 5.648 12.391 20.047 1 93 286 ASN B CA 1
ATOM 6258 C C . ASN B 1 286 ? 6.531 11.414 19.281 1 93 286 ASN B C 1
ATOM 6260 O O . ASN B 1 286 ? 7.711 11.688 19.047 1 93 286 ASN B O 1
ATOM 6264 N N . TYR B 1 287 ? 5.973 10.328 18.953 1 92.25 287 TYR B N 1
ATOM 6265 C CA . TYR B 1 287 ? 6.777 9.297 18.312 1 92.25 287 TYR B CA 1
ATOM 6266 C C . TYR B 1 287 ? 6.574 9.297 16.812 1 92.25 287 TYR B C 1
ATOM 6268 O O . TYR B 1 287 ? 7.539 9.406 16.047 1 92.25 287 TYR B O 1
ATOM 6276 N N . PHE B 1 288 ? 5.328 9.25 16.375 1 92.62 288 PHE B N 1
ATOM 6277 C CA . PHE B 1 288 ? 5.023 9.18 14.945 1 92.62 288 PHE B CA 1
ATOM 6278 C C . PHE B 1 288 ? 4.914 10.57 14.344 1 92.62 288 PHE B C 1
ATOM 6280 O O . PHE B 1 288 ? 5.117 10.75 13.141 1 92.62 288 PHE B O 1
ATOM 6287 N N . LYS B 1 289 ? 4.539 11.539 15.188 1 94.88 289 LYS B N 1
ATOM 6288 C CA . LYS B 1 289 ? 4.398 12.938 14.812 1 94.88 289 LYS B CA 1
ATOM 6289 C C . LYS B 1 289 ? 3.312 13.117 13.75 1 94.88 289 LYS B C 1
ATOM 6291 O O . LYS B 1 289 ? 3.457 13.93 12.836 1 94.88 289 LYS B O 1
ATOM 6296 N N . LEU B 1 290 ? 2.273 12.297 13.867 1 95.25 290 LEU B N 1
ATOM 6297 C CA . LEU B 1 290 ? 1.143 12.383 12.953 1 95.25 290 LEU B CA 1
ATOM 6298 C C . LEU B 1 290 ? 0.081 13.344 13.484 1 95.25 290 LEU B C 1
ATOM 6300 O O . LEU B 1 290 ? -0.742 13.852 12.719 1 95.25 290 LEU B O 1
ATOM 6304 N N . VAL B 1 291 ? 0.061 13.492 14.82 1 96.56 291 VAL B N 1
ATOM 6305 C CA . VAL B 1 291 ? -0.859 14.375 15.523 1 96.56 291 VAL B CA 1
ATOM 6306 C C . VAL B 1 291 ? -0.071 15.453 16.266 1 96.56 291 VAL B C 1
ATOM 6308 O O . VAL B 1 291 ? 1.092 15.242 16.625 1 96.56 291 VAL B O 1
ATOM 6311 N N . ASP B 1 292 ? -0.656 16.594 16.344 1 96.06 292 ASP B N 1
ATOM 6312 C CA . ASP B 1 292 ? -0.012 17.672 17.094 1 96.06 292 ASP B CA 1
ATOM 6313 C C . ASP B 1 292 ? -1.044 18.531 17.797 1 96.06 292 ASP B C 1
ATOM 6315 O O . ASP B 1 292 ? -2.25 18.344 17.625 1 96.06 292 ASP B O 1
ATOM 6319 N N . TYR B 1 293 ? -0.588 19.391 18.672 1 95 293 TYR B N 1
ATOM 6320 C CA . TYR B 1 293 ? -1.429 20.359 19.375 1 95 293 TYR B CA 1
ATOM 6321 C C . TYR B 1 293 ? -1.356 21.719 18.703 1 95 293 TYR B C 1
ATOM 6323 O O . TYR B 1 293 ? -0.267 22.234 18.422 1 95 293 TYR B O 1
ATOM 6331 N N . ASP B 1 294 ? -2.512 22.203 18.344 1 94.06 294 ASP B N 1
ATOM 6332 C CA . ASP B 1 294 ? -2.65 23.609 17.984 1 94.06 294 ASP B CA 1
ATOM 6333 C C . ASP B 1 294 ? -2.922 24.469 19.219 1 94.06 294 ASP B C 1
ATOM 6335 O O . ASP B 1 294 ? -3.975 24.344 19.844 1 94.06 294 ASP B O 1
ATOM 6339 N N . ARG B 1 295 ? -2.061 25.391 19.547 1 93.94 295 ARG B N 1
ATOM 6340 C CA . ARG B 1 295 ? -2.133 26.141 20.797 1 93.94 295 ARG B CA 1
ATOM 6341 C C . ARG B 1 295 ? -2.646 27.547 20.562 1 93.94 295 ARG B C 1
ATOM 6343 O O . ARG B 1 295 ? -2.283 28.188 19.562 1 93.94 295 ARG B O 1
ATOM 6350 N N . ALA B 1 296 ? -3.469 27.984 21.484 1 94.44 296 ALA B N 1
ATOM 6351 C CA . ALA B 1 296 ? -3.977 29.359 21.422 1 94.44 296 ALA B CA 1
ATOM 6352 C C . ALA B 1 296 ? -2.852 30.375 21.609 1 94.44 296 ALA B C 1
ATOM 6354 O O . ALA B 1 296 ? -1.991 30.188 22.484 1 94.44 296 ALA B O 1
ATOM 6355 N N . VAL B 1 297 ? -2.912 31.422 20.828 1 94.88 297 VAL B N 1
ATOM 6356 C CA . VAL B 1 297 ? -1.84 32.406 20.844 1 94.88 297 VAL B CA 1
ATOM 6357 C C . VAL B 1 297 ? -1.901 33.219 22.141 1 94.88 297 VAL B C 1
ATOM 6359 O O . VAL B 1 297 ? -0.866 33.562 22.719 1 94.88 297 VAL B O 1
ATOM 6362 N N . LEU B 1 298 ? -3.115 33.625 22.625 1 92.62 298 LEU B N 1
ATOM 6363 C CA . LEU B 1 298 ? -3.27 34.469 23.797 1 92.62 298 LEU B CA 1
ATOM 6364 C C . LEU B 1 298 ? -3.701 33.656 25.016 1 92.62 298 LEU B C 1
ATOM 6366 O O . LEU B 1 298 ? -4.031 34.219 26.062 1 92.62 298 LEU B O 1
ATOM 6370 N N . GLY B 1 299 ? -3.715 32.312 25.016 1 84.94 299 GLY B N 1
ATOM 6371 C CA . GLY B 1 299 ? -4.168 31.5 26.141 1 84.94 299 GLY B CA 1
ATOM 6372 C C . GLY B 1 299 ? -3.459 30.156 26.234 1 84.94 299 GLY B C 1
ATOM 6373 O O . GLY B 1 299 ? -2.363 29.984 25.703 1 84.94 299 GLY B O 1
ATOM 6374 N N . LYS B 1 300 ? -3.967 29.406 27.125 1 86.5 300 LYS B N 1
ATOM 6375 C CA . LYS B 1 300 ? -3.334 28.109 27.406 1 86.5 300 LYS B CA 1
ATOM 6376 C C . LYS B 1 300 ? -4.059 26.969 26.688 1 86.5 300 LYS B C 1
ATOM 6378 O O . LYS B 1 300 ? -3.66 25.812 26.812 1 86.5 300 LYS B O 1
ATOM 6383 N N . GLY B 1 301 ? -4.98 27.328 25.953 1 90.12 301 GLY B N 1
ATOM 6384 C CA . GLY B 1 301 ? -5.742 26.281 25.297 1 90.12 301 GLY B CA 1
ATOM 6385 C C . GLY B 1 301 ? -4.973 25.594 24.188 1 90.12 301 GLY B C 1
ATOM 6386 O O . GLY B 1 301 ? -4.152 26.219 23.516 1 90.12 301 GLY B O 1
ATOM 6387 N N . SER B 1 302 ? -5.195 24.297 24.078 1 93.94 302 SER B N 1
ATOM 6388 C CA . SER B 1 302 ? -4.613 23.531 22.969 1 93.94 302 SER B CA 1
ATOM 6389 C C . SER B 1 302 ? -5.609 22.516 22.422 1 93.94 302 SER B C 1
ATOM 6391 O O . SER B 1 302 ? -6.41 21.953 23.172 1 93.94 302 SER B O 1
ATOM 6393 N N . VAL B 1 303 ? -5.605 22.375 21.156 1 94.69 303 VAL B N 1
ATOM 6394 C CA . VAL B 1 303 ? -6.484 21.406 20.516 1 94.69 303 VAL B CA 1
ATOM 6395 C C . VAL B 1 303 ? -5.664 20.469 19.625 1 94.69 303 VAL B C 1
ATOM 6397 O O . VAL B 1 303 ? -4.695 20.906 19 1 94.69 303 VAL B O 1
ATOM 6400 N N . LEU B 1 304 ? -6.094 19.203 19.578 1 96.25 304 LEU B N 1
ATOM 6401 C CA . LEU B 1 304 ? -5.41 18.203 18.781 1 96.25 304 LEU B CA 1
ATOM 6402 C C . LEU B 1 304 ? -5.832 18.297 17.312 1 96.25 304 LEU B C 1
ATOM 6404 O O . LEU B 1 304 ? -6.996 18.562 17.016 1 96.25 304 LEU B O 1
ATOM 6408 N N . TYR B 1 305 ? -4.918 18.109 16.453 1 95.88 305 TYR B N 1
ATOM 6409 C CA . TYR B 1 305 ? -5.23 18 15.031 1 95.88 305 TYR B CA 1
ATOM 6410 C C . TYR B 1 305 ? -4.266 17.047 14.336 1 95.88 305 TYR B C 1
ATOM 6412 O O . TYR B 1 305 ? -3.186 16.75 14.852 1 95.88 305 TYR B O 1
ATOM 6420 N N . ILE B 1 306 ? -4.66 16.531 13.219 1 96.94 306 ILE B N 1
ATOM 6421 C CA . ILE B 1 306 ? -3.814 15.672 12.406 1 96.94 306 ILE B CA 1
ATOM 6422 C C . ILE B 1 306 ? -2.895 16.516 11.531 1 96.94 306 ILE B C 1
ATOM 6424 O O . ILE B 1 306 ? -3.361 17.359 10.766 1 96.94 306 ILE B O 1
ATOM 6428 N N . ARG B 1 307 ? -1.614 16.266 11.57 1 94.75 307 ARG B N 1
ATOM 6429 C CA . ARG B 1 307 ? -0.605 17.078 10.898 1 94.75 307 ARG B CA 1
ATOM 6430 C C . ARG B 1 307 ? -0.611 16.828 9.391 1 94.75 307 ARG B C 1
ATOM 6432 O O . ARG B 1 307 ? -0.438 17.75 8.602 1 94.75 307 ARG B O 1
ATOM 6439 N N . HIS B 1 308 ? -0.781 15.633 9.039 1 95.44 308 HIS B N 1
ATOM 6440 C CA . HIS B 1 308 ? -0.768 15.227 7.637 1 95.44 308 HIS B CA 1
ATOM 6441 C C . HIS B 1 308 ? -2.129 15.445 6.988 1 95.44 308 HIS B C 1
ATOM 6443 O O . HIS B 1 308 ? -3.072 14.695 7.238 1 95.44 308 HIS B O 1
ATOM 6449 N N . PRO B 1 309 ? -2.219 16.438 6.09 1 96.94 309 PRO B N 1
ATOM 6450 C CA . PRO B 1 309 ? -3.531 16.828 5.566 1 96.94 309 PRO B CA 1
ATOM 6451 C C . PRO B 1 309 ? -4.234 15.68 4.844 1 96.94 309 PRO B C 1
ATOM 6453 O O . PRO B 1 309 ? -5.457 15.531 4.945 1 96.94 309 PRO B O 1
ATOM 6456 N N . PHE B 1 310 ? -3.549 14.867 4.125 1 98.12 310 PHE B N 1
ATOM 6457 C CA . PHE B 1 310 ? -4.188 13.758 3.416 1 98.12 310 PHE B CA 1
ATOM 6458 C C . PHE B 1 310 ? -4.742 12.734 4.398 1 98.12 310 PHE B C 1
ATOM 6460 O O . PHE B 1 310 ? -5.812 12.172 4.172 1 98.12 310 PHE B O 1
ATOM 6467 N N . LEU B 1 311 ? -3.945 12.461 5.426 1 97.44 311 LEU B N 1
ATOM 6468 C CA . LEU B 1 311 ? -4.477 11.586 6.465 1 97.44 311 LEU B CA 1
ATOM 6469 C C . LEU B 1 311 ? -5.754 12.172 7.062 1 97.44 311 LEU B C 1
ATOM 6471 O O . LEU B 1 311 ? -6.727 11.445 7.285 1 97.44 311 LEU B O 1
ATOM 6475 N N . ASN B 1 312 ? -5.695 13.477 7.352 1 97.81 312 ASN B N 1
ATOM 6476 C CA . ASN B 1 312 ? -6.879 14.125 7.902 1 97.81 312 ASN B CA 1
ATOM 6477 C C . ASN B 1 312 ? -8.086 13.953 6.984 1 97.81 312 ASN B C 1
ATOM 6479 O O . ASN B 1 312 ? -9.188 13.648 7.449 1 97.81 312 ASN B O 1
ATOM 6483 N N . PHE B 1 313 ? -7.895 14.18 5.719 1 98.5 313 PHE B N 1
ATOM 6484 C CA . PHE B 1 313 ? -8.953 14.039 4.727 1 98.5 313 PHE B CA 1
ATOM 6485 C C . PHE B 1 313 ? -9.484 12.609 4.711 1 98.5 313 PHE B C 1
ATOM 6487 O O . PHE B 1 313 ? -10.703 12.391 4.73 1 98.5 313 PHE B O 1
ATOM 6494 N N . TRP B 1 314 ? -8.586 11.633 4.66 1 98.38 314 TRP B N 1
ATOM 6495 C CA . TRP B 1 314 ? -8.953 10.227 4.594 1 98.38 314 TRP B CA 1
ATOM 6496 C C . TRP B 1 314 ? -9.773 9.82 5.812 1 98.38 314 TRP B C 1
ATOM 6498 O O . TRP B 1 314 ? -10.828 9.195 5.672 1 98.38 314 TRP B O 1
ATOM 6508 N N . PHE B 1 315 ? -9.336 10.227 6.965 1 97.56 315 PHE B N 1
ATOM 6509 C CA . PHE B 1 315 ? -9.984 9.805 8.195 1 97.56 315 PHE B CA 1
ATOM 6510 C C . PHE B 1 315 ? -11.289 10.555 8.406 1 97.56 315 PHE B C 1
ATOM 6512 O O . PHE B 1 315 ? -12.156 10.117 9.172 1 97.56 315 PHE B O 1
ATOM 6519 N N . ARG B 1 316 ? -11.414 11.664 7.738 1 97.5 316 ARG B N 1
ATOM 6520 C CA . ARG B 1 316 ? -12.664 12.414 7.805 1 97.5 316 ARG B CA 1
ATOM 6521 C C . ARG B 1 316 ? -13.727 11.789 6.914 1 97.5 316 ARG B C 1
ATOM 6523 O O . ARG B 1 316 ? -14.891 11.672 7.312 1 97.5 316 ARG B O 1
ATOM 6530 N N . PHE B 1 317 ? -13.305 11.367 5.727 1 97.62 317 PHE B N 1
ATOM 6531 C CA . PHE B 1 317 ? -14.32 11.102 4.719 1 97.62 317 PHE B CA 1
ATOM 6532 C C . PHE B 1 317 ? -14.328 9.625 4.332 1 97.62 317 PHE B C 1
ATOM 6534 O O . PHE B 1 317 ? -15.375 9.078 3.961 1 97.62 317 PHE B O 1
ATOM 6541 N N . VAL B 1 318 ? -13.203 8.93 4.359 1 97.62 318 VAL B N 1
ATOM 6542 C CA . VAL B 1 318 ? -13.109 7.598 3.771 1 97.62 318 VAL B CA 1
ATOM 6543 C C . VAL B 1 318 ? -13.141 6.539 4.871 1 97.62 318 VAL B C 1
ATOM 6545 O O . VAL B 1 318 ? -14 5.656 4.867 1 97.62 318 VAL B O 1
ATOM 6548 N N . GLN B 1 319 ? -12.32 6.676 5.871 1 96.19 319 GLN B N 1
ATOM 6549 C CA . GLN B 1 319 ? -12.156 5.68 6.922 1 96.19 319 GLN B CA 1
ATOM 6550 C C . GLN B 1 319 ? -13.484 5.352 7.59 1 96.19 319 GLN B C 1
ATOM 6552 O O . GLN B 1 319 ? -13.805 4.18 7.805 1 96.19 319 GLN B O 1
ATOM 6557 N N . PRO B 1 320 ? -14.305 6.336 7.898 1 95.5 320 PRO B N 1
ATOM 6558 C CA . PRO B 1 320 ? -15.555 6.031 8.594 1 95.5 320 PRO B CA 1
ATOM 6559 C C . PRO B 1 320 ? -16.562 5.32 7.699 1 95.5 320 PRO B C 1
ATOM 6561 O O . PRO B 1 320 ? -17.578 4.801 8.195 1 95.5 320 PRO B O 1
ATOM 6564 N N . ARG B 1 321 ? -16.312 5.305 6.422 1 96.81 321 ARG B N 1
ATOM 6565 C CA . ARG B 1 321 ? -17.266 4.773 5.453 1 96.81 321 ARG B CA 1
ATOM 6566 C C . ARG B 1 321 ? -16.594 3.797 4.5 1 96.81 321 ARG B C 1
ATOM 6568 O O . ARG B 1 321 ? -16.859 3.807 3.297 1 96.81 321 ARG B O 1
ATOM 6575 N N . LEU B 1 322 ? -15.742 2.988 5.004 1 96.25 322 LEU B N 1
ATOM 6576 C CA . LEU B 1 322 ? -14.93 2.088 4.195 1 96.25 322 LEU B CA 1
ATOM 6577 C C . LEU B 1 322 ? -15.805 1.069 3.471 1 96.25 322 LEU B C 1
ATOM 6579 O O . LEU B 1 322 ? -15.484 0.66 2.352 1 96.25 322 LEU B O 1
ATOM 6583 N N . SER B 1 323 ? -16.891 0.6 4.102 1 96.69 323 SER B N 1
ATOM 6584 C CA . SER B 1 323 ? -17.812 -0.32 3.43 1 96.69 323 SER B CA 1
ATOM 6585 C C . SER B 1 323 ? -18.344 0.281 2.137 1 96.69 323 SER B C 1
ATOM 6587 O O . SER B 1 323 ? -18.359 -0.38 1.096 1 96.69 323 SER B O 1
ATOM 6589 N N . GLU B 1 324 ? -18.781 1.515 2.295 1 95.62 324 GLU B N 1
ATOM 6590 C CA . GLU B 1 324 ? -19.281 2.215 1.114 1 95.62 324 GLU B CA 1
ATOM 6591 C C . GLU B 1 324 ? -18.172 2.463 0.105 1 95.62 324 GLU B C 1
ATOM 6593 O O . GLU B 1 324 ? -18.375 2.346 -1.104 1 95.62 324 GLU B O 1
ATOM 6598 N N . TYR B 1 325 ? -16.984 2.824 0.594 1 96.5 325 TYR B N 1
ATOM 6599 C CA . TYR B 1 325 ? -15.82 3.055 -0.254 1 96.5 325 TYR B CA 1
ATOM 6600 C C . TYR B 1 325 ? -15.5 1.818 -1.082 1 96.5 325 TYR B C 1
ATOM 6602 O O . TYR B 1 325 ? -15.156 1.926 -2.262 1 96.5 325 TYR B O 1
ATOM 6610 N N . GLU B 1 326 ? -15.633 0.643 -0.498 1 93.81 326 GLU B N 1
ATOM 6611 C CA . GLU B 1 326 ? -15.312 -0.61 -1.176 1 93.81 326 GLU B CA 1
ATOM 6612 C C . GLU B 1 326 ? -16.406 -0.984 -2.182 1 93.81 326 GLU B C 1
ATOM 6614 O O . GLU B 1 326 ? -16.094 -1.467 -3.275 1 93.81 326 GLU B O 1
ATOM 6619 N N . LEU B 1 327 ? -17.594 -0.749 -1.831 1 92.19 327 LEU B N 1
ATOM 6620 C CA . LEU B 1 327 ? -18.719 -1.239 -2.623 1 92.19 327 LEU B CA 1
ATOM 6621 C C . LEU B 1 327 ? -19.094 -0.239 -3.711 1 92.19 327 LEU B C 1
ATOM 6623 O O . LEU B 1 327 ? -19.391 -0.628 -4.844 1 92.19 327 LEU B O 1
ATOM 6627 N N . ASN B 1 328 ? -19.125 1.051 -3.285 1 91.25 328 ASN B N 1
ATOM 6628 C CA . ASN B 1 328 ? -19.609 2.084 -4.199 1 91.25 328 ASN B CA 1
ATOM 6629 C C . ASN B 1 328 ? -18.891 3.41 -3.973 1 91.25 328 ASN B C 1
ATOM 6631 O O . ASN B 1 328 ? -19.453 4.336 -3.395 1 91.25 328 ASN B O 1
ATOM 6635 N N . ARG B 1 329 ? -17.781 3.566 -4.609 1 92.31 329 ARG B N 1
ATOM 6636 C CA . ARG B 1 329 ? -16.938 4.742 -4.434 1 92.31 329 ARG B CA 1
ATOM 6637 C C . ARG B 1 329 ? -17.578 5.98 -5.039 1 92.31 329 ARG B C 1
ATOM 6639 O O . ARG B 1 329 ? -17.391 7.094 -4.543 1 92.31 329 ARG B O 1
ATOM 6646 N N . GLU B 1 330 ? -18.375 5.816 -6.07 1 91.25 330 GLU B N 1
ATOM 6647 C CA . GLU B 1 330 ? -18.984 6.945 -6.758 1 91.25 330 GLU B CA 1
ATOM 6648 C C . GLU B 1 330 ? -20 7.656 -5.863 1 91.25 330 GLU B C 1
ATOM 6650 O O . GLU B 1 330 ? -20.047 8.883 -5.812 1 91.25 330 GLU B O 1
ATOM 6655 N N . ARG B 1 331 ? -20.734 6.828 -5.227 1 92.25 331 ARG B N 1
ATOM 6656 C CA . ARG B 1 331 ? -21.719 7.398 -4.312 1 92.25 331 ARG B CA 1
ATOM 6657 C C . ARG B 1 331 ? -21.047 8.141 -3.168 1 92.25 331 ARG B C 1
ATOM 6659 O O . ARG B 1 331 ? -21.469 9.242 -2.797 1 92.25 331 ARG B O 1
ATOM 6666 N N . LEU B 1 332 ? -20.047 7.586 -2.633 1 96.38 332 LEU B N 1
ATOM 6667 C CA . LEU B 1 332 ? -19.297 8.234 -1.555 1 96.38 332 LEU B CA 1
ATOM 6668 C C . LEU B 1 332 ? -18.688 9.555 -2.027 1 96.38 332 LEU B C 1
ATOM 6670 O O . LEU B 1 332 ? -18.734 10.547 -1.303 1 96.38 332 LEU B O 1
ATOM 6674 N N . TRP B 1 333 ? -18.172 9.578 -3.232 1 97.81 333 TRP B N 1
ATOM 6675 C CA . TRP B 1 333 ? -17.562 10.781 -3.779 1 97.81 333 TRP B CA 1
ATOM 6676 C C . TRP B 1 333 ? -18.578 11.914 -3.865 1 97.81 333 TRP B C 1
ATOM 6678 O O . TRP B 1 333 ? -18.25 13.07 -3.555 1 97.81 333 TRP B O 1
ATOM 6688 N N . GLU B 1 334 ? -19.781 11.602 -4.254 1 97.44 334 GLU B N 1
ATOM 6689 C CA . GLU B 1 334 ? -20.812 12.633 -4.363 1 97.44 334 GLU B CA 1
ATOM 6690 C C . GLU B 1 334 ? -21.078 13.281 -3.012 1 97.44 334 GLU B C 1
ATOM 6692 O O . GLU B 1 334 ? -21.266 14.5 -2.928 1 97.44 334 GLU B O 1
ATOM 6697 N N . ASP B 1 335 ? -21.078 12.484 -2.035 1 96.62 335 ASP B N 1
ATOM 6698 C CA . ASP B 1 335 ? -21.281 13.023 -0.692 1 96.62 335 ASP B CA 1
ATOM 6699 C C . ASP B 1 335 ? -20.078 13.852 -0.243 1 96.62 335 ASP B C 1
ATOM 6701 O O . ASP B 1 335 ? -20.25 14.922 0.344 1 96.62 335 ASP B O 1
ATOM 6705 N N . VAL B 1 336 ? -18.922 13.344 -0.482 1 97.94 336 VAL B N 1
ATOM 6706 C CA . VAL B 1 336 ? -17.703 14.047 -0.109 1 97.94 336 VAL B CA 1
ATOM 6707 C C . VAL B 1 336 ? -17.625 15.383 -0.842 1 97.94 336 VAL B C 1
ATOM 6709 O O . VAL B 1 336 ? -17.297 16.406 -0.242 1 97.94 336 VAL B O 1
ATOM 6712 N N . LYS B 1 337 ? -17.953 15.352 -2.115 1 97.81 337 LYS B N 1
ATOM 6713 C CA . LYS B 1 337 ? -17.953 16.547 -2.945 1 97.81 337 LYS B CA 1
ATOM 6714 C C . LYS B 1 337 ? -18.844 17.641 -2.354 1 97.81 337 LYS B C 1
ATOM 6716 O O . LYS B 1 337 ? -18.469 18.812 -2.314 1 97.81 337 LYS B O 1
ATOM 6721 N N . ARG B 1 338 ? -19.969 17.219 -1.803 1 97.06 338 ARG B N 1
ATOM 6722 C CA . ARG B 1 338 ? -20.922 18.156 -1.219 1 97.06 338 ARG B CA 1
ATOM 6723 C C . ARG B 1 338 ? -20.375 18.766 0.063 1 97.06 338 ARG B C 1
ATOM 6725 O O . ARG B 1 338 ? -20.703 19.922 0.395 1 97.06 338 ARG B O 1
ATOM 6732 N N . ASN B 1 339 ? -19.547 18.062 0.738 1 96.69 339 ASN B N 1
ATOM 6733 C CA . ASN B 1 339 ? -19.031 18.516 2.027 1 96.69 339 ASN B CA 1
ATOM 6734 C C . ASN B 1 339 ? -17.625 19.094 1.899 1 96.69 339 ASN B C 1
ATOM 6736 O O . ASN B 1 339 ? -17.062 19.578 2.879 1 96.69 339 ASN B O 1
ATOM 6740 N N . LEU B 1 340 ? -17.094 19.094 0.708 1 97.19 340 LEU B N 1
ATOM 6741 C CA . LEU B 1 340 ? -15.711 19.5 0.458 1 97.19 340 LEU B CA 1
ATOM 6742 C C . LEU B 1 340 ? -15.5 20.969 0.793 1 97.19 340 LEU B C 1
ATOM 6744 O O . LEU B 1 340 ? -14.492 21.344 1.395 1 97.19 340 LEU B O 1
ATOM 6748 N N . PRO B 1 341 ? -16.469 21.859 0.459 1 96.25 341 PRO B N 1
ATOM 6749 C CA . PRO B 1 341 ? -16.266 23.266 0.779 1 96.25 341 PRO B CA 1
ATOM 6750 C C . PRO B 1 341 ? -16.109 23.516 2.275 1 96.25 341 PRO B C 1
ATOM 6752 O O . PRO B 1 341 ? -15.266 24.328 2.684 1 96.25 341 PRO B O 1
ATOM 6755 N N . ASP B 1 342 ? -16.859 22.812 3.064 1 95.44 342 ASP B N 1
ATOM 6756 C CA . ASP B 1 342 ? -16.734 22.953 4.512 1 95.44 342 ASP B CA 1
ATOM 6757 C C . ASP B 1 342 ? -15.383 22.469 5.012 1 95.44 342 ASP B C 1
ATOM 6759 O O . ASP B 1 342 ? -14.773 23.094 5.879 1 95.44 342 ASP B O 1
ATOM 6763 N N . TYR B 1 343 ? -14.984 21.406 4.461 1 96.56 343 TYR B N 1
ATOM 6764 C CA . TYR B 1 343 ? -13.68 20.875 4.816 1 96.56 343 TYR B CA 1
ATOM 6765 C C . TYR B 1 343 ? -12.57 21.844 4.453 1 96.56 343 TYR B C 1
ATOM 6767 O O . TYR B 1 343 ? -11.688 22.125 5.27 1 96.56 343 TYR B O 1
ATOM 6775 N N . VAL B 1 344 ? -12.602 22.391 3.26 1 97.5 344 VAL B N 1
ATOM 6776 C CA . VAL B 1 344 ? -11.602 23.328 2.762 1 97.5 344 VAL B CA 1
ATOM 6777 C C . VAL B 1 344 ? -11.617 24.594 3.617 1 97.5 344 VAL B C 1
ATOM 6779 O O . VAL B 1 344 ? -10.562 25.141 3.932 1 97.5 344 VAL B O 1
ATOM 6782 N N . GLY B 1 345 ? -12.828 25.031 3.961 1 95.19 345 GLY B N 1
ATOM 6783 C CA . GLY B 1 345 ? -12.945 26.203 4.816 1 95.19 345 GLY B CA 1
ATOM 6784 C C . GLY B 1 345 ? -12.211 26.047 6.137 1 95.19 345 GLY B C 1
ATOM 6785 O O . GLY B 1 345 ? -11.539 26.984 6.59 1 95.19 345 GLY B O 1
ATOM 6786 N N . LYS B 1 346 ? -12.273 24.891 6.711 1 92.56 346 LYS B N 1
ATOM 6787 C CA . LYS B 1 346 ? -11.609 24.641 7.988 1 92.56 346 LYS B CA 1
ATOM 6788 C C . LYS B 1 346 ? -10.094 24.562 7.812 1 92.56 346 LYS B C 1
ATOM 6790 O O . LYS B 1 346 ? -9.344 25.047 8.656 1 92.56 346 LYS B O 1
ATOM 6795 N N . ARG B 1 347 ? -9.703 24 6.723 1 95.44 347 ARG B N 1
ATOM 6796 C CA . ARG B 1 347 ? -8.273 23.828 6.457 1 95.44 347 ARG B CA 1
ATOM 6797 C C . ARG B 1 347 ? -7.648 25.156 6.012 1 95.44 347 ARG B C 1
ATOM 6799 O O . ARG B 1 347 ? -6.434 25.344 6.133 1 95.44 347 ARG B O 1
ATOM 6806 N N . PHE B 1 348 ? -8.461 26.078 5.504 1 96.94 348 PHE B N 1
ATOM 6807 C CA . PHE B 1 348 ? -7.988 27.344 4.969 1 96.94 348 PHE B CA 1
ATOM 6808 C C . PHE B 1 348 ? -7.328 28.188 6.059 1 96.94 348 PHE B C 1
ATOM 6810 O O . PHE B 1 348 ? -6.395 28.938 5.789 1 96.94 348 PHE B O 1
ATOM 6817 N N . ASP B 1 349 ? -7.707 27.984 7.301 1 95.19 349 ASP B N 1
ATOM 6818 C CA . ASP B 1 349 ? -7.086 28.688 8.414 1 95.19 349 ASP B CA 1
ATOM 6819 C C . ASP B 1 349 ? -5.586 28.406 8.477 1 95.19 349 ASP B C 1
ATOM 6821 O O . ASP B 1 349 ? -4.789 29.312 8.719 1 95.19 349 ASP B O 1
ATOM 6825 N N . PHE B 1 350 ? -5.242 27.141 8.227 1 95.06 350 PHE B N 1
ATOM 6826 C CA . PHE B 1 350 ? -3.836 26.766 8.242 1 95.06 350 PHE B CA 1
ATOM 6827 C C . PHE B 1 350 ? -3.096 27.406 7.066 1 95.06 350 PHE B C 1
ATOM 6829 O O . PHE B 1 350 ? -1.968 27.875 7.223 1 95.06 350 PHE B O 1
ATOM 6836 N N . ALA B 1 351 ? -3.748 27.406 5.953 1 96.69 351 ALA B N 1
ATOM 6837 C CA . ALA B 1 351 ? -3.15 28.031 4.77 1 96.69 351 ALA B CA 1
ATOM 6838 C C . ALA B 1 351 ? -2.902 29.516 4.996 1 96.69 351 ALA B C 1
ATOM 6840 O O . ALA B 1 351 ? -1.865 30.047 4.59 1 96.69 351 ALA B O 1
ATOM 6841 N N . CYS B 1 352 ? -3.828 30.172 5.648 1 96.56 352 CYS B N 1
ATOM 6842 C CA . CYS B 1 352 ? -3.719 31.594 5.898 1 96.56 352 CYS B CA 1
ATOM 6843 C C . CYS B 1 352 ? -2.523 31.906 6.789 1 96.56 352 CYS B C 1
ATOM 6845 O O . CYS B 1 352 ? -1.845 32.906 6.602 1 96.56 352 CYS B O 1
ATOM 6847 N N . ARG B 1 353 ? -2.297 31.062 7.73 1 95.44 353 ARG B N 1
ATOM 6848 C CA . ARG B 1 353 ? -1.135 31.25 8.594 1 95.44 353 ARG B CA 1
ATOM 6849 C C . ARG B 1 353 ? 0.16 31.203 7.789 1 95.44 353 ARG B C 1
ATOM 6851 O O . ARG B 1 353 ? 1.077 32 8.031 1 95.44 353 ARG B O 1
ATOM 6858 N N . GLU B 1 354 ? 0.203 30.312 6.875 1 94.56 354 GLU B N 1
ATOM 6859 C CA . GLU B 1 354 ? 1.382 30.203 6.02 1 94.56 354 GLU B CA 1
ATOM 6860 C C . GLU B 1 354 ? 1.51 31.422 5.109 1 94.56 354 GLU B C 1
ATOM 6862 O O . GLU B 1 354 ? 2.615 31.906 4.871 1 94.56 354 GLU B O 1
ATOM 6867 N N . LEU B 1 355 ? 0.386 31.906 4.625 1 94.69 355 LEU B N 1
ATOM 6868 C CA . LEU B 1 355 ? 0.385 33.094 3.771 1 94.69 355 LEU B CA 1
ATOM 6869 C C . LEU B 1 355 ? 0.939 34.281 4.516 1 94.69 355 LEU B C 1
ATOM 6871 O O . LEU B 1 355 ? 1.677 35.094 3.941 1 94.69 355 LEU B O 1
ATOM 6875 N N . LEU B 1 356 ? 0.609 34.375 5.773 1 93.25 356 LEU B N 1
ATOM 6876 C CA . LEU B 1 356 ? 1.076 35.5 6.578 1 93.25 356 LEU B CA 1
ATOM 6877 C C . LEU B 1 356 ? 2.59 35.438 6.75 1 93.25 356 LEU B C 1
ATOM 6879 O O . LEU B 1 356 ? 3.24 36.5 6.855 1 93.25 356 LEU B O 1
ATOM 6883 N N . ARG B 1 357 ? 3.072 34.25 6.738 1 90.38 357 ARG B N 1
ATOM 6884 C CA . ARG B 1 357 ? 4.516 34.094 6.879 1 90.38 357 ARG B CA 1
ATOM 6885 C C . ARG B 1 357 ? 5.242 34.562 5.617 1 90.38 357 ARG B C 1
ATOM 6887 O O . ARG B 1 357 ? 6.414 34.938 5.672 1 90.38 357 ARG B O 1
ATOM 6894 N N . LEU B 1 358 ? 4.539 34.562 4.547 1 88.44 358 LEU B N 1
ATOM 6895 C CA . LEU B 1 358 ? 5.105 34.969 3.271 1 88.44 358 LEU B CA 1
ATOM 6896 C C . LEU B 1 358 ? 4.988 36.469 3.088 1 88.44 358 LEU B C 1
ATOM 6898 O O . LEU B 1 358 ? 5.629 37.062 2.207 1 88.44 358 LEU B O 1
ATOM 6902 N N . SER B 1 359 ? 4.105 37.188 3.697 1 79.88 359 SER B N 1
ATOM 6903 C CA . SER B 1 359 ? 3.637 38.562 3.412 1 79.88 359 SER B CA 1
ATOM 6904 C C . SER B 1 359 ? 4.738 39.594 3.65 1 79.88 359 SER B C 1
ATOM 6906 O O . SER B 1 359 ? 4.719 40.656 3.064 1 79.88 359 SER B O 1
ATOM 6908 N N . GLY B 1 360 ? 5.848 39.219 4.223 1 70.88 360 GLY B N 1
ATOM 6909 C CA . GLY B 1 360 ? 6.957 40.125 4.336 1 70.88 360 GLY B CA 1
ATOM 6910 C C . GLY B 1 360 ? 6.531 41.531 4.773 1 70.88 360 GLY B C 1
ATOM 6911 O O . GLY B 1 360 ? 5.922 41.688 5.836 1 70.88 360 GLY B O 1
ATOM 6912 N N . ASN B 1 361 ? 6.566 42.469 3.799 1 72.12 361 ASN B N 1
ATOM 6913 C CA . ASN B 1 361 ? 6.383 43.875 4.066 1 72.12 361 ASN B CA 1
ATOM 6914 C C . ASN B 1 361 ? 4.918 44.281 3.959 1 72.12 361 ASN B C 1
ATOM 6916 O O . ASN B 1 361 ? 4.574 45.438 4.195 1 72.12 361 ASN B O 1
ATOM 6920 N N . PHE B 1 362 ? 4.039 43.312 3.689 1 82.44 362 PHE B N 1
ATOM 6921 C CA . PHE B 1 362 ? 2.613 43.594 3.561 1 82.44 362 PHE B CA 1
ATOM 6922 C C . PHE B 1 362 ? 1.979 43.812 4.93 1 82.44 362 PHE B C 1
ATOM 6924 O O . PHE B 1 362 ? 0.952 44.469 5.043 1 82.44 362 PHE B O 1
ATOM 6931 N N . LEU B 1 363 ? 2.607 43.438 5.941 1 90.06 363 LEU B N 1
ATOM 6932 C CA . LEU B 1 363 ? 2.08 43.531 7.297 1 90.06 363 LEU B CA 1
ATOM 6933 C C . LEU B 1 363 ? 2.686 44.719 8.039 1 90.06 363 LEU B C 1
ATOM 6935 O O . LEU B 1 363 ? 3.799 45.125 7.727 1 90.06 363 LEU B O 1
ATOM 6939 N N . PRO B 1 364 ? 1.982 45.219 8.914 1 92.12 364 PRO B N 1
ATOM 6940 C CA . PRO B 1 364 ? 2.461 46.375 9.664 1 92.12 364 PRO B CA 1
ATOM 6941 C C . PRO B 1 364 ? 3.664 46.062 10.547 1 92.12 364 PRO B C 1
ATOM 6943 O O . PRO B 1 364 ? 4.355 46.969 11.016 1 92.12 364 PRO B O 1
ATOM 6946 N N . PHE B 1 365 ? 3.91 44.875 10.859 1 93.06 365 PHE B N 1
ATOM 6947 C CA . PHE B 1 365 ? 5.078 44.406 11.594 1 93.06 365 PHE B CA 1
ATOM 6948 C C . PHE B 1 365 ? 5.391 42.969 11.227 1 93.06 365 PHE B C 1
ATOM 6950 O O . PHE B 1 365 ? 4.59 42.281 10.578 1 93.06 365 PHE B O 1
ATOM 6957 N N . GLN B 1 366 ? 6.531 42.594 11.594 1 91.69 366 GLN B N 1
ATOM 6958 C CA . GLN B 1 366 ? 6.906 41.188 11.359 1 91.69 366 GLN B CA 1
ATOM 6959 C C . GLN B 1 366 ? 6.449 40.312 12.508 1 91.69 366 GLN B C 1
ATOM 6961 O O . GLN B 1 366 ? 6.984 40.375 13.617 1 91.69 366 GLN B O 1
ATOM 6966 N N . PRO B 1 367 ? 5.531 39.438 12.188 1 93.88 367 PRO B N 1
ATOM 6967 C CA . PRO B 1 367 ? 5.043 38.594 13.273 1 93.88 367 PRO B CA 1
ATOM 6968 C C . PRO B 1 367 ? 6.055 37.531 13.68 1 93.88 367 PRO B C 1
ATOM 6970 O O . PRO B 1 367 ? 6.762 36.969 12.836 1 93.88 367 PRO B O 1
ATOM 6973 N N . THR B 1 368 ? 6.121 37.25 14.977 1 92.94 368 THR B N 1
ATOM 6974 C CA . THR B 1 368 ? 6.98 36.188 15.508 1 92.94 368 THR B CA 1
ATOM 6975 C C . THR B 1 368 ? 6.16 34.969 15.914 1 92.94 368 THR B C 1
ATOM 6977 O O . THR B 1 368 ? 6.68 33.844 15.969 1 92.94 368 THR B O 1
ATOM 6980 N N . VAL B 1 369 ? 4.926 35.156 16.203 1 94.75 369 VAL B N 1
ATOM 6981 C CA . VAL B 1 369 ? 3.984 34.094 16.547 1 94.75 369 VAL B CA 1
ATOM 6982 C C . VAL B 1 369 ? 2.732 34.219 15.68 1 94.75 369 VAL B C 1
ATOM 6984 O O . VAL B 1 369 ? 2.207 35.344 15.492 1 94.75 369 VAL B O 1
ATOM 6987 N N . ILE B 1 370 ? 2.385 33.281 15.086 1 95.75 370 ILE B N 1
ATOM 6988 C CA . ILE B 1 370 ? 1.148 33.219 14.312 1 95.75 370 ILE B CA 1
ATOM 6989 C C . ILE B 1 370 ? 0.335 32 14.695 1 95.75 370 ILE B C 1
ATOM 6991 O O . ILE B 1 370 ? 0.872 30.891 14.758 1 95.75 370 ILE B O 1
ATOM 6995 N N . GLY B 1 371 ? -0.913 32.094 14.977 1 95.81 371 GLY B N 1
ATOM 6996 C CA . GLY B 1 371 ? -1.799 31 15.336 1 95.81 371 GLY B CA 1
ATOM 6997 C C . GLY B 1 371 ? -3.246 31.438 15.484 1 95.81 371 GLY B C 1
ATOM 6998 O O . GLY B 1 371 ? -3.678 32.406 14.883 1 95.81 371 GLY B O 1
ATOM 6999 N N . ARG B 1 372 ? -4.035 30.656 16.125 1 95.5 372 ARG B N 1
ATOM 7000 C CA . ARG B 1 372 ? -5.445 30.953 16.375 1 95.5 372 ARG B CA 1
ATOM 7001 C C . ARG B 1 372 ? -5.703 31.172 17.859 1 95.5 372 ARG B C 1
ATOM 7003 O O . ARG B 1 372 ? -4.785 31.078 18.672 1 95.5 372 ARG B O 1
ATOM 7010 N N . HIS B 1 373 ? -6.84 31.609 18.094 1 95.19 373 HIS B N 1
ATOM 7011 C CA . HIS B 1 373 ? -7.273 31.797 19.469 1 95.19 373 HIS B CA 1
ATOM 7012 C C . HIS B 1 373 ? -8.758 31.484 19.641 1 95.19 373 HIS B C 1
ATOM 7014 O O . HIS B 1 373 ? -9.531 31.625 18.688 1 95.19 373 HIS B O 1
ATOM 7020 N N . TRP B 1 374 ? -9.109 30.922 20.734 1 93.38 374 TRP B N 1
ATOM 7021 C CA . TRP B 1 374 ? -10.5 30.688 21.094 1 93.38 374 TRP B CA 1
ATOM 7022 C C . TRP B 1 374 ? -10.711 30.875 22.594 1 93.38 374 TRP B C 1
ATOM 7024 O O . TRP B 1 374 ? -9.773 30.75 23.391 1 93.38 374 TRP B O 1
ATOM 7034 N N . GLY B 1 375 ? -11.828 31.234 22.938 1 91.38 375 GLY B N 1
ATOM 7035 C CA . GLY B 1 375 ? -12.188 31.453 24.328 1 91.38 375 GLY B CA 1
ATOM 7036 C C . GLY B 1 375 ? -13.672 31.281 24.594 1 91.38 375 GLY B C 1
ATOM 7037 O O . GLY B 1 375 ? -14.43 30.922 23.688 1 91.38 375 GLY B O 1
ATOM 7038 N N . ARG B 1 376 ? -13.984 31.297 25.828 1 88.12 376 ARG B N 1
ATOM 7039 C CA . ARG B 1 376 ? -15.375 31.156 26.25 1 88.12 376 ARG B CA 1
ATOM 7040 C C . ARG B 1 376 ? -15.906 32.469 26.797 1 88.12 376 ARG B C 1
ATOM 7042 O O . ARG B 1 376 ? -15.156 33.281 27.359 1 88.12 376 ARG B O 1
ATOM 7049 N N . TYR B 1 377 ? -17.094 32.75 26.531 1 91 377 TYR B N 1
ATOM 7050 C CA . TYR B 1 377 ? -17.766 33.906 27.094 1 91 377 TYR B CA 1
ATOM 7051 C C . TYR B 1 377 ? -19.234 33.625 27.375 1 91 377 TYR B C 1
ATOM 7053 O O . TYR B 1 377 ? -19.734 32.562 27.031 1 91 377 TYR B O 1
ATOM 7061 N N . ARG B 1 378 ? -19.859 34.438 28.188 1 91.62 378 ARG B N 1
ATOM 7062 C CA . ARG B 1 378 ? -21.281 34.25 28.531 1 91.62 378 ARG B CA 1
ATOM 7063 C C . ARG B 1 378 ? -22.141 35.281 27.844 1 91.62 378 ARG B C 1
ATOM 7065 O O . ARG B 1 378 ? -21.766 36.469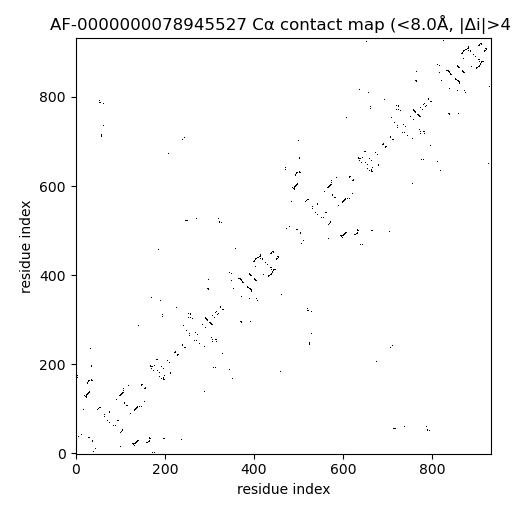 27.75 1 91.62 378 ARG B O 1
ATOM 7072 N N . GLU B 1 379 ? -23.078 34.938 27.203 1 88.5 379 GLU B N 1
ATOM 7073 C CA . GLU B 1 379 ? -24.078 35.781 26.578 1 88.5 379 GLU B CA 1
ATOM 7074 C C . GLU B 1 379 ? -25.5 35.312 26.922 1 88.5 379 GLU B C 1
ATOM 7076 O O . GLU B 1 379 ? -25.859 34.188 26.609 1 88.5 379 GLU B O 1
ATOM 7081 N N . GLY B 1 380 ? -26.359 36.125 27.5 1 90.12 380 GLY B N 1
ATOM 7082 C CA . GLY B 1 380 ? -27.703 35.781 27.891 1 90.12 380 GLY B CA 1
ATOM 7083 C C . GLY B 1 380 ? -27.766 34.562 28.812 1 90.12 380 GLY B C 1
ATOM 7084 O O . GLY B 1 380 ? -28.625 33.688 28.656 1 90.12 380 GLY B O 1
ATOM 7085 N N . GLY B 1 381 ? -26.688 34.281 29.594 1 86.25 381 GLY B N 1
ATOM 7086 C CA . GLY B 1 381 ? -26.641 33.188 30.562 1 86.25 381 GLY B CA 1
ATOM 7087 C C . GLY B 1 381 ? -26.078 31.906 29.984 1 86.25 381 GLY B C 1
ATOM 7088 O O . GLY B 1 381 ? -25.859 30.938 30.703 1 86.25 381 GLY B O 1
ATOM 7089 N N . LYS B 1 382 ? -25.922 31.875 28.734 1 87.69 382 LYS B N 1
ATOM 7090 C CA . LYS B 1 382 ? -25.422 30.672 28.094 1 87.69 382 LYS B CA 1
ATOM 7091 C C . LYS B 1 382 ? -23.938 30.781 27.797 1 87.69 382 LYS B C 1
ATOM 7093 O O . LYS B 1 382 ? -23.453 31.844 27.422 1 87.69 382 LYS B O 1
ATOM 7098 N N . ARG B 1 383 ? -23.219 29.641 28.062 1 86.69 383 ARG B N 1
ATOM 7099 C CA . ARG B 1 383 ? -21.797 29.578 27.734 1 86.69 383 ARG B CA 1
ATOM 7100 C C . ARG B 1 383 ? -21.594 29.422 26.234 1 86.69 383 ARG B C 1
ATOM 7102 O O . ARG B 1 383 ? -22.125 28.5 25.625 1 86.69 383 ARG B O 1
ATOM 7109 N N . LYS B 1 384 ? -20.844 30.453 25.688 1 92.75 384 LYS B N 1
ATOM 7110 C CA . LYS B 1 384 ? -20.531 30.438 24.266 1 92.75 384 LYS B CA 1
ATOM 7111 C C . LYS B 1 384 ? -19.016 30.469 24.031 1 92.75 384 LYS B C 1
ATOM 7113 O O . LYS B 1 384 ? -18.266 30.766 24.953 1 92.75 384 LYS B O 1
ATOM 7118 N N . VAL B 1 385 ? -18.719 29.984 22.891 1 90.62 385 VAL B N 1
ATOM 7119 C CA . VAL B 1 385 ? -17.297 29.969 22.516 1 90.62 385 VAL B CA 1
ATOM 7120 C C . VAL B 1 385 ? -17.062 30.891 21.344 1 90.62 385 VAL B C 1
ATOM 7122 O O . VAL B 1 385 ? -17.891 31 20.438 1 90.62 385 VAL B O 1
ATOM 7125 N N . TYR B 1 386 ? -16.062 31.656 21.438 1 93.5 386 TYR B N 1
ATOM 7126 C CA . TYR B 1 386 ? -15.633 32.469 20.281 1 93.5 386 TYR B CA 1
ATOM 7127 C C . TYR B 1 386 ? -14.273 32 19.781 1 93.5 386 TYR B C 1
ATOM 7129 O O . TYR B 1 386 ? -13.477 31.438 20.531 1 93.5 386 TYR B O 1
ATOM 7137 N N . GLU B 1 387 ? -14.117 32.156 18.5 1 94.75 387 GLU B N 1
ATOM 7138 C CA . GLU B 1 387 ? -12.867 31.766 17.844 1 94.75 387 GLU B CA 1
ATOM 7139 C C . GLU B 1 387 ? -12.352 32.875 16.938 1 94.75 387 GLU B C 1
ATOM 7141 O O . GLU B 1 387 ? -13.133 33.531 16.266 1 94.75 387 GLU B O 1
ATOM 7146 N N . ILE B 1 388 ? -11.102 33.125 17.047 1 97.06 388 ILE B N 1
ATOM 7147 C CA . ILE B 1 388 ? -10.406 34 16.109 1 97.06 388 ILE B CA 1
ATOM 7148 C C . ILE B 1 388 ? -9.461 33.188 15.242 1 97.06 388 ILE B C 1
ATOM 7150 O O . ILE B 1 388 ? -8.57 32.5 15.75 1 97.06 388 ILE B O 1
ATOM 7154 N N . ASP B 1 389 ? -9.578 33.312 13.953 1 96.81 389 ASP B N 1
ATOM 7155 C CA . ASP B 1 389 ? -8.93 32.406 13.008 1 96.81 389 ASP B CA 1
ATOM 7156 C C . ASP B 1 389 ? -7.426 32.625 12.969 1 96.81 389 ASP B C 1
ATOM 7158 O O . ASP B 1 389 ? -6.648 31.703 12.797 1 96.81 389 ASP B O 1
ATOM 7162 N N . ILE B 1 390 ? -7.023 33.875 13.102 1 96.81 390 ILE B N 1
ATOM 7163 C CA . ILE B 1 390 ? -5.602 34.188 13.008 1 96.81 390 ILE B CA 1
ATOM 7164 C C . ILE B 1 390 ? -5.25 35.281 14 1 96.81 390 ILE B C 1
ATOM 7166 O O . ILE B 1 390 ? -5.961 36.281 14.109 1 96.81 390 ILE B O 1
ATOM 7170 N N . ILE B 1 391 ? -4.254 35.062 14.719 1 97.25 391 ILE B N 1
ATOM 7171 C CA . ILE B 1 391 ? -3.598 36.094 15.516 1 97.25 391 ILE B CA 1
ATOM 7172 C C . ILE B 1 391 ? -2.098 36.094 15.227 1 97.25 391 ILE B C 1
ATOM 7174 O O . ILE B 1 391 ? -1.466 35.031 15.203 1 97.25 391 ILE B O 1
ATOM 7178 N N . ALA B 1 392 ? -1.544 37.188 14.938 1 96.69 392 ALA B N 1
ATOM 7179 C CA . ALA B 1 392 ? -0.103 37.375 14.773 1 96.69 392 ALA B CA 1
ATOM 7180 C C . ALA B 1 392 ? 0.446 38.406 15.727 1 96.69 392 ALA B C 1
ATOM 7182 O O . ALA B 1 392 ? -0.065 39.531 15.789 1 96.69 392 ALA B O 1
ATOM 7183 N N . LEU B 1 393 ? 1.479 38.031 16.438 1 96.56 393 LEU B N 1
ATOM 7184 C CA . LEU B 1 393 ? 2.051 38.906 17.453 1 96.56 393 LEU B CA 1
ATOM 7185 C C . LEU B 1 393 ? 3.445 39.375 17.031 1 96.56 393 LEU B C 1
ATOM 7187 O O . LEU B 1 393 ? 4.199 38.625 16.422 1 96.56 393 LEU B O 1
ATOM 7191 N N . ASP B 1 394 ? 3.672 40.562 17.375 1 94.69 394 ASP B N 1
ATOM 7192 C CA . ASP B 1 394 ? 5.043 41.031 17.203 1 94.69 394 ASP B CA 1
ATOM 7193 C C . ASP B 1 394 ? 5.961 40.469 18.281 1 94.69 394 ASP B C 1
ATOM 7195 O O . ASP B 1 394 ? 5.496 39.812 19.219 1 94.69 394 ASP B O 1
ATOM 7199 N N . SER B 1 395 ? 7.238 40.719 18.203 1 93.19 395 SER B N 1
ATOM 7200 C CA . SER B 1 395 ? 8.234 40.125 19.094 1 93.19 395 SER B CA 1
ATOM 7201 C C . SER B 1 395 ? 8.07 40.625 20.516 1 93.19 395 SER B C 1
ATOM 7203 O O . SER B 1 395 ? 8.375 39.906 21.469 1 93.19 395 SER B O 1
ATOM 7205 N N . GLU B 1 396 ? 7.574 41.812 20.688 1 93.94 396 GLU B N 1
ATOM 7206 C CA . GLU B 1 396 ? 7.449 42.406 22.016 1 93.94 396 GLU B CA 1
ATOM 7207 C C . GLU B 1 396 ? 6.094 42.094 22.641 1 93.94 396 GLU B C 1
ATOM 7209 O O . GLU B 1 396 ? 5.895 42.312 23.844 1 93.94 396 GLU B O 1
ATOM 7214 N N . GLY B 1 397 ? 5.227 41.594 21.828 1 92.56 397 GLY B N 1
ATOM 7215 C CA . GLY B 1 397 ? 3.895 41.312 22.344 1 92.56 397 GLY B CA 1
ATOM 7216 C C . GLY B 1 397 ? 3.061 42.562 22.578 1 92.56 397 GLY B C 1
ATOM 7217 O O . GLY B 1 397 ? 2.227 42.594 23.484 1 92.56 397 GLY B O 1
ATOM 7218 N N . ARG B 1 398 ? 3.303 43.625 21.812 1 95.44 398 ARG B N 1
ATOM 7219 C CA . ARG B 1 398 ? 2.596 44.875 22 1 95.44 398 ARG B CA 1
ATOM 7220 C C . ARG B 1 398 ? 1.641 45.156 20.844 1 95.44 398 ARG B C 1
ATOM 7222 O O . ARG B 1 398 ? 0.729 45.969 20.969 1 95.44 398 ARG B O 1
ATOM 7229 N N . LYS B 1 399 ? 1.943 44.562 19.75 1 96.81 399 LYS B N 1
ATOM 7230 C CA . LYS B 1 399 ? 1.099 44.688 18.578 1 96.81 399 LYS B CA 1
ATOM 7231 C C . LYS B 1 399 ? 0.538 43.344 18.141 1 96.81 399 LYS B C 1
ATOM 7233 O O . LYS B 1 399 ? 1.226 42.312 18.219 1 96.81 399 LYS B O 1
ATOM 7238 N N . ALA B 1 400 ? -0.685 43.406 17.703 1 97.44 400 ALA B N 1
ATOM 7239 C CA . ALA B 1 400 ? -1.311 42.156 17.25 1 97.44 400 ALA B CA 1
ATOM 7240 C C . ALA B 1 400 ? -2.152 42.375 16 1 97.44 400 ALA B C 1
ATOM 7242 O O . ALA B 1 400 ? -2.824 43.406 15.875 1 97.44 400 ALA B O 1
ATOM 7243 N N . ILE B 1 401 ? -2.051 41.5 15.07 1 97.31 401 ILE B N 1
ATOM 7244 C CA . ILE B 1 401 ? -3.004 41.406 13.969 1 97.31 401 ILE B CA 1
ATOM 7245 C C . ILE B 1 401 ? -4.062 40.344 14.305 1 97.31 401 ILE B C 1
ATOM 7247 O O . ILE B 1 401 ? -3.732 39.219 14.633 1 97.31 401 ILE B O 1
ATOM 7251 N N . PHE B 1 402 ? -5.301 40.719 14.344 1 97.94 402 PHE B N 1
ATOM 7252 C CA . PHE B 1 402 ? -6.422 39.812 14.469 1 97.94 402 PHE B CA 1
ATOM 7253 C C . PHE B 1 402 ? -7.109 39.594 13.125 1 97.94 402 PHE B C 1
ATOM 7255 O O . PHE B 1 402 ? -7.426 40.562 12.43 1 97.94 402 PHE B O 1
ATOM 7262 N N . GLY B 1 403 ? -7.266 38.375 12.742 1 97.31 403 GLY B N 1
ATOM 7263 C CA . GLY B 1 403 ? -7.746 38.156 11.391 1 97.31 403 GLY B CA 1
ATOM 7264 C C . GLY B 1 403 ? -8.875 37.125 11.32 1 97.31 403 GLY B C 1
ATOM 7265 O O . GLY B 1 403 ? -9.047 36.312 12.234 1 97.31 403 GLY B O 1
ATOM 7266 N N . GLU B 1 404 ? -9.688 37.219 10.273 1 97.19 404 GLU B N 1
ATOM 7267 C CA . GLU B 1 404 ? -10.727 36.281 9.883 1 97.19 404 GLU B CA 1
ATOM 7268 C C . GLU B 1 404 ? -10.461 35.719 8.492 1 97.19 404 GLU B C 1
ATOM 7270 O O . GLU B 1 404 ? -10.062 36.438 7.586 1 97.19 404 GLU B O 1
ATOM 7275 N N . CYS B 1 405 ? -10.57 34.375 8.367 1 97.19 405 CYS B N 1
ATOM 7276 C CA . CYS B 1 405 ? -10.359 33.688 7.105 1 97.19 405 CYS B CA 1
ATOM 7277 C C . CYS B 1 405 ? -11.641 33 6.633 1 97.19 405 CYS B C 1
ATOM 7279 O O . CYS B 1 405 ? -12.266 32.25 7.387 1 97.19 405 CYS B O 1
ATOM 7281 N N . LYS B 1 406 ? -12.078 33.312 5.473 1 96.12 406 LYS B N 1
ATOM 7282 C CA . LYS B 1 406 ? -13.258 32.719 4.879 1 96.12 406 LYS B CA 1
ATOM 7283 C C . LYS B 1 406 ? -13.016 32.312 3.424 1 96.12 406 LYS B C 1
ATOM 7285 O O . LYS B 1 406 ? -12.82 33.188 2.572 1 96.12 406 LYS B O 1
ATOM 7290 N N . TRP B 1 407 ? -13 31.062 3.127 1 96.56 407 TRP B N 1
ATOM 7291 C CA . TRP B 1 407 ? -12.883 30.625 1.739 1 96.56 407 TRP B CA 1
ATOM 7292 C C . TRP B 1 407 ? -14.188 30.016 1.247 1 96.56 407 TRP B C 1
ATOM 7294 O O . TRP B 1 407 ? -14.398 28.797 1.36 1 96.56 407 TRP B O 1
ATOM 7304 N N . ARG B 1 408 ? -15.031 30.844 0.718 1 93.31 408 ARG B N 1
ATOM 7305 C CA . ARG B 1 408 ? -16.344 30.469 0.206 1 93.31 408 ARG B CA 1
ATOM 7306 C C . ARG B 1 408 ? -16.594 31.062 -1.176 1 93.31 408 ARG B C 1
ATOM 7308 O O . ARG B 1 408 ? -15.93 32.031 -1.562 1 93.31 408 ARG B O 1
ATOM 7315 N N . LYS B 1 409 ? -17.531 30.422 -1.854 1 90.06 409 LYS B N 1
ATOM 7316 C CA . LYS B 1 409 ? -17.875 30.922 -3.184 1 90.06 409 LYS B CA 1
ATOM 7317 C C . LYS B 1 409 ? -18.594 32.25 -3.098 1 90.06 409 LYS B C 1
ATOM 7319 O O . LYS B 1 409 ? -18.359 33.156 -3.934 1 90.06 409 LYS B O 1
ATOM 7324 N N . ARG B 1 410 ? -19.344 32.406 -2.113 1 92.69 410 ARG B N 1
ATOM 7325 C CA . ARG B 1 410 ? -20.094 33.656 -1.937 1 92.69 410 ARG B CA 1
ATOM 7326 C C . ARG B 1 410 ? -19.172 34.781 -1.503 1 92.69 410 ARG B C 1
ATOM 7328 O O . ARG B 1 410 ? -18.281 34.594 -0.684 1 92.69 410 ARG B O 1
ATOM 7335 N N . THR B 1 411 ? -19.422 35.969 -2.119 1 95.88 411 THR B N 1
ATOM 7336 C CA . THR B 1 411 ? -18.656 37.156 -1.747 1 95.88 411 THR B CA 1
ATOM 7337 C C . THR B 1 411 ? -18.906 37.531 -0.291 1 95.88 411 THR B C 1
ATOM 7339 O O . THR B 1 411 ? -20.062 37.562 0.153 1 95.88 411 THR B O 1
ATOM 7342 N N . GLN B 1 412 ? -17.859 37.812 0.438 1 96.12 412 GLN B N 1
ATOM 7343 C CA . GLN B 1 412 ? -17.953 38.156 1.854 1 96.12 412 GLN B CA 1
ATOM 7344 C C . GLN B 1 412 ? -18.047 39.656 2.053 1 96.12 412 GLN B C 1
ATOM 7346 O O . GLN B 1 412 ? -17.359 40.406 1.374 1 96.12 412 GLN B O 1
ATOM 7351 N N . ASN B 1 413 ? -18.938 40.094 2.908 1 97.19 413 ASN B N 1
ATOM 7352 C CA . ASN B 1 413 ? -19.031 41.469 3.305 1 97.19 413 ASN B CA 1
ATOM 7353 C C . ASN B 1 413 ? -17.984 41.812 4.371 1 97.19 413 ASN B C 1
ATOM 7355 O O . ASN B 1 413 ? -18.156 41.469 5.535 1 97.19 413 ASN B O 1
ATOM 7359 N N . ALA B 1 414 ? -17.031 42.625 4.004 1 97.31 414 ALA B N 1
ATOM 7360 C CA . ALA B 1 414 ? -15.883 42.906 4.867 1 97.31 414 ALA B CA 1
ATOM 7361 C C . ALA B 1 414 ? -16.312 43.688 6.098 1 97.31 414 ALA B C 1
ATOM 7363 O O . ALA B 1 414 ? -15.781 43.469 7.195 1 97.31 414 ALA B O 1
ATOM 7364 N N . GLU B 1 415 ? -17.219 44.562 5.965 1 97.31 415 GLU B N 1
ATOM 7365 C CA . GLU B 1 415 ? -17.688 45.375 7.086 1 97.31 415 GLU B CA 1
ATOM 7366 C C . GLU B 1 415 ? -18.328 44.531 8.164 1 97.31 415 GLU B C 1
ATOM 7368 O O . GLU B 1 415 ? -18.062 44.688 9.359 1 97.31 415 GLU B O 1
ATOM 7373 N N . LYS B 1 416 ? -19.109 43.656 7.648 1 96.75 416 LYS B N 1
ATOM 7374 C CA . LYS B 1 416 ? -19.797 42.781 8.578 1 96.75 416 LYS B CA 1
ATOM 7375 C C . LYS B 1 416 ? -18.812 41.844 9.289 1 96.75 416 LYS B C 1
ATOM 7377 O O . LYS B 1 416 ? -18.922 41.625 10.492 1 96.75 416 LYS B O 1
ATOM 7382 N N . LEU B 1 417 ? -17.922 41.344 8.531 1 96.75 417 LEU B N 1
ATOM 7383 C CA . LEU B 1 417 ? -16.906 40.438 9.102 1 96.75 417 LEU B CA 1
ATOM 7384 C C . LEU B 1 417 ? -16.062 41.188 10.141 1 96.75 417 LEU B C 1
ATOM 7386 O O . LEU B 1 417 ? -15.734 40.625 11.18 1 96.75 417 LEU B O 1
ATOM 7390 N N . LEU B 1 418 ? -15.711 42.406 9.867 1 97.19 418 LEU B N 1
ATOM 7391 C CA . LEU B 1 418 ? -14.883 43.219 10.758 1 97.19 418 LEU B CA 1
ATOM 7392 C C . LEU B 1 418 ? -15.617 43.5 12.062 1 97.19 418 LEU B C 1
ATOM 7394 O O . LEU B 1 418 ? -15.016 43.469 13.141 1 97.19 418 LEU B O 1
ATOM 7398 N N . GLU B 1 419 ? -16.875 43.781 11.93 1 96.94 419 GLU B N 1
ATOM 7399 C CA . GLU B 1 419 ? -17.672 44.062 13.117 1 96.94 419 GLU B CA 1
ATOM 7400 C C . GLU B 1 419 ? -17.688 42.875 14.062 1 96.94 419 GLU B C 1
ATOM 7402 O O . GLU B 1 419 ? -17.484 43 15.266 1 96.94 419 GLU B O 1
ATOM 7407 N N . LYS B 1 420 ? -17.938 41.75 13.477 1 96.12 420 LYS B N 1
ATOM 7408 C CA . LYS B 1 420 ? -17.938 40.531 14.273 1 96.12 420 LYS B CA 1
ATOM 7409 C C . LYS B 1 420 ? -16.562 40.281 14.883 1 96.12 420 LYS B C 1
ATOM 7411 O O . LYS B 1 420 ? -16.469 39.844 16.047 1 96.12 420 LYS B O 1
ATOM 7416 N N . LEU B 1 421 ? -15.539 40.5 14.125 1 97.44 421 LEU B N 1
ATOM 7417 C CA . LEU B 1 421 ? -14.172 40.281 14.578 1 97.44 421 LEU B CA 1
ATOM 7418 C C . LEU B 1 421 ? -13.82 41.219 15.727 1 97.44 421 LEU B C 1
ATOM 7420 O O . LEU B 1 421 ? -13.188 40.812 16.703 1 97.44 421 LEU B O 1
ATOM 7424 N N . ARG B 1 422 ? -14.211 42.469 15.625 1 97.25 422 ARG B N 1
ATOM 7425 C CA . ARG B 1 422 ? -13.961 43.438 16.688 1 97.25 422 ARG B CA 1
ATOM 7426 C C . ARG B 1 422 ? -14.578 43 18 1 97.25 422 ARG B C 1
ATOM 7428 O O . ARG B 1 422 ? -13.961 43.125 19.062 1 97.25 422 ARG B O 1
ATOM 7435 N N . GLY B 1 423 ? -15.781 42.469 17.859 1 96.12 423 GLY B N 1
ATOM 7436 C CA . GLY B 1 423 ? -16.422 41.938 19.047 1 96.12 423 GLY B CA 1
ATOM 7437 C C . GLY B 1 423 ? -15.633 40.812 19.688 1 96.12 423 GLY B C 1
ATOM 7438 O O . GLY B 1 423 ? -15.5 40.781 20.922 1 96.12 423 GLY B O 1
ATOM 7439 N N . LYS B 1 424 ? -15.125 39.938 18.922 1 96.69 424 LYS B N 1
ATOM 7440 C CA . LYS B 1 424 ? -14.336 38.812 19.422 1 96.69 424 LYS B CA 1
ATOM 7441 C C . LYS B 1 424 ? -13.031 39.312 20.047 1 96.69 424 LYS B C 1
ATOM 7443 O O . LYS B 1 424 ? -12.586 38.781 21.062 1 96.69 424 LYS B O 1
ATOM 7448 N N . VAL B 1 425 ? -12.422 40.312 19.422 1 97.25 425 VAL B N 1
ATOM 7449 C CA . VAL B 1 425 ? -11.156 40.844 19.906 1 97.25 425 VAL B CA 1
ATOM 7450 C C . VAL B 1 425 ? -11.359 41.469 21.281 1 97.25 425 VAL B C 1
ATOM 7452 O O . VAL B 1 425 ? -10.508 41.312 22.172 1 97.25 425 VAL B O 1
ATOM 7455 N N . GLU B 1 426 ? -12.445 42.094 21.453 1 96.06 426 GLU B N 1
ATOM 7456 C CA . GLU B 1 426 ? -12.758 42.688 22.75 1 96.06 426 GLU B CA 1
ATOM 7457 C C . GLU B 1 426 ? -12.828 41.625 23.844 1 96.06 426 GLU B C 1
ATOM 7459 O O . GLU B 1 426 ? -12.391 41.844 24.969 1 96.06 426 GLU B O 1
ATOM 7464 N N . LEU B 1 427 ? -13.336 40.531 23.469 1 95.19 427 LEU B N 1
ATOM 7465 C CA . LEU B 1 427 ? -13.508 39.438 24.422 1 95.19 427 LEU B CA 1
ATOM 7466 C C . LEU B 1 427 ? -12.156 38.875 24.859 1 95.19 427 LEU B C 1
ATOM 7468 O O . LEU B 1 427 ? -12.055 38.219 25.906 1 95.19 427 LEU B O 1
ATOM 7472 N N . THR B 1 428 ? -11.062 39.062 24.109 1 95.06 428 THR B N 1
ATOM 7473 C CA . THR B 1 428 ? -9.742 38.531 24.438 1 95.06 428 THR B CA 1
ATOM 7474 C C . THR B 1 428 ? -9.102 39.312 25.578 1 95.06 428 THR B C 1
ATOM 7476 O O . THR B 1 428 ? -8.172 38.812 26.219 1 95.06 428 THR B O 1
ATOM 7479 N N . GLY B 1 429 ? -9.5 40.562 25.734 1 93.69 429 GLY B N 1
ATOM 7480 C CA . GLY B 1 429 ? -8.891 41.438 26.719 1 93.69 429 GLY B CA 1
ATOM 7481 C C . GLY B 1 429 ? -7.574 42.031 26.266 1 93.69 429 GLY B C 1
ATOM 7482 O O . GLY B 1 429 ? -6.812 42.562 27.078 1 93.69 429 GLY B O 1
ATOM 7483 N N . TRP B 1 430 ? -7.266 41.969 24.969 1 95.94 430 TRP B N 1
ATOM 7484 C CA . TRP B 1 430 ? -6.02 42.5 24.438 1 95.94 430 TRP B CA 1
ATOM 7485 C C . TRP B 1 430 ? -5.945 44.031 24.641 1 95.94 430 TRP B C 1
ATOM 7487 O O . TRP B 1 430 ? -6.914 44.75 24.375 1 95.94 430 TRP B O 1
ATOM 7497 N N . ARG B 1 431 ? -4.836 44.5 25.109 1 94.94 431 ARG B N 1
ATOM 7498 C CA . ARG B 1 431 ? -4.707 45.906 25.438 1 94.94 431 ARG B CA 1
ATOM 7499 C C . ARG B 1 431 ? -3.691 46.594 24.531 1 94.94 431 ARG B C 1
ATOM 7501 O O . ARG B 1 431 ? -3.529 47.812 24.578 1 94.94 431 ARG B O 1
ATOM 7508 N N . GLY B 1 432 ? -2.996 45.875 23.703 1 95.5 432 GLY B N 1
ATOM 7509 C CA . GLY B 1 432 ? -1.998 46.469 22.812 1 95.5 432 GLY B CA 1
ATOM 7510 C C . GLY B 1 432 ? -2.588 47 21.531 1 95.5 432 GLY B C 1
ATOM 7511 O O . GLY B 1 432 ? -3.805 47.188 21.422 1 95.5 432 GLY B O 1
ATOM 7512 N N . GLU B 1 433 ? -1.684 47.406 20.641 1 97.25 433 GLU B N 1
ATOM 7513 C CA . GLU B 1 433 ? -2.104 47.906 19.344 1 97.25 433 GLU B CA 1
ATOM 7514 C C . GLU B 1 433 ? -2.756 46.812 18.5 1 97.25 433 GLU B C 1
ATOM 7516 O O . GLU B 1 433 ? -2.281 45.688 18.469 1 97.25 433 GLU B O 1
ATOM 7521 N N . VAL B 1 434 ? -3.83 47.25 17.812 1 97.38 434 VAL B N 1
ATOM 7522 C CA . VAL B 1 434 ? -4.621 46.25 17.109 1 97.38 434 VAL B CA 1
ATOM 7523 C C . VAL B 1 434 ? -4.629 46.562 15.609 1 97.38 434 VAL B C 1
ATOM 7525 O O . VAL B 1 434 ? -4.824 47.688 15.203 1 97.38 434 VAL B O 1
ATOM 7528 N N . TYR B 1 435 ? -4.363 45.562 14.844 1 97.31 435 TYR B N 1
ATOM 7529 C CA . TYR B 1 435 ? -4.59 45.594 13.398 1 97.31 435 TYR B CA 1
ATOM 7530 C C . TYR B 1 435 ? -5.566 44.5 12.992 1 97.31 435 TYR B C 1
ATOM 7532 O O . TYR B 1 435 ? -5.617 43.438 13.617 1 97.31 435 TYR B O 1
ATOM 7540 N N . TYR B 1 436 ? -6.344 44.75 11.969 1 97.81 436 TYR B N 1
ATOM 7541 C CA . TYR B 1 436 ? -7.336 43.781 11.516 1 97.81 436 TYR B CA 1
ATOM 7542 C C . TYR B 1 436 ? -6.996 43.25 10.125 1 97.81 436 TYR B C 1
ATOM 7544 O O . TYR B 1 436 ? -6.535 44.031 9.273 1 97.81 436 TYR B O 1
ATOM 7552 N N . LEU B 1 437 ? -7.191 42 9.969 1 97.12 437 LEU B N 1
ATOM 7553 C CA . LEU B 1 437 ? -6.875 41.312 8.711 1 97.12 437 LEU B CA 1
ATOM 7554 C C . LEU B 1 437 ? -8.039 40.438 8.25 1 97.12 437 LEU B C 1
ATOM 7556 O O . LEU B 1 437 ? -8.625 39.719 9.047 1 97.12 437 LEU B O 1
ATOM 7560 N N . LEU B 1 438 ? -8.461 40.656 7.02 1 97.56 438 LEU B N 1
ATOM 7561 C CA . LEU B 1 438 ? -9.477 39.781 6.414 1 97.56 438 LEU B CA 1
ATOM 7562 C C . LEU B 1 438 ? -8.93 39.094 5.18 1 97.56 438 LEU B C 1
ATOM 7564 O O . LEU B 1 438 ? -8.445 39.75 4.25 1 97.56 438 LEU B O 1
ATOM 7568 N N . ILE B 1 439 ? -8.945 37.781 5.188 1 97.06 439 ILE B N 1
ATOM 7569 C CA . ILE B 1 439 ? -8.539 37 4.031 1 97.06 439 ILE B CA 1
ATOM 7570 C C . ILE B 1 439 ? -9.742 36.188 3.504 1 97.06 439 ILE B C 1
ATOM 7572 O O . ILE B 1 439 ? -10.344 35.406 4.234 1 97.06 439 ILE B O 1
ATOM 7576 N N . ALA B 1 440 ? -10.141 36.406 2.273 1 97.19 440 ALA B N 1
ATOM 7577 C CA . ALA B 1 440 ? -11.258 35.688 1.667 1 97.19 440 ALA B CA 1
ATOM 7578 C C . ALA B 1 440 ? -11.086 35.562 0.155 1 97.19 440 ALA B C 1
ATOM 7580 O O . ALA B 1 440 ? -10.25 36.25 -0.431 1 97.19 440 ALA B O 1
ATOM 7581 N N . ARG B 1 441 ? -11.859 34.656 -0.412 1 95.69 441 ARG B N 1
ATOM 7582 C CA . ARG B 1 441 ? -11.805 34.5 -1.861 1 95.69 441 ARG B CA 1
ATOM 7583 C C . ARG B 1 441 ? -12.242 35.781 -2.57 1 95.69 441 ARG B C 1
ATOM 7585 O O . ARG B 1 441 ? -11.555 36.25 -3.479 1 95.69 441 ARG B O 1
ATOM 7592 N N . LYS B 1 442 ? -13.391 36.281 -2.121 1 95.94 442 LYS B N 1
ATOM 7593 C CA . LYS B 1 442 ? -13.938 37.531 -2.615 1 95.94 442 LYS B CA 1
ATOM 7594 C C . LYS B 1 442 ? -14.414 38.406 -1.464 1 95.94 442 LYS B C 1
ATOM 7596 O O . LYS B 1 442 ? -15.086 37.938 -0.546 1 95.94 442 LYS B O 1
ATOM 7601 N N . LEU B 1 443 ? -14.008 39.688 -1.506 1 96.62 443 LEU B N 1
ATOM 7602 C CA . LEU B 1 443 ? -14.383 40.656 -0.479 1 96.62 443 LEU B CA 1
ATOM 7603 C C . LEU B 1 443 ? -15.062 41.875 -1.1 1 96.62 443 LEU B C 1
ATOM 7605 O O . LEU B 1 443 ? -14.672 42.312 -2.176 1 96.62 443 LEU B O 1
ATOM 7609 N N . ARG B 1 444 ? -16.109 42.281 -0.48 1 96.94 444 ARG B N 1
ATOM 7610 C CA . ARG B 1 444 ? -16.734 43.562 -0.838 1 96.94 444 ARG B CA 1
ATOM 7611 C C . ARG B 1 444 ? -16.828 44.5 0.37 1 96.94 444 ARG B C 1
ATOM 7613 O O . ARG B 1 444 ? -16.766 44.031 1.514 1 96.94 444 ARG B O 1
ATOM 7620 N N . ASN B 1 445 ? -16.906 45.844 0.16 1 96.94 445 ASN B N 1
ATOM 7621 C CA . ASN B 1 445 ? -17.062 46.844 1.211 1 96.94 445 ASN B CA 1
ATOM 7622 C C . ASN B 1 445 ? -15.891 46.812 2.195 1 96.94 445 ASN B C 1
ATOM 7624 O O . ASN B 1 445 ? -16.094 46.781 3.408 1 96.94 445 ASN B O 1
ATOM 7628 N N . VAL B 1 446 ? -14.742 46.812 1.68 1 96.44 446 VAL B N 1
ATOM 7629 C CA . VAL B 1 446 ? -13.547 46.719 2.512 1 96.44 446 VAL B CA 1
ATOM 7630 C C . VAL B 1 446 ? -13.242 48.062 3.133 1 96.44 446 VAL B C 1
ATOM 7632 O O . VAL B 1 446 ? -12.938 49.031 2.42 1 96.44 446 VAL B O 1
ATOM 7635 N N . PRO B 1 447 ? -13.273 48.062 4.43 1 95.44 447 PRO B N 1
ATOM 7636 C CA . PRO B 1 447 ? -12.938 49.344 5.074 1 95.44 447 PRO B CA 1
ATOM 7637 C C . PRO B 1 447 ? -11.469 49.719 4.898 1 95.44 447 PRO B C 1
ATOM 7639 O O . PRO B 1 447 ? -10.625 48.844 4.668 1 95.44 447 PRO B O 1
ATOM 7642 N N . GLU B 1 448 ? -11.086 51 5.125 1 91.31 448 GLU B N 1
ATOM 7643 C CA . GLU B 1 448 ? -9.734 51.5 4.898 1 91.31 448 GLU B CA 1
ATOM 7644 C C . GLU B 1 448 ? -8.773 51.031 5.977 1 91.31 448 GLU B C 1
ATOM 7646 O O . GLU B 1 448 ? -7.578 50.844 5.723 1 91.31 448 GLU B O 1
ATOM 7651 N N . ASN B 1 449 ? -9.172 50.75 7.109 1 90.25 449 ASN B N 1
ATOM 7652 C CA . ASN B 1 449 ? -8.297 50.406 8.227 1 90.25 449 ASN B CA 1
ATOM 7653 C C . ASN B 1 449 ? -8.141 48.906 8.398 1 90.25 449 ASN B C 1
ATOM 7655 O O . ASN B 1 449 ? -7.785 48.438 9.477 1 90.25 449 ASN B O 1
ATOM 7659 N N . VAL B 1 450 ? -8.398 48.188 7.355 1 95.25 450 VAL B N 1
ATOM 7660 C CA . VAL B 1 450 ? -8.297 46.719 7.445 1 95.25 450 VAL B CA 1
ATOM 7661 C C . VAL B 1 450 ? -7.371 46.188 6.352 1 95.25 450 VAL B C 1
ATOM 7663 O O . VAL B 1 450 ? -7.398 46.688 5.219 1 95.25 450 VAL B O 1
ATOM 7666 N N . ILE B 1 451 ? -6.477 45.344 6.746 1 94.88 451 ILE B N 1
ATOM 7667 C CA . ILE B 1 451 ? -5.672 44.625 5.766 1 94.88 451 ILE B CA 1
ATOM 7668 C C . ILE B 1 451 ? -6.516 43.531 5.086 1 94.88 451 ILE B C 1
ATOM 7670 O O . ILE B 1 451 ? -7.059 42.656 5.75 1 94.88 451 ILE B O 1
ATOM 7674 N N . ALA B 1 452 ? -6.684 43.656 3.785 1 95 452 ALA B N 1
ATOM 7675 C CA . ALA B 1 452 ? -7.543 42.75 3.059 1 95 452 ALA B CA 1
ATOM 7676 C C . ALA B 1 452 ? -6.75 41.969 2.014 1 95 452 ALA B C 1
ATOM 7678 O O . ALA B 1 452 ? -5.953 42.531 1.273 1 95 452 ALA B O 1
ATOM 7679 N N . LEU B 1 453 ? -6.848 40.719 2.029 1 94.56 453 LEU B N 1
ATOM 7680 C CA . LEU B 1 453 ? -6.254 39.812 1.035 1 94.56 453 LEU B CA 1
ATOM 7681 C C . LEU B 1 453 ? -7.328 39 0.328 1 94.56 453 LEU B C 1
ATOM 7683 O O . LEU B 1 453 ? -7.965 38.125 0.942 1 94.56 453 LEU B O 1
ATOM 7687 N N . ASP B 1 454 ? -7.586 39.281 -0.923 1 94.94 454 ASP B N 1
ATOM 7688 C CA . ASP B 1 454 ? -8.516 38.5 -1.738 1 94.94 454 ASP B CA 1
ATOM 7689 C C . ASP B 1 454 ? -7.773 37.562 -2.693 1 94.94 454 ASP B C 1
ATOM 7691 O O . ASP B 1 454 ? -6.574 37.344 -2.535 1 94.94 454 ASP B O 1
ATOM 7695 N N . GLU B 1 455 ? -8.484 36.969 -3.578 1 95.31 455 GLU B N 1
ATOM 7696 C CA . GLU B 1 455 ? -7.898 36 -4.484 1 95.31 455 GLU B CA 1
ATOM 7697 C C . GLU B 1 455 ? -6.699 36.562 -5.23 1 95.31 455 GLU B C 1
ATOM 7699 O O . GLU B 1 455 ? -5.656 35.906 -5.332 1 95.31 455 GLU B O 1
ATOM 7704 N N . LYS B 1 456 ? -6.855 37.75 -5.723 1 93.44 456 LYS B N 1
ATOM 7705 C CA . LYS B 1 456 ? -5.766 38.406 -6.438 1 93.44 456 LYS B CA 1
ATOM 7706 C C . LYS B 1 456 ? -4.57 38.656 -5.516 1 93.44 456 LYS B C 1
ATOM 7708 O O . LYS B 1 456 ? -3.424 38.438 -5.906 1 93.44 456 LYS B O 1
ATOM 7713 N N . GLY B 1 457 ? -4.848 39.156 -4.312 1 93.25 457 GLY B N 1
ATOM 7714 C CA . GLY B 1 457 ? -3.791 39.375 -3.342 1 93.25 457 GLY B CA 1
ATOM 7715 C C . GLY B 1 457 ? -3.045 38.125 -2.973 1 93.25 457 GLY B C 1
ATOM 7716 O O . GLY B 1 457 ? -1.818 38.125 -2.842 1 93.25 457 GLY B O 1
ATOM 7717 N N . ILE B 1 458 ? -3.76 37.062 -2.822 1 95.38 458 ILE B N 1
ATOM 7718 C CA . ILE B 1 458 ? -3.168 35.75 -2.459 1 95.38 458 ILE B CA 1
ATOM 7719 C C . ILE B 1 458 ? -2.27 35.281 -3.59 1 95.38 458 ILE B C 1
ATOM 7721 O O . ILE B 1 458 ? -1.146 34.812 -3.35 1 95.38 458 ILE B O 1
ATOM 7725 N N . LYS B 1 459 ? -2.764 35.375 -4.789 1 94.44 459 LYS B N 1
ATOM 7726 C CA . LYS B 1 459 ? -1.979 34.938 -5.941 1 94.44 459 LYS B CA 1
ATOM 7727 C C . LYS B 1 459 ? -0.666 35.719 -6.031 1 94.44 459 LYS B C 1
ATOM 7729 O O . LYS B 1 459 ? 0.386 35.125 -6.301 1 94.44 459 LYS B O 1
ATOM 7734 N N . ASN B 1 460 ? -0.774 37 -5.797 1 92.31 460 ASN B N 1
ATOM 7735 C CA . ASN B 1 460 ? 0.419 37.844 -5.828 1 92.31 460 ASN B CA 1
ATOM 7736 C C . ASN B 1 460 ? 1.428 37.406 -4.762 1 92.31 460 ASN B C 1
ATOM 7738 O O . ASN B 1 460 ? 2.633 37.406 -5.016 1 92.31 460 ASN B O 1
ATOM 7742 N N . LEU B 1 461 ? 0.942 37.156 -3.588 1 92.06 461 LEU B N 1
ATOM 7743 C CA . LEU B 1 461 ? 1.811 36.719 -2.502 1 92.06 461 LEU B CA 1
ATOM 7744 C C . LEU B 1 461 ? 2.508 35.406 -2.863 1 92.06 461 LEU B C 1
ATOM 7746 O O . LEU B 1 461 ? 3.697 35.219 -2.586 1 92.06 461 LEU B O 1
ATOM 7750 N N . LEU B 1 462 ? 1.791 34.469 -3.482 1 94 462 LEU B N 1
ATOM 7751 C CA . LEU B 1 462 ? 2.311 33.125 -3.814 1 94 462 LEU B CA 1
ATOM 7752 C C . LEU B 1 462 ? 3.336 33.219 -4.938 1 94 462 LEU B C 1
ATOM 7754 O O . LEU B 1 462 ? 4.285 32.438 -4.98 1 94 462 LEU B O 1
ATOM 7758 N N . GLU B 1 463 ? 3.139 34.156 -5.82 1 90.94 463 GLU B N 1
ATOM 7759 C CA . GLU B 1 463 ? 4.023 34.281 -6.973 1 90.94 463 GLU B CA 1
ATOM 7760 C C . GLU B 1 463 ? 5.227 35.156 -6.637 1 90.94 463 GLU B C 1
ATOM 7762 O O . GLU B 1 463 ? 6.152 35.281 -7.441 1 90.94 463 GLU B O 1
ATOM 7767 N N . GLY B 1 464 ? 5.301 35.625 -5.43 1 79.19 464 GLY B N 1
ATOM 7768 C CA . GLY B 1 464 ? 6.43 36.438 -4.992 1 79.19 464 GLY B CA 1
ATOM 7769 C C . GLY B 1 464 ? 6.402 37.844 -5.539 1 79.19 464 GLY B C 1
ATOM 7770 O O . GLY B 1 464 ? 7.441 38.5 -5.613 1 79.19 464 GLY B O 1
ATOM 7771 N N . GLU B 1 465 ? 5.27 38.188 -6.23 1 63.56 465 GLU B N 1
ATOM 7772 C CA . GLU B 1 465 ? 5.164 39.562 -6.742 1 63.56 465 GLU B CA 1
ATOM 7773 C C . GLU B 1 465 ? 4.797 40.531 -5.629 1 63.56 465 GLU B C 1
ATOM 7775 O O . GLU B 1 465 ? 4.02 40.219 -4.734 1 63.56 465 GLU B O 1
ATOM 7780 N N . LYS B 1 466 ? 5.887 41.531 -5.258 1 50.88 466 LYS B N 1
ATOM 7781 C CA . LYS B 1 466 ? 5.734 42.594 -4.266 1 50.88 466 LYS B CA 1
ATOM 7782 C C . LYS B 1 466 ? 4.609 43.562 -4.652 1 50.88 466 LYS B C 1
ATOM 7784 O O . LYS B 1 466 ? 4.484 43.938 -5.816 1 50.88 466 LYS B O 1
#

InterPro domains:
  IPR004256 Domain of unknown function DUF234 [PF03008] (314-415)
  IPR011335 Restriction endonuclease type II-like [SSF52980] (345-416)
  IPR011579 ATPase domain [PF01637] (3-202)
  IPR027417 P-loop containing nucleoside triphosphate hydrolase [G3DSA:3.40.50.300] (1-167)
  IPR027417 P-loop containing nucleoside triphosphate hydrolase [SSF52540] (1-235)

Foldseek 3Di:
DDDFDCPVVLVVVVVQLVVLQFWEAEEEEEEAPLQQPVVSCVVNDDPLEAEAEDDLPDAPQVSQVVSQVRCCVNVLDPPPDGDDDLLSVLVSPQPRDAEEYEYEQVLSCVNHPLCNQQSVLVSCVVGGRGRYYYYYYHNFVQSSCCQAPPPVHSNHPVHPYYHYRDADFLLRQVVLLVVLQNDDVLQSLLVCLQQPRRVNLSVVCVVVVVRNPGNLVSCCQQDQDVVHVCVCVLVVSQCVVPPPNRDLLLQQLLQQLQPQWDLVSSCVSVVHDSVVCVVVVCCCCNGNNQKHWFAAPLDGDTTIHGPGSNSSLCSDQDVVPVVCSVPPSPVSSVVCVVCSQVSSFVSVLVSVQSLLCLCVPLDPAHFPDKGKHKDWDDDPRDIDMDIFSIWTAHPVRQEIETEDEGEDPDEDEQVVVVVVSVVVVVVSVRDHHYAYEYEYQHYDPHDPRHHYAHVVNSVCSSVVND/DDDFDCVVVLVVVVVQLVVLQFWEAEEEEEEAPLQQPVVSCVVNDDPLEAEAEDDLPDAPQVSQVVSQVRCVVNVLDPPPDGDDDLLSVLVSCQPRDAEEYEYEQVLSCVNHPLCNQQSVLVSCVVGGRGSYYYYYYHNFVQSSCCQAPPPPHSNDPVHPYYHYRDADFLLRQVVLLVVLQNDDVLQSLLVCLQQPRRVNLSVVCVVVVVRNPGNLVSCCQQDQDVVHVCVCVLVVSQCVVPPPNRDLLLQQLLQQLQPAWDLVSSCVSVVHDSVVCVVVVCCCCNGNNQKHWFAAPLDGDTTIHGPGSNSSLCSDQDVVPVVCSVPPSPVSSVVCVVCSQVSSFVSVLVSVQSLLCLCVPLDPAHFPDKGKHKDWDDDPRDIDMDIFSIWTAHPVRQEIETEDEGEDPDEDEQVVVVVVSVVVVVVSVRDHHYAYEYEYQHYDPHDPRHHYAHVVNSVCSSVVND

pLDDT: mean 94.12, std 5.36, range [50.75, 98.75]

Nearest PDB structures (foldseek):
  7jpq-assembly1_D  TM=4.380E-01  e=8.619E-10  Homo sapiens
  5ujm-assembly1_D  TM=4.340E-01  e=1.123E-07  Homo sapiens
  7jgr-assembly1_D  TM=4.228E-01  e=5.037E-08  Drosophila melanogaster
  5uj7-assembly2_D  TM=4.201E-01  e=2.506E-07  Homo sapiens
  7jps-assembly1_D  TM=4.260E-01  e=1.260E-07  Homo sapiens